Protein 6LPN (pdb70)

Structure (mmCIF, N/CA/C/O backbone):
data_6LPN
#
_entry.id   6LPN
#
_cell.length_a   72.258
_cell.length_b   94.859
_cell.length_c   72.740
_cell.angle_alpha   90.000
_cell.angle_beta   113.340
_cell.angle_gamma   90.000
#
_symmetry.space_group_name_H-M   'P 1 21 1'
#
loop_
_entity.id
_entity.type
_entity.pdbx_description
1 polymer 'D-2-hydroxyglutarate dehydrogenase, mitochondrial'
2 non-polymer 'FLAVIN-ADENINE DINUCLEOTIDE'
3 water water
#
loop_
_atom_site.group_PDB
_atom_site.id
_atom_site.type_symbol
_atom_site.label_atom_id
_atom_site.label_alt_id
_atom_site.label_comp_id
_atom_site.label_asym_id
_atom_site.label_entity_id
_atom_site.label_seq_id
_atom_site.pdbx_PDB_ins_code
_atom_site.Cartn_x
_atom_site.Cartn_y
_atom_site.Cartn_z
_atom_site.occupancy
_atom_site.B_iso_or_equiv
_atom_site.auth_seq_id
_atom_site.auth_comp_id
_atom_site.auth_asym_id
_atom_site.auth_atom_id
_atom_site.pdbx_PDB_model_num
ATOM 1 N N . VAL A 1 8 ? -2.894 -38.189 16.543 1.00 49.02 54 VAL A N 1
ATOM 2 C CA . VAL A 1 8 ? -2.489 -39.018 15.415 1.00 42.92 54 VAL A CA 1
ATOM 3 C C . VAL A 1 8 ? -3.639 -39.125 14.405 1.00 38.57 54 VAL A C 1
ATOM 4 O O . VAL A 1 8 ? -3.416 -38.915 13.219 1.00 43.81 54 VAL A O 1
ATOM 8 N N . ARG A 1 9 ? -4.860 -39.433 14.847 1.00 33.00 55 ARG A N 1
ATOM 9 C CA . ARG A 1 9 ? -6.009 -39.524 13.952 1.00 32.44 55 ARG A CA 1
ATOM 10 C C . ARG A 1 9 ? -7.054 -38.468 14.295 1.00 35.52 55 ARG A C 1
ATOM 11 O O . ARG A 1 9 ? -7.339 -38.199 15.467 1.00 39.14 55 ARG A O 1
ATOM 13 N N . ARG A 1 10 ? -7.628 -37.882 13.249 1.00 34.11 56 ARG A N 1
ATOM 14 C CA . ARG A 1 10 ? -8.599 -36.809 13.407 1.00 37.00 56 ARG A CA 1
ATOM 15 C C . ARG A 1 10 ? -9.900 -37.330 14.016 1.00 41.07 56 ARG A C 1
ATOM 16 O O . ARG A 1 10 ? -10.484 -38.308 13.535 1.00 41.99 56 ARG A O 1
ATOM 24 N N . LEU A 1 11 ? -10.330 -36.686 15.098 1.00 32.64 57 LEU A N 1
ATOM 25 C CA . LEU A 1 11 ? -11.561 -37.047 15.780 1.00 34.45 57 LEU A CA 1
ATOM 26 C C . LEU A 1 11 ? -12.756 -36.579 14.946 1.00 37.94 57 LEU A C 1
ATOM 27 O O . LEU A 1 11 ? -12.599 -35.752 14.040 1.00 28.91 57 LEU A O 1
ATOM 32 N N . PRO A 1 12 ? -14.008 -37.112 15.232 1.00 36.93 58 PRO A N 1
ATOM 33 C CA . PRO A 1 12 ? -15.147 -36.918 14.324 1.00 31.19 58 PRO A CA 1
ATOM 34 C C . PRO A 1 12 ? -15.876 -35.579 14.440 1.00 36.88 58 PRO A C 1
ATOM 35 O O . PRO A 1 12 ? -17.094 -35.527 14.636 1.00 32.30 58 PRO A O 1
ATOM 39 N N . PHE A 1 13 ? -15.120 -34.490 14.326 1.00 38.56 59 PHE A N 1
ATOM 40 C CA . PHE A 1 13 ? -15.689 -33.154 14.346 1.00 28.92 59 PHE A CA 1
ATOM 41 C C . PHE A 1 13 ? -16.308 -32.857 12.983 1.00 32.39 59 PHE A C 1
ATOM 42 O O . PHE A 1 13 ? -15.929 -33.441 11.965 1.00 35.28 59 PHE A O 1
ATOM 50 N N . SER A 1 14 ? -17.277 -31.944 12.977 1.00 31.33 60 SER A N 1
ATOM 51 C CA . SER A 1 14 ? -17.835 -31.445 11.730 1.00 30.16 60 SER A CA 1
ATOM 52 C C . SER A 1 14 ? -16.779 -30.673 10.939 1.00 32.93 60 SER A C 1
ATOM 53 O O . SER A 1 14 ? -15.676 -30.391 11.415 1.00 33.65 60 SER A O 1
ATOM 56 N N . THR A 1 15 ? -17.139 -30.343 9.703 1.00 35.82 61 THR A N 1
ATOM 57 C CA . THR A 1 15 ? -16.329 -29.553 8.792 1.00 33.86 61 THR A CA 1
ATOM 58 C C . THR A 1 15 ? -17.029 -28.222 8.547 1.00 35.19 61 THR A C 1
ATOM 59 O O . THR A 1 15 ? -18.261 -28.146 8.535 1.00 40.46 61 THR A O 1
ATOM 63 N N . VAL A 1 16 ? -16.235 -27.168 8.375 1.00 32.50 62 VAL A N 1
ATOM 64 C CA . VAL A 1 16 ? -16.779 -25.825 8.203 1.00 35.20 62 VAL A CA 1
ATOM 65 C C . VAL A 1 16 ? -17.494 -25.743 6.864 1.00 35.67 62 VAL A C 1
ATOM 66 O O . VAL A 1 16 ? -16.901 -26.001 5.811 1.00 38.28 62 VAL A O 1
ATOM 70 N N . SER A 1 17 ? -18.776 -25.394 6.897 1.00 37.03 63 SER A N 1
ATOM 71 C CA . SER A 1 17 ? -19.545 -25.236 5.675 1.00 43.25 63 SER A CA 1
ATOM 72 C C . SER A 1 17 ? -19.603 -23.765 5.261 1.00 45.63 63 SER A C 1
ATOM 73 O O . SER A 1 17 ? -19.086 -22.874 5.942 1.00 47.80 63 SER A O 1
ATOM 76 N N . LYS A 1 18 ? -20.257 -23.513 4.121 1.00 42.60 64 LYS A N 1
ATOM 77 C CA . LYS A 1 18 ? -20.520 -22.141 3.696 1.00 41.36 64 LYS A CA 1
ATOM 78 C C . LYS A 1 18 ? -21.436 -21.417 4.672 1.00 44.51 64 LYS A C 1
ATOM 79 O O . LYS A 1 18 ? -21.323 -20.198 4.843 1.00 47.10 64 LYS A O 1
ATOM 85 N N . GLN A 1 19 ? -22.339 -22.149 5.326 1.00 35.83 65 GLN A N 1
ATOM 86 C CA . GLN A 1 19 ? -23.243 -21.517 6.275 1.00 35.85 65 GLN A CA 1
ATOM 87 C C . GLN A 1 19 ? -22.517 -21.140 7.560 1.00 37.16 65 GLN A C 1
ATOM 88 O O . GLN A 1 19 ? -22.867 -20.140 8.201 1.00 35.32 65 GLN A O 1
ATOM 90 N N . ASP A 1 20 ? -21.524 -21.935 7.962 1.00 35.95 66 ASP A N 1
ATOM 91 C CA . ASP A 1 20 ? -20.704 -21.579 9.116 1.00 33.66 66 ASP A CA 1
ATOM 92 C C . ASP A 1 20 ? -19.911 -20.302 8.874 1.00 37.11 66 ASP A C 1
ATOM 93 O O . ASP A 1 20 ? -19.849 -19.428 9.745 1.00 36.58 66 ASP A O 1
ATOM 98 N N . LEU A 1 21 ? -19.283 -20.183 7.702 1.00 38.89 67 LEU A N 1
ATOM 99 C CA . LEU A 1 21 ? -18.587 -18.945 7.352 1.00 39.15 67 LEU A CA 1
ATOM 100 C C . LEU A 1 21 ? -19.518 -17.737 7.419 1.00 41.55 67 LEU A C 1
ATOM 101 O O . LEU A 1 21 ? -19.146 -16.688 7.959 1.00 38.52 67 LEU A O 1
ATOM 106 N N . ALA A 1 22 ? -20.740 -17.874 6.900 1.00 43.12 68 ALA A N 1
ATOM 107 C CA . ALA A 1 22 ? -21.697 -16.771 6.949 1.00 40.01 68 ALA A CA 1
ATOM 108 C C . ALA A 1 22 ? -22.130 -16.466 8.377 1.00 39.50 68 ALA A C 1
ATOM 109 O O . ALA A 1 22 ? -22.340 -15.299 8.728 1.00 40.31 68 ALA A O 1
ATOM 111 N N . ALA A 1 23 ? -22.255 -17.490 9.222 1.00 33.13 69 ALA A N 1
ATOM 112 C CA . ALA A 1 23 ? -22.547 -17.235 10.629 1.00 34.63 69 ALA A CA 1
ATOM 113 C C . ALA A 1 23 ? -21.401 -16.475 11.285 1.00 33.51 69 ALA A C 1
ATOM 114 O O . ALA A 1 23 ? -21.618 -15.503 12.019 1.00 39.41 69 ALA A O 1
ATOM 116 N N . PHE A 1 24 ? -20.168 -16.912 11.033 1.00 27.03 70 PHE A N 1
ATOM 117 C CA . PHE A 1 24 ? -19.012 -16.244 11.617 1.00 26.09 70 PHE A CA 1
ATOM 118 C C . PHE A 1 24 ? -18.881 -14.810 11.108 1.00 33.45 70 PHE A C 1
ATOM 119 O O . PHE A 1 24 ? -18.450 -13.922 11.850 1.00 38.20 70 PHE A O 1
ATOM 127 N N . GLU A 1 25 ? -19.202 -14.573 9.829 1.00 34.13 71 GLU A N 1
ATOM 128 C CA . GLU A 1 25 ? -19.197 -13.209 9.297 1.00 29.19 71 GLU A CA 1
ATOM 129 C C . GLU A 1 25 ? -20.206 -12.304 10.005 1.00 28.73 71 GLU A C 1
ATOM 130 O O . GLU A 1 25 ? -19.934 -11.115 10.218 1.00 25.68 71 GLU A O 1
ATOM 136 N N . ARG A 1 26 ? -21.383 -12.837 10.362 1.00 36.73 72 ARG A N 1
ATOM 137 C CA . ARG A 1 26 ? -22.330 -12.080 11.187 1.00 38.73 72 ARG A CA 1
ATOM 138 C C . ARG A 1 26 ? -21.780 -11.788 12.583 1.00 40.00 72 ARG A C 1
ATOM 139 O O . ARG A 1 26 ? -21.988 -10.692 13.119 1.00 32.33 72 ARG A O 1
ATOM 147 N N . ILE A 1 27 ? -21.129 -12.769 13.212 1.00 34.27 73 ILE A N 1
ATOM 148 C CA . ILE A 1 27 ? -20.654 -12.591 14.584 1.00 31.88 73 ILE A CA 1
ATOM 149 C C . ILE A 1 27 ? -19.460 -11.642 14.635 1.00 35.61 73 ILE A C 1
ATOM 150 O O . ILE A 1 27 ? -19.436 -10.693 15.428 1.00 36.13 73 ILE A O 1
ATOM 155 N N . VAL A 1 28 ? -18.472 -11.859 13.773 1.00 33.00 74 VAL A N 1
ATOM 156 C CA . VAL A 1 28 ? -17.265 -11.028 13.740 1.00 40.45 74 VAL A CA 1
ATOM 157 C C . VAL A 1 28 ? -17.089 -10.440 12.344 1.00 38.95 74 VAL A C 1
ATOM 158 O O . VAL A 1 28 ? -16.243 -10.912 11.568 1.00 33.44 74 VAL A O 1
ATOM 162 N N . PRO A 1 29 ? -17.859 -9.412 11.980 1.00 38.88 75 PRO A N 1
ATOM 163 C CA . PRO A 1 29 ? -17.701 -8.828 10.642 1.00 41.32 75 PRO A CA 1
ATOM 164 C C . PRO A 1 29 ? -16.316 -8.227 10.483 1.00 36.68 75 PRO A C 1
ATOM 165 O O . PRO A 1 29 ? -15.825 -7.504 11.352 1.00 36.01 75 PRO A O 1
ATOM 169 N N . GLY A 1 30 ? -15.674 -8.558 9.367 1.00 34.47 76 GLY A N 1
ATOM 170 C CA . GLY A 1 30 ? -14.308 -8.156 9.155 1.00 40.54 76 GLY A CA 1
ATOM 171 C C . GLY A 1 30 ? -13.263 -9.058 9.769 1.00 42.17 76 GLY A C 1
ATOM 172 O O . GLY A 1 30 ? -12.076 -8.862 9.498 1.00 40.05 76 GLY A O 1
ATOM 173 N N . GLY A 1 31 ? -13.655 -10.046 10.577 1.00 40.47 77 GLY A N 1
ATOM 174 C CA . GLY A 1 31 ? -12.679 -10.853 11.287 1.00 28.25 77 GLY A CA 1
ATOM 175 C C . GLY A 1 31 ? -12.644 -12.316 10.899 1.00 30.82 77 GLY A C 1
ATOM 176 O O . GLY A 1 31 ? -12.251 -13.165 11.708 1.00 35.98 77 GLY A O 1
ATOM 177 N N . VAL A 1 32 ? -13.012 -12.615 9.655 1.00 23.02 78 VAL A N 1
ATOM 178 C CA . VAL A 1 32 ? -13.048 -13.975 9.120 1.00 30.83 78 VAL A CA 1
ATOM 179 C C . VAL A 1 32 ? -12.004 -14.056 8.017 1.00 35.29 78 VAL A C 1
ATOM 180 O O . VAL A 1 32 ? -12.218 -13.545 6.913 1.00 39.11 78 VAL A O 1
ATOM 184 N N . VAL A 1 33 ? -10.872 -14.686 8.306 1.00 27.70 79 VAL A N 1
ATOM 185 C CA . VAL A 1 33 ? -9.801 -14.826 7.334 1.00 33.00 79 VAL A CA 1
ATOM 186 C C . VAL A 1 33 ? -9.868 -16.243 6.788 1.00 35.41 79 VAL A C 1
ATOM 187 O O . VAL A 1 33 ? -9.768 -17.217 7.543 1.00 34.72 79 VAL A O 1
ATOM 191 N N . THR A 1 34 ? -10.037 -16.353 5.471 1.00 38.50 80 THR A N 1
ATOM 192 C CA . THR A 1 34 ? -10.048 -17.638 4.793 1.00 40.27 80 THR A CA 1
ATOM 193 C C . THR A 1 34 ? -9.038 -17.716 3.661 1.00 47.23 80 THR A C 1
ATOM 194 O O . THR A 1 34 ? -9.005 -18.733 2.956 1.00 48.92 80 THR A O 1
ATOM 198 N N . ASP A 1 35 ? -8.212 -16.693 3.478 1.00 41.03 81 ASP A N 1
ATOM 199 C CA . ASP A 1 35 ? -7.242 -16.693 2.395 1.00 40.57 81 ASP A CA 1
ATOM 200 C C . ASP A 1 35 ? -6.186 -17.754 2.667 1.00 43.13 81 ASP A C 1
ATOM 201 O O . ASP A 1 35 ? -5.520 -17.700 3.709 1.00 39.17 81 ASP A O 1
ATOM 206 N N . PRO A 1 36 ? -6.012 -18.739 1.780 1.00 43.52 82 PRO A N 1
ATOM 207 C CA . PRO A 1 36 ? -5.037 -19.811 2.057 1.00 42.66 82 PRO A CA 1
ATOM 208 C C . PRO A 1 36 ? -3.621 -19.317 2.331 1.00 37.73 82 PRO A C 1
ATOM 209 O O . PRO A 1 36 ? -2.949 -19.854 3.220 1.00 33.42 82 PRO A O 1
ATOM 213 N N . GLU A 1 37 ? -3.148 -18.296 1.616 1.00 38.14 83 GLU A N 1
ATOM 214 C CA . GLU A 1 37 ? -1.807 -17.791 1.892 1.00 36.53 83 GLU A CA 1
ATOM 215 C C . GLU A 1 37 ? -1.723 -17.081 3.243 1.00 43.05 83 GLU A C 1
ATOM 216 O O . GLU A 1 37 ? -0.686 -17.154 3.916 1.00 47.71 83 GLU A O 1
ATOM 218 N N . ALA A 1 38 ? -2.800 -16.413 3.667 1.00 41.02 84 ALA A N 1
ATOM 219 C CA . ALA A 1 38 ? -2.838 -15.803 4.998 1.00 36.94 84 ALA A CA 1
ATOM 220 C C . ALA A 1 38 ? -2.886 -16.837 6.124 1.00 37.57 84 ALA A C 1
ATOM 221 O O . ALA A 1 38 ? -2.436 -16.550 7.241 1.00 31.78 84 ALA A O 1
ATOM 223 N N . LEU A 1 39 ? -3.417 -18.032 5.862 1.00 33.28 85 LEU A N 1
ATOM 224 C CA . LEU A 1 39 ? -3.497 -19.069 6.894 1.00 41.63 85 LEU A CA 1
ATOM 225 C C . LEU A 1 39 ? -2.208 -19.860 7.090 1.00 40.92 85 LEU A C 1
ATOM 226 O O . LEU A 1 39 ? -2.130 -20.660 8.030 1.00 42.59 85 LEU A O 1
ATOM 231 N N . GLN A 1 40 ? -1.192 -19.650 6.253 1.00 39.58 86 GLN A N 1
ATOM 232 C CA . GLN A 1 40 ? 0.025 -20.450 6.348 1.00 42.53 86 GLN A CA 1
ATOM 233 C C . GLN A 1 40 ? 0.774 -20.188 7.653 1.00 40.93 86 GLN A C 1
ATOM 234 O O . GLN A 1 40 ? 1.043 -21.119 8.420 1.00 36.05 86 GLN A O 1
ATOM 240 N N . ALA A 1 41 ? 1.095 -18.915 7.935 1.00 29.82 87 ALA A N 1
ATOM 241 C CA . ALA A 1 41 ? 1.782 -18.546 9.176 1.00 30.30 87 ALA A CA 1
ATOM 242 C C . ALA A 1 41 ? 1.072 -19.010 10.447 1.00 32.83 87 ALA A C 1
ATOM 243 O O . ALA A 1 41 ? 1.742 -19.580 11.325 1.00 32.76 87 ALA A O 1
ATOM 245 N N . PRO A 1 42 ? -0.234 -18.774 10.641 1.00 35.32 88 PRO A N 1
ATOM 246 C CA . PRO A 1 42 ? -0.883 -19.243 11.883 1.00 31.42 88 PRO A CA 1
ATOM 247 C C . PRO A 1 42 ? -0.996 -20.759 12.009 1.00 33.93 88 PRO A C 1
ATOM 248 O O . PRO A 1 42 ? -1.264 -21.244 13.112 1.00 29.43 88 PRO A O 1
ATOM 252 N N . ASN A 1 43 ? -0.826 -21.522 10.929 1.00 36.53 89 ASN A N 1
ATOM 253 C CA . ASN A 1 43 ? -0.806 -22.975 11.043 1.00 30.99 89 ASN A CA 1
ATOM 254 C C . ASN A 1 43 ? 0.547 -23.569 11.434 1.00 32.54 89 ASN A C 1
ATOM 255 O O . ASN A 1 43 ? 0.598 -24.766 11.742 1.00 36.09 89 ASN A O 1
ATOM 260 N N . VAL A 1 44 ? 1.634 -22.796 11.431 1.00 30.21 90 VAL A N 1
ATOM 261 C CA . VAL A 1 44 ? 2.969 -23.307 11.752 1.00 33.48 90 VAL A CA 1
ATOM 262 C C . VAL A 1 44 ? 3.407 -22.803 13.123 1.00 30.95 90 VAL A C 1
ATOM 263 O O . VAL A 1 44 ? 3.366 -21.597 13.388 1.00 36.03 90 VAL A O 1
ATOM 267 N N . ASP A 1 45 ? 3.872 -23.716 13.976 1.00 35.25 91 ASP A N 1
ATOM 268 C CA . ASP A 1 45 ? 4.291 -23.314 15.312 1.00 39.89 91 ASP A CA 1
ATOM 269 C C . ASP A 1 45 ? 5.631 -22.567 15.271 1.00 34.62 91 ASP A C 1
ATOM 270 O O . ASP A 1 45 ? 6.319 -22.503 14.246 1.00 27.59 91 ASP A O 1
ATOM 275 N N . TRP A 1 46 ? 5.987 -21.995 16.427 1.00 31.40 92 TRP A N 1
ATOM 276 C CA . TRP A 1 46 ? 7.191 -21.171 16.535 1.00 31.56 92 TRP A CA 1
ATOM 277 C C . TRP A 1 46 ? 8.452 -21.928 16.127 1.00 32.42 92 TRP A C 1
ATOM 278 O O . TRP A 1 46 ? 9.331 -21.365 15.466 1.00 31.30 92 TRP A O 1
ATOM 289 N N . LEU A 1 47 ? 8.569 -23.198 16.521 1.00 25.87 93 LEU A N 1
ATOM 290 C CA . LEU A 1 47 ? 9.756 -23.978 16.190 1.00 31.75 93 LEU A CA 1
ATOM 291 C C . LEU A 1 47 ? 9.785 -24.405 14.728 1.00 33.34 93 LEU A C 1
ATOM 292 O O . LEU A 1 47 ? 10.822 -24.889 14.271 1.00 29.51 93 LEU A O 1
ATOM 297 N N . ARG A 1 48 ? 8.659 -24.288 14.013 1.00 34.99 94 ARG A N 1
ATOM 298 C CA . ARG A 1 48 ? 8.539 -24.597 12.586 1.00 31.17 94 ARG A CA 1
ATOM 299 C C . ARG A 1 48 ? 8.655 -26.087 12.274 1.00 35.56 94 ARG A C 1
ATOM 300 O O . ARG A 1 48 ? 9.050 -26.465 11.168 1.00 38.10 94 ARG A O 1
ATOM 308 N N . THR A 1 49 ? 8.315 -26.943 13.235 1.00 27.02 95 THR A N 1
ATOM 309 C CA . THR A 1 49 ? 8.322 -28.385 13.036 1.00 34.16 95 THR A CA 1
ATOM 310 C C . THR A 1 49 ? 6.918 -28.987 13.088 1.00 39.96 95 THR A C 1
ATOM 311 O O . THR A 1 49 ? 6.765 -30.193 12.876 1.00 34.40 95 THR A O 1
ATOM 315 N N . LEU A 1 50 ? 5.891 -28.179 13.349 1.00 44.48 96 LEU A N 1
ATOM 316 C CA . LEU A 1 50 ? 4.500 -28.615 13.291 1.00 40.19 96 LEU A CA 1
ATOM 317 C C . LEU A 1 50 ? 3.699 -27.647 12.434 1.00 43.36 96 LEU A C 1
ATOM 318 O O . LEU A 1 50 ? 3.919 -26.432 12.485 1.00 44.91 96 LEU A O 1
ATOM 323 N N . ARG A 1 51 ? 2.766 -28.189 11.651 1.00 42.01 97 ARG A N 1
ATOM 324 C CA . ARG A 1 51 ? 2.008 -27.397 10.685 1.00 40.30 97 ARG A CA 1
ATOM 325 C C . ARG A 1 51 ? 0.608 -27.974 10.549 1.00 42.36 97 ARG A C 1
ATOM 326 O O . ARG A 1 51 ? 0.444 -29.127 10.139 1.00 47.18 97 ARG A O 1
ATOM 328 N N . GLY A 1 52 ? -0.397 -27.169 10.903 1.00 35.68 98 GLY A N 1
ATOM 329 C CA . GLY A 1 52 ? -1.783 -27.566 10.779 1.00 31.62 98 GLY A CA 1
ATOM 330 C C . GLY A 1 52 ? -2.336 -27.267 9.397 1.00 29.87 98 GLY A C 1
ATOM 331 O O . GLY A 1 52 ? -1.648 -26.761 8.511 1.00 25.82 98 GLY A O 1
ATOM 332 N N . CYS A 1 53 ? -3.606 -27.618 9.208 1.00 29.00 99 CYS A N 1
ATOM 333 C CA . CYS A 1 53 ? -4.268 -27.441 7.921 1.00 36.91 99 CYS A CA 1
ATOM 334 C C . CYS A 1 53 ? -5.592 -26.714 8.101 1.00 36.88 99 CYS A C 1
ATOM 335 O O . CYS A 1 53 ? -6.574 -26.979 7.401 1.00 44.90 99 CYS A O 1
ATOM 338 N N . SER A 1 54 ? -5.629 -25.777 9.040 1.00 30.70 100 SER A N 1
ATOM 339 C CA . SER A 1 54 ? -6.816 -24.961 9.232 1.00 32.68 100 SER A CA 1
ATOM 340 C C . SER A 1 54 ? -7.049 -24.041 8.038 1.00 32.70 100 SER A C 1
ATOM 341 O O . SER A 1 54 ? -6.111 -23.459 7.484 1.00 37.63 100 SER A O 1
ATOM 344 N N . LYS A 1 55 ? -8.312 -23.931 7.639 1.00 38.11 101 LYS A N 1
ATOM 345 C CA . LYS A 1 55 ? -8.742 -23.097 6.527 1.00 35.34 101 LYS A CA 1
ATOM 346 C C . LYS A 1 55 ? -9.545 -21.889 6.995 1.00 33.90 101 LYS A C 1
ATOM 347 O O . LYS A 1 55 ? -9.998 -21.102 6.157 1.00 29.46 101 LYS A O 1
ATOM 353 N N . VAL A 1 56 ? -9.701 -21.690 8.309 1.00 33.91 102 VAL A N 1
ATOM 354 C CA . VAL A 1 56 ? -10.440 -20.540 8.827 1.00 31.31 102 VAL A CA 1
ATOM 355 C C . VAL A 1 56 ? -9.719 -19.960 10.041 1.00 34.16 102 VAL A C 1
ATOM 356 O O . VAL A 1 56 ? -9.488 -20.663 11.033 1.00 28.01 102 VAL A O 1
ATOM 360 N N . LEU A 1 57 ? -9.415 -18.662 9.980 1.00 36.76 103 LEU A N 1
ATOM 361 C CA . LEU A 1 57 ? -8.906 -17.884 11.100 1.00 32.64 103 LEU A CA 1
ATOM 362 C C . LEU A 1 57 ? -9.961 -16.855 11.480 1.00 33.37 103 LEU A C 1
ATOM 363 O O . LEU A 1 57 ? -10.417 -16.089 10.623 1.00 24.00 103 LEU A O 1
ATOM 368 N N . LEU A 1 58 ? -10.343 -16.832 12.756 1.00 35.59 104 LEU A N 1
ATOM 369 C CA . LEU A 1 58 ? -11.287 -15.855 13.286 1.00 27.95 104 LEU A CA 1
ATOM 370 C C . LEU A 1 58 ? -10.569 -14.908 14.239 1.00 30.70 104 LEU A C 1
ATOM 371 O O . LEU A 1 58 ? -9.795 -15.352 15.097 1.00 27.66 104 LEU A O 1
ATOM 376 N N . ARG A 1 59 ? -10.863 -13.606 14.126 1.00 23.35 105 ARG A N 1
ATOM 377 C CA . ARG A 1 59 ? -10.141 -12.579 14.881 1.00 29.88 105 ARG A CA 1
ATOM 378 C C . ARG A 1 59 ? -11.155 -11.714 15.626 1.00 24.77 105 ARG A C 1
ATOM 379 O O . ARG A 1 59 ? -11.430 -10.573 15.230 1.00 27.28 105 ARG A O 1
ATOM 387 N N . PRO A 1 60 ? -11.727 -12.221 16.714 1.00 26.99 106 PRO A N 1
ATOM 388 C CA . PRO A 1 60 ? -12.701 -11.426 17.466 1.00 25.26 106 PRO A CA 1
ATOM 389 C C . PRO A 1 60 ? -12.069 -10.203 18.119 1.00 24.90 106 PRO A C 1
ATOM 390 O O . PRO A 1 60 ? -10.862 -10.126 18.363 1.00 18.24 106 PRO A O 1
ATOM 394 N N . ARG A 1 61 ? -12.929 -9.224 18.372 1.00 30.17 107 ARG A N 1
ATOM 395 C CA . ARG A 1 61 ? -12.580 -7.970 19.014 1.00 28.95 107 ARG A CA 1
ATOM 396 C C . ARG A 1 61 ? -13.002 -7.943 20.481 1.00 30.27 107 ARG A C 1
ATOM 397 O O . ARG A 1 61 ? -12.320 -7.323 21.302 1.00 29.71 107 ARG A O 1
ATOM 405 N N . THR A 1 62 ? -14.116 -8.603 20.827 1.00 23.00 108 THR A N 1
ATOM 406 C CA . THR A 1 62 ? -14.700 -8.540 22.164 1.00 27.50 108 THR A CA 1
ATOM 407 C C . THR A 1 62 ? -14.972 -9.924 22.748 1.00 33.15 108 THR A C 1
ATOM 408 O O . THR A 1 62 ? -14.994 -10.940 22.046 1.00 31.74 108 THR A O 1
ATOM 412 N N . SER A 1 63 ? -15.243 -9.925 24.061 1.00 33.12 109 SER A N 1
ATOM 413 C CA . SER A 1 63 ? -15.602 -11.152 24.773 1.00 31.07 109 SER A CA 1
ATOM 414 C C . SER A 1 63 ? -16.925 -11.733 24.274 1.00 32.71 109 SER A C 1
ATOM 415 O O . SER A 1 63 ? -17.076 -12.957 24.171 1.00 31.45 109 SER A O 1
ATOM 418 N N . GLU A 1 64 ? -17.908 -10.872 23.991 1.00 25.86 110 GLU A N 1
ATOM 419 C CA . GLU A 1 64 ? -19.191 -11.348 23.480 1.00 29.17 110 GLU A CA 1
ATOM 420 C C . GLU A 1 64 ? -19.036 -12.048 22.139 1.00 24.53 110 GLU A C 1
ATOM 421 O O . GLU A 1 64 ? -19.691 -13.062 21.878 1.00 25.28 110 GLU A O 1
ATOM 427 N N . GLU A 1 65 ? -18.206 -11.485 21.258 1.00 27.48 111 GLU A N 1
ATOM 428 C CA . GLU A 1 65 ? -17.892 -12.122 19.984 1.00 31.23 111 GLU A CA 1
ATOM 429 C C . GLU A 1 65 ? -17.295 -13.516 20.183 1.00 36.84 111 GLU A C 1
ATOM 430 O O . GLU A 1 65 ? -17.607 -14.445 19.426 1.00 33.98 111 GLU A O 1
ATOM 436 N N . VAL A 1 66 ? -16.414 -13.677 21.177 1.00 31.26 112 VAL A N 1
ATOM 437 C CA . VAL A 1 66 ? -15.880 -15.002 21.497 1.00 24.87 112 VAL A CA 1
ATOM 438 C C . VAL A 1 66 ? -16.998 -15.944 21.941 1.00 24.93 112 VAL A C 1
ATOM 439 O O . VAL A 1 66 ? -17.072 -17.096 21.499 1.00 23.89 112 VAL A O 1
ATOM 443 N N . SER A 1 67 ? -17.866 -15.472 22.845 1.00 26.55 113 SER A N 1
ATOM 444 C CA . SER A 1 67 ? -18.989 -16.280 23.333 1.00 28.36 113 SER A CA 1
ATOM 445 C C . SER A 1 67 ? -19.899 -16.761 22.197 1.00 27.74 113 SER A C 1
ATOM 446 O O . SER A 1 67 ? -20.296 -17.932 22.159 1.00 19.17 113 SER A O 1
ATOM 449 N N . HIS A 1 68 ? -20.207 -15.884 21.241 1.00 32.81 114 HIS A N 1
ATOM 450 C CA . HIS A 1 68 ? -21.091 -16.276 20.149 1.00 32.51 114 HIS A CA 1
ATOM 451 C C . HIS A 1 68 ? -20.408 -17.253 19.211 1.00 29.95 114 HIS A C 1
ATOM 452 O O . HIS A 1 68 ? -21.072 -18.127 18.649 1.00 28.17 114 HIS A O 1
ATOM 459 N N . ILE A 1 69 ? -19.099 -17.100 19.000 1.00 28.77 115 ILE A N 1
ATOM 460 C CA . ILE A 1 69 ? -18.363 -18.063 18.184 1.00 30.17 115 ILE A CA 1
ATOM 461 C C . ILE A 1 69 ? -18.428 -19.453 18.805 1.00 27.91 115 ILE A C 1
ATOM 462 O O . ILE A 1 69 ? -18.736 -20.440 18.127 1.00 28.80 115 ILE A O 1
ATOM 467 N N . LEU A 1 70 ? -18.091 -19.566 20.093 1.00 22.64 116 LEU A N 1
ATOM 468 C CA . LEU A 1 70 ? -18.113 -20.884 20.721 1.00 31.01 116 LEU A CA 1
ATOM 469 C C . LEU A 1 70 ? -19.519 -21.471 20.829 1.00 33.46 116 LEU A C 1
ATOM 470 O O . LEU A 1 70 ? -19.682 -22.692 20.720 1.00 25.67 116 LEU A O 1
ATOM 475 N N . ARG A 1 71 ? -20.539 -20.648 21.097 1.00 29.20 117 ARG A N 1
ATOM 476 C CA . ARG A 1 71 ? -21.907 -21.165 21.035 1.00 34.07 117 ARG A CA 1
ATOM 477 C C . ARG A 1 71 ? -22.183 -21.828 19.690 1.00 35.25 117 ARG A C 1
ATOM 478 O O . ARG A 1 71 ? -22.688 -22.958 19.627 1.00 29.32 117 ARG A O 1
ATOM 486 N N . HIS A 1 72 ? -21.808 -21.154 18.600 1.00 30.51 118 HIS A N 1
ATOM 487 C CA . HIS A 1 72 ? -22.004 -21.729 17.273 1.00 34.75 118 HIS A CA 1
ATOM 488 C C . HIS A 1 72 ? -21.156 -22.980 17.071 1.00 38.39 118 HIS A C 1
ATOM 489 O O . HIS A 1 72 ? -21.653 -24.000 16.581 1.00 41.90 118 HIS A O 1
ATOM 496 N N . CYS A 1 73 ? -19.880 -22.930 17.464 1.00 38.92 119 CYS A N 1
ATOM 497 C CA . CYS A 1 73 ? -19.002 -24.090 17.306 1.00 31.46 119 CYS A CA 1
ATOM 498 C C . CYS A 1 73 ? -19.479 -25.267 18.146 1.00 30.19 119 CYS A C 1
ATOM 499 O O . CYS A 1 73 ? -19.355 -26.427 17.734 1.00 26.58 119 CYS A O 1
ATOM 502 N N . HIS A 1 74 ? -20.026 -24.986 19.326 1.00 32.99 120 HIS A N 1
ATOM 503 C CA . HIS A 1 74 ? -20.564 -26.041 20.174 1.00 33.04 120 HIS A CA 1
ATOM 504 C C . HIS A 1 74 ? -21.779 -26.697 19.520 1.00 35.70 120 HIS A C 1
ATOM 505 O O . HIS A 1 74 ? -21.873 -27.931 19.462 1.00 37.99 120 HIS A O 1
ATOM 512 N N . GLU A 1 75 ? -22.743 -25.886 19.063 1.00 34.69 121 GLU A N 1
ATOM 513 C CA . GLU A 1 75 ? -23.929 -26.435 18.406 1.00 38.27 121 GLU A CA 1
ATOM 514 C C . GLU A 1 75 ? -23.570 -27.242 17.167 1.00 41.70 121 GLU A C 1
ATOM 515 O O . GLU A 1 75 ? -24.178 -28.284 16.898 1.00 46.20 121 GLU A O 1
ATOM 521 N N . ARG A 1 76 ? -22.546 -26.814 16.437 1.00 34.62 122 ARG A N 1
ATOM 522 C CA . ARG A 1 76 ? -22.170 -27.467 15.196 1.00 33.31 122 ARG A CA 1
ATOM 523 C C . ARG A 1 76 ? -21.105 -28.542 15.369 1.00 31.70 122 ARG A C 1
ATOM 524 O O . ARG A 1 76 ? -20.738 -29.189 14.384 1.00 30.39 122 ARG A O 1
ATOM 532 N N . ASN A 1 77 ? -20.581 -28.716 16.578 1.00 35.61 123 ASN A N 1
ATOM 533 C CA . ASN A 1 77 ? -19.479 -29.635 16.867 1.00 32.50 123 ASN A CA 1
ATOM 534 C C . ASN A 1 77 ? -18.277 -29.379 15.948 1.00 30.48 123 ASN A C 1
ATOM 535 O O . ASN A 1 77 ? -17.778 -30.278 15.266 1.00 33.14 123 ASN A O 1
ATOM 540 N N . LEU A 1 78 ? -17.788 -28.136 15.965 1.00 27.42 124 LEU A N 1
ATOM 541 C CA . LEU A 1 78 ? -16.566 -27.761 15.261 1.00 24.46 124 LEU A CA 1
ATOM 542 C C . LEU A 1 78 ? -15.444 -27.541 16.276 1.00 27.57 124 LEU A C 1
ATOM 543 O O . LEU A 1 78 ? -15.652 -26.889 17.306 1.00 31.57 124 LEU A O 1
ATOM 548 N N . ALA A 1 79 ? -14.270 -28.107 15.994 1.00 24.94 125 ALA A N 1
ATOM 549 C CA . ALA A 1 79 ? -13.101 -27.929 16.852 1.00 26.35 125 ALA A CA 1
ATOM 550 C C . ALA A 1 79 ? -12.502 -26.528 16.729 1.00 33.13 125 ALA A C 1
ATOM 551 O O . ALA A 1 79 ? -12.461 -25.938 15.642 1.00 26.75 125 ALA A O 1
ATOM 553 N N . VAL A 1 80 ? -12.036 -25.997 17.863 1.00 24.79 126 VAL A N 1
ATOM 554 C CA . VAL A 1 80 ? -11.476 -24.653 17.966 1.00 20.18 126 VAL A CA 1
ATOM 555 C C . VAL A 1 80 ? -10.080 -24.740 18.575 1.00 22.10 126 VAL A C 1
ATOM 556 O O . VAL A 1 80 ? -9.885 -25.396 19.605 1.00 20.34 126 VAL A O 1
ATOM 560 N N . ASN A 1 81 ? -9.124 -24.053 17.948 1.00 25.79 127 ASN A N 1
ATOM 561 C CA . ASN A 1 81 ? -7.735 -23.949 18.392 1.00 21.24 127 ASN A CA 1
ATOM 562 C C . ASN A 1 81 ? -7.473 -22.508 18.820 1.00 25.88 127 ASN A C 1
ATOM 563 O O . ASN A 1 81 ? -7.220 -21.645 17.966 1.00 31.55 127 ASN A O 1
ATOM 568 N N . PRO A 1 82 ? -7.522 -22.190 20.116 1.00 31.07 128 PRO A N 1
ATOM 569 C CA . PRO A 1 82 ? -7.204 -20.821 20.547 1.00 28.97 128 PRO A CA 1
ATOM 570 C C . PRO A 1 82 ? -5.730 -20.503 20.339 1.00 25.14 128 PRO A C 1
ATOM 571 O O . PRO A 1 82 ? -4.860 -21.352 20.544 1.00 27.82 128 PRO A O 1
ATOM 575 N N . GLN A 1 83 ? -5.454 -19.269 19.909 1.00 24.45 129 GLN A N 1
ATOM 576 C CA . GLN A 1 83 ? -4.085 -18.841 19.658 1.00 27.48 129 GLN A CA 1
ATOM 577 C C . GLN A 1 83 ? -3.837 -17.412 20.136 1.00 31.06 129 GLN A C 1
ATOM 578 O O . GLN A 1 83 ? -4.653 -16.516 19.899 1.00 27.78 129 GLN A O 1
ATOM 584 N N . GLY A 1 84 ? -2.717 -17.218 20.828 1.00 20.72 130 GLY A N 1
ATOM 585 C CA . GLY A 1 84 ? -2.257 -15.920 21.279 1.00 14.78 130 GLY A CA 1
ATOM 586 C C . GLY A 1 84 ? -1.171 -15.383 20.361 1.00 22.90 130 GLY A C 1
ATOM 587 O O . GLY A 1 84 ? -1.393 -15.206 19.157 1.00 20.14 130 GLY A O 1
ATOM 588 N N . GLY A 1 85 ? 0.016 -15.129 20.926 1.00 20.47 131 GLY A N 1
ATOM 589 C CA . GLY A 1 85 ? 1.213 -14.763 20.169 1.00 24.21 131 GLY A CA 1
ATOM 590 C C . GLY A 1 85 ? 1.883 -15.891 19.390 1.00 24.97 131 GLY A C 1
ATOM 591 O O . GLY A 1 85 ? 2.806 -15.607 18.616 1.00 15.21 131 GLY A O 1
ATOM 592 N N . ASN A 1 86 ? 1.468 -17.150 19.592 1.00 22.08 132 ASN A N 1
ATOM 593 C CA . ASN A 1 86 ? 2.026 -18.301 18.865 1.00 23.64 132 ASN A CA 1
ATOM 594 C C . ASN A 1 86 ? 3.540 -18.433 19.070 1.00 30.49 132 ASN A C 1
ATOM 595 O O . ASN A 1 86 ? 4.291 -18.732 18.138 1.00 25.74 132 ASN A O 1
ATOM 600 N N . THR A 1 87 ? 3.997 -18.178 20.294 1.00 32.47 133 THR A N 1
ATOM 601 C CA . THR A 1 87 ? 5.379 -18.403 20.702 1.00 19.82 133 THR A CA 1
ATOM 602 C C . THR A 1 87 ? 5.554 -19.647 21.575 1.00 21.27 133 THR A C 1
ATOM 603 O O . THR A 1 87 ? 6.681 -19.932 22.004 1.00 19.35 133 THR A O 1
ATOM 607 N N . GLY A 1 88 ? 4.465 -20.371 21.847 1.00 24.05 134 GLY A N 1
ATOM 608 C CA . GLY A 1 88 ? 4.537 -21.594 22.636 1.00 20.70 134 GLY A CA 1
ATOM 609 C C . GLY A 1 88 ? 5.456 -22.634 22.025 1.00 25.47 134 GLY A C 1
ATOM 610 O O . GLY A 1 88 ? 5.708 -22.647 20.838 1.00 24.25 134 GLY A O 1
ATOM 611 N N . MET A 1 89 ? 5.994 -23.504 22.858 1.00 27.43 135 MET A N 1
ATOM 612 C CA . MET A 1 89 ? 7.087 -24.373 22.449 1.00 25.90 135 MET A CA 1
ATOM 613 C C . MET A 1 89 ? 6.699 -25.835 22.308 1.00 23.64 135 MET A C 1
ATOM 614 O O . MET A 1 89 ? 7.556 -26.644 21.941 1.00 26.44 135 MET A O 1
ATOM 619 N N . VAL A 1 90 ? 5.450 -26.193 22.578 1.00 20.97 136 VAL A N 1
ATOM 620 C CA . VAL A 1 90 ? 5.053 -27.583 22.729 1.00 22.63 136 VAL A CA 1
ATOM 621 C C . VAL A 1 90 ? 3.924 -27.948 21.772 1.00 20.08 136 VAL A C 1
ATOM 622 O O . VAL A 1 90 ? 3.191 -28.908 22.009 1.00 22.59 136 VAL A O 1
ATOM 626 N N . GLY A 1 91 ? 3.765 -27.173 20.701 1.00 22.50 137 GLY A N 1
ATOM 627 C CA . GLY A 1 91 ? 2.758 -27.462 19.698 1.00 24.59 137 GLY A CA 1
ATOM 628 C C . GLY A 1 91 ? 1.328 -27.316 20.158 1.00 33.31 137 GLY A C 1
ATOM 629 O O . GLY A 1 91 ? 0.421 -27.891 19.544 1.00 28.49 137 GLY A O 1
ATOM 630 N N . GLY A 1 92 ? 1.100 -26.548 21.222 1.00 25.18 138 GLY A N 1
ATOM 631 C CA . GLY A 1 92 ? -0.244 -26.332 21.713 1.00 26.07 138 GLY A CA 1
ATOM 632 C C . GLY A 1 92 ? -1.016 -25.305 20.924 1.00 25.13 138 GLY A C 1
ATOM 633 O O . GLY A 1 92 ? -2.251 -25.320 20.950 1.00 22.95 138 GLY A O 1
ATOM 634 N N . SER A 1 93 ? -0.315 -24.416 20.216 1.00 22.66 139 SER A N 1
ATOM 635 C CA . SER A 1 93 ? -0.908 -23.199 19.686 1.00 26.93 139 SER A CA 1
ATOM 636 C C . SER A 1 93 ? -1.332 -23.309 18.229 1.00 27.91 139 SER A C 1
ATOM 637 O O . SER A 1 93 ? -1.903 -22.353 17.699 1.00 26.84 139 SER A O 1
ATOM 640 N N . VAL A 1 94 ? -1.069 -24.430 17.567 1.00 28.23 140 VAL A N 1
ATOM 641 C CA . VAL A 1 94 ? -1.461 -24.573 16.165 1.00 25.38 140 VAL A CA 1
ATOM 642 C C . VAL A 1 94 ? -2.320 -25.822 16.008 1.00 24.74 140 VAL A C 1
ATOM 643 O O . VAL A 1 94 ? -2.181 -26.776 16.792 1.00 24.43 140 VAL A O 1
ATOM 647 N N . PRO A 1 95 ? -3.242 -25.842 15.044 1.00 20.56 141 PRO A N 1
ATOM 648 C CA . PRO A 1 95 ? -4.063 -27.037 14.821 1.00 22.71 141 PRO A CA 1
ATOM 649 C C . PRO A 1 95 ? -3.237 -28.249 14.413 1.00 31.74 141 PRO A C 1
ATOM 650 O O . PRO A 1 95 ? -2.142 -28.143 13.851 1.00 30.80 141 PRO A O 1
ATOM 654 N N . VAL A 1 96 ? -3.801 -29.423 14.691 1.00 33.09 142 VAL A N 1
ATOM 655 C CA . VAL A 1 96 ? -3.262 -30.670 14.157 1.00 36.06 142 VAL A CA 1
ATOM 656 C C . VAL A 1 96 ? -3.869 -30.971 12.793 1.00 32.29 142 VAL A C 1
ATOM 657 O O . VAL A 1 96 ? -3.164 -31.376 11.867 1.00 37.06 142 VAL A O 1
ATOM 661 N N . PHE A 1 97 ? -5.162 -30.704 12.638 1.00 23.47 143 PHE A N 1
ATOM 662 C CA . PHE A 1 97 ? -5.876 -30.894 11.382 1.00 27.54 143 PHE A CA 1
ATOM 663 C C . PHE A 1 97 ? -6.554 -29.613 10.914 1.00 29.43 143 PHE A C 1
ATOM 664 O O . PHE A 1 97 ? -5.869 -28.648 10.559 1.00 35.26 143 PHE A O 1
ATOM 672 N N . ASP A 1 98 ? -7.884 -29.568 10.932 1.00 27.30 144 ASP A N 1
ATOM 673 C CA . ASP A 1 98 ? -8.606 -28.408 10.428 1.00 34.38 144 ASP A CA 1
ATOM 674 C C . ASP A 1 98 ? -9.419 -27.694 11.506 1.00 30.27 144 ASP A C 1
ATOM 675 O O . ASP A 1 98 ? -10.479 -27.133 11.218 1.00 33.10 144 ASP A O 1
ATOM 680 N N . GLU A 1 99 ? -8.908 -27.678 12.737 1.00 24.97 145 GLU A N 1
ATOM 681 C CA . GLU A 1 99 ? -9.485 -26.873 13.809 1.00 27.70 145 GLU A CA 1
ATOM 682 C C . GLU A 1 99 ? -9.562 -25.402 13.415 1.00 32.62 145 GLU A C 1
ATOM 683 O O . GLU A 1 99 ? -8.653 -24.866 12.776 1.00 25.01 145 GLU A O 1
ATOM 689 N N . ILE A 1 100 ? -10.651 -24.744 13.814 1.00 31.90 146 ILE A N 1
ATOM 690 C CA . ILE A 1 100 ? -10.778 -23.305 13.626 1.00 30.52 146 ILE A CA 1
ATOM 691 C C . ILE A 1 100 ? -9.766 -22.585 14.511 1.00 28.73 146 ILE A C 1
ATOM 692 O O . ILE A 1 100 ? -9.683 -22.838 15.721 1.00 26.84 146 ILE A O 1
ATOM 697 N N . ILE A 1 101 ? -8.970 -21.699 13.920 1.00 27.37 147 ILE A N 1
ATOM 698 C CA . ILE A 1 101 ? -8.030 -20.891 14.695 1.00 31.56 147 ILE A CA 1
ATOM 699 C C . ILE A 1 101 ? -8.774 -19.650 15.185 1.00 23.83 147 ILE A C 1
ATOM 700 O O . ILE A 1 101 ? -9.228 -18.829 14.383 1.00 29.79 147 ILE A O 1
ATOM 705 N N . LEU A 1 102 ? -8.943 -19.532 16.498 1.00 25.28 148 LEU A N 1
ATOM 706 C CA . LEU A 1 102 ? -9.503 -18.329 17.106 1.00 30.70 148 LEU A CA 1
ATOM 707 C C . LEU A 1 102 ? -8.351 -17.511 17.681 1.00 27.11 148 LEU A C 1
ATOM 708 O O . LEU A 1 102 ? -7.793 -17.868 18.722 1.00 21.69 148 LEU A O 1
ATOM 713 N N . SER A 1 103 ? -8.040 -16.385 17.044 1.00 34.18 149 SER A N 1
ATOM 714 C CA . SER A 1 103 ? -6.915 -15.552 17.447 1.00 27.39 149 SER A CA 1
ATOM 715 C C . SER A 1 103 ? -7.386 -14.424 18.359 1.00 21.38 149 SER A C 1
ATOM 716 O O . SER A 1 103 ? -8.416 -13.799 18.100 1.00 28.89 149 SER A O 1
ATOM 719 N N . THR A 1 104 ? -6.594 -14.130 19.392 1.00 23.83 150 THR A N 1
ATOM 720 C CA . THR A 1 104 ? -6.818 -12.996 20.289 1.00 20.22 150 THR A CA 1
ATOM 721 C C . THR A 1 104 ? -6.118 -11.725 19.817 1.00 30.16 150 THR A C 1
ATOM 722 O O . THR A 1 104 ? -6.009 -10.761 20.586 1.00 27.92 150 THR A O 1
ATOM 726 N N . ALA A 1 105 ? -5.595 -11.734 18.587 1.00 26.60 151 ALA A N 1
ATOM 727 C CA . ALA A 1 105 ? -4.762 -10.648 18.089 1.00 24.70 151 ALA A CA 1
ATOM 728 C C . ALA A 1 105 ? -5.423 -9.278 18.245 1.00 27.80 151 ALA A C 1
ATOM 729 O O . ALA A 1 105 ? -4.749 -8.295 18.576 1.00 23.62 151 ALA A O 1
ATOM 731 N N . ARG A 1 106 ? -6.740 -9.194 18.028 1.00 24.71 152 ARG A N 1
ATOM 732 C CA . ARG A 1 106 ? -7.482 -7.930 18.081 1.00 25.92 152 ARG A CA 1
ATOM 733 C C . ARG A 1 106 ? -8.058 -7.612 19.460 1.00 26.26 152 ARG A C 1
ATOM 734 O O . ARG A 1 106 ? -8.672 -6.556 19.633 1.00 31.07 152 ARG A O 1
ATOM 742 N N . MET A 1 107 ? -7.892 -8.499 20.437 1.00 30.07 153 MET A N 1
ATOM 743 C CA . MET A 1 107 ? -8.361 -8.274 21.807 1.00 21.84 153 MET A CA 1
ATOM 744 C C . MET A 1 107 ? -7.220 -7.651 22.620 1.00 17.43 153 MET A C 1
ATOM 745 O O . MET A 1 107 ? -6.659 -8.246 23.540 1.00 23.11 153 MET A O 1
ATOM 750 N N . ASN A 1 108 ? -6.887 -6.405 22.270 1.00 23.15 154 ASN A N 1
ATOM 751 C CA . ASN A 1 108 ? -5.628 -5.803 22.709 1.00 24.87 154 ASN A CA 1
ATOM 752 C C . ASN A 1 108 ? -5.772 -4.491 23.480 1.00 26.84 154 ASN A C 1
ATOM 753 O O . ASN A 1 108 ? -4.849 -3.671 23.485 1.00 29.73 154 ASN A O 1
ATOM 758 N N . ARG A 1 109 ? -6.905 -4.260 24.130 1.00 23.94 155 ARG A N 1
ATOM 759 C CA . ARG A 1 109 ? -7.107 -3.039 24.896 1.00 21.13 155 ARG A CA 1
ATOM 760 C C . ARG A 1 109 ? -6.808 -3.245 26.375 1.00 25.15 155 ARG A C 1
ATOM 761 O O . ARG A 1 109 ? -7.167 -4.273 26.958 1.00 28.17 155 ARG A O 1
ATOM 769 N N . VAL A 1 110 ? -6.197 -2.234 26.987 1.00 27.30 156 VAL A N 1
ATOM 770 C CA . VAL A 1 110 ? -6.166 -2.132 28.441 1.00 26.88 156 VAL A CA 1
ATOM 771 C C . VAL A 1 110 ? -7.524 -1.603 28.874 1.00 26.21 156 VAL A C 1
ATOM 772 O O . VAL A 1 110 ? -8.031 -0.631 28.303 1.00 27.51 156 VAL A O 1
ATOM 776 N N . LEU A 1 111 ? -8.118 -2.241 29.879 1.00 29.84 157 LEU A N 1
ATOM 777 C CA . LEU A 1 111 ? -9.431 -1.835 30.355 1.00 30.99 157 LEU A CA 1
ATOM 778 C C . LEU A 1 111 ? -9.377 -0.890 31.549 1.00 29.98 157 LEU A C 1
ATOM 779 O O . LEU A 1 111 ? -10.130 0.089 31.592 1.00 25.85 157 LEU A O 1
ATOM 784 N N . SER A 1 112 ? -8.490 -1.136 32.510 1.00 20.84 158 SER A N 1
ATOM 785 C CA . SER A 1 112 ? -8.308 -0.191 33.599 1.00 24.31 158 SER A CA 1
ATOM 786 C C . SER A 1 112 ? -6.939 -0.438 34.201 1.00 36.94 158 SER A C 1
ATOM 787 O O . SER A 1 112 ? -6.357 -1.519 34.059 1.00 26.92 158 SER A O 1
ATOM 790 N N . PHE A 1 113 ? -6.444 0.578 34.894 1.00 35.66 159 PHE A N 1
ATOM 791 C CA . PHE A 1 113 ? -5.240 0.443 35.695 1.00 34.60 159 PHE A CA 1
ATOM 792 C C . PHE A 1 113 ? -5.311 1.371 36.891 1.00 31.65 159 PHE A C 1
ATOM 793 O O . PHE A 1 113 ? -5.420 2.587 36.710 1.00 30.42 159 PHE A O 1
ATOM 801 N N . HIS A 1 114 ? -5.293 0.810 38.101 1.00 31.80 160 HIS A N 1
ATOM 802 C CA . HIS A 1 114 ? -5.363 1.629 39.305 1.00 38.20 160 HIS A CA 1
ATOM 803 C C . HIS A 1 114 ? -3.941 2.042 39.670 1.00 36.50 160 HIS A C 1
ATOM 804 O O . HIS A 1 114 ? -3.134 1.212 40.098 1.00 32.21 160 HIS A O 1
ATOM 811 N N . SER A 1 115 ? -3.651 3.334 39.533 1.00 42.59 161 SER A N 1
ATOM 812 C CA . SER A 1 115 ? -2.307 3.887 39.674 1.00 38.12 161 SER A CA 1
ATOM 813 C C . SER A 1 115 ? -1.755 3.756 41.090 1.00 37.58 161 SER A C 1
ATOM 814 O O . SER A 1 115 ? -0.569 4.024 41.297 1.00 38.23 161 SER A O 1
ATOM 817 N N . VAL A 1 116 ? -2.575 3.383 42.068 1.00 34.81 162 VAL A N 1
ATOM 818 C CA . VAL A 1 116 ? -2.118 3.189 43.438 1.00 39.12 162 VAL A CA 1
ATOM 819 C C . VAL A 1 116 ? -1.954 1.718 43.778 1.00 41.31 162 VAL A C 1
ATOM 820 O O . VAL A 1 116 ? -0.920 1.318 44.312 1.00 46.66 162 VAL A O 1
ATOM 824 N N . SER A 1 117 ? -2.978 0.898 43.524 1.00 44.13 163 SER A N 1
ATOM 825 C CA . SER A 1 117 ? -2.871 -0.525 43.832 1.00 40.84 163 SER A CA 1
ATOM 826 C C . SER A 1 117 ? -2.003 -1.284 42.831 1.00 35.96 163 SER A C 1
ATOM 827 O O . SER A 1 117 ? -1.519 -2.374 43.152 1.00 36.60 163 SER A O 1
ATOM 830 N N . GLY A 1 118 ? -1.805 -0.739 41.634 1.00 38.90 164 GLY A N 1
ATOM 831 C CA . GLY A 1 118 ? -1.067 -1.424 40.592 1.00 40.70 164 GLY A CA 1
ATOM 832 C C . GLY A 1 118 ? -1.846 -2.527 39.902 1.00 37.93 164 GLY A C 1
ATOM 833 O O . GLY A 1 118 ? -1.248 -3.383 39.236 1.00 31.58 164 GLY A O 1
ATOM 834 N N . ILE A 1 119 ? -3.164 -2.548 40.063 1.00 22.99 165 ILE A N 1
ATOM 835 C CA . ILE A 1 119 ? -3.993 -3.604 39.491 1.00 29.75 165 ILE A CA 1
ATOM 836 C C . ILE A 1 119 ? -4.302 -3.251 38.045 1.00 29.82 165 ILE A C 1
ATOM 837 O O . ILE A 1 119 ? -4.803 -2.158 37.755 1.00 25.80 165 ILE A O 1
ATOM 842 N N . LEU A 1 120 ? -3.963 -4.160 37.138 1.00 25.39 166 LEU A N 1
ATOM 843 C CA . LEU A 1 120 ? -4.164 -4.002 35.704 1.00 29.78 166 LEU A CA 1
ATOM 844 C C . LEU A 1 120 ? -5.280 -4.929 35.238 1.00 29.83 166 LEU A C 1
ATOM 845 O O . LEU A 1 120 ? -5.251 -6.130 35.528 1.00 28.05 166 LEU A O 1
ATOM 850 N N . VAL A 1 121 ? -6.260 -4.377 34.525 1.00 28.23 167 VAL A N 1
ATOM 851 C CA . VAL A 1 121 ? -7.275 -5.171 33.834 1.00 27.95 167 VAL A CA 1
ATOM 852 C C . VAL A 1 121 ? -7.135 -4.929 32.339 1.00 30.69 167 VAL A C 1
ATOM 853 O O . VAL A 1 121 ? -7.205 -3.782 31.872 1.00 19.66 167 VAL A O 1
ATOM 857 N N . CYS A 1 122 ? -6.926 -6.008 31.590 1.00 26.02 168 CYS A N 1
ATOM 858 C CA . CYS A 1 122 ? -6.702 -5.888 30.162 1.00 20.92 168 CYS A CA 1
ATOM 859 C C . CYS A 1 122 ? -7.237 -7.124 29.462 1.00 20.93 168 CYS A C 1
ATOM 860 O O . CYS A 1 122 ? -7.452 -8.174 30.080 1.00 29.24 168 CYS A O 1
ATOM 863 N N . GLN A 1 123 ? -7.459 -6.972 28.159 1.00 21.66 169 GLN A N 1
ATOM 864 C CA . GLN A 1 123 ? -7.899 -8.065 27.305 1.00 22.25 169 GLN A CA 1
ATOM 865 C C . GLN A 1 123 ? -6.756 -9.049 27.061 1.00 26.75 169 GLN A C 1
ATOM 866 O O . GLN A 1 123 ? -5.575 -8.689 27.099 1.00 20.68 169 GLN A O 1
ATOM 872 N N . ALA A 1 124 ? -7.135 -10.298 26.766 1.00 20.64 170 ALA A N 1
ATOM 873 C CA . ALA A 1 124 ? -6.194 -11.413 26.663 1.00 21.78 170 ALA A CA 1
ATOM 874 C C . ALA A 1 124 ? -5.159 -11.241 25.553 1.00 28.36 170 ALA A C 1
ATOM 875 O O . ALA A 1 124 ? -4.060 -11.801 25.648 1.00 25.48 170 ALA A O 1
ATOM 877 N N . GLY A 1 125 ? -5.490 -10.516 24.487 1.00 28.78 171 GLY A N 1
ATOM 878 C CA . GLY A 1 125 ? -4.556 -10.337 23.396 1.00 20.70 171 GLY A CA 1
ATOM 879 C C . GLY A 1 125 ? -3.583 -9.184 23.506 1.00 24.34 171 GLY A C 1
ATOM 880 O O . GLY A 1 125 ? -2.886 -8.903 22.529 1.00 27.02 171 GLY A O 1
ATOM 881 N N . CYS A 1 126 ? -3.497 -8.509 24.652 1.00 27.58 172 CYS A N 1
ATOM 882 C CA . CYS A 1 126 ? -2.449 -7.513 24.848 1.00 23.04 172 CYS A CA 1
ATOM 883 C C . CYS A 1 126 ? -1.079 -8.186 24.853 1.00 27.44 172 CYS A C 1
ATOM 884 O O . CYS A 1 126 ? -0.860 -9.160 25.581 1.00 31.31 172 CYS A O 1
ATOM 887 N N . VAL A 1 127 ? -0.152 -7.654 24.047 1.00 19.03 173 VAL A N 1
ATOM 888 C CA . VAL A 1 127 ? 1.208 -8.188 23.985 1.00 20.88 173 VAL A CA 1
ATOM 889 C C . VAL A 1 127 ? 1.983 -7.807 25.246 1.00 23.34 173 VAL A C 1
ATOM 890 O O . VAL A 1 127 ? 1.858 -6.687 25.760 1.00 26.02 173 VAL A O 1
ATOM 894 N N . LEU A 1 128 ? 2.793 -8.747 25.756 1.00 18.20 174 LEU A N 1
ATOM 895 C CA . LEU A 1 128 ? 3.460 -8.552 27.046 1.00 25.15 174 LEU A CA 1
ATOM 896 C C . LEU A 1 128 ? 4.358 -7.321 27.054 1.00 24.73 174 LEU A C 1
ATOM 897 O O . LEU A 1 128 ? 4.314 -6.515 27.995 1.00 27.45 174 LEU A O 1
ATOM 902 N N . GLU A 1 129 ? 5.212 -7.189 26.036 1.00 22.46 175 GLU A N 1
ATOM 903 C CA . GLU A 1 129 ? 6.061 -6.008 25.887 1.00 26.01 175 GLU A CA 1
ATOM 904 C C . GLU A 1 129 ? 5.248 -4.716 25.978 1.00 28.65 175 GLU A C 1
ATOM 905 O O . GLU A 1 129 ? 5.642 -3.770 26.670 1.00 22.54 175 GLU A O 1
ATOM 911 N N . GLU A 1 130 ? 4.104 -4.662 25.281 1.00 28.56 176 GLU A N 1
ATOM 912 C CA . GLU A 1 130 ? 3.281 -3.452 25.273 1.00 31.09 176 GLU A CA 1
ATOM 913 C C . GLU A 1 130 ? 2.691 -3.184 26.653 1.00 32.48 176 GLU A C 1
ATOM 914 O O . GLU A 1 130 ? 2.565 -2.024 27.066 1.00 25.65 176 GLU A O 1
ATOM 920 N N . LEU A 1 131 ? 2.322 -4.237 27.384 1.00 21.76 177 LEU A N 1
ATOM 921 C CA . LEU A 1 131 ? 1.804 -4.012 28.728 1.00 22.76 177 LEU A CA 1
ATOM 922 C C . LEU A 1 131 ? 2.907 -3.499 29.647 1.00 22.55 177 LEU A C 1
ATOM 923 O O . LEU A 1 131 ? 2.661 -2.633 30.492 1.00 24.05 177 LEU A O 1
ATOM 928 N N . SER A 1 132 ? 4.125 -4.030 29.497 1.00 21.19 178 SER A N 1
ATOM 929 C CA . SER A 1 132 ? 5.264 -3.541 30.272 1.00 30.07 178 SER A CA 1
ATOM 930 C C . SER A 1 132 ? 5.492 -2.057 30.037 1.00 27.46 178 SER A C 1
ATOM 931 O O . SER A 1 132 ? 5.677 -1.289 30.986 1.00 25.60 178 SER A O 1
ATOM 934 N N . ARG A 1 133 ? 5.509 -1.649 28.767 1.00 23.76 179 ARG A N 1
ATOM 935 C CA . ARG A 1 133 ? 5.608 -0.236 28.416 1.00 31.55 179 ARG A CA 1
ATOM 936 C C . ARG A 1 133 ? 4.523 0.589 29.108 1.00 33.42 179 ARG A C 1
ATOM 937 O O . ARG A 1 133 ? 4.805 1.632 29.711 1.00 27.57 179 ARG A O 1
ATOM 945 N N . TYR A 1 134 ? 3.267 0.149 28.991 1.00 33.39 180 TYR A N 1
ATOM 946 C CA . TYR A 1 134 ? 2.137 0.867 29.581 1.00 31.58 180 TYR A CA 1
ATOM 947 C C . TYR A 1 134 ? 2.264 1.058 31.091 1.00 28.76 180 TYR A C 1
ATOM 948 O O . TYR A 1 134 ? 2.128 2.178 31.595 1.00 30.14 180 TYR A O 1
ATOM 957 N N . VAL A 1 135 ? 2.500 -0.022 31.839 1.00 26.82 181 VAL A N 1
ATOM 958 C CA . VAL A 1 135 ? 2.593 0.125 33.293 1.00 25.49 181 VAL A CA 1
ATOM 959 C C . VAL A 1 135 ? 3.896 0.771 33.757 1.00 23.99 181 VAL A C 1
ATOM 960 O O . VAL A 1 135 ? 3.914 1.430 34.805 1.00 19.26 181 VAL A O 1
ATOM 964 N N . GLU A 1 136 ? 4.997 0.610 33.012 1.00 26.08 182 GLU A N 1
ATOM 965 C CA . GLU A 1 136 ? 6.242 1.294 33.373 1.00 21.59 182 GLU A CA 1
ATOM 966 C C . GLU A 1 136 ? 6.161 2.803 33.199 1.00 24.61 182 GLU A C 1
ATOM 967 O O . GLU A 1 136 ? 6.734 3.544 34.004 1.00 32.94 182 GLU A O 1
ATOM 973 N N . GLU A 1 137 ? 5.442 3.282 32.185 1.00 25.94 183 GLU A N 1
ATOM 974 C CA . GLU A 1 137 ? 5.132 4.705 32.109 1.00 32.11 183 GLU A CA 1
ATOM 975 C C . GLU A 1 137 ? 4.419 5.203 33.360 1.00 30.22 183 GLU A C 1
ATOM 976 O O . GLU A 1 137 ? 4.456 6.401 33.641 1.00 32.00 183 GLU A O 1
ATOM 982 N N . ARG A 1 138 ? 3.749 4.316 34.096 1.00 23.24 184 ARG A N 1
ATOM 983 C CA . ARG A 1 138 ? 3.061 4.660 35.330 1.00 25.55 184 ARG A CA 1
ATOM 984 C C . ARG A 1 138 ? 3.766 4.138 36.586 1.00 26.73 184 ARG A C 1
ATOM 985 O O . ARG A 1 138 ? 3.119 3.987 37.624 1.00 25.96 184 ARG A O 1
ATOM 993 N N . ASP A 1 139 ? 5.079 3.865 36.510 1.00 32.33 185 ASP A N 1
ATOM 994 C CA . ASP A 1 139 ? 5.901 3.413 37.652 1.00 32.11 185 ASP A CA 1
ATOM 995 C C . ASP A 1 139 ? 5.478 2.067 38.237 1.00 27.14 185 ASP A C 1
ATOM 996 O O . ASP A 1 139 ? 5.568 1.852 39.445 1.00 25.30 185 ASP A O 1
ATOM 1001 N N . PHE A 1 140 ? 5.082 1.134 37.379 1.00 30.33 186 PHE A N 1
ATOM 1002 C CA . PHE A 1 140 ? 4.816 -0.234 37.800 1.00 29.36 186 PHE A CA 1
ATOM 1003 C C . PHE A 1 140 ? 5.438 -1.150 36.757 1.00 33.71 186 PHE A C 1
ATOM 1004 O O . PHE A 1 140 ? 5.798 -0.707 35.665 1.00 28.47 186 PHE A O 1
ATOM 1012 N N . ILE A 1 141 ? 5.585 -2.434 37.097 1.00 29.24 187 ILE A N 1
ATOM 1013 C CA . ILE A 1 141 ? 6.115 -3.415 36.158 1.00 25.51 187 ILE A CA 1
ATOM 1014 C C . ILE A 1 141 ? 5.212 -4.639 36.124 1.00 24.71 187 ILE A C 1
ATOM 1015 O O . ILE A 1 141 ? 4.456 -4.914 37.057 1.00 24.06 187 ILE A O 1
ATOM 1020 N N . MET A 1 142 ? 5.301 -5.375 35.027 1.00 21.32 188 MET A N 1
ATOM 1021 C CA . MET A 1 142 ? 4.639 -6.666 34.978 1.00 29.69 188 MET A CA 1
ATOM 1022 C C . MET A 1 142 ? 5.308 -7.645 35.945 1.00 24.79 188 MET A C 1
ATOM 1023 O O . MET A 1 142 ? 6.529 -7.602 36.137 1.00 23.75 188 MET A O 1
ATOM 1028 N N . PRO A 1 143 ? 4.536 -8.525 36.587 1.00 21.76 189 PRO A N 1
ATOM 1029 C CA . PRO A 1 143 ? 5.133 -9.521 37.493 1.00 27.82 189 PRO A CA 1
ATOM 1030 C C . PRO A 1 143 ? 5.868 -10.651 36.782 1.00 31.35 189 PRO A C 1
ATOM 1031 O O . PRO A 1 143 ? 6.435 -11.516 37.461 1.00 32.27 189 PRO A O 1
ATOM 1035 N N . LEU A 1 144 ? 5.845 -10.704 35.452 1.00 22.22 190 LEU A N 1
ATOM 1036 C CA . LEU A 1 144 ? 6.565 -11.717 34.690 1.00 24.37 190 LEU A CA 1
ATOM 1037 C C . LEU A 1 144 ? 7.249 -11.033 33.514 1.00 24.24 190 LEU A C 1
ATOM 1038 O O . LEU A 1 144 ? 6.829 -9.964 33.070 1.00 24.19 190 LEU A O 1
ATOM 1043 N N . ASP A 1 145 ? 8.310 -11.661 33.015 1.00 23.34 191 ASP A N 1
ATOM 1044 C CA . ASP A 1 145 ? 8.932 -11.265 31.760 1.00 22.51 191 ASP A CA 1
ATOM 1045 C C . ASP A 1 145 ? 9.546 -12.495 31.112 1.00 24.15 191 ASP A C 1
ATOM 1046 O O . ASP A 1 145 ? 9.951 -13.438 31.797 1.00 26.68 191 ASP A O 1
ATOM 1051 N N . LEU A 1 146 ? 9.591 -12.482 29.781 1.00 31.99 192 LEU A N 1
ATOM 1052 C CA . LEU A 1 146 ? 10.027 -13.632 29.000 1.00 30.36 192 LEU A CA 1
ATOM 1053 C C . LEU A 1 146 ? 10.763 -13.117 27.774 1.00 28.14 192 LEU A C 1
ATOM 1054 O O . LEU A 1 146 ? 10.483 -12.024 27.281 1.00 25.71 192 LEU A O 1
ATOM 1059 N N . GLY A 1 147 ? 11.644 -13.965 27.233 1.00 27.42 193 GLY A N 1
ATOM 1060 C CA . GLY A 1 147 ? 12.255 -13.693 25.940 1.00 27.05 193 GLY A CA 1
ATOM 1061 C C . GLY A 1 147 ? 11.280 -13.459 24.800 1.00 29.32 193 GLY A C 1
ATOM 1062 O O . GLY A 1 147 ? 11.604 -12.749 23.849 1.00 30.71 193 GLY A O 1
ATOM 1063 N N . ALA A 1 148 ? 10.074 -14.028 24.884 1.00 27.28 194 ALA A N 1
ATOM 1064 C CA . ALA A 1 148 ? 9.034 -13.859 23.870 1.00 30.40 194 ALA A CA 1
ATOM 1065 C C . ALA A 1 148 ? 8.190 -12.592 24.046 1.00 22.57 194 ALA A C 1
ATOM 1066 O O . ALA A 1 148 ? 7.178 -12.446 23.346 1.00 21.62 194 ALA A O 1
ATOM 1068 N N . LYS A 1 149 ? 8.600 -11.689 24.945 1.00 22.87 195 LYS A N 1
ATOM 1069 C CA . LYS A 1 149 ? 7.809 -10.506 25.304 1.00 27.16 195 LYS A CA 1
ATOM 1070 C C . LYS A 1 149 ? 7.274 -9.735 24.096 1.00 26.42 195 LYS A C 1
ATOM 1071 O O . LYS A 1 149 ? 6.148 -9.227 24.123 1.00 27.88 195 LYS A O 1
ATOM 1077 N N . GLY A 1 150 ? 8.074 -9.614 23.039 1.00 22.35 196 GLY A N 1
ATOM 1078 C CA . GLY A 1 150 ? 7.664 -8.888 21.850 1.00 23.63 196 GLY A CA 1
ATOM 1079 C C . GLY A 1 150 ? 6.446 -9.450 21.144 1.00 25.93 196 GLY A C 1
ATOM 1080 O O . GLY A 1 150 ? 5.836 -8.745 20.338 1.00 29.38 196 GLY A O 1
ATOM 1081 N N . SER A 1 151 ? 6.134 -10.730 21.350 1.00 23.89 197 SER A N 1
ATOM 1082 C CA . SER A 1 151 ? 5.025 -11.358 20.641 1.00 22.56 197 SER A CA 1
ATOM 1083 C C . SER A 1 151 ? 3.972 -12.022 21.523 1.00 28.83 197 SER A C 1
ATOM 1084 O O . SER A 1 151 ? 2.798 -12.075 21.138 1.00 26.42 197 SER A O 1
ATOM 1087 N N . CYS A 1 152 ? 4.371 -12.559 22.678 1.00 16.67 198 CYS A N 1
ATOM 1088 C CA . CYS A 1 152 ? 3.437 -13.330 23.495 1.00 25.03 198 CYS A CA 1
ATOM 1089 C C . CYS A 1 152 ? 2.316 -12.454 24.050 1.00 24.66 198 CYS A C 1
ATOM 1090 O O . CYS A 1 152 ? 2.519 -11.281 24.386 1.00 20.51 198 CYS A O 1
ATOM 1093 N N . HIS A 1 153 ? 1.125 -13.040 24.137 1.00 24.06 199 HIS A N 1
ATOM 1094 C CA . HIS A 1 153 ? -0.064 -12.375 24.645 1.00 20.01 199 HIS A CA 1
ATOM 1095 C C . HIS A 1 153 ? -0.251 -12.732 26.111 1.00 24.29 199 HIS A C 1
ATOM 1096 O O . HIS A 1 153 ? 0.083 -13.843 26.536 1.00 27.83 199 HIS A O 1
ATOM 1103 N N . ILE A 1 154 ? -0.787 -11.779 26.887 1.00 23.34 200 ILE A N 1
ATOM 1104 C CA . ILE A 1 154 ? -1.025 -12.039 28.305 1.00 21.73 200 ILE A CA 1
ATOM 1105 C C . ILE A 1 154 ? -1.980 -13.215 28.485 1.00 21.68 200 ILE A C 1
ATOM 1106 O O . ILE A 1 154 ? -1.856 -13.985 29.446 1.00 23.34 200 ILE A O 1
ATOM 1111 N N . GLY A 1 155 ? -2.944 -13.371 27.571 1.00 28.90 201 GLY A N 1
ATOM 1112 C CA . GLY A 1 155 ? -3.817 -14.536 27.602 1.00 22.11 201 GLY A CA 1
ATOM 1113 C C . GLY A 1 155 ? -3.058 -15.841 27.448 1.00 22.59 201 GLY A C 1
ATOM 1114 O O . GLY A 1 155 ? -3.343 -16.824 28.133 1.00 18.50 201 GLY A O 1
ATOM 1115 N N . GLY A 1 156 ? -2.092 -15.868 26.532 1.00 15.53 202 GLY A N 1
ATOM 1116 C CA . GLY A 1 156 ? -1.258 -17.046 26.369 1.00 19.63 202 GLY A CA 1
ATOM 1117 C C . GLY A 1 156 ? -0.354 -17.308 27.561 1.00 20.45 202 GLY A C 1
ATOM 1118 O O . GLY A 1 156 ? -0.151 -18.460 27.953 1.00 20.98 202 GLY A O 1
ATOM 1119 N N . ASN A 1 157 ? 0.175 -16.246 28.174 1.00 22.61 203 ASN A N 1
ATOM 1120 C CA . ASN A 1 157 ? 0.988 -16.415 29.376 1.00 25.33 203 ASN A CA 1
ATOM 1121 C C . ASN A 1 157 ? 0.187 -17.064 30.501 1.00 27.84 203 ASN A C 1
ATOM 1122 O O . ASN A 1 157 ? 0.677 -17.986 31.164 1.00 18.97 203 ASN A O 1
ATOM 1127 N N . VAL A 1 158 ? -1.056 -16.616 30.710 1.00 27.13 204 VAL A N 1
ATOM 1128 C CA . VAL A 1 158 ? -1.899 -17.202 31.751 1.00 18.89 204 VAL A CA 1
ATOM 1129 C C . VAL A 1 158 ? -2.289 -18.635 31.395 1.00 22.04 204 VAL A C 1
ATOM 1130 O O . VAL A 1 158 ? -2.260 -19.529 32.250 1.00 20.50 204 VAL A O 1
ATOM 1134 N N . ALA A 1 159 ? -2.675 -18.871 30.135 1.00 19.24 205 ALA A N 1
ATOM 1135 C CA . ALA A 1 159 ? -3.046 -20.211 29.682 1.00 20.93 205 ALA A CA 1
ATOM 1136 C C . ALA A 1 159 ? -1.910 -21.221 29.833 1.00 22.94 205 ALA A C 1
ATOM 1137 O O . ALA A 1 159 ? -2.170 -22.400 30.090 1.00 20.23 205 ALA A O 1
ATOM 1139 N N . THR A 1 160 ? -0.661 -20.801 29.641 1.00 20.23 206 THR A N 1
ATOM 1140 C CA . THR A 1 160 ? 0.475 -21.707 29.789 1.00 24.80 206 THR A CA 1
ATOM 1141 C C . THR A 1 160 ? 1.109 -21.662 31.172 1.00 20.79 206 THR A C 1
ATOM 1142 O O . THR A 1 160 ? 2.058 -22.412 31.417 1.00 29.38 206 THR A O 1
ATOM 1146 N N . ASN A 1 161 ? 0.624 -20.804 32.072 1.00 24.48 207 ASN A N 1
ATOM 1147 C CA . ASN A 1 161 ? 1.255 -20.575 33.375 1.00 22.87 207 ASN A CA 1
ATOM 1148 C C . ASN A 1 161 ? 2.746 -20.282 33.197 1.00 27.46 207 ASN A C 1
ATOM 1149 O O . ASN A 1 161 ? 3.623 -20.935 33.772 1.00 22.44 207 ASN A O 1
ATOM 1154 N N . ALA A 1 162 ? 3.015 -19.237 32.424 1.00 21.00 208 ALA A N 1
ATOM 1155 C CA . ALA A 1 162 ? 4.385 -18.911 32.072 1.00 22.67 208 ALA A CA 1
ATOM 1156 C C . ALA A 1 162 ? 5.178 -18.557 33.327 1.00 26.08 208 ALA A C 1
ATOM 1157 O O . ALA A 1 162 ? 4.662 -17.919 34.250 1.00 29.64 208 ALA A O 1
ATOM 1159 N N . GLY A 1 163 ? 6.435 -18.988 33.356 1.00 25.50 209 GLY A N 1
ATOM 1160 C CA . GLY A 1 163 ? 7.354 -18.714 34.442 1.00 24.22 209 GLY A CA 1
ATOM 1161 C C . GLY A 1 163 ? 8.150 -17.473 34.106 1.00 31.07 209 GLY A C 1
ATOM 1162 O O . GLY A 1 163 ? 7.689 -16.353 34.356 1.00 34.94 209 GLY A O 1
ATOM 1163 N N . GLY A 1 164 ? 9.373 -17.667 33.625 1.00 25.29 210 GLY A N 1
ATOM 1164 C CA . GLY A 1 164 ? 10.194 -16.608 33.079 1.00 27.43 210 GLY A CA 1
ATOM 1165 C C . GLY A 1 164 ? 11.287 -16.091 33.995 1.00 22.83 210 GLY A C 1
ATOM 1166 O O . GLY A 1 164 ? 11.714 -16.739 34.956 1.00 20.70 210 GLY A O 1
ATOM 1167 N N . LEU A 1 165 ? 11.738 -14.871 33.676 1.00 23.63 211 LEU A N 1
ATOM 1168 C CA . LEU A 1 165 ? 13.026 -14.348 34.118 1.00 24.34 211 LEU A CA 1
ATOM 1169 C C . LEU A 1 165 ? 12.977 -13.588 35.439 1.00 30.94 211 LEU A C 1
ATOM 1170 O O . LEU A 1 165 ? 14.035 -13.329 36.019 1.00 30.91 211 LEU A O 1
ATOM 1175 N N . ARG A 1 166 ? 11.791 -13.245 35.941 1.00 19.63 212 ARG A N 1
ATOM 1176 C CA . ARG A 1 166 ? 11.642 -12.565 37.223 1.00 22.95 212 ARG A CA 1
ATOM 1177 C C . ARG A 1 166 ? 10.759 -13.373 38.183 1.00 25.55 212 ARG A C 1
ATOM 1178 O O . ARG A 1 166 ? 10.263 -12.841 39.181 1.00 23.97 212 ARG A O 1
ATOM 1186 N N . PHE A 1 167 ? 10.597 -14.674 37.892 1.00 23.47 213 PHE A N 1
ATOM 1187 C CA . PHE A 1 167 ? 9.831 -15.602 38.727 1.00 28.34 213 PHE A CA 1
ATOM 1188 C C . PHE A 1 167 ? 10.427 -15.737 40.119 1.00 26.17 213 PHE A C 1
ATOM 1189 O O . PHE A 1 167 ? 9.699 -15.893 41.106 1.00 23.84 213 PHE A O 1
ATOM 1197 N N . LEU A 1 168 ? 11.754 -15.722 40.200 1.00 25.55 214 LEU A N 1
ATOM 1198 C CA . LEU A 1 168 ? 12.464 -15.786 41.470 1.00 30.63 214 LEU A CA 1
ATOM 1199 C C . LEU A 1 168 ? 11.998 -14.707 42.449 1.00 30.15 214 LEU A C 1
ATOM 1200 O O . LEU A 1 168 ? 11.910 -14.946 43.659 1.00 30.92 214 LEU A O 1
ATOM 1205 N N . ARG A 1 169 ? 11.674 -13.520 41.943 1.00 27.15 215 ARG A N 1
ATOM 1206 C CA . ARG A 1 169 ? 11.271 -12.411 42.802 1.00 28.25 215 ARG A CA 1
ATOM 1207 C C . ARG A 1 169 ? 9.757 -12.336 43.009 1.00 22.97 215 ARG A C 1
ATOM 1208 O O . ARG A 1 169 ? 9.294 -12.156 44.136 1.00 27.77 215 ARG A O 1
ATOM 1216 N N . TYR A 1 170 ? 8.977 -12.412 41.936 1.00 20.38 216 TYR A N 1
ATOM 1217 C CA . TYR A 1 170 ? 7.537 -12.175 42.006 1.00 22.28 216 TYR A CA 1
ATOM 1218 C C . TYR A 1 170 ? 6.701 -13.451 41.997 1.00 23.41 216 TYR A C 1
ATOM 1219 O O . TYR A 1 170 ? 5.507 -13.392 42.312 1.00 22.08 216 TYR A O 1
ATOM 1228 N N . GLY A 1 171 ? 7.279 -14.589 41.617 1.00 20.70 217 GLY A N 1
ATOM 1229 C CA . GLY A 1 171 ? 6.579 -15.858 41.739 1.00 21.36 217 GLY A CA 1
ATOM 1230 C C . GLY A 1 171 ? 5.543 -16.098 40.647 1.00 22.25 217 GLY A C 1
ATOM 1231 O O . GLY A 1 171 ? 5.532 -15.476 39.577 1.00 22.17 217 GLY A O 1
ATOM 1232 N N . SER A 1 172 ? 4.651 -17.032 40.949 1.00 20.32 218 SER A N 1
ATOM 1233 C CA . SER A 1 172 ? 3.786 -17.662 39.964 1.00 22.83 218 SER A CA 1
ATOM 1234 C C . SER A 1 172 ? 2.600 -16.773 39.602 1.00 23.63 218 SER A C 1
ATOM 1235 O O . SER A 1 172 ? 2.162 -15.928 40.389 1.00 24.03 218 SER A O 1
ATOM 1238 N N . LEU A 1 173 ? 2.103 -16.953 38.372 1.00 24.00 219 LEU A N 1
ATOM 1239 C CA . LEU A 1 173 ? 0.812 -16.381 37.991 1.00 26.80 219 LEU A CA 1
ATOM 1240 C C . LEU A 1 173 ? -0.329 -16.900 38.856 1.00 22.30 219 LEU A C 1
ATOM 1241 O O . LEU A 1 173 ? -1.332 -16.202 39.041 1.00 21.18 219 LEU A O 1
ATOM 1246 N N . HIS A 1 174 ? -0.194 -18.110 39.403 1.00 20.82 220 HIS A N 1
ATOM 1247 C CA . HIS A 1 174 ? -1.165 -18.596 40.381 1.00 21.30 220 HIS A CA 1
ATOM 1248 C C . HIS A 1 174 ? -1.291 -17.640 41.558 1.00 17.93 220 HIS A C 1
ATOM 1249 O O . HIS A 1 174 ? -2.347 -17.594 42.197 1.00 27.15 220 HIS A O 1
ATOM 1256 N N . GLY A 1 175 ? -0.229 -16.890 41.868 1.00 21.49 221 GLY A N 1
ATOM 1257 C CA . GLY A 1 175 ? -0.268 -15.837 42.874 1.00 25.33 221 GLY A CA 1
ATOM 1258 C C . GLY A 1 175 ? -0.533 -14.415 42.392 1.00 26.04 221 GLY A C 1
ATOM 1259 O O . GLY A 1 175 ? -1.168 -13.633 43.103 1.00 26.75 221 GLY A O 1
ATOM 1260 N N . THR A 1 176 ? -0.032 -14.041 41.215 1.00 22.38 222 THR A N 1
ATOM 1261 C CA . THR A 1 176 ? -0.108 -12.649 40.771 1.00 21.47 222 THR A CA 1
ATOM 1262 C C . THR A 1 176 ? -1.369 -12.328 39.976 1.00 22.36 222 THR A C 1
ATOM 1263 O O . THR A 1 176 ? -1.742 -11.152 39.887 1.00 22.76 222 THR A O 1
ATOM 1267 N N . VAL A 1 177 ? -2.025 -13.330 39.402 1.00 16.26 223 VAL A N 1
ATOM 1268 C CA . VAL A 1 177 ? -3.291 -13.132 38.705 1.00 20.40 223 VAL A CA 1
ATOM 1269 C C . VAL A 1 177 ? -4.407 -12.980 39.730 1.00 26.10 223 VAL A C 1
ATOM 1270 O O . VAL A 1 177 ? -4.585 -13.839 40.599 1.00 22.84 223 VAL A O 1
ATOM 1274 N N . LEU A 1 178 ? -5.133 -11.865 39.662 1.00 31.35 224 LEU A N 1
ATOM 1275 C CA . LEU A 1 178 ? -6.235 -11.628 40.590 1.00 31.68 224 LEU A CA 1
ATOM 1276 C C . LEU A 1 178 ? -7.599 -12.042 40.050 1.00 30.98 224 LEU A C 1
ATOM 1277 O O . LEU A 1 178 ? -8.476 -12.428 40.834 1.00 28.31 224 LEU A O 1
ATOM 1282 N N . GLY A 1 179 ? -7.793 -12.011 38.736 1.00 26.59 225 GLY A N 1
ATOM 1283 C CA . GLY A 1 179 ? -9.083 -12.358 38.171 1.00 24.60 225 GLY A CA 1
ATOM 1284 C C . GLY A 1 179 ? -8.986 -12.714 36.709 1.00 22.80 225 GLY A C 1
ATOM 1285 O O . GLY A 1 179 ? -8.083 -12.267 35.994 1.00 24.99 225 GLY A O 1
ATOM 1286 N N . LEU A 1 180 ? -9.955 -13.504 36.259 1.00 24.50 226 LEU A N 1
ATOM 1287 C CA . LEU A 1 180 ? -10.027 -13.900 34.863 1.00 23.69 226 LEU A CA 1
ATOM 1288 C C . LEU A 1 180 ? -11.462 -13.892 34.369 1.00 25.81 226 LEU A C 1
ATOM 1289 O O . LEU A 1 180 ? -12.381 -14.271 35.099 1.00 28.91 226 LEU A O 1
ATOM 1294 N N . GLU A 1 181 ? -11.658 -13.413 33.147 1.00 27.69 227 GLU A N 1
ATOM 1295 C CA . GLU A 1 181 ? -12.869 -13.705 32.397 1.00 20.61 227 GLU A CA 1
ATOM 1296 C C . GLU A 1 181 ? -12.573 -14.821 31.403 1.00 21.43 227 GLU A C 1
ATOM 1297 O O . GLU A 1 181 ? -11.637 -14.712 30.611 1.00 16.78 227 GLU A O 1
ATOM 1303 N N . VAL A 1 182 ? -13.380 -15.879 31.433 1.00 20.55 228 VAL A N 1
ATOM 1304 C CA . VAL A 1 182 ? -13.189 -17.044 30.576 1.00 22.63 228 VAL A CA 1
ATOM 1305 C C . VAL A 1 182 ? -14.501 -17.363 29.872 1.00 25.03 228 VAL A C 1
ATOM 1306 O O . VAL A 1 182 ? -15.579 -17.277 30.471 1.00 28.74 228 VAL A O 1
ATOM 1310 N N . VAL A 1 183 ? -14.408 -17.698 28.592 1.00 21.46 229 VAL A N 1
ATOM 1311 C CA . VAL A 1 183 ? -15.542 -18.152 27.795 1.00 27.81 229 VAL A CA 1
ATOM 1312 C C . VAL A 1 183 ? -15.425 -19.664 27.662 1.00 29.95 229 VAL A C 1
ATOM 1313 O O . VAL A 1 183 ? -14.430 -20.169 27.128 1.00 26.43 229 VAL A O 1
ATOM 1317 N N . LEU A 1 184 ? -16.437 -20.386 28.138 1.00 29.28 230 LEU A N 1
ATOM 1318 C CA . LEU A 1 184 ? -16.411 -21.839 28.120 1.00 27.57 230 LEU A CA 1
ATOM 1319 C C . LEU A 1 184 ? -16.818 -22.364 26.748 1.00 26.52 230 LEU A C 1
ATOM 1320 O O . LEU A 1 184 ? -17.311 -21.629 25.891 1.00 25.26 230 LEU A O 1
ATOM 1325 N N . ALA A 1 185 ? -16.597 -23.667 26.554 1.00 29.37 231 ALA A N 1
ATOM 1326 C CA . ALA A 1 185 ? -16.779 -24.286 25.241 1.00 30.13 231 ALA A CA 1
ATOM 1327 C C . ALA A 1 185 ? -18.176 -24.058 24.670 1.00 27.03 231 ALA A C 1
ATOM 1328 O O . ALA A 1 185 ? -18.328 -23.907 23.452 1.00 30.43 231 ALA A O 1
ATOM 1330 N N . ASP A 1 186 ? -19.202 -24.010 25.513 1.00 22.12 232 ASP A N 1
ATOM 1331 C CA . ASP A 1 186 ? -20.562 -23.801 25.021 1.00 24.47 232 ASP A CA 1
ATOM 1332 C C . ASP A 1 186 ? -20.932 -22.332 24.827 1.00 32.34 232 ASP A C 1
ATOM 1333 O O . ASP A 1 186 ? -22.096 -22.039 24.530 1.00 34.53 232 ASP A O 1
ATOM 1338 N N . GLY A 1 187 ? -19.989 -21.406 25.027 1.00 30.24 233 GLY A N 1
ATOM 1339 C CA . GLY A 1 187 ? -20.256 -19.983 24.944 1.00 26.24 233 GLY A CA 1
ATOM 1340 C C . GLY A 1 187 ? -20.491 -19.292 26.273 1.00 29.39 233 GLY A C 1
ATOM 1341 O O . GLY A 1 187 ? -20.481 -18.052 26.315 1.00 29.64 233 GLY A O 1
ATOM 1342 N N . THR A 1 188 ? -20.684 -20.050 27.356 1.00 30.25 234 THR A N 1
ATOM 1343 C CA . THR A 1 188 ? -20.925 -19.447 28.664 1.00 27.67 234 THR A CA 1
ATOM 1344 C C . THR A 1 188 ? -19.771 -18.540 29.069 1.00 25.31 234 THR A C 1
ATOM 1345 O O . THR A 1 188 ? -18.601 -18.937 29.031 1.00 24.45 234 THR A O 1
ATOM 1349 N N . VAL A 1 189 ? -20.106 -17.323 29.478 1.00 22.45 235 VAL A N 1
ATOM 1350 C CA . VAL A 1 189 ? -19.104 -16.386 29.959 1.00 21.42 235 VAL A CA 1
ATOM 1351 C C . VAL A 1 189 ? -18.978 -16.606 31.459 1.00 25.34 235 VAL A C 1
ATOM 1352 O O . VAL A 1 189 ? -19.949 -16.451 32.205 1.00 28.03 235 VAL A O 1
ATOM 1356 N N . LEU A 1 190 ? -17.792 -17.020 31.891 1.00 26.59 236 LEU A N 1
ATOM 1357 C CA . LEU A 1 190 ? -17.492 -17.211 33.301 1.00 26.91 236 LEU A CA 1
ATOM 1358 C C . LEU A 1 190 ? -16.784 -15.960 33.800 1.00 28.88 236 LEU A C 1
ATOM 1359 O O . LEU A 1 190 ? -15.673 -15.644 33.355 1.00 31.55 236 LEU A O 1
ATOM 1364 N N . ASP A 1 191 ? -17.429 -15.262 34.729 1.00 31.96 237 ASP A N 1
ATOM 1365 C CA . ASP A 1 191 ? -16.909 -14.039 35.333 1.00 33.82 237 ASP A CA 1
ATOM 1366 C C . ASP A 1 191 ? -16.226 -14.344 36.663 1.00 32.62 237 ASP A C 1
ATOM 1367 O O . ASP A 1 191 ? -16.881 -14.486 37.697 1.00 37.74 237 ASP A O 1
ATOM 1372 N N . CYS A 1 192 ? -14.896 -14.414 36.629 1.00 27.98 238 CYS A N 1
ATOM 1373 C CA . CYS A 1 192 ? -14.073 -14.457 37.833 1.00 28.42 238 CYS A CA 1
ATOM 1374 C C . CYS A 1 192 ? -13.154 -13.248 37.856 1.00 30.02 238 CYS A C 1
ATOM 1375 O O . CYS A 1 192 ? -12.047 -13.301 38.394 1.00 37.08 238 CYS A O 1
ATOM 1378 N N . LEU A 1 193 ? -13.631 -12.136 37.304 1.00 34.65 239 LEU A N 1
ATOM 1379 C CA . LEU A 1 193 ? -12.774 -10.981 37.079 1.00 35.50 239 LEU A CA 1
ATOM 1380 C C . LEU A 1 193 ? -12.842 -10.041 38.282 1.00 39.46 239 LEU A C 1
ATOM 1381 O O . LEU A 1 193 ? -13.205 -8.867 38.192 1.00 46.92 239 LEU A O 1
ATOM 1386 N N . THR A 1 194 ? -12.512 -10.605 39.436 1.00 44.69 240 THR A N 1
ATOM 1387 C CA . THR A 1 194 ? -12.438 -9.794 40.633 1.00 53.80 240 THR A CA 1
ATOM 1388 C C . THR A 1 194 ? -11.107 -9.053 40.604 1.00 56.77 240 THR A C 1
ATOM 1389 O O . THR A 1 194 ? -10.142 -9.489 39.968 1.00 65.31 240 THR A O 1
ATOM 1393 N N . SER A 1 195 ? -11.041 -7.937 41.308 1.00 48.69 241 SER A N 1
ATOM 1394 C CA . SER A 1 195 ? -9.792 -7.196 41.403 1.00 40.60 241 SER A CA 1
ATOM 1395 C C . SER A 1 195 ? -9.357 -7.009 42.848 1.00 41.04 241 SER A C 1
ATOM 1396 O O . SER A 1 195 ? -8.755 -5.996 43.202 1.00 43.40 241 SER A O 1
ATOM 1399 N N . LEU A 1 196 ? -9.674 -7.978 43.690 1.00 41.59 242 LEU A N 1
ATOM 1400 C CA . LEU A 1 196 ? -9.364 -7.907 45.106 1.00 43.11 242 LEU A CA 1
ATOM 1401 C C . LEU A 1 196 ? -8.097 -8.703 45.381 1.00 35.42 242 LEU A C 1
ATOM 1402 O O . LEU A 1 196 ? -7.870 -9.763 44.790 1.00 38.71 242 LEU A O 1
ATOM 1407 N N . ARG A 1 197 ? -7.253 -8.149 46.247 1.00 34.68 243 ARG A N 1
ATOM 1408 C CA . ARG A 1 197 ? -6.070 -8.857 46.720 1.00 33.47 243 ARG A CA 1
ATOM 1409 C C . ARG A 1 197 ? -6.455 -10.116 47.499 1.00 38.40 243 ARG A C 1
ATOM 1410 O O . ARG A 1 197 ? -5.794 -11.156 47.385 1.00 31.44 243 ARG A O 1
ATOM 1418 N N . LYS A 1 198 ? -7.535 -10.048 48.283 1.00 33.90 244 LYS A N 1
ATOM 1419 C CA . LYS A 1 198 ? -7.949 -11.156 49.137 1.00 36.67 244 LYS A CA 1
ATOM 1420 C C . LYS A 1 198 ? -9.455 -11.357 49.022 1.00 39.06 244 LYS A C 1
ATOM 1421 O O . LYS A 1 198 ? -10.225 -10.407 49.200 1.00 30.60 244 LYS A O 1
ATOM 1427 N N . ASP A 1 199 ? -9.861 -12.593 48.705 1.00 38.00 245 ASP A N 1
ATOM 1428 C CA . ASP A 1 199 ? -11.278 -12.922 48.510 1.00 40.28 245 ASP A CA 1
ATOM 1429 C C . ASP A 1 199 ? -11.510 -14.428 48.702 1.00 38.53 245 ASP A C 1
ATOM 1430 O O . ASP A 1 199 ? -11.362 -15.204 47.759 1.00 36.28 245 ASP A O 1
ATOM 1435 N N . ASN A 1 200 ? -11.841 -14.827 49.926 1.00 37.47 246 ASN A N 1
ATOM 1436 C CA . ASN A 1 200 ? -12.119 -16.238 50.211 1.00 39.63 246 ASN A CA 1
ATOM 1437 C C . ASN A 1 200 ? -13.615 -16.549 50.245 1.00 40.12 246 ASN A C 1
ATOM 1438 O O . ASN A 1 200 ? -14.125 -17.142 51.205 1.00 36.18 246 ASN A O 1
ATOM 1443 N N . THR A 1 201 ? -14.345 -16.149 49.206 1.00 31.98 247 THR A N 1
ATOM 1444 C CA . THR A 1 201 ? -15.771 -16.459 49.104 1.00 34.38 247 THR A CA 1
ATOM 1445 C C . THR A 1 201 ? -16.002 -17.610 48.119 1.00 35.18 247 THR A C 1
ATOM 1446 O O . THR A 1 201 ? -16.601 -17.455 47.050 1.00 38.67 247 THR A O 1
ATOM 1450 N N . GLY A 1 202 ? -15.542 -18.790 48.513 1.00 31.91 248 GLY A N 1
ATOM 1451 C CA . GLY A 1 202 ? -15.746 -19.999 47.747 1.00 31.50 248 GLY A CA 1
ATOM 1452 C C . GLY A 1 202 ? -14.487 -20.490 47.057 1.00 35.11 248 GLY A C 1
ATOM 1453 O O . GLY A 1 202 ? -13.360 -20.090 47.369 1.00 29.62 248 GLY A O 1
ATOM 1454 N N . TYR A 1 203 ? -14.696 -21.355 46.068 1.00 32.33 249 TYR A N 1
ATOM 1455 C CA . TYR A 1 203 ? -13.574 -21.985 45.396 1.00 31.51 249 TYR A CA 1
ATOM 1456 C C . TYR A 1 203 ? -12.889 -20.989 44.471 1.00 36.36 249 TYR A C 1
ATOM 1457 O O . TYR A 1 203 ? -13.535 -20.133 43.862 1.00 36.76 249 TYR A O 1
ATOM 1466 N N . ASP A 1 204 ? -11.562 -21.095 44.387 1.00 34.69 250 ASP A N 1
ATOM 1467 C CA . ASP A 1 204 ? -10.750 -20.211 43.550 1.00 31.18 250 ASP A CA 1
ATOM 1468 C C . ASP A 1 204 ? -10.733 -20.734 42.111 1.00 31.07 250 ASP A C 1
ATOM 1469 O O . ASP A 1 204 ? -9.726 -21.223 41.596 1.00 27.30 250 ASP A O 1
ATOM 1474 N N . LEU A 1 205 ? -11.888 -20.593 41.454 1.00 31.45 251 LEU A N 1
ATOM 1475 C CA . LEU A 1 205 ? -12.118 -21.174 40.131 1.00 23.80 251 LEU A CA 1
ATOM 1476 C C . LEU A 1 205 ? -11.114 -20.713 39.070 1.00 25.72 251 LEU A C 1
ATOM 1477 O O . LEU A 1 205 ? -10.794 -21.482 38.153 1.00 21.96 251 LEU A O 1
ATOM 1482 N N . LYS A 1 206 ? -10.650 -19.459 39.134 1.00 17.91 252 LYS A N 1
ATOM 1483 C CA . LYS A 1 206 ? -9.730 -18.967 38.105 1.00 27.23 252 LYS A CA 1
ATOM 1484 C C . LYS A 1 206 ? -8.466 -19.820 38.002 1.00 27.33 252 LYS A C 1
ATOM 1485 O O . LYS A 1 206 ? -7.895 -19.941 36.914 1.00 31.92 252 LYS A O 1
ATOM 1491 N N . GLN A 1 207 ? -8.016 -20.393 39.127 1.00 23.15 253 GLN A N 1
ATOM 1492 C CA . GLN A 1 207 ? -6.804 -21.213 39.184 1.00 24.64 253 GLN A CA 1
ATOM 1493 C C . GLN A 1 207 ? -6.825 -22.394 38.216 1.00 28.47 253 GLN A C 1
ATOM 1494 O O . GLN A 1 207 ? -5.771 -22.790 37.701 1.00 28.96 253 GLN A O 1
ATOM 1500 N N . LEU A 1 208 ? -7.999 -22.983 37.981 1.00 21.54 254 LEU A N 1
ATOM 1501 C CA . LEU A 1 208 ? -8.125 -24.070 37.013 1.00 29.09 254 LEU A CA 1
ATOM 1502 C C . LEU A 1 208 ? -7.695 -23.680 35.613 1.00 27.85 254 LEU A C 1
ATOM 1503 O O . LEU A 1 208 ? -7.166 -24.522 34.876 1.00 24.78 254 LEU A O 1
ATOM 1508 N N . PHE A 1 209 ? -7.866 -22.414 35.240 1.00 26.95 255 PHE A N 1
ATOM 1509 C CA . PHE A 1 209 ? -7.594 -21.979 33.879 1.00 21.74 255 PHE A CA 1
ATOM 1510 C C . PHE A 1 209 ? -6.177 -21.460 33.688 1.00 23.58 255 PHE A C 1
ATOM 1511 O O . PHE A 1 209 ? -5.755 -21.259 32.545 1.00 25.93 255 PHE A O 1
ATOM 1519 N N . ILE A 1 210 ? -5.424 -21.301 34.767 1.00 23.50 256 ILE A N 1
ATOM 1520 C CA . ILE A 1 210 ? -4.036 -20.873 34.695 1.00 25.25 256 ILE A CA 1
ATOM 1521 C C . ILE A 1 210 ? -3.221 -22.147 34.514 1.00 23.68 256 ILE A C 1
ATOM 1522 O O . ILE A 1 210 ? -3.110 -22.961 35.436 1.00 23.33 256 ILE A O 1
ATOM 1527 N N . GLY A 1 211 ? -2.596 -22.289 33.346 1.00 19.38 257 GLY A N 1
ATOM 1528 C CA . GLY A 1 211 ? -1.938 -23.527 32.990 1.00 24.23 257 GLY A CA 1
ATOM 1529 C C . GLY A 1 211 ? -2.814 -24.551 32.286 1.00 25.45 257 GLY A C 1
ATOM 1530 O O . GLY A 1 211 ? -2.352 -25.667 32.043 1.00 28.57 257 GLY A O 1
ATOM 1531 N N . SER A 1 212 ? -4.056 -24.208 31.943 1.00 24.93 258 SER A N 1
ATOM 1532 C CA . SER A 1 212 ? -4.974 -25.116 31.266 1.00 20.60 258 SER A CA 1
ATOM 1533 C C . SER A 1 212 ? -4.840 -25.113 29.741 1.00 25.65 258 SER A C 1
ATOM 1534 O O . SER A 1 212 ? -5.531 -25.892 29.078 1.00 21.65 258 SER A O 1
ATOM 1537 N N . GLU A 1 213 ? -3.988 -24.252 29.173 1.00 22.80 259 GLU A N 1
ATOM 1538 C CA . GLU A 1 213 ? -3.555 -24.328 27.765 1.00 30.09 259 GLU A CA 1
ATOM 1539 C C . GLU A 1 213 ? -4.718 -24.357 26.769 1.00 30.30 259 GLU A C 1
ATOM 1540 O O . GLU A 1 213 ? -4.639 -24.990 25.715 1.00 26.39 259 GLU A O 1
ATOM 1546 N N . GLY A 1 214 ? -5.771 -23.597 27.059 1.00 26.24 260 GLY A N 1
ATOM 1547 C CA . GLY A 1 214 ? -6.916 -23.487 26.169 1.00 15.38 260 GLY A CA 1
ATOM 1548 C C . GLY A 1 214 ? -7.804 -24.709 26.028 1.00 21.73 260 GLY A C 1
ATOM 1549 O O . GLY A 1 214 ? -8.620 -24.748 25.105 1.00 22.30 260 GLY A O 1
ATOM 1550 N N . THR A 1 215 ? -7.667 -25.717 26.896 1.00 23.74 261 THR A N 1
ATOM 1551 C CA . THR A 1 215 ? -8.488 -26.926 26.827 1.00 26.58 261 THR A CA 1
ATOM 1552 C C . THR A 1 215 ? -9.744 -26.850 27.695 1.00 25.31 261 THR A C 1
ATOM 1553 O O . THR A 1 215 ? -10.646 -27.676 27.533 1.00 26.39 261 THR A O 1
ATOM 1557 N N . LEU A 1 216 ? -9.830 -25.875 28.595 1.00 23.42 262 LEU A N 1
ATOM 1558 C CA . LEU A 1 216 ? -10.967 -25.728 29.493 1.00 24.78 262 LEU A CA 1
ATOM 1559 C C . LEU A 1 216 ? -11.778 -24.464 29.257 1.00 24.76 262 LEU A C 1
ATOM 1560 O O . LEU A 1 216 ? -12.879 -24.353 29.801 1.00 24.19 262 LEU A O 1
ATOM 1565 N N . GLY A 1 217 ? -11.284 -23.530 28.455 1.00 22.88 263 GLY A N 1
ATOM 1566 C CA . GLY A 1 217 ? -11.986 -22.286 28.204 1.00 19.01 263 GLY A CA 1
ATOM 1567 C C . GLY A 1 217 ? -11.053 -21.300 27.529 1.00 21.76 263 GLY A C 1
ATOM 1568 O O . GLY A 1 217 ? -9.836 -21.505 27.504 1.00 22.43 263 GLY A O 1
ATOM 1569 N N . ILE A 1 218 ? -11.598 -20.245 26.937 1.00 17.80 264 ILE A N 1
ATOM 1570 C CA . ILE A 1 218 ? -10.769 -19.221 26.323 1.00 19.32 264 ILE A CA 1
ATOM 1571 C C . ILE A 1 218 ? -10.727 -18.020 27.257 1.00 27.71 264 ILE A C 1
ATOM 1572 O O . ILE A 1 218 ? -11.764 -17.422 27.578 1.00 21.96 264 ILE A O 1
ATOM 1577 N N . ILE A 1 219 ? -9.521 -17.698 27.721 1.00 22.36 265 ILE A N 1
ATOM 1578 C CA . ILE A 1 219 ? -9.303 -16.527 28.558 1.00 26.81 265 ILE A CA 1
ATOM 1579 C C . ILE A 1 219 ? -9.465 -15.298 27.679 1.00 25.94 265 ILE A C 1
ATOM 1580 O O . ILE A 1 219 ? -8.802 -15.179 26.643 1.00 24.36 265 ILE A O 1
ATOM 1585 N N . THR A 1 220 ? -10.375 -14.396 28.066 1.00 22.93 266 THR A N 1
ATOM 1586 C CA . THR A 1 220 ? -10.610 -13.170 27.310 1.00 21.78 266 THR A CA 1
ATOM 1587 C C . THR A 1 220 ? -10.182 -11.901 28.034 1.00 24.67 266 THR A C 1
ATOM 1588 O O . THR A 1 220 ? -9.833 -10.921 27.370 1.00 22.90 266 THR A O 1
ATOM 1592 N N . THR A 1 221 ? -10.198 -11.894 29.367 1.00 26.16 267 THR A N 1
ATOM 1593 C CA . THR A 1 221 ? -9.796 -10.742 30.166 1.00 28.85 267 THR A CA 1
ATOM 1594 C C . THR A 1 221 ? -8.991 -11.226 31.366 1.00 26.54 267 THR A C 1
ATOM 1595 O O . THR A 1 221 ? -9.314 -12.256 31.970 1.00 15.82 267 THR A O 1
ATOM 1599 N N . VAL A 1 222 ? -7.919 -10.494 31.672 1.00 22.15 268 VAL A N 1
ATOM 1600 C CA . VAL A 1 222 ? -7.010 -10.802 32.772 1.00 23.47 268 VAL A CA 1
ATOM 1601 C C . VAL A 1 222 ? -6.938 -9.611 33.723 1.00 26.60 268 VAL A C 1
ATOM 1602 O O . VAL A 1 222 ? -6.850 -8.457 33.284 1.00 25.21 268 VAL A O 1
ATOM 1606 N N . SER A 1 223 ? -7.024 -9.891 35.020 1.00 20.72 269 SER A N 1
ATOM 1607 C CA . SER A 1 223 ? -6.725 -8.926 36.070 1.00 25.46 269 SER A CA 1
ATOM 1608 C C . SER A 1 223 ? -5.475 -9.401 36.802 1.00 21.90 269 SER A C 1
ATOM 1609 O O . SER A 1 223 ? -5.416 -10.555 37.238 1.00 22.49 269 SER A O 1
ATOM 1612 N N . ILE A 1 224 ? -4.465 -8.537 36.912 1.00 24.73 270 ILE A N 1
ATOM 1613 C CA . ILE A 1 224 ? -3.156 -8.962 37.399 1.00 21.60 270 ILE A CA 1
ATOM 1614 C C . ILE A 1 224 ? -2.518 -7.860 38.244 1.00 23.16 270 ILE A C 1
ATOM 1615 O O . ILE A 1 224 ? -2.662 -6.669 37.952 1.00 24.97 270 ILE A O 1
ATOM 1620 N N . LEU A 1 225 ? -1.816 -8.269 39.300 1.00 26.08 271 LEU A N 1
ATOM 1621 C CA . LEU A 1 225 ? -1.163 -7.355 40.230 1.00 25.86 271 LEU A CA 1
ATOM 1622 C C . LEU A 1 225 ? 0.235 -6.995 39.733 1.00 23.43 271 LEU A C 1
ATOM 1623 O O . LEU A 1 225 ? 1.107 -7.863 39.620 1.00 24.86 271 LEU A O 1
ATOM 1628 N N . CYS A 1 226 ? 0.442 -5.722 39.407 1.00 24.30 272 CYS A N 1
ATOM 1629 C CA . CYS A 1 226 ? 1.743 -5.276 38.938 1.00 22.09 272 CYS A CA 1
ATOM 1630 C C . CYS A 1 226 ? 2.569 -4.782 40.125 1.00 28.19 272 CYS A C 1
ATOM 1631 O O . CYS A 1 226 ? 2.095 -3.924 40.883 1.00 32.95 272 CYS A O 1
ATOM 1634 N N . PRO A 1 227 ? 3.772 -5.314 40.344 1.00 28.23 273 PRO A N 1
ATOM 1635 C CA . PRO A 1 227 ? 4.648 -4.758 41.379 1.00 25.17 273 PRO A CA 1
ATOM 1636 C C . PRO A 1 227 ? 5.064 -3.343 41.050 1.00 25.65 273 PRO A C 1
ATOM 1637 O O . PRO A 1 227 ? 5.086 -2.935 39.871 1.00 20.51 273 PRO A O 1
ATOM 1641 N N . PRO A 1 228 ? 5.397 -2.537 42.063 1.00 27.31 274 PRO A N 1
ATOM 1642 C CA . PRO A 1 228 ? 5.969 -1.213 41.792 1.00 28.09 274 PRO A CA 1
ATOM 1643 C C . PRO A 1 228 ? 7.271 -1.308 41.004 1.00 32.58 274 PRO A C 1
ATOM 1644 O O . PRO A 1 228 ? 8.021 -2.282 41.103 1.00 30.73 274 PRO A O 1
ATOM 1648 N N . LYS A 1 229 ? 7.523 -0.279 40.205 1.00 27.77 275 LYS A N 1
ATOM 1649 C CA . LYS A 1 229 ? 8.730 -0.236 39.392 1.00 22.21 275 LYS A CA 1
ATOM 1650 C C . LYS A 1 229 ? 9.928 0.053 40.288 1.00 25.86 275 LYS A C 1
ATOM 1651 O O . LYS A 1 229 ? 9.891 1.009 41.071 1.00 25.81 275 LYS A O 1
ATOM 1657 N N . PRO A 1 230 ? 10.992 -0.742 40.217 1.00 25.79 276 PRO A N 1
ATOM 1658 C CA . PRO A 1 230 ? 12.153 -0.489 41.081 1.00 26.96 276 PRO A CA 1
ATOM 1659 C C . PRO A 1 230 ? 12.883 0.799 40.726 1.00 29.75 276 PRO A C 1
ATOM 1660 O O . PRO A 1 230 ? 13.029 1.160 39.555 1.00 27.20 276 PRO A O 1
ATOM 1664 N N . ARG A 1 231 ? 13.348 1.488 41.771 1.00 24.50 277 ARG A N 1
ATOM 1665 C CA . ARG A 1 231 ? 14.195 2.661 41.581 1.00 24.38 277 ARG A CA 1
ATOM 1666 C C . ARG A 1 231 ? 15.547 2.291 41.007 1.00 21.72 277 ARG A C 1
ATOM 1667 O O . ARG A 1 231 ? 16.126 3.059 40.229 1.00 31.46 277 ARG A O 1
ATOM 1675 N N . ALA A 1 232 ? 16.090 1.146 41.410 1.00 21.90 278 ALA A N 1
ATOM 1676 C CA . ALA A 1 232 ? 17.399 0.716 40.946 1.00 25.30 278 ALA A CA 1
ATOM 1677 C C . ALA A 1 232 ? 17.360 -0.733 40.480 1.00 27.05 278 ALA A C 1
ATOM 1678 O O . ALA A 1 232 ? 16.980 -1.633 41.242 1.00 23.61 278 ALA A O 1
ATOM 1680 N N . VAL A 1 233 ? 17.805 -0.950 39.249 1.00 22.65 279 VAL A N 1
ATOM 1681 C CA . VAL A 1 233 ? 17.988 -2.274 38.676 1.00 22.68 279 VAL A CA 1
ATOM 1682 C C . VAL A 1 233 ? 19.462 -2.405 38.347 1.00 28.85 279 VAL A C 1
ATOM 1683 O O . VAL A 1 233 ? 20.030 -1.544 37.662 1.00 31.29 279 VAL A O 1
ATOM 1687 N N . ASN A 1 234 ? 20.089 -3.448 38.871 1.00 22.63 280 ASN A N 1
ATOM 1688 C CA . ASN A 1 234 ? 21.462 -3.780 38.539 1.00 23.71 280 ASN A CA 1
ATOM 1689 C C . ASN A 1 234 ? 21.530 -5.175 37.942 1.00 29.62 280 ASN A C 1
ATOM 1690 O O . ASN A 1 234 ? 20.766 -6.071 38.327 1.00 18.50 280 ASN A O 1
ATOM 1695 N N . VAL A 1 235 ? 22.472 -5.354 37.016 1.00 32.52 281 VAL A N 1
ATOM 1696 C CA . VAL A 1 235 ? 22.760 -6.647 36.412 1.00 20.50 281 VAL A CA 1
ATOM 1697 C C . VAL A 1 235 ? 24.265 -6.871 36.507 1.00 28.12 281 VAL A C 1
ATOM 1698 O O . VAL A 1 235 ? 25.049 -6.024 36.067 1.00 27.93 281 VAL A O 1
ATOM 1702 N N . ALA A 1 236 ? 24.662 -8.022 37.047 1.00 26.97 282 ALA A N 1
ATOM 1703 C CA . ALA A 1 236 ? 26.043 -8.491 37.017 1.00 30.70 282 ALA A CA 1
ATOM 1704 C C . ALA A 1 236 ? 26.114 -9.706 36.107 1.00 33.64 282 ALA A C 1
ATOM 1705 O O . ALA A 1 236 ? 25.378 -10.680 36.309 1.00 32.83 282 ALA A O 1
ATOM 1707 N N . PHE A 1 237 ? 26.980 -9.650 35.104 1.00 30.14 283 PHE A N 1
ATOM 1708 C CA . PHE A 1 237 ? 27.241 -10.807 34.259 1.00 30.59 283 PHE A CA 1
ATOM 1709 C C . PHE A 1 237 ? 28.621 -11.340 34.630 1.00 30.10 283 PHE A C 1
ATOM 1710 O O . PHE A 1 237 ? 29.624 -10.637 34.470 1.00 31.66 283 PHE A O 1
ATOM 1718 N N . LEU A 1 238 ? 28.666 -12.565 35.156 1.00 26.21 284 LEU A N 1
ATOM 1719 C CA . LEU A 1 238 ? 29.856 -13.123 35.790 1.00 34.86 284 LEU A CA 1
ATOM 1720 C C . LEU A 1 238 ? 30.302 -14.408 35.093 1.00 43.06 284 LEU A C 1
ATOM 1721 O O . LEU A 1 238 ? 29.484 -15.185 34.590 1.00 46.48 284 LEU A O 1
ATOM 1726 N N . GLY A 1 239 ? 31.617 -14.614 35.051 1.00 38.35 285 GLY A N 1
ATOM 1727 C CA . GLY A 1 239 ? 32.199 -15.849 34.551 1.00 30.70 285 GLY A CA 1
ATOM 1728 C C . GLY A 1 239 ? 32.684 -16.707 35.706 1.00 32.15 285 GLY A C 1
ATOM 1729 O O . GLY A 1 239 ? 33.418 -16.237 36.576 1.00 36.64 285 GLY A O 1
ATOM 1730 N N . CYS A 1 240 ? 32.233 -17.968 35.718 1.00 30.13 286 CYS A N 1
ATOM 1731 C CA . CYS A 1 240 ? 32.560 -18.925 36.764 1.00 31.84 286 CYS A CA 1
ATOM 1732 C C . CYS A 1 240 ? 33.380 -20.083 36.196 1.00 37.27 286 CYS A C 1
ATOM 1733 O O . CYS A 1 240 ? 33.121 -20.531 35.072 1.00 35.16 286 CYS A O 1
ATOM 1736 N N . PRO A 1 241 ? 34.370 -20.584 36.941 1.00 35.52 287 PRO A N 1
ATOM 1737 C CA . PRO A 1 241 ? 35.272 -21.607 36.392 1.00 41.77 287 PRO A CA 1
ATOM 1738 C C . PRO A 1 241 ? 34.732 -23.028 36.447 1.00 45.59 287 PRO A C 1
ATOM 1739 O O . PRO A 1 241 ? 35.390 -23.934 35.922 1.00 41.13 287 PRO A O 1
ATOM 1743 N N . GLY A 1 242 ? 33.565 -23.251 37.044 1.00 43.88 288 GLY A N 1
ATOM 1744 C CA . GLY A 1 242 ? 32.930 -24.558 37.007 1.00 42.09 288 GLY A CA 1
ATOM 1745 C C . GLY A 1 242 ? 31.551 -24.480 37.623 1.00 39.01 288 GLY A C 1
ATOM 1746 O O . GLY A 1 242 ? 31.151 -23.446 38.166 1.00 43.94 288 GLY A O 1
ATOM 1747 N N . PHE A 1 243 ? 30.816 -25.595 37.525 1.00 32.01 289 PHE A N 1
ATOM 1748 C CA . PHE A 1 243 ? 29.461 -25.614 38.069 1.00 25.17 289 PHE A CA 1
ATOM 1749 C C . PHE A 1 243 ? 29.433 -25.617 39.593 1.00 27.62 289 PHE A C 1
ATOM 1750 O O . PHE A 1 243 ? 28.500 -25.061 40.181 1.00 24.10 289 PHE A O 1
ATOM 1758 N N . ALA A 1 244 ? 30.426 -26.212 40.255 1.00 26.78 290 ALA A N 1
ATOM 1759 C CA . ALA A 1 244 ? 30.481 -26.075 41.709 1.00 27.95 290 ALA A CA 1
ATOM 1760 C C . ALA A 1 244 ? 30.495 -24.604 42.109 1.00 27.45 290 ALA A C 1
ATOM 1761 O O . ALA A 1 244 ? 29.811 -24.199 43.057 1.00 33.14 290 ALA A O 1
ATOM 1763 N N . GLU A 1 245 ? 31.237 -23.784 41.366 1.00 25.24 291 GLU A N 1
ATOM 1764 C CA . GLU A 1 245 ? 31.311 -22.359 41.664 1.00 28.22 291 GLU A CA 1
ATOM 1765 C C . GLU A 1 245 ? 30.027 -21.634 41.277 1.00 22.94 291 GLU A C 1
ATOM 1766 O O . GLU A 1 245 ? 29.640 -20.669 41.943 1.00 23.13 291 GLU A O 1
ATOM 1772 N N . VAL A 1 246 ? 29.376 -22.051 40.188 1.00 19.50 292 VAL A N 1
ATOM 1773 C CA . VAL A 1 246 ? 28.052 -21.517 39.872 1.00 26.35 292 VAL A CA 1
ATOM 1774 C C . VAL A 1 246 ? 27.101 -21.708 41.049 1.00 23.14 292 VAL A C 1
ATOM 1775 O O . VAL A 1 246 ? 26.434 -20.765 41.497 1.00 23.33 292 VAL A O 1
ATOM 1779 N N . LEU A 1 247 ? 27.062 -22.926 41.596 1.00 28.61 293 LEU A N 1
ATOM 1780 C CA . LEU A 1 247 ? 26.182 -23.223 42.725 1.00 27.43 293 LEU A CA 1
ATOM 1781 C C . LEU A 1 247 ? 26.562 -22.465 43.985 1.00 33.47 293 LEU A C 1
ATOM 1782 O O . LEU A 1 247 ? 25.681 -22.055 44.751 1.00 31.52 293 LEU A O 1
ATOM 1787 N N . GLN A 1 248 ? 27.859 -22.289 44.231 1.00 27.48 294 GLN A N 1
ATOM 1788 C CA . GLN A 1 248 ? 28.285 -21.532 45.402 1.00 29.07 294 GLN A CA 1
ATOM 1789 C C . GLN A 1 248 ? 28.060 -20.029 45.211 1.00 28.65 294 GLN A C 1
ATOM 1790 O O . GLN A 1 248 ? 27.735 -19.323 46.174 1.00 23.63 294 GLN A O 1
ATOM 1796 N N . THR A 1 249 ? 28.226 -19.522 43.983 1.00 19.72 295 THR A N 1
ATOM 1797 C CA . THR A 1 249 ? 27.826 -18.147 43.683 1.00 21.32 295 THR A CA 1
ATOM 1798 C C . THR A 1 249 ? 26.343 -17.920 43.965 1.00 28.24 295 THR A C 1
ATOM 1799 O O . THR A 1 249 ? 25.966 -16.886 44.524 1.00 33.18 295 THR A O 1
ATOM 1803 N N . PHE A 1 250 ? 25.488 -18.878 43.600 1.00 26.94 296 PHE A N 1
ATOM 1804 C CA . PHE A 1 250 ? 24.068 -18.775 43.934 1.00 29.21 296 PHE A CA 1
ATOM 1805 C C . PHE A 1 250 ? 23.834 -18.723 45.441 1.00 29.56 296 PHE A C 1
ATOM 1806 O O . PHE A 1 250 ? 23.090 -17.869 45.932 1.00 20.16 296 PHE A O 1
ATOM 1814 N N . SER A 1 251 ? 24.460 -19.633 46.188 1.00 36.27 297 SER A N 1
ATOM 1815 C CA . SER A 1 251 ? 24.301 -19.668 47.641 1.00 41.35 297 SER A CA 1
ATOM 1816 C C . SER A 1 251 ? 24.762 -18.365 48.292 1.00 36.04 297 SER A C 1
ATOM 1817 O O . SER A 1 251 ? 24.087 -17.823 49.179 1.00 26.93 297 SER A O 1
ATOM 1820 N N . THR A 1 252 ? 25.918 -17.857 47.868 1.00 31.20 298 THR A N 1
ATOM 1821 C CA . THR A 1 252 ? 26.464 -16.630 48.439 1.00 30.99 298 THR A CA 1
ATOM 1822 C C . THR A 1 252 ? 25.582 -15.444 48.077 1.00 35.73 298 THR A C 1
ATOM 1823 O O . THR A 1 252 ? 25.336 -14.558 48.905 1.00 29.84 298 THR A O 1
ATOM 1827 N N . CYS A 1 253 ? 25.140 -15.405 46.822 1.00 38.81 299 CYS A N 1
ATOM 1828 C CA . CYS A 1 253 ? 24.185 -14.416 46.339 1.00 26.24 299 CYS A CA 1
ATOM 1829 C C . CYS A 1 253 ? 22.939 -14.303 47.227 1.00 21.94 299 CYS A C 1
ATOM 1830 O O . CYS A 1 253 ? 22.503 -13.195 47.556 1.00 25.75 299 CYS A O 1
ATOM 1833 N N . LYS A 1 254 ? 22.340 -15.433 47.623 1.00 26.41 300 LYS A N 1
ATOM 1834 C CA . LYS A 1 254 ? 21.168 -15.347 48.498 1.00 29.55 300 LYS A CA 1
ATOM 1835 C C . LYS A 1 254 ? 21.532 -14.821 49.883 1.00 30.38 300 LYS A C 1
ATOM 1836 O O . LYS A 1 254 ? 20.781 -14.034 50.465 1.00 30.77 300 LYS A O 1
ATOM 1842 N N . GLY A 1 255 ? 22.683 -15.229 50.420 1.00 32.26 301 GLY A N 1
ATOM 1843 C CA . GLY A 1 255 ? 23.122 -14.712 51.709 1.00 31.58 301 GLY A CA 1
ATOM 1844 C C . GLY A 1 255 ? 23.498 -13.239 51.711 1.00 38.14 301 GLY A C 1
ATOM 1845 O O . GLY A 1 255 ? 23.260 -12.538 52.701 1.00 34.09 301 GLY A O 1
ATOM 1846 N N . MET A 1 256 ? 24.071 -12.739 50.615 1.00 26.30 302 MET A N 1
ATOM 1847 C CA . MET A 1 256 ? 24.635 -11.388 50.610 1.00 24.08 302 MET A CA 1
ATOM 1848 C C . MET A 1 256 ? 23.780 -10.355 49.885 1.00 27.94 302 MET A C 1
ATOM 1849 O O . MET A 1 256 ? 23.853 -9.169 50.222 1.00 25.88 302 MET A O 1
ATOM 1854 N N . LEU A 1 257 ? 22.950 -10.766 48.927 1.00 26.75 303 LEU A N 1
ATOM 1855 C CA . LEU A 1 257 ? 22.044 -9.860 48.232 1.00 27.58 303 LEU A CA 1
ATOM 1856 C C . LEU A 1 257 ? 20.620 -9.970 48.759 1.00 28.37 303 LEU A C 1
ATOM 1857 O O . LEU A 1 257 ? 19.923 -8.958 48.869 1.00 26.49 303 LEU A O 1
ATOM 1862 N N . GLY A 1 258 ? 20.159 -11.186 49.023 1.00 25.66 304 GLY A N 1
ATOM 1863 C CA . GLY A 1 258 ? 18.896 -11.383 49.720 1.00 24.83 304 GLY A CA 1
ATOM 1864 C C . GLY A 1 258 ? 17.669 -10.885 48.980 1.00 22.59 304 GLY A C 1
ATOM 1865 O O . GLY A 1 258 ? 17.423 -11.245 47.822 1.00 22.36 304 GLY A O 1
ATOM 1866 N N . GLU A 1 259 ? 16.883 -10.042 49.670 1.00 21.61 305 GLU A N 1
ATOM 1867 C CA . GLU A 1 259 ? 15.585 -9.591 49.162 1.00 16.75 305 GLU A CA 1
ATOM 1868 C C . GLU A 1 259 ? 15.667 -8.720 47.910 1.00 22.30 305 GLU A C 1
ATOM 1869 O O . GLU A 1 259 ? 14.645 -8.543 47.240 1.00 25.63 305 GLU A O 1
ATOM 1875 N N . ILE A 1 260 ? 16.822 -8.131 47.589 1.00 18.68 306 ILE A N 1
ATOM 1876 C CA . ILE A 1 260 ? 16.878 -7.353 46.351 1.00 15.77 306 ILE A CA 1
ATOM 1877 C C . ILE A 1 260 ? 17.067 -8.223 45.118 1.00 24.71 306 ILE A C 1
ATOM 1878 O O . ILE A 1 260 ? 16.910 -7.726 43.998 1.00 21.90 306 ILE A O 1
ATOM 1883 N N . LEU A 1 261 ? 17.376 -9.511 45.287 1.00 24.14 307 LEU A N 1
ATOM 1884 C CA . LEU A 1 261 ? 17.600 -10.392 44.144 1.00 21.24 307 LEU A CA 1
ATOM 1885 C C . LEU A 1 261 ? 16.315 -10.539 43.331 1.00 23.25 307 LEU A C 1
ATOM 1886 O O . LEU A 1 261 ? 15.243 -10.797 43.886 1.00 20.75 307 LEU A O 1
ATOM 1891 N N . SER A 1 262 ? 16.407 -10.294 42.022 1.00 16.61 308 SER A N 1
ATOM 1892 C CA . SER A 1 262 ? 15.270 -10.439 41.120 1.00 19.09 308 SER A CA 1
ATOM 1893 C C . SER A 1 262 ? 15.491 -11.424 39.976 1.00 19.53 308 SER A C 1
ATOM 1894 O O . SER A 1 262 ? 14.520 -11.787 39.309 1.00 27.18 308 SER A O 1
ATOM 1897 N N . ALA A 1 263 ? 16.722 -11.859 39.721 1.00 23.87 309 ALA A N 1
ATOM 1898 C CA . ALA A 1 263 ? 16.965 -12.881 38.712 1.00 22.15 309 ALA A CA 1
ATOM 1899 C C . ALA A 1 263 ? 18.306 -13.543 38.985 1.00 22.85 309 ALA A C 1
ATOM 1900 O O . ALA A 1 263 ? 19.246 -12.909 39.470 1.00 23.43 309 ALA A O 1
ATOM 1902 N N . PHE A 1 264 ? 18.367 -14.838 38.685 1.00 18.67 310 PHE A N 1
ATOM 1903 C CA . PHE A 1 264 ? 19.608 -15.609 38.713 1.00 17.44 310 PHE A CA 1
ATOM 1904 C C . PHE A 1 264 ? 19.567 -16.624 37.576 1.00 27.70 310 PHE A C 1
ATOM 1905 O O . PHE A 1 264 ? 18.873 -17.641 37.663 1.00 25.20 310 PHE A O 1
ATOM 1913 N N . GLU A 1 265 ? 20.279 -16.323 36.499 1.00 26.76 311 GLU A N 1
ATOM 1914 C CA . GLU A 1 265 ? 20.280 -17.160 35.315 1.00 25.51 311 GLU A CA 1
ATOM 1915 C C . GLU A 1 265 ? 21.703 -17.646 35.084 1.00 27.71 311 GLU A C 1
ATOM 1916 O O . GLU A 1 265 ? 22.666 -17.011 35.521 1.00 28.77 311 GLU A O 1
ATOM 1922 N N . PHE A 1 266 ? 21.831 -18.804 34.444 1.00 23.28 312 PHE A N 1
ATOM 1923 C CA . PHE A 1 266 ? 23.134 -19.339 34.075 1.00 23.65 312 PHE A CA 1
ATOM 1924 C C . PHE A 1 266 ? 23.101 -19.849 32.640 1.00 26.90 312 PHE A C 1
ATOM 1925 O O . PHE A 1 266 ? 22.033 -20.081 32.068 1.00 19.35 312 PHE A O 1
ATOM 1933 N N . MET A 1 267 ? 24.297 -19.985 32.057 1.00 25.43 313 MET A N 1
ATOM 1934 C CA . MET A 1 267 ? 24.514 -20.552 30.729 1.00 24.90 313 MET A CA 1
ATOM 1935 C C . MET A 1 267 ? 25.928 -21.105 30.704 1.00 28.23 313 MET A C 1
ATOM 1936 O O . MET A 1 267 ? 26.783 -20.666 31.480 1.00 26.72 313 MET A O 1
ATOM 1941 N N . ASP A 1 268 ? 26.153 -22.120 29.867 1.00 31.16 314 ASP A N 1
ATOM 1942 C CA . ASP A 1 268 ? 27.485 -22.700 29.754 1.00 31.14 314 ASP A CA 1
ATOM 1943 C C . ASP A 1 268 ? 28.259 -22.033 28.602 1.00 35.15 314 ASP A C 1
ATOM 1944 O O . ASP A 1 268 ? 27.749 -21.153 27.903 1.00 34.10 314 ASP A O 1
ATOM 1949 N N . ALA A 1 269 ? 29.524 -22.442 28.429 1.00 31.57 315 ALA A N 1
ATOM 1950 C CA . ALA A 1 269 ? 30.384 -21.891 27.375 1.00 33.03 315 ALA A CA 1
ATOM 1951 C C . ALA A 1 269 ? 29.788 -22.047 25.980 1.00 27.36 315 ALA A C 1
ATOM 1952 O O . ALA A 1 269 ? 29.845 -21.116 25.168 1.00 29.48 315 ALA A O 1
ATOM 1954 N N . VAL A 1 270 ? 29.241 -23.224 25.672 1.00 30.04 316 VAL A N 1
ATOM 1955 C CA . VAL A 1 270 ? 28.738 -23.473 24.324 1.00 30.90 316 VAL A CA 1
ATOM 1956 C C . VAL A 1 270 ? 27.588 -22.526 23.993 1.00 32.33 316 VAL A C 1
ATOM 1957 O O . VAL A 1 270 ? 27.457 -22.066 22.852 1.00 37.52 316 VAL A O 1
ATOM 1961 N N . CYS A 1 271 ? 26.753 -22.200 24.987 1.00 28.33 317 CYS A N 1
ATOM 1962 C CA . CYS A 1 271 ? 25.692 -21.214 24.788 1.00 26.05 317 CYS A CA 1
ATOM 1963 C C . CYS A 1 271 ? 26.250 -19.870 24.346 1.00 28.46 317 CYS A C 1
ATOM 1964 O O . CYS A 1 271 ? 25.759 -19.264 23.385 1.00 25.73 317 CYS A O 1
ATOM 1967 N N . MET A 1 272 ? 27.279 -19.388 25.046 1.00 27.75 318 MET A N 1
ATOM 1968 C CA . MET A 1 272 ? 27.910 -18.123 24.689 1.00 35.18 318 MET A CA 1
ATOM 1969 C C . MET A 1 272 ? 28.466 -18.182 23.267 1.00 38.44 318 MET A C 1
ATOM 1970 O O . MET A 1 272 ? 28.301 -17.239 22.481 1.00 40.09 318 MET A O 1
ATOM 1975 N N . GLN A 1 273 ? 29.148 -19.278 22.930 1.00 31.20 319 GLN A N 1
ATOM 1976 C CA . GLN A 1 273 ? 29.659 -19.473 21.574 1.00 33.92 319 GLN A CA 1
ATOM 1977 C C . GLN A 1 273 ? 28.551 -19.448 20.527 1.00 27.17 319 GLN A C 1
ATOM 1978 O O . GLN A 1 273 ? 28.722 -18.870 19.450 1.00 41.80 319 GLN A O 1
ATOM 1984 N N . LEU A 1 274 ? 27.408 -20.066 20.821 1.00 28.29 320 LEU A N 1
ATOM 1985 C CA . LEU A 1 274 ? 26.311 -20.094 19.853 1.00 26.64 320 LEU A CA 1
ATOM 1986 C C . LEU A 1 274 ? 25.661 -18.721 19.646 1.00 34.42 320 LEU A C 1
ATOM 1987 O O . LEU A 1 274 ? 25.311 -18.368 18.512 1.00 33.03 320 LEU A O 1
ATOM 1992 N N . VAL A 1 275 ? 25.481 -17.925 20.706 1.00 39.04 321 VAL A N 1
ATOM 1993 C CA . VAL A 1 275 ? 24.929 -16.585 20.481 1.00 36.31 321 VAL A CA 1
ATOM 1994 C C . VAL A 1 275 ? 25.924 -15.701 19.735 1.00 40.55 321 VAL A C 1
ATOM 1995 O O . VAL A 1 275 ? 25.523 -14.877 18.907 1.00 42.19 321 VAL A O 1
ATOM 1999 N N . GLY A 1 276 ? 27.225 -15.861 19.988 1.00 35.21 322 GLY A N 1
ATOM 2000 C CA . GLY A 1 276 ? 28.209 -15.111 19.224 1.00 38.17 322 GLY A CA 1
ATOM 2001 C C . GLY A 1 276 ? 28.243 -15.514 17.760 1.00 39.43 322 GLY A C 1
ATOM 2002 O O . GLY A 1 276 ? 28.239 -14.657 16.872 1.00 36.91 322 GLY A O 1
ATOM 2003 N N . ARG A 1 277 ? 28.207 -16.822 17.489 1.00 34.16 323 ARG A N 1
ATOM 2004 C CA . ARG A 1 277 ? 28.273 -17.321 16.117 1.00 35.09 323 ARG A CA 1
ATOM 2005 C C . ARG A 1 277 ? 27.045 -16.937 15.299 1.00 36.60 323 ARG A C 1
ATOM 2006 O O . ARG A 1 277 ? 27.170 -16.325 14.234 1.00 37.46 323 ARG A O 1
ATOM 2014 N N . HIS A 1 278 ? 25.850 -17.269 15.782 1.00 37.83 324 HIS A N 1
ATOM 2015 C CA . HIS A 1 278 ? 24.644 -17.090 14.980 1.00 36.29 324 HIS A CA 1
ATOM 2016 C C . HIS A 1 278 ? 24.029 -15.699 15.114 1.00 41.20 324 HIS A C 1
ATOM 2017 O O . HIS A 1 278 ? 23.376 -15.232 14.174 1.00 42.54 324 HIS A O 1
ATOM 2024 N N . LEU A 1 279 ? 24.167 -15.042 16.265 1.00 39.09 325 LEU A N 1
ATOM 2025 C CA . LEU A 1 279 ? 23.566 -13.730 16.470 1.00 41.56 325 LEU A CA 1
ATOM 2026 C C . LEU A 1 279 ? 24.567 -12.586 16.490 1.00 39.19 325 LEU A C 1
ATOM 2027 O O . LEU A 1 279 ? 24.141 -11.426 16.529 1.00 39.89 325 LEU A O 1
ATOM 2032 N N . HIS A 1 280 ? 25.871 -12.871 16.495 1.00 45.22 326 HIS A N 1
ATOM 2033 C CA . HIS A 1 280 ? 26.895 -11.831 16.371 1.00 47.82 326 HIS A CA 1
ATOM 2034 C C . HIS A 1 280 ? 26.854 -10.864 17.553 1.00 43.65 326 HIS A C 1
ATOM 2035 O O . HIS A 1 280 ? 27.021 -9.654 17.397 1.00 35.95 326 HIS A O 1
ATOM 2042 N N . LEU A 1 281 ? 26.623 -11.423 18.741 1.00 46.80 327 LEU A N 1
ATOM 2043 C CA . LEU A 1 281 ? 26.621 -10.715 20.017 1.00 42.32 327 LEU A CA 1
ATOM 2044 C C . LEU A 1 281 ? 27.897 -11.093 20.760 1.00 40.83 327 LEU A C 1
ATOM 2045 O O . LEU A 1 281 ? 28.135 -12.275 21.024 1.00 47.23 327 LEU A O 1
ATOM 2050 N N . ALA A 1 282 ? 28.734 -10.104 21.060 1.00 39.85 328 ALA A N 1
ATOM 2051 C CA . ALA A 1 282 ? 30.014 -10.378 21.702 1.00 43.13 328 ALA A CA 1
ATOM 2052 C C . ALA A 1 282 ? 29.872 -10.532 23.213 1.00 40.56 328 ALA A C 1
ATOM 2053 O O . ALA A 1 282 ? 29.011 -9.909 23.844 1.00 37.41 328 ALA A O 1
ATOM 2055 N N . SER A 1 283 ? 30.683 -11.432 23.778 1.00 40.81 329 SER A N 1
ATOM 2056 C CA . SER A 1 283 ? 30.746 -11.600 25.227 1.00 41.41 329 SER A CA 1
ATOM 2057 C C . SER A 1 283 ? 31.434 -10.398 25.879 1.00 42.11 329 SER A C 1
ATOM 2058 O O . SER A 1 283 ? 32.398 -9.862 25.327 1.00 44.76 329 SER A O 1
ATOM 2061 N N . PRO A 1 284 ? 30.931 -9.918 27.017 1.00 43.70 330 PRO A N 1
ATOM 2062 C CA . PRO A 1 284 ? 31.587 -8.813 27.727 1.00 40.62 330 PRO A CA 1
ATOM 2063 C C . PRO A 1 284 ? 32.628 -9.215 28.765 1.00 37.32 330 PRO A C 1
ATOM 2064 O O . PRO A 1 284 ? 33.244 -8.322 29.353 1.00 35.76 330 PRO A O 1
ATOM 2068 N N . VAL A 1 285 ? 32.826 -10.508 29.034 1.00 39.16 331 VAL A N 1
ATOM 2069 C CA . VAL A 1 285 ? 33.807 -10.992 30.003 1.00 38.19 331 VAL A CA 1
ATOM 2070 C C . VAL A 1 285 ? 34.696 -12.057 29.371 1.00 40.79 331 VAL A C 1
ATOM 2071 O O . VAL A 1 285 ? 34.429 -12.553 28.277 1.00 35.93 331 VAL A O 1
ATOM 2075 N N . GLN A 1 286 ? 35.763 -12.413 30.095 1.00 50.64 332 GLN A N 1
ATOM 2076 C CA . GLN A 1 286 ? 36.706 -13.427 29.632 1.00 52.69 332 GLN A CA 1
ATOM 2077 C C . GLN A 1 286 ? 35.994 -14.763 29.452 1.00 52.69 332 GLN A C 1
ATOM 2078 O O . GLN A 1 286 ? 34.970 -15.034 30.086 1.00 49.16 332 GLN A O 1
ATOM 2084 N N . GLU A 1 287 ? 36.549 -15.598 28.569 1.00 49.99 333 GLU A N 1
ATOM 2085 C CA . GLU A 1 287 ? 35.985 -16.919 28.311 1.00 47.03 333 GLU A CA 1
ATOM 2086 C C . GLU A 1 287 ? 35.943 -17.741 29.593 1.00 37.90 333 GLU A C 1
ATOM 2087 O O . GLU A 1 287 ? 36.951 -17.882 30.291 1.00 34.47 333 GLU A O 1
ATOM 2089 N N . SER A 1 288 ? 34.790 -18.333 29.873 1.00 38.24 334 SER A N 1
ATOM 2090 C CA . SER A 1 288 ? 34.631 -19.173 31.048 1.00 32.44 334 SER A CA 1
ATOM 2091 C C . SER A 1 288 ? 33.780 -20.374 30.681 1.00 32.63 334 SER A C 1
ATOM 2092 O O . SER A 1 288 ? 32.980 -20.314 29.741 1.00 39.62 334 SER A O 1
ATOM 2095 N N . PRO A 1 289 ? 33.892 -21.468 31.434 1.00 24.93 335 PRO A N 1
ATOM 2096 C CA . PRO A 1 289 ? 32.992 -22.599 31.184 1.00 31.06 335 PRO A CA 1
ATOM 2097 C C . PRO A 1 289 ? 31.536 -22.294 31.516 1.00 33.63 335 PRO A C 1
ATOM 2098 O O . PRO A 1 289 ? 30.639 -22.908 30.922 1.00 32.37 335 PRO A O 1
ATOM 2102 N N . PHE A 1 290 ? 31.272 -21.401 32.471 1.00 24.87 336 PHE A N 1
ATOM 2103 C CA . PHE A 1 290 ? 29.909 -21.043 32.845 1.00 26.72 336 PHE A CA 1
ATOM 2104 C C . PHE A 1 290 ? 29.775 -19.535 33.028 1.00 29.25 336 PHE A C 1
ATOM 2105 O O . PHE A 1 290 ? 30.706 -18.860 33.476 1.00 27.76 336 PHE A O 1
ATOM 2113 N N . TYR A 1 291 ? 28.588 -19.021 32.725 1.00 29.20 337 TYR A N 1
ATOM 2114 C CA . TYR A 1 291 ? 28.258 -17.625 32.974 1.00 27.67 337 TYR A CA 1
ATOM 2115 C C . TYR A 1 291 ? 26.997 -17.542 33.829 1.00 25.25 337 TYR A C 1
ATOM 2116 O O . TYR A 1 291 ? 26.089 -18.364 33.687 1.00 25.35 337 TYR A O 1
ATOM 2125 N N . VAL A 1 292 ? 26.950 -16.551 34.722 1.00 21.17 338 VAL A N 1
ATOM 2126 C CA . VAL A 1 292 ? 25.810 -16.303 35.606 1.00 25.51 338 VAL A CA 1
ATOM 2127 C C . VAL A 1 292 ? 25.357 -14.865 35.392 1.00 22.22 338 VAL A C 1
ATOM 2128 O O . VAL A 1 292 ? 26.183 -13.942 35.378 1.00 27.65 338 VAL A O 1
ATOM 2132 N N . LEU A 1 293 ? 24.074 -14.686 35.105 1.00 19.47 339 LEU A N 1
ATOM 2133 C CA . LEU A 1 293 ? 23.464 -13.361 35.068 1.00 21.61 339 LEU A CA 1
ATOM 2134 C C . LEU A 1 293 ? 22.650 -13.173 36.341 1.00 20.84 339 LEU A C 1
ATOM 2135 O O . LEU A 1 293 ? 21.690 -13.912 36.592 1.00 22.19 339 LEU A O 1
ATOM 2140 N N . ILE A 1 294 ? 23.065 -12.208 37.155 1.00 25.38 340 ILE A N 1
ATOM 2141 C CA . ILE A 1 294 ? 22.389 -11.827 38.388 1.00 24.95 340 ILE A CA 1
ATOM 2142 C C . ILE A 1 294 ? 21.718 -10.477 38.172 1.00 27.33 340 ILE A C 1
ATOM 2143 O O . ILE A 1 294 ? 22.375 -9.521 37.739 1.00 24.83 340 ILE A O 1
ATOM 2148 N N . GLU A 1 295 ? 20.426 -10.379 38.504 1.00 17.25 341 GLU A N 1
ATOM 2149 C CA . GLU A 1 295 ? 19.732 -9.093 38.555 1.00 18.14 341 GLU A CA 1
ATOM 2150 C C . GLU A 1 295 ? 19.297 -8.758 39.980 1.00 18.22 341 GLU A C 1
ATOM 2151 O O . GLU A 1 295 ? 18.861 -9.639 40.729 1.00 26.17 341 GLU A O 1
ATOM 2157 N N . THR A 1 296 ? 19.400 -7.481 40.346 1.00 19.06 342 THR A N 1
ATOM 2158 C CA . THR A 1 296 ? 18.804 -6.971 41.573 1.00 23.23 342 THR A CA 1
ATOM 2159 C C . THR A 1 296 ? 17.819 -5.849 41.272 1.00 25.15 342 THR A C 1
ATOM 2160 O O . THR A 1 296 ? 17.936 -5.147 40.264 1.00 27.81 342 THR A O 1
ATOM 2164 N N . SER A 1 297 ? 16.839 -5.703 42.166 1.00 23.70 343 SER A N 1
ATOM 2165 C CA . SER A 1 297 ? 15.809 -4.670 42.095 1.00 23.48 343 SER A CA 1
ATOM 2166 C C . SER A 1 297 ? 15.534 -4.177 43.508 1.00 23.61 343 SER A C 1
ATOM 2167 O O . SER A 1 297 ? 15.170 -4.977 44.375 1.00 24.49 343 SER A O 1
ATOM 2170 N N . GLY A 1 298 ? 15.712 -2.871 43.750 1.00 18.08 344 GLY A N 1
ATOM 2171 C CA . GLY A 1 298 ? 15.513 -2.340 45.086 1.00 15.53 344 GLY A CA 1
ATOM 2172 C C . GLY A 1 298 ? 15.081 -0.887 45.095 1.00 20.52 344 GLY A C 1
ATOM 2173 O O . GLY A 1 298 ? 15.014 -0.222 44.062 1.00 18.78 344 GLY A O 1
ATOM 2174 N N . SER A 1 299 ? 14.740 -0.411 46.292 1.00 25.57 345 SER A N 1
ATOM 2175 C CA . SER A 1 299 ? 14.206 0.935 46.462 1.00 29.35 345 SER A CA 1
ATOM 2176 C C . SER A 1 299 ? 15.268 1.966 46.799 1.00 25.78 345 SER A C 1
ATOM 2177 O O . SER A 1 299 ? 15.037 3.159 46.593 1.00 21.06 345 SER A O 1
ATOM 2180 N N . ASN A 1 300 ? 16.412 1.540 47.321 1.00 24.66 346 ASN A N 1
ATOM 2181 C CA . ASN A 1 300 ? 17.527 2.429 47.623 1.00 15.67 346 ASN A CA 1
ATOM 2182 C C . ASN A 1 300 ? 18.741 1.976 46.823 1.00 24.21 346 ASN A C 1
ATOM 2183 O O . ASN A 1 300 ? 19.348 0.937 47.120 1.00 21.44 346 ASN A O 1
ATOM 2188 N N . ALA A 1 301 ? 19.064 2.762 45.790 1.00 22.85 347 ALA A N 1
ATOM 2189 C CA . ALA A 1 301 ? 20.139 2.424 44.865 1.00 24.83 347 ALA A CA 1
ATOM 2190 C C . ALA A 1 301 ? 21.475 2.324 45.582 1.00 27.04 347 ALA A C 1
ATOM 2191 O O . ALA A 1 301 ? 22.336 1.528 45.196 1.00 22.65 347 ALA A O 1
ATOM 2193 N N . GLY A 1 302 ? 21.697 3.172 46.588 1.00 20.65 348 GLY A N 1
ATOM 2194 C CA . GLY A 1 302 ? 22.959 3.112 47.303 1.00 20.43 348 GLY A CA 1
ATOM 2195 C C . GLY A 1 302 ? 23.110 1.856 48.140 1.00 18.55 348 GLY A C 1
ATOM 2196 O O . GLY A 1 302 ? 24.176 1.234 48.149 1.00 23.56 348 GLY A O 1
ATOM 2197 N N . HIS A 1 303 ? 22.037 1.446 48.826 1.00 27.84 349 HIS A N 1
ATOM 2198 C CA . HIS A 1 303 ? 22.082 0.197 49.586 1.00 26.27 349 HIS A CA 1
ATOM 2199 C C . HIS A 1 303 ? 22.310 -0.987 48.661 1.00 15.16 349 HIS A C 1
ATOM 2200 O O . HIS A 1 303 ? 23.126 -1.867 48.955 1.00 18.65 349 HIS A O 1
ATOM 2207 N N . ASP A 1 304 ? 21.626 -1.006 47.518 1.00 20.45 350 ASP A N 1
ATOM 2208 C CA . ASP A 1 304 ? 21.843 -2.073 46.548 1.00 19.67 350 ASP A CA 1
ATOM 2209 C C . ASP A 1 304 ? 23.291 -2.092 46.071 1.00 21.90 350 ASP A C 1
ATOM 2210 O O . ASP A 1 304 ? 23.921 -3.152 46.034 1.00 22.07 350 ASP A O 1
ATOM 2215 N N . ALA A 1 305 ? 23.830 -0.930 45.679 1.00 25.50 351 ALA A N 1
ATOM 2216 C CA . ALA A 1 305 ? 25.216 -0.877 45.212 1.00 24.80 351 ALA A CA 1
ATOM 2217 C C . ALA A 1 305 ? 26.209 -1.364 46.270 1.00 22.64 351 ALA A C 1
ATOM 2218 O O . ALA A 1 305 ? 27.178 -2.059 45.943 1.00 21.83 351 ALA A O 1
ATOM 2220 N N . GLU A 1 306 ? 25.992 -1.011 47.540 1.00 19.37 352 GLU A N 1
ATOM 2221 C CA . GLU A 1 306 ? 26.858 -1.530 48.601 1.00 22.38 352 GLU A CA 1
ATOM 2222 C C . GLU A 1 306 ? 26.746 -3.048 48.742 1.00 27.88 352 GLU A C 1
ATOM 2223 O O . GLU A 1 306 ? 27.764 -3.738 48.905 1.00 20.84 352 GLU A O 1
ATOM 2229 N N . LYS A 1 307 ? 25.523 -3.589 48.678 1.00 23.06 353 LYS A N 1
ATOM 2230 C CA . LYS A 1 307 ? 25.348 -5.041 48.745 1.00 22.98 353 LYS A CA 1
ATOM 2231 C C . LYS A 1 307 ? 26.065 -5.732 47.594 1.00 25.32 353 LYS A C 1
ATOM 2232 O O . LYS A 1 307 ? 26.742 -6.749 47.783 1.00 23.82 353 LYS A O 1
ATOM 2238 N N . LEU A 1 308 ? 25.893 -5.202 46.383 1.00 20.69 354 LEU A N 1
ATOM 2239 C CA . LEU A 1 308 ? 26.552 -5.753 45.202 1.00 28.03 354 LEU A CA 1
ATOM 2240 C C . LEU A 1 308 ? 28.068 -5.665 45.331 1.00 27.91 354 LEU A C 1
ATOM 2241 O O . LEU A 1 308 ? 28.787 -6.599 44.955 1.00 29.51 354 LEU A O 1
ATOM 2246 N N . GLY A 1 309 ? 28.567 -4.524 45.809 1.00 28.52 355 GLY A N 1
ATOM 2247 C CA . GLY A 1 309 ? 29.999 -4.346 46.005 1.00 25.18 355 GLY A CA 1
ATOM 2248 C C . GLY A 1 309 ? 30.605 -5.421 46.891 1.00 29.66 355 GLY A C 1
ATOM 2249 O O . GLY A 1 309 ? 31.622 -6.028 46.549 1.00 33.44 355 GLY A O 1
ATOM 2250 N N . HIS A 1 310 ? 30.010 -5.636 48.067 1.00 20.19 356 HIS A N 1
ATOM 2251 C CA . HIS A 1 310 ? 30.518 -6.649 48.985 1.00 31.25 356 HIS A CA 1
ATOM 2252 C C . HIS A 1 310 ? 30.392 -8.050 48.399 1.00 30.52 356 HIS A C 1
ATOM 2253 O O . HIS A 1 310 ? 31.282 -8.888 48.586 1.00 30.15 356 HIS A O 1
ATOM 2255 N N . PHE A 1 311 ? 29.292 -8.329 47.699 1.00 27.16 357 PHE A N 1
ATOM 2256 C CA . PHE A 1 311 ? 29.137 -9.623 47.039 1.00 27.67 357 PHE A CA 1
ATOM 2257 C C . PHE A 1 311 ? 30.234 -9.887 46.003 1.00 23.04 357 PHE A C 1
ATOM 2258 O O . PHE A 1 311 ? 30.861 -10.952 46.011 1.00 25.05 357 PHE A O 1
ATOM 2266 N N . LEU A 1 312 ? 30.457 -8.943 45.084 1.00 25.17 358 LEU A N 1
ATOM 2267 C CA . LEU A 1 312 ? 31.476 -9.119 44.047 1.00 24.72 358 LEU A CA 1
ATOM 2268 C C . LEU A 1 312 ? 32.853 -9.291 44.657 1.00 32.67 358 LEU A C 1
ATOM 2269 O O . LEU A 1 312 ? 33.626 -10.163 44.247 1.00 38.58 358 LEU A O 1
ATOM 2274 N N . GLU A 1 313 ? 33.199 -8.411 45.596 1.00 33.65 359 GLU A N 1
ATOM 2275 C CA . GLU A 1 313 ? 34.487 -8.493 46.266 1.00 38.82 359 GLU A CA 1
ATOM 2276 C C . GLU A 1 313 ? 34.688 -9.881 46.855 1.00 33.53 359 GLU A C 1
ATOM 2277 O O . GLU A 1 313 ? 35.751 -10.487 46.698 1.00 36.06 359 GLU A O 1
ATOM 2283 N N . HIS A 1 314 ? 33.677 -10.398 47.551 1.00 34.83 360 HIS A N 1
ATOM 2284 C CA . HIS A 1 314 ? 33.803 -11.732 48.122 1.00 32.62 360 HIS A CA 1
ATOM 2285 C C . HIS A 1 314 ? 33.877 -12.812 47.046 1.00 30.60 360 HIS A C 1
ATOM 2286 O O . HIS A 1 314 ? 34.672 -13.749 47.163 1.00 28.16 360 HIS A O 1
ATOM 2293 N N . ALA A 1 315 ? 33.054 -12.711 45.996 1.00 24.34 361 ALA A N 1
ATOM 2294 C CA . ALA A 1 315 ? 33.056 -13.741 44.958 1.00 35.61 361 ALA A CA 1
ATOM 2295 C C . ALA A 1 315 ? 34.352 -13.745 44.148 1.00 38.60 361 ALA A C 1
ATOM 2296 O O . ALA A 1 315 ? 34.922 -14.811 43.881 1.00 34.61 361 ALA A O 1
ATOM 2298 N N . LEU A 1 316 ? 34.814 -12.565 43.721 1.00 30.48 362 LEU A N 1
ATOM 2299 C CA . LEU A 1 316 ? 36.121 -12.454 43.073 1.00 36.73 362 LEU A CA 1
ATOM 2300 C C . LEU A 1 316 ? 37.252 -12.878 44.004 1.00 41.80 362 LEU A C 1
ATOM 2301 O O . LEU A 1 316 ? 38.205 -13.539 43.576 1.00 48.56 362 LEU A O 1
ATOM 2306 N N . GLY A 1 317 ? 37.178 -12.479 45.273 1.00 41.14 363 GLY A N 1
ATOM 2307 C CA . GLY A 1 317 ? 38.241 -12.802 46.213 1.00 47.52 363 GLY A CA 1
ATOM 2308 C C . GLY A 1 317 ? 38.357 -14.279 46.547 1.00 44.13 363 GLY A C 1
ATOM 2309 O O . GLY A 1 317 ? 39.460 -14.791 46.750 1.00 37.14 363 GLY A O 1
ATOM 2310 N N . SER A 1 318 ? 37.239 -14.988 46.608 1.00 47.83 364 SER A N 1
ATOM 2311 C CA . SER A 1 318 ? 37.276 -16.402 46.956 1.00 50.51 364 SER A CA 1
ATOM 2312 C C . SER A 1 318 ? 37.364 -17.320 45.743 1.00 48.16 364 SER A C 1
ATOM 2313 O O . SER A 1 318 ? 37.217 -18.537 45.890 1.00 53.18 364 SER A O 1
ATOM 2316 N N . GLY A 1 319 ? 37.588 -16.772 44.554 1.00 36.62 365 GLY A N 1
ATOM 2317 C CA . GLY A 1 319 ? 37.686 -17.593 43.367 1.00 30.95 365 GLY A CA 1
ATOM 2318 C C . GLY A 1 319 ? 36.387 -18.183 42.872 1.00 39.65 365 GLY A C 1
ATOM 2319 O O . GLY A 1 319 ? 36.417 -19.045 41.991 1.00 38.53 365 GLY A O 1
ATOM 2320 N N . LEU A 1 320 ? 35.237 -17.741 43.392 1.00 40.91 366 LEU A N 1
ATOM 2321 C CA . LEU A 1 320 ? 33.969 -18.232 42.859 1.00 36.85 366 LEU A CA 1
ATOM 2322 C C . LEU A 1 320 ? 33.731 -17.661 41.469 1.00 41.51 366 LEU A C 1
ATOM 2323 O O . LEU A 1 320 ? 33.175 -18.336 40.594 1.00 44.54 366 LEU A O 1
ATOM 2328 N N . VAL A 1 321 ? 34.092 -16.396 41.275 1.00 38.40 367 VAL A N 1
ATOM 2329 C CA . VAL A 1 321 ? 33.989 -15.712 39.997 1.00 35.31 367 VAL A CA 1
ATOM 2330 C C . VAL A 1 321 ? 35.390 -15.340 39.530 1.00 41.16 367 VAL A C 1
ATOM 2331 O O . VAL A 1 321 ? 36.239 -14.951 40.339 1.00 54.59 367 VAL A O 1
ATOM 2335 N N . THR A 1 322 ? 35.640 -15.497 38.231 1.00 39.92 368 THR A N 1
ATOM 2336 C CA . THR A 1 322 ? 36.921 -15.177 37.607 1.00 46.80 368 THR A CA 1
ATOM 2337 C C . THR A 1 322 ? 36.912 -13.764 37.031 1.00 42.08 368 THR A C 1
ATOM 2338 O O . THR A 1 322 ? 37.893 -13.029 37.180 1.00 42.83 368 THR A O 1
ATOM 2342 N N . ASP A 1 323 ? 35.836 -13.401 36.330 1.00 45.56 369 ASP A N 1
ATOM 2343 C CA . ASP A 1 323 ? 35.664 -12.108 35.678 1.00 43.18 369 ASP A CA 1
ATOM 2344 C C . ASP A 1 323 ? 34.186 -11.722 35.673 1.00 47.79 369 ASP A C 1
ATOM 2345 O O . ASP A 1 323 ? 33.312 -12.590 35.575 1.00 42.57 369 ASP A O 1
ATOM 2350 N N . GLY A 1 324 ? 33.918 -10.430 35.853 1.00 53.30 370 GLY A N 1
ATOM 2351 C CA . GLY A 1 324 ? 32.554 -9.928 35.936 1.00 53.70 370 GLY A CA 1
ATOM 2352 C C . GLY A 1 324 ? 32.410 -8.524 35.385 1.00 53.44 370 GLY A C 1
ATOM 2353 O O . GLY A 1 324 ? 33.354 -7.729 35.419 1.00 57.91 370 GLY A O 1
ATOM 2354 N N . THR A 1 325 ? 31.230 -8.232 34.822 1.00 44.36 371 THR A N 1
ATOM 2355 C CA . THR A 1 325 ? 30.862 -6.873 34.429 1.00 41.14 371 THR A CA 1
ATOM 2356 C C . THR A 1 325 ? 29.505 -6.489 35.022 1.00 45.69 371 THR A C 1
ATOM 2357 O O . THR A 1 325 ? 28.600 -7.323 35.118 1.00 47.94 371 THR A O 1
ATOM 2361 N N . MET A 1 326 ? 29.389 -5.243 35.492 1.00 40.05 372 MET A N 1
ATOM 2362 C CA . MET A 1 326 ? 28.137 -4.718 36.033 1.00 38.55 372 MET A CA 1
ATOM 2363 C C . MET A 1 326 ? 27.546 -3.592 35.188 1.00 40.24 372 MET A C 1
ATOM 2364 O O . MET A 1 326 ? 28.262 -2.863 34.497 1.00 50.68 372 MET A O 1
ATOM 2369 N N . ALA A 1 327 ? 26.227 -3.434 35.299 1.00 32.46 373 ALA A N 1
ATOM 2370 C CA . ALA A 1 327 ? 25.480 -2.421 34.567 1.00 35.82 373 ALA A CA 1
ATOM 2371 C C . ALA A 1 327 ? 24.252 -1.986 35.362 1.00 40.29 373 ALA A C 1
ATOM 2372 O O . ALA A 1 327 ? 23.551 -2.820 35.944 1.00 35.62 373 ALA A O 1
ATOM 2374 N N . THR A 1 328 ? 24.016 -0.675 35.401 1.00 37.55 374 THR A N 1
ATOM 2375 C CA . THR A 1 328 ? 22.747 -0.135 35.868 1.00 37.04 374 THR A CA 1
ATOM 2376 C C . THR A 1 328 ? 22.060 0.701 34.795 1.00 38.46 374 THR A C 1
ATOM 2377 O O . THR A 1 328 ? 20.839 0.883 34.861 1.00 43.81 374 THR A O 1
ATOM 2381 N N . ASP A 1 329 ? 22.817 1.219 33.827 1.00 48.05 375 ASP A N 1
ATOM 2382 C CA . ASP A 1 329 ? 22.267 1.906 32.662 1.00 55.10 375 ASP A CA 1
ATOM 2383 C C . ASP A 1 329 ? 21.352 1.004 31.837 1.00 55.45 375 ASP A C 1
ATOM 2384 O O . ASP A 1 329 ? 21.707 -0.132 31.509 1.00 59.94 375 ASP A O 1
ATOM 2389 N N . GLN A 1 330 ? 20.156 1.517 31.525 1.00 55.14 376 GLN A N 1
ATOM 2390 C CA . GLN A 1 330 ? 19.128 0.742 30.830 1.00 53.76 376 GLN A CA 1
ATOM 2391 C C . GLN A 1 330 ? 19.630 0.117 29.528 1.00 53.75 376 GLN A C 1
ATOM 2392 O O . GLN A 1 330 ? 19.261 -1.013 29.191 1.00 48.75 376 GLN A O 1
ATOM 2394 N N . ARG A 1 331 ? 20.446 0.843 28.765 1.00 52.50 377 ARG A N 1
ATOM 2395 C CA . ARG A 1 331 ? 20.935 0.301 27.500 1.00 45.38 377 ARG A CA 1
ATOM 2396 C C . ARG A 1 331 ? 21.833 -0.915 27.713 1.00 37.91 377 ARG A C 1
ATOM 2397 O O . ARG A 1 331 ? 21.615 -1.971 27.110 1.00 34.51 377 ARG A O 1
ATOM 2399 N N . LYS A 1 332 ? 22.826 -0.796 28.595 1.00 35.32 378 LYS A N 1
ATOM 2400 C CA . LYS A 1 332 ? 23.743 -1.908 28.840 1.00 41.91 378 LYS A CA 1
ATOM 2401 C C . LYS A 1 332 ? 23.081 -3.071 29.578 1.00 40.45 378 LYS A C 1
ATOM 2402 O O . LYS A 1 332 ? 23.460 -4.231 29.367 1.00 41.10 378 LYS A O 1
ATOM 2408 N N . VAL A 1 333 ? 22.099 -2.789 30.435 1.00 31.07 379 VAL A N 1
ATOM 2409 C CA . VAL A 1 333 ? 21.332 -3.860 31.072 1.00 32.73 379 VAL A CA 1
ATOM 2410 C C . VAL A 1 333 ? 20.640 -4.733 30.026 1.00 34.48 379 VAL A C 1
ATOM 2411 O O . VAL A 1 333 ? 20.688 -5.967 30.101 1.00 30.23 379 VAL A O 1
ATOM 2415 N N . LYS A 1 334 ? 20.000 -4.115 29.029 1.00 34.96 380 LYS A N 1
ATOM 2416 C CA . LYS A 1 334 ? 19.363 -4.911 27.982 1.00 35.22 380 LYS A CA 1
ATOM 2417 C C . LYS A 1 334 ? 20.386 -5.683 27.149 1.00 38.38 380 LYS A C 1
ATOM 2418 O O . LYS A 1 334 ? 20.111 -6.812 26.720 1.00 39.12 380 LYS A O 1
ATOM 2424 N N . MET A 1 335 ? 21.570 -5.106 26.932 1.00 33.56 381 MET A N 1
ATOM 2425 C CA . MET A 1 335 ? 22.643 -5.814 26.237 1.00 36.69 381 MET A CA 1
ATOM 2426 C C . MET A 1 335 ? 23.044 -7.091 26.973 1.00 35.48 381 MET A C 1
ATOM 2427 O O . MET A 1 335 ? 23.196 -8.148 26.351 1.00 33.72 381 MET A O 1
ATOM 2432 N N . LEU A 1 336 ? 23.311 -6.992 28.279 1.00 28.20 382 LEU A N 1
ATOM 2433 C CA . LEU A 1 336 ? 23.684 -8.175 29.053 1.00 37.23 382 LEU A CA 1
ATOM 2434 C C . LEU A 1 336 ? 22.552 -9.201 29.061 1.00 33.34 382 LEU A C 1
ATOM 2435 O O . LEU A 1 336 ? 22.778 -10.396 28.837 1.00 25.25 382 LEU A O 1
ATOM 2440 N N . TRP A 1 337 ? 21.320 -8.739 29.293 1.00 30.55 383 TRP A N 1
ATOM 2441 C CA . TRP A 1 337 ? 20.149 -9.610 29.248 1.00 28.91 383 TRP A CA 1
ATOM 2442 C C . TRP A 1 337 ? 19.988 -10.294 27.894 1.00 33.60 383 TRP A C 1
ATOM 2443 O O . TRP A 1 337 ? 19.561 -11.455 27.828 1.00 27.79 383 TRP A O 1
ATOM 2454 N N . ALA A 1 338 ? 20.283 -9.581 26.802 1.00 31.55 384 ALA A N 1
ATOM 2455 C CA . ALA A 1 338 ? 20.177 -10.178 25.471 1.00 28.39 384 ALA A CA 1
ATOM 2456 C C . ALA A 1 338 ? 21.045 -11.423 25.331 1.00 27.14 384 ALA A C 1
ATOM 2457 O O . ALA A 1 338 ? 20.660 -12.363 24.630 1.00 21.72 384 ALA A O 1
ATOM 2459 N N . LEU A 1 339 ? 22.204 -11.455 25.999 1.00 20.81 385 LEU A N 1
ATOM 2460 C CA . LEU A 1 339 ? 23.073 -12.631 25.949 1.00 19.30 385 LEU A CA 1
ATOM 2461 C C . LEU A 1 339 ? 22.376 -13.892 26.449 1.00 29.82 385 LEU A C 1
ATOM 2462 O O . LEU A 1 339 ? 22.688 -14.998 25.987 1.00 30.53 385 LEU A O 1
ATOM 2467 N N . ARG A 1 340 ? 21.476 -13.761 27.419 1.00 32.51 386 ARG A N 1
ATOM 2468 C CA . ARG A 1 340 ? 20.700 -14.880 27.943 1.00 24.44 386 ARG A CA 1
ATOM 2469 C C . ARG A 1 340 ? 19.391 -15.072 27.173 1.00 29.48 386 ARG A C 1
ATOM 2470 O O . ARG A 1 340 ? 19.038 -16.199 26.812 1.00 29.14 386 ARG A O 1
ATOM 2478 N N . GLU A 1 341 ? 18.637 -13.986 26.979 1.00 31.54 387 GLU A N 1
ATOM 2479 C CA . GLU A 1 341 ? 17.302 -14.058 26.386 1.00 32.33 387 GLU A CA 1
ATOM 2480 C C . GLU A 1 341 ? 17.293 -14.663 24.982 1.00 32.46 387 GLU A C 1
ATOM 2481 O O . GLU A 1 341 ? 16.322 -15.326 24.597 1.00 34.84 387 GLU A O 1
ATOM 2487 N N . ARG A 1 342 ? 18.349 -14.453 24.202 1.00 33.88 388 ARG A N 1
ATOM 2488 C CA . ARG A 1 342 ? 18.360 -14.853 22.800 1.00 30.51 388 ARG A CA 1
ATOM 2489 C C . ARG A 1 342 ? 19.058 -16.186 22.548 1.00 37.18 388 ARG A C 1
ATOM 2490 O O . ARG A 1 342 ? 19.330 -16.520 21.388 1.00 30.44 388 ARG A O 1
ATOM 2498 N N . ILE A 1 343 ? 19.297 -16.982 23.592 1.00 29.82 389 ILE A N 1
ATOM 2499 C CA . ILE A 1 343 ? 19.921 -18.289 23.391 1.00 30.17 389 ILE A CA 1
ATOM 2500 C C . ILE A 1 343 ? 19.011 -19.202 22.575 1.00 36.11 389 ILE A C 1
ATOM 2501 O O . ILE A 1 343 ? 19.461 -19.871 21.634 1.00 32.78 389 ILE A O 1
ATOM 2506 N N . THR A 1 344 ? 17.723 -19.261 22.937 1.00 34.00 390 THR A N 1
ATOM 2507 C CA . THR A 1 344 ? 16.776 -20.120 22.223 1.00 43.99 390 THR A CA 1
ATOM 2508 C C . THR A 1 344 ? 16.770 -19.821 20.725 1.00 47.72 390 THR A C 1
ATOM 2509 O O . THR A 1 344 ? 16.655 -20.736 19.901 1.00 47.32 390 THR A O 1
ATOM 2513 N N . GLU A 1 345 ? 16.924 -18.547 20.356 1.00 43.40 391 GLU A N 1
ATOM 2514 C CA . GLU A 1 345 ? 17.041 -18.174 18.949 1.00 40.97 391 GLU A CA 1
ATOM 2515 C C . GLU A 1 345 ? 18.349 -18.673 18.346 1.00 36.05 391 GLU A C 1
ATOM 2516 O O . GLU A 1 345 ? 18.358 -19.252 17.253 1.00 35.73 391 GLU A O 1
ATOM 2522 N N . ALA A 1 346 ? 19.466 -18.435 19.032 1.00 31.06 392 ALA A N 1
ATOM 2523 C CA . ALA A 1 346 ? 20.757 -18.917 18.556 1.00 26.76 392 ALA A CA 1
ATOM 2524 C C . ALA A 1 346 ? 20.771 -20.435 18.342 1.00 38.79 392 ALA A C 1
ATOM 2525 O O . ALA A 1 346 ? 21.431 -20.926 17.417 1.00 44.92 392 ALA A O 1
ATOM 2527 N N . LEU A 1 347 ? 20.094 -21.199 19.209 1.00 31.62 393 LEU A N 1
ATOM 2528 C CA . LEU A 1 347 ? 20.014 -22.652 19.038 1.00 34.59 393 LEU A CA 1
ATOM 2529 C C . LEU A 1 347 ? 19.273 -23.066 17.765 1.00 40.07 393 LEU A C 1
ATOM 2530 O O . LEU A 1 347 ? 19.731 -23.955 17.034 1.00 33.23 393 LEU A O 1
ATOM 2535 N N . SER A 1 348 ? 18.121 -22.447 17.491 1.00 40.16 394 SER A N 1
ATOM 2536 C CA . SER A 1 348 ? 17.349 -22.755 16.290 1.00 39.66 394 SER A CA 1
ATOM 2537 C C . SER A 1 348 ? 18.057 -22.354 15.018 1.00 41.61 394 SER A C 1
ATOM 2538 O O . SER A 1 348 ? 17.674 -22.806 13.928 1.00 40.42 394 SER A O 1
ATOM 2541 N N . ARG A 1 349 ? 19.100 -21.538 15.129 1.00 41.23 395 ARG A N 1
ATOM 2542 C CA . ARG A 1 349 ? 19.935 -21.250 13.963 1.00 43.84 395 ARG A CA 1
ATOM 2543 C C . ARG A 1 349 ? 21.111 -22.211 13.835 1.00 43.99 395 ARG A C 1
ATOM 2544 O O . ARG A 1 349 ? 21.837 -22.149 12.841 1.00 50.68 395 ARG A O 1
ATOM 2552 N N . ASP A 1 350 ? 21.325 -23.088 14.821 1.00 40.72 396 ASP A N 1
ATOM 2553 C CA . ASP A 1 350 ? 22.432 -24.042 14.801 1.00 43.91 396 ASP A CA 1
ATOM 2554 C C . ASP A 1 350 ? 22.096 -25.351 14.081 1.00 35.21 396 ASP A C 1
ATOM 2555 O O . ASP A 1 350 ? 23.001 -26.156 13.827 1.00 35.11 396 ASP A O 1
ATOM 2560 N N . GLY A 1 351 ? 20.838 -25.563 13.712 1.00 31.27 397 GLY A N 1
ATOM 2561 C CA . GLY A 1 351 ? 20.390 -26.792 13.090 1.00 29.96 397 GLY A CA 1
ATOM 2562 C C . GLY A 1 351 ? 19.139 -27.299 13.772 1.00 26.16 397 GLY A C 1
ATOM 2563 O O . GLY A 1 351 ? 18.364 -26.506 14.307 1.00 41.62 397 GLY A O 1
ATOM 2564 N N . TYR A 1 352 ? 18.906 -28.603 13.731 1.00 29.80 398 TYR A N 1
ATOM 2565 C CA . TYR A 1 352 ? 17.725 -29.162 14.371 1.00 25.39 398 TYR A CA 1
ATOM 2566 C C . TYR A 1 352 ? 17.931 -29.179 15.878 1.00 29.35 398 TYR A C 1
ATOM 2567 O O . TYR A 1 352 ? 18.993 -29.570 16.368 1.00 34.99 398 TYR A O 1
ATOM 2576 N N . VAL A 1 353 ? 16.896 -28.793 16.615 1.00 34.31 399 VAL A N 1
ATOM 2577 C CA . VAL A 1 353 ? 16.986 -28.610 18.056 1.00 23.82 399 VAL A CA 1
ATOM 2578 C C . VAL A 1 353 ? 16.117 -29.652 18.742 1.00 27.51 399 VAL A C 1
ATOM 2579 O O . VAL A 1 353 ? 14.907 -29.731 18.492 1.00 33.66 399 VAL A O 1
ATOM 2583 N N . TYR A 1 354 ? 16.734 -30.449 19.606 1.00 20.63 400 TYR A N 1
ATOM 2584 C CA . TYR A 1 354 ? 15.997 -31.296 20.534 1.00 28.78 400 TYR A CA 1
ATOM 2585 C C . TYR A 1 354 ? 15.918 -30.522 21.846 1.00 24.46 400 TYR A C 1
ATOM 2586 O O . TYR A 1 354 ? 16.953 -30.171 22.423 1.00 26.91 400 TYR A O 1
ATOM 2595 N N . LYS A 1 355 ? 14.698 -30.228 22.292 1.00 28.98 401 LYS A N 1
ATOM 2596 C CA . LYS A 1 355 ? 14.453 -29.260 23.358 1.00 33.71 401 LYS A CA 1
ATOM 2597 C C . LYS A 1 355 ? 13.803 -29.931 24.562 1.00 29.86 401 LYS A C 1
ATOM 2598 O O . LYS A 1 355 ? 12.760 -30.578 24.423 1.00 31.14 401 LYS A O 1
ATOM 2604 N N . TYR A 1 356 ? 14.420 -29.790 25.737 1.00 23.52 402 TYR A N 1
ATOM 2605 C CA . TYR A 1 356 ? 13.858 -30.311 26.982 1.00 24.26 402 TYR A CA 1
ATOM 2606 C C . TYR A 1 356 ? 13.822 -29.191 28.016 1.00 21.97 402 TYR A C 1
ATOM 2607 O O . TYR A 1 356 ? 14.773 -28.415 28.133 1.00 22.13 402 TYR A O 1
ATOM 2616 N N . ASP A 1 357 ? 12.754 -29.149 28.812 1.00 21.57 403 ASP A N 1
ATOM 2617 C CA . ASP A 1 357 ? 12.549 -28.085 29.799 1.00 26.70 403 ASP A CA 1
ATOM 2618 C C . ASP A 1 357 ? 12.250 -28.797 31.118 1.00 24.56 403 ASP A C 1
ATOM 2619 O O . ASP A 1 357 ? 11.124 -29.242 31.360 1.00 25.78 403 ASP A O 1
ATOM 2624 N N . LEU A 1 358 ? 13.272 -28.904 31.971 1.00 18.81 404 LEU A N 1
ATOM 2625 C CA . LEU A 1 358 ? 13.235 -29.783 33.134 1.00 23.79 404 LEU A CA 1
ATOM 2626 C C . LEU A 1 358 ? 13.366 -29.029 34.451 1.00 23.75 404 LEU A C 1
ATOM 2627 O O . LEU A 1 358 ? 14.103 -28.043 34.544 1.00 27.07 404 LEU A O 1
ATOM 2632 N N . SER A 1 359 ? 12.612 -29.488 35.457 1.00 24.87 405 SER A N 1
ATOM 2633 C CA . SER A 1 359 ? 12.819 -29.142 36.864 1.00 20.70 405 SER A CA 1
ATOM 2634 C C . SER A 1 359 ? 13.595 -30.254 37.556 1.00 28.53 405 SER A C 1
ATOM 2635 O O . SER A 1 359 ? 13.168 -31.415 37.531 1.00 24.65 405 SER A O 1
ATOM 2638 N N . LEU A 1 360 ? 14.746 -29.911 38.119 1.00 28.06 406 LEU A N 1
ATOM 2639 C CA . LEU A 1 360 ? 15.646 -30.847 38.776 1.00 24.75 406 LEU A CA 1
ATOM 2640 C C . LEU A 1 360 ? 16.192 -30.227 40.052 1.00 30.78 406 LEU A C 1
ATOM 2641 O O . LEU A 1 360 ? 16.162 -29.001 40.218 1.00 24.55 406 LEU A O 1
ATOM 2646 N N . PRO A 1 361 ? 16.649 -31.053 40.996 1.00 35.28 407 PRO A N 1
ATOM 2647 C CA . PRO A 1 361 ? 17.366 -30.519 42.165 1.00 33.85 407 PRO A CA 1
ATOM 2648 C C . PRO A 1 361 ? 18.515 -29.650 41.669 1.00 31.04 407 PRO A C 1
ATOM 2649 O O . PRO A 1 361 ? 19.280 -30.057 40.793 1.00 30.07 407 PRO A O 1
ATOM 2653 N N . VAL A 1 362 ? 18.632 -28.442 42.232 1.00 23.71 408 VAL A N 1
ATOM 2654 C CA . VAL A 1 362 ? 19.636 -27.492 41.754 1.00 29.64 408 VAL A CA 1
ATOM 2655 C C . VAL A 1 362 ? 21.034 -28.097 41.832 1.00 31.47 408 VAL A C 1
ATOM 2656 O O . VAL A 1 362 ? 21.876 -27.866 40.957 1.00 28.65 408 VAL A O 1
ATOM 2660 N N . GLU A 1 363 ? 21.317 -28.832 42.901 1.00 25.72 409 GLU A N 1
ATOM 2661 C CA . GLU A 1 363 ? 22.614 -29.458 43.115 1.00 30.96 409 GLU A CA 1
ATOM 2662 C C . GLU A 1 363 ? 22.978 -30.447 42.016 1.00 35.69 409 GLU A C 1
ATOM 2663 O O . GLU A 1 363 ? 24.167 -30.736 41.835 1.00 36.17 409 GLU A O 1
ATOM 2665 N N . ARG A 1 364 ? 22.010 -30.923 41.221 1.00 37.06 410 ARG A N 1
ATOM 2666 C CA . ARG A 1 364 ? 22.418 -31.777 40.117 1.00 40.87 410 ARG A CA 1
ATOM 2667 C C . ARG A 1 364 ? 21.848 -31.297 38.790 1.00 34.65 410 ARG A C 1
ATOM 2668 O O . ARG A 1 364 ? 21.637 -32.097 37.872 1.00 33.51 410 ARG A O 1
ATOM 2676 N N . LEU A 1 365 ? 21.642 -29.986 38.666 1.00 25.78 411 LEU A N 1
ATOM 2677 C CA . LEU A 1 365 ? 20.996 -29.434 37.481 1.00 23.34 411 LEU A CA 1
ATOM 2678 C C . LEU A 1 365 ? 21.776 -29.700 36.189 1.00 32.28 411 LEU A C 1
ATOM 2679 O O . LEU A 1 365 ? 21.178 -29.911 35.129 1.00 34.49 411 LEU A O 1
ATOM 2684 N N . TYR A 1 366 ? 23.111 -29.680 36.253 1.00 22.16 412 TYR A N 1
ATOM 2685 C CA . TYR A 1 366 ? 23.929 -29.795 35.051 1.00 26.64 412 TYR A CA 1
ATOM 2686 C C . TYR A 1 366 ? 24.388 -31.218 34.763 1.00 27.72 412 TYR A C 1
ATOM 2687 O O . TYR A 1 366 ? 24.913 -31.469 33.675 1.00 28.83 412 TYR A O 1
ATOM 2696 N N . ASP A 1 367 ? 24.182 -32.146 35.703 1.00 19.59 413 ASP A N 1
ATOM 2697 C CA . ASP A 1 367 ? 24.659 -33.519 35.541 1.00 22.30 413 ASP A CA 1
ATOM 2698 C C . ASP A 1 367 ? 24.158 -34.162 34.253 1.00 26.13 413 ASP A C 1
ATOM 2699 O O . ASP A 1 367 ? 24.895 -34.916 33.607 1.00 22.47 413 ASP A O 1
ATOM 2704 N N . ILE A 1 368 ? 22.908 -33.884 33.863 1.00 20.74 414 ILE A N 1
ATOM 2705 C CA . ILE A 1 368 ? 22.380 -34.508 32.654 1.00 19.20 414 ILE A CA 1
ATOM 2706 C C . ILE A 1 368 ? 23.107 -33.986 31.420 1.00 20.73 414 ILE A C 1
ATOM 2707 O O . ILE A 1 368 ? 23.289 -34.720 30.439 1.00 28.24 414 ILE A O 1
ATOM 2712 N N . VAL A 1 369 ? 23.525 -32.719 31.440 1.00 19.30 415 VAL A N 1
ATOM 2713 C CA . VAL A 1 369 ? 24.300 -32.175 30.330 1.00 24.41 415 VAL A CA 1
ATOM 2714 C C . VAL A 1 369 ? 25.620 -32.932 30.203 1.00 31.98 415 VAL A C 1
ATOM 2715 O O . VAL A 1 369 ? 26.025 -33.331 29.105 1.00 27.88 415 VAL A O 1
ATOM 2719 N N . THR A 1 370 ? 26.317 -33.130 31.326 1.00 33.57 416 THR A N 1
ATOM 2720 C CA . THR A 1 370 ? 27.569 -33.884 31.292 1.00 33.58 416 THR A CA 1
ATOM 2721 C C . THR A 1 370 ? 27.334 -35.331 30.864 1.00 32.47 416 THR A C 1
ATOM 2722 O O . THR A 1 370 ? 28.101 -35.884 30.066 1.00 32.31 416 THR A O 1
ATOM 2726 N N . ASP A 1 371 ? 26.262 -35.947 31.366 1.00 30.80 417 ASP A N 1
ATOM 2727 C CA . ASP A 1 371 ? 25.903 -37.309 30.972 1.00 33.98 417 ASP A CA 1
ATOM 2728 C C . ASP A 1 371 ? 25.620 -37.432 29.474 1.00 32.43 417 ASP A C 1
ATOM 2729 O O . ASP A 1 371 ? 26.154 -38.324 28.805 1.00 34.87 417 ASP A O 1
ATOM 2734 N N . LEU A 1 372 ? 24.794 -36.534 28.926 1.00 23.08 418 LEU A N 1
ATOM 2735 C CA . LEU A 1 372 ? 24.480 -36.581 27.498 1.00 19.68 418 LEU A CA 1
ATOM 2736 C C . LEU A 1 372 ? 25.704 -36.379 26.602 1.00 21.28 418 LEU A C 1
ATOM 2737 O O . LEU A 1 372 ? 25.811 -37.012 25.545 1.00 28.58 418 LEU A O 1
ATOM 2742 N N . ARG A 1 373 ? 26.638 -35.511 26.999 1.00 24.44 419 ARG A N 1
ATOM 2743 C CA . ARG A 1 373 ? 27.843 -35.299 26.193 1.00 26.30 419 ARG A CA 1
ATOM 2744 C C . ARG A 1 373 ? 28.684 -36.562 26.054 1.00 29.89 419 ARG A C 1
ATOM 2745 O O . ARG A 1 373 ? 29.223 -36.839 24.976 1.00 35.51 419 ARG A O 1
ATOM 2753 N N . ALA A 1 374 ? 28.789 -37.353 27.121 1.00 29.16 420 ALA A N 1
ATOM 2754 C CA . ALA A 1 374 ? 29.495 -38.630 27.042 1.00 32.35 420 ALA A CA 1
ATOM 2755 C C . ALA A 1 374 ? 28.703 -39.666 26.253 1.00 28.77 420 ALA A C 1
ATOM 2756 O O . ALA A 1 374 ? 29.274 -40.430 25.467 1.00 34.65 420 ALA A O 1
ATOM 2758 N N . ARG A 1 375 ? 27.390 -39.691 26.453 1.00 31.63 421 ARG A N 1
ATOM 2759 C CA . ARG A 1 375 ? 26.491 -40.669 25.837 1.00 30.40 421 ARG A CA 1
ATOM 2760 C C . ARG A 1 375 ? 26.351 -40.488 24.324 1.00 25.57 421 ARG A C 1
ATOM 2761 O O . ARG A 1 375 ? 26.341 -41.475 23.583 1.00 21.40 421 ARG A O 1
ATOM 2769 N N . LEU A 1 376 ? 26.241 -39.254 23.837 1.00 19.27 422 LEU A N 1
ATOM 2770 C CA . LEU A 1 376 ? 26.193 -39.057 22.389 1.00 32.77 422 LEU A CA 1
ATOM 2771 C C . LEU A 1 376 ? 27.503 -38.670 21.714 1.00 25.19 422 LEU A C 1
ATOM 2772 O O . LEU A 1 376 ? 27.605 -38.833 20.494 1.00 26.06 422 LEU A O 1
ATOM 2777 N N . GLY A 1 377 ? 28.508 -38.261 22.472 1.00 25.58 423 GLY A N 1
ATOM 2778 C CA . GLY A 1 377 ? 29.785 -37.802 21.977 1.00 28.26 423 GLY A CA 1
ATOM 2779 C C . GLY A 1 377 ? 29.773 -37.124 20.609 1.00 30.12 423 GLY A C 1
ATOM 2780 O O . GLY A 1 377 ? 29.248 -36.016 20.492 1.00 26.06 423 GLY A O 1
ATOM 2781 N N . PRO A 1 378 ? 30.243 -37.780 19.544 1.00 30.50 424 PRO A N 1
ATOM 2782 C CA . PRO A 1 378 ? 30.225 -37.132 18.220 1.00 29.34 424 PRO A CA 1
ATOM 2783 C C . PRO A 1 378 ? 28.934 -37.248 17.426 1.00 29.16 424 PRO A C 1
ATOM 2784 O O . PRO A 1 378 ? 28.910 -36.802 16.273 1.00 28.90 424 PRO A O 1
ATOM 2788 N N . HIS A 1 379 ? 27.884 -37.856 17.970 1.00 21.59 425 HIS A N 1
ATOM 2789 C CA . HIS A 1 379 ? 26.618 -37.975 17.251 1.00 31.57 425 HIS A CA 1
ATOM 2790 C C . HIS A 1 379 ? 25.715 -36.756 17.394 1.00 31.41 425 HIS A C 1
ATOM 2791 O O . HIS A 1 379 ? 24.696 -36.671 16.703 1.00 38.23 425 HIS A O 1
ATOM 2798 N N . ALA A 1 380 ? 26.053 -35.835 18.283 1.00 29.07 426 ALA A N 1
ATOM 2799 C CA . ALA A 1 380 ? 25.412 -34.535 18.383 1.00 28.01 426 ALA A CA 1
ATOM 2800 C C . ALA A 1 380 ? 26.357 -33.438 17.917 1.00 32.43 426 ALA A C 1
ATOM 2801 O O . ALA A 1 380 ? 27.581 -33.568 18.000 1.00 37.21 426 ALA A O 1
ATOM 2803 N N . LYS A 1 381 ? 25.774 -32.361 17.398 1.00 32.50 427 LYS A N 1
ATOM 2804 C CA . LYS A 1 381 ? 26.568 -31.173 17.101 1.00 39.49 427 LYS A CA 1
ATOM 2805 C C . LYS A 1 381 ? 26.944 -30.446 18.389 1.00 37.48 427 LYS A C 1
ATOM 2806 O O . LYS A 1 381 ? 28.127 -30.212 18.662 1.00 34.23 427 LYS A O 1
ATOM 2812 N N . HIS A 1 382 ? 25.948 -30.086 19.204 1.00 31.10 428 HIS A N 1
ATOM 2813 C CA . HIS A 1 382 ? 26.193 -29.476 20.505 1.00 33.52 428 HIS A CA 1
ATOM 2814 C C . HIS A 1 382 ? 25.181 -29.990 21.523 1.00 30.42 428 HIS A C 1
ATOM 2815 O O . HIS A 1 382 ? 24.028 -30.274 21.186 1.00 25.03 428 HIS A O 1
ATOM 2822 N N . VAL A 1 383 ? 25.622 -30.069 22.779 1.00 31.02 429 VAL A N 1
ATOM 2823 C CA . VAL A 1 383 ? 24.757 -30.242 23.946 1.00 26.87 429 VAL A CA 1
ATOM 2824 C C . VAL A 1 383 ? 24.974 -29.048 24.866 1.00 29.53 429 VAL A C 1
ATOM 2825 O O . VAL A 1 383 ? 26.112 -28.781 25.272 1.00 30.19 429 VAL A O 1
ATOM 2829 N N . VAL A 1 384 ? 23.892 -28.336 25.204 1.00 22.07 430 VAL A N 1
ATOM 2830 C CA . VAL A 1 384 ? 23.973 -27.154 26.057 1.00 26.42 430 VAL A CA 1
ATOM 2831 C C . VAL A 1 384 ? 23.013 -27.263 27.240 1.00 28.96 430 VAL A C 1
ATOM 2832 O O . VAL A 1 384 ? 22.005 -27.976 27.195 1.00 23.27 430 VAL A O 1
ATOM 2836 N N . GLY A 1 385 ? 23.363 -26.567 28.323 1.00 29.42 431 GLY A N 1
ATOM 2837 C CA . GLY A 1 385 ? 22.479 -26.378 29.461 1.00 25.48 431 GLY A CA 1
ATOM 2838 C C . GLY A 1 385 ? 22.466 -24.918 29.873 1.00 25.75 431 GLY A C 1
ATOM 2839 O O . GLY A 1 385 ? 23.527 -24.296 29.994 1.00 28.38 431 GLY A O 1
ATOM 2840 N N . TYR A 1 386 ? 21.285 -24.344 30.079 1.00 27.95 432 TYR A N 1
ATOM 2841 C CA . TYR A 1 386 ? 21.188 -22.986 30.600 1.00 27.91 432 TYR A CA 1
ATOM 2842 C C . TYR A 1 386 ? 19.865 -22.864 31.351 1.00 25.49 432 TYR A C 1
ATOM 2843 O O . TYR A 1 386 ? 19.063 -23.795 31.370 1.00 24.70 432 TYR A O 1
ATOM 2852 N N . GLY A 1 387 ? 19.629 -21.693 31.951 1.00 25.86 433 GLY A N 1
ATOM 2853 C CA . GLY A 1 387 ? 18.299 -21.346 32.412 1.00 28.76 433 GLY A CA 1
ATOM 2854 C C . GLY A 1 387 ? 18.186 -20.908 33.861 1.00 30.76 433 GLY A C 1
ATOM 2855 O O . GLY A 1 387 ? 19.159 -20.405 34.435 1.00 27.10 433 GLY A O 1
ATOM 2856 N N . HIS A 1 388 ? 16.994 -21.090 34.451 1.00 25.51 434 HIS A N 1
ATOM 2857 C CA . HIS A 1 388 ? 16.632 -20.481 35.738 1.00 32.48 434 HIS A CA 1
ATOM 2858 C C . HIS A 1 388 ? 17.121 -21.366 36.879 1.00 29.76 434 HIS A C 1
ATOM 2859 O O . HIS A 1 388 ? 16.368 -22.127 37.493 1.00 34.25 434 HIS A O 1
ATOM 2866 N N . LEU A 1 389 ? 18.419 -21.282 37.147 1.00 25.41 435 LEU A N 1
ATOM 2867 C CA . LEU A 1 389 ? 19.003 -22.096 38.208 1.00 32.56 435 LEU A CA 1
ATOM 2868 C C . LEU A 1 389 ? 18.369 -21.821 39.572 1.00 27.40 435 LEU A C 1
ATOM 2869 O O . LEU A 1 389 ? 18.181 -22.746 40.368 1.00 27.17 435 LEU A O 1
ATOM 2874 N N . GLY A 1 390 ? 18.035 -20.564 39.866 1.00 27.10 436 GLY A N 1
ATOM 2875 C CA . GLY A 1 390 ? 17.404 -20.271 41.144 1.00 33.63 436 GLY A CA 1
ATOM 2876 C C . GLY A 1 390 ? 16.105 -21.028 41.373 1.00 36.23 436 GLY A C 1
ATOM 2877 O O . GLY A 1 390 ? 15.764 -21.348 42.514 1.00 40.61 436 GLY A O 1
ATOM 2878 N N . ASP A 1 391 ? 15.374 -21.337 40.303 1.00 30.29 437 ASP A N 1
ATOM 2879 C CA . ASP A 1 391 ? 14.122 -22.072 40.399 1.00 28.23 437 ASP A CA 1
ATOM 2880 C C . ASP A 1 391 ? 14.274 -23.548 40.039 1.00 32.66 437 ASP A C 1
ATOM 2881 O O . ASP A 1 391 ? 13.264 -24.242 39.871 1.00 35.79 437 ASP A O 1
ATOM 2886 N N . GLY A 1 392 ? 15.507 -24.050 39.952 1.00 25.16 438 GLY A N 1
ATOM 2887 C CA . GLY A 1 392 ? 15.719 -25.450 39.630 1.00 24.73 438 GLY A CA 1
ATOM 2888 C C . GLY A 1 392 ? 15.278 -25.873 38.246 1.00 27.28 438 GLY A C 1
ATOM 2889 O O . GLY A 1 392 ? 14.856 -27.019 38.068 1.00 30.21 438 GLY A O 1
ATOM 2890 N N . ASN A 1 393 ? 15.397 -24.997 37.248 1.00 21.89 439 ASN A N 1
ATOM 2891 C CA . ASN A 1 393 ? 14.773 -25.206 35.942 1.00 20.21 439 ASN A CA 1
ATOM 2892 C C . ASN A 1 393 ? 15.888 -25.129 34.912 1.00 24.81 439 ASN A C 1
ATOM 2893 O O . ASN A 1 393 ? 16.426 -24.049 34.648 1.00 25.28 439 ASN A O 1
ATOM 2898 N N . LEU A 1 394 ? 16.173 -26.271 34.289 1.00 19.34 440 LEU A N 1
ATOM 2899 C CA . LEU A 1 394 ? 17.210 -26.402 33.277 1.00 19.61 440 LEU A CA 1
ATOM 2900 C C . LEU A 1 394 ? 16.577 -26.415 31.898 1.00 24.06 440 LEU A C 1
ATOM 2901 O O . LEU A 1 394 ? 15.671 -27.213 31.630 1.00 18.81 440 LEU A O 1
ATOM 2906 N N 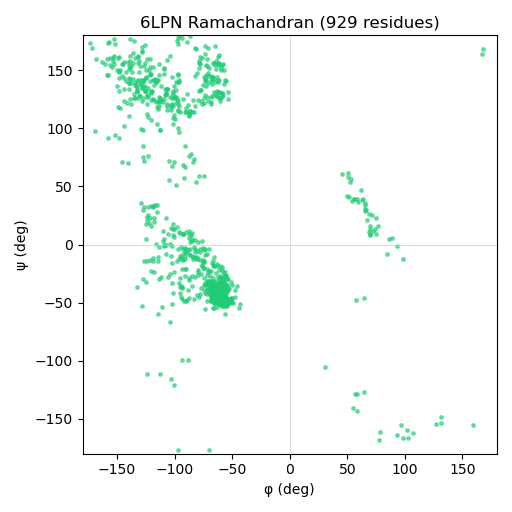. HIS A 1 395 ? 17.105 -25.595 31.003 1.00 26.61 441 HIS A N 1
ATOM 2907 C CA . HIS A 1 395 ? 16.788 -25.723 29.591 1.00 28.16 441 HIS A CA 1
ATOM 2908 C C . HIS A 1 395 ? 17.897 -26.565 28.980 1.00 27.05 441 HIS A C 1
ATOM 2909 O O . HIS A 1 395 ? 19.051 -26.133 28.910 1.00 27.90 441 HIS A O 1
ATOM 2916 N N . LEU A 1 396 ? 17.538 -27.760 28.524 1.00 23.44 442 LEU A N 1
ATOM 2917 C CA . LEU A 1 396 ? 18.484 -28.715 27.967 1.00 19.62 442 LEU A CA 1
ATOM 2918 C C . LEU A 1 396 ? 18.209 -28.813 26.476 1.00 23.93 442 LEU A C 1
ATOM 2919 O O . LEU A 1 396 ? 17.077 -29.096 26.063 1.00 23.53 442 LEU A O 1
ATOM 2924 N N . ASN A 1 397 ? 19.232 -28.541 25.674 1.00 16.15 443 ASN A N 1
ATOM 2925 C CA . ASN A 1 397 ? 19.096 -28.621 24.230 1.00 26.44 443 ASN A CA 1
ATOM 2926 C C . ASN A 1 397 ? 20.243 -29.394 23.597 1.00 26.52 443 ASN A C 1
ATOM 2927 O O . ASN A 1 397 ? 21.396 -29.289 24.027 1.00 25.11 443 ASN A O 1
ATOM 2932 N N . VAL A 1 398 ? 19.902 -30.191 22.590 1.00 22.01 444 VAL A N 1
ATOM 2933 C CA . VAL A 1 398 ? 20.862 -30.880 21.740 1.00 24.35 444 VAL A CA 1
ATOM 2934 C C . VAL A 1 398 ? 20.608 -30.417 20.313 1.00 21.94 444 VAL A C 1
ATOM 2935 O O . VAL A 1 398 ? 19.458 -30.414 19.855 1.00 26.29 444 VAL A O 1
ATOM 2939 N N . THR A 1 399 ? 21.662 -30.014 19.618 1.00 22.08 445 THR A N 1
ATOM 2940 C CA . THR A 1 399 ? 21.534 -29.615 18.224 1.00 34.02 445 THR A CA 1
ATOM 2941 C C . THR A 1 399 ? 22.185 -30.661 17.326 1.00 34.71 445 THR A C 1
ATOM 2942 O O . THR A 1 399 ? 23.152 -31.321 17.711 1.00 32.65 445 THR A O 1
ATOM 2946 N N . ALA A 1 400 ? 21.615 -30.833 16.136 1.00 32.93 446 ALA A N 1
ATOM 2947 C CA . ALA A 1 400 ? 22.221 -31.642 15.090 1.00 37.40 446 ALA A CA 1
ATOM 2948 C C . ALA A 1 400 ? 22.067 -30.914 13.761 1.00 37.76 446 ALA A C 1
ATOM 2949 O O . ALA A 1 400 ? 21.137 -30.120 13.584 1.00 44.67 446 ALA A O 1
ATOM 2951 N N . GLU A 1 401 ? 22.984 -31.187 12.823 1.00 40.08 447 GLU A N 1
ATOM 2952 C CA . GLU A 1 401 ? 22.860 -30.596 11.490 1.00 38.52 447 GLU A CA 1
ATOM 2953 C C . GLU A 1 401 ? 21.554 -30.997 10.813 1.00 30.79 447 GLU A C 1
ATOM 2954 O O . GLU A 1 401 ? 20.976 -30.200 10.068 1.00 42.99 447 GLU A O 1
ATOM 2960 N N . ALA A 1 402 ? 21.053 -32.198 11.086 1.00 31.50 448 ALA A N 1
ATOM 2961 C CA . ALA A 1 402 ? 19.705 -32.560 10.675 1.00 38.31 448 ALA A CA 1
ATOM 2962 C C . ALA A 1 402 ? 19.124 -33.523 11.695 1.00 39.88 448 ALA A C 1
ATOM 2963 O O . ALA A 1 402 ? 19.848 -34.119 12.493 1.00 45.52 448 ALA A O 1
ATOM 2965 N N . PHE A 1 403 ? 17.800 -33.643 11.685 1.00 39.28 449 PHE A N 1
ATOM 2966 C CA . PHE A 1 403 ? 17.143 -34.587 12.577 1.00 37.05 449 PHE A CA 1
ATOM 2967 C C . PHE A 1 403 ? 17.572 -36.018 12.278 1.00 39.97 449 PHE A C 1
ATOM 2968 O O . PHE A 1 403 ? 17.711 -36.413 11.119 1.00 44.86 449 PHE A O 1
ATOM 2976 N N . SER A 1 404 ? 17.780 -36.795 13.340 1.00 44.18 450 SER A N 1
ATOM 2977 C CA . SER A 1 404 ? 18.154 -38.203 13.234 1.00 44.39 450 SER A CA 1
ATOM 2978 C C . SER A 1 404 ? 17.178 -38.974 14.114 1.00 45.52 450 SER A C 1
ATOM 2979 O O . SER A 1 404 ? 17.093 -38.691 15.325 1.00 51.20 450 SER A O 1
ATOM 2982 N N . PRO A 1 405 ? 16.443 -39.956 13.591 1.00 42.11 451 PRO A N 1
ATOM 2983 C CA . PRO A 1 405 ? 15.679 -40.831 14.495 1.00 42.00 451 PRO A CA 1
ATOM 2984 C C . PRO A 1 405 ? 16.595 -41.547 15.477 1.00 43.53 451 PRO A C 1
ATOM 2985 O O . PRO A 1 405 ? 16.180 -41.867 16.600 1.00 41.92 451 PRO A O 1
ATOM 2989 N N . SER A 1 406 ? 17.835 -41.806 15.060 1.00 36.30 452 SER A N 1
ATOM 2990 C CA . SER A 1 406 ? 18.865 -42.341 15.943 1.00 34.97 452 SER A CA 1
ATOM 2991 C C . SER A 1 406 ? 19.075 -41.451 17.163 1.00 28.22 452 SER A C 1
ATOM 2992 O O . SER A 1 406 ? 19.039 -41.927 18.303 1.00 35.60 452 SER A O 1
ATOM 2995 N N . LEU A 1 407 ? 19.306 -40.156 16.949 1.00 31.15 453 LEU A N 1
ATOM 2996 C CA . LEU A 1 407 ? 19.593 -39.263 18.070 1.00 31.37 453 LEU A CA 1
ATOM 2997 C C . LEU A 1 407 ? 18.372 -39.147 18.980 1.00 25.68 453 LEU A C 1
ATOM 2998 O O . LEU A 1 407 ? 18.502 -39.052 20.209 1.00 30.31 453 LEU A O 1
ATOM 3003 N N . LEU A 1 408 ? 17.178 -39.152 18.385 1.00 25.55 454 LEU A N 1
ATOM 3004 C CA . LEU A 1 408 ? 15.939 -39.187 19.158 1.00 27.43 454 LEU A CA 1
ATOM 3005 C C . LEU A 1 408 ? 15.862 -40.432 20.035 1.00 20.55 454 LEU A C 1
ATOM 3006 O O . LEU A 1 408 ? 15.474 -40.354 21.203 1.00 28.34 454 LEU A O 1
ATOM 3011 N N . ALA A 1 409 ? 16.150 -41.603 19.465 1.00 30.14 455 ALA A N 1
ATOM 3012 C CA . ALA A 1 409 ? 16.182 -42.831 20.262 1.00 23.63 455 ALA A CA 1
ATOM 3013 C C . ALA A 1 409 ? 17.210 -42.779 21.395 1.00 24.27 455 ALA A C 1
ATOM 3014 O O . ALA A 1 409 ? 16.981 -43.357 22.466 1.00 26.39 455 ALA A O 1
ATOM 3016 N N . ALA A 1 410 ? 18.335 -42.085 21.196 1.00 20.12 456 ALA A N 1
ATOM 3017 C CA . ALA A 1 410 ? 19.294 -41.898 22.290 1.00 21.15 456 ALA A CA 1
ATOM 3018 C C . ALA A 1 410 ? 18.784 -40.948 23.376 1.00 22.85 456 ALA A C 1
ATOM 3019 O O . ALA A 1 410 ? 19.158 -41.089 24.544 1.00 22.97 456 ALA A O 1
ATOM 3021 N N . LEU A 1 411 ? 18.007 -39.930 23.005 1.00 29.97 457 LEU A N 1
ATOM 3022 C CA . LEU A 1 411 ? 17.533 -38.940 23.974 1.00 23.79 457 LEU A CA 1
ATOM 3023 C C . LEU A 1 411 ? 16.269 -39.379 24.703 1.00 25.66 457 LEU A C 1
ATOM 3024 O O . LEU A 1 411 ? 16.100 -39.068 25.887 1.00 26.08 457 LEU A O 1
ATOM 3029 N N . GLU A 1 412 ? 15.369 -40.082 24.021 1.00 22.84 458 GLU A N 1
ATOM 3030 C CA . GLU A 1 412 ? 14.071 -40.419 24.579 1.00 30.48 458 GLU A CA 1
ATOM 3031 C C . GLU A 1 412 ? 13.849 -41.925 24.506 1.00 32.32 458 GLU A C 1
ATOM 3032 O O . GLU A 1 412 ? 14.030 -42.528 23.433 1.00 33.73 458 GLU A O 1
ATOM 3038 N N . PRO A 1 413 ? 13.417 -42.566 25.600 1.00 29.27 459 PRO A N 1
ATOM 3039 C CA . PRO A 1 413 ? 12.955 -41.967 26.866 1.00 24.02 459 PRO A CA 1
ATOM 3040 C C . PRO A 1 413 ? 14.021 -41.570 27.889 1.00 23.53 459 PRO A C 1
ATOM 3041 O O . PRO A 1 413 ? 13.658 -41.065 28.960 1.00 25.47 459 PRO A O 1
ATOM 3045 N N . HIS A 1 414 ? 15.291 -41.836 27.580 1.00 24.19 460 HIS A N 1
ATOM 3046 C CA . HIS A 1 414 ? 16.386 -41.645 28.534 1.00 24.73 460 HIS A CA 1
ATOM 3047 C C . HIS A 1 414 ? 16.291 -40.340 29.334 1.00 20.45 460 HIS A C 1
ATOM 3048 O O . HIS A 1 414 ? 16.418 -40.349 30.563 1.00 24.65 460 HIS A O 1
ATOM 3055 N N . VAL A 1 415 ? 16.111 -39.200 28.649 1.00 25.36 461 VAL A N 1
ATOM 3056 C CA . VAL A 1 415 ? 16.051 -37.906 29.337 1.00 21.81 461 VAL A CA 1
ATOM 3057 C C . VAL A 1 415 ? 14.882 -37.863 30.315 1.00 25.28 461 VAL A C 1
ATOM 3058 O O . VAL A 1 415 ? 15.010 -37.347 31.431 1.00 26.95 461 VAL A O 1
ATOM 3062 N N . TYR A 1 416 ? 13.716 -38.365 29.900 1.00 19.14 462 TYR A N 1
ATOM 3063 C CA . TYR A 1 416 ? 12.554 -38.389 30.783 1.00 22.89 462 TYR A CA 1
ATOM 3064 C C . TYR A 1 416 ? 12.750 -39.333 31.968 1.00 28.95 462 TYR A C 1
ATOM 3065 O O . TYR A 1 416 ? 12.283 -39.045 33.080 1.00 30.44 462 TYR A O 1
ATOM 3074 N N . GLU A 1 417 ? 13.408 -40.475 31.748 1.00 31.19 463 GLU A N 1
ATOM 3075 C CA . GLU A 1 417 ? 13.704 -41.400 32.841 1.00 24.93 463 GLU A CA 1
ATOM 3076 C C . GLU A 1 417 ? 14.695 -40.815 33.842 1.00 24.33 463 GLU A C 1
ATOM 3077 O O . GLU A 1 417 ? 14.483 -40.911 35.059 1.00 20.70 463 GLU A O 1
ATOM 3083 N N . TRP A 1 418 ? 15.750 -40.154 33.357 1.00 22.01 464 TRP A N 1
ATOM 3084 C CA . TRP A 1 418 ? 16.664 -39.465 34.267 1.00 24.18 464 TRP A CA 1
ATOM 3085 C C . TRP A 1 418 ? 15.914 -38.471 35.144 1.00 25.82 464 TRP A C 1
ATOM 3086 O O . TRP A 1 418 ? 16.067 -38.470 36.373 1.00 23.90 464 TRP A O 1
ATOM 3097 N N . THR A 1 419 ? 15.124 -37.598 34.520 1.00 20.54 465 THR A N 1
ATOM 3098 C CA . THR A 1 419 ? 14.310 -36.638 35.256 1.00 23.44 465 THR A CA 1
ATOM 3099 C C . THR A 1 419 ? 13.414 -37.320 36.289 1.00 26.92 465 THR A C 1
ATOM 3100 O O . THR A 1 419 ? 13.370 -36.919 37.458 1.00 25.77 465 THR A O 1
ATOM 3104 N N . ALA A 1 420 ? 12.700 -38.368 35.872 1.00 26.74 466 ALA A N 1
ATOM 3105 C CA . ALA A 1 420 ? 11.849 -39.099 36.806 1.00 25.63 466 ALA A CA 1
ATOM 3106 C C . ALA A 1 420 ? 12.665 -39.684 37.949 1.00 30.00 466 ALA A C 1
ATOM 3107 O O . ALA A 1 420 ? 12.221 -39.670 39.104 1.00 25.41 466 ALA A O 1
ATOM 3109 N N . GLY A 1 421 ? 13.858 -40.210 37.650 1.00 19.11 467 GLY A N 1
ATOM 3110 C CA . GLY A 1 421 ? 14.738 -40.666 38.715 1.00 12.86 467 GLY A CA 1
ATOM 3111 C C . GLY A 1 421 ? 15.094 -39.595 39.729 1.00 31.04 467 GLY A C 1
ATOM 3112 O O . GLY A 1 421 ? 15.383 -39.919 40.886 1.00 30.47 467 GLY A O 1
ATOM 3113 N N . GLN A 1 422 ? 15.007 -38.322 39.347 1.00 30.87 468 GLN A N 1
ATOM 3114 C CA . GLN A 1 422 ? 15.202 -37.211 40.271 1.00 34.61 468 GLN A CA 1
ATOM 3115 C C . GLN A 1 422 ? 13.889 -36.662 40.826 1.00 34.06 468 GLN A C 1
ATOM 3116 O O . GLN A 1 422 ? 13.894 -35.611 41.473 1.00 29.58 468 GLN A O 1
ATOM 3122 N N . GLN A 1 423 ? 12.775 -37.357 40.604 1.00 29.05 469 GLN A N 1
ATOM 3123 C CA . GLN A 1 423 ? 11.441 -36.858 40.933 1.00 31.51 469 GLN A CA 1
ATOM 3124 C C . GLN A 1 423 ? 11.197 -35.465 40.350 1.00 32.34 469 GLN A C 1
ATOM 3125 O O . GLN A 1 423 ? 10.581 -34.598 40.979 1.00 20.01 469 GLN A O 1
ATOM 3131 N N . GLY A 1 424 ? 11.654 -35.259 39.112 1.00 29.10 470 GLY A N 1
ATOM 3132 C CA . GLY A 1 424 ? 11.654 -33.951 38.501 1.00 25.31 470 GLY A CA 1
ATOM 3133 C C . GLY A 1 424 ? 10.430 -33.760 37.615 1.00 29.46 470 GLY A C 1
ATOM 3134 O O . GLY A 1 424 ? 9.564 -34.624 37.505 1.00 36.22 470 GLY A O 1
ATOM 3135 N N . SER A 1 425 ? 10.382 -32.607 36.953 1.00 17.87 471 SER A N 1
ATOM 3136 C CA . SER A 1 425 ? 9.321 -32.318 35.999 1.00 21.09 471 SER A CA 1
ATOM 3137 C C . SER A 1 425 ? 9.890 -32.371 34.592 1.00 27.51 471 SER A C 1
ATOM 3138 O O . SER A 1 425 ? 10.897 -31.716 34.298 1.00 27.05 471 SER A O 1
ATOM 3141 N N . VAL A 1 426 ? 9.215 -33.134 33.724 1.00 28.88 472 VAL A N 1
ATOM 3142 C CA . VAL A 1 426 ? 9.545 -33.188 32.300 1.00 26.95 472 VAL A CA 1
ATOM 3143 C C . VAL A 1 426 ? 9.039 -31.989 31.513 1.00 29.27 472 VAL A C 1
ATOM 3144 O O . VAL A 1 426 ? 9.311 -31.907 30.308 1.00 23.41 472 VAL A O 1
ATOM 3148 N N . SER A 1 427 ? 8.294 -31.061 32.139 1.00 28.24 473 SER A N 1
ATOM 3149 C CA . SER A 1 427 ? 8.041 -29.762 31.490 1.00 32.00 473 SER A CA 1
ATOM 3150 C C . SER A 1 427 ? 7.836 -28.724 32.593 1.00 29.65 473 SER A C 1
ATOM 3151 O O . SER A 1 427 ? 6.720 -28.503 33.067 1.00 35.47 473 SER A O 1
ATOM 3154 N N . ALA A 1 428 ? 8.931 -28.054 32.941 1.00 19.62 474 ALA A N 1
ATOM 3155 C CA . ALA A 1 428 ? 8.927 -27.083 34.030 1.00 28.72 474 ALA A CA 1
ATOM 3156 C C . ALA A 1 428 ? 8.076 -25.857 33.714 1.00 29.14 474 ALA A C 1
ATOM 3157 O O . ALA A 1 428 ? 7.354 -25.360 34.586 1.00 34.60 474 ALA A O 1
ATOM 3159 N N . GLU A 1 429 ? 8.144 -25.361 32.476 1.00 27.51 475 GLU A N 1
ATOM 3160 C CA . GLU A 1 429 ? 7.615 -24.054 32.098 1.00 28.62 475 GLU A CA 1
ATOM 3161 C C . GLU A 1 429 ? 6.688 -24.097 30.897 1.00 23.92 475 GLU A C 1
ATOM 3162 O O . GLU A 1 429 ? 5.600 -23.509 30.914 1.00 27.59 475 GLU A O 1
ATOM 3168 N N . HIS A 1 430 ? 7.176 -24.689 29.815 1.00 25.86 476 HIS A N 1
ATOM 3169 C CA . HIS A 1 430 ? 6.566 -24.559 28.499 1.00 23.67 476 HIS A CA 1
ATOM 3170 C C . HIS A 1 430 ? 5.215 -25.245 28.426 1.00 20.01 476 HIS A C 1
ATOM 3171 O O . HIS A 1 430 ? 4.417 -24.913 27.549 1.00 28.40 476 HIS A O 1
ATOM 3178 N N . GLY A 1 431 ? 4.960 -26.208 29.299 1.00 24.18 477 GLY A N 1
ATOM 3179 C CA . GLY A 1 431 ? 3.681 -26.881 29.347 1.00 22.03 477 GLY A CA 1
ATOM 3180 C C . GLY A 1 431 ? 3.713 -28.176 28.569 1.00 26.80 477 GLY A C 1
ATOM 3181 O O . GLY A 1 431 ? 4.765 -28.761 28.319 1.00 25.94 477 GLY A O 1
ATOM 3182 N N . VAL A 1 432 ? 2.542 -28.590 28.119 1.00 25.03 478 VAL A N 1
ATOM 3183 C CA . VAL A 1 432 ? 2.345 -29.933 27.601 1.00 29.23 478 VAL A CA 1
ATOM 3184 C C . VAL A 1 432 ? 2.028 -29.894 26.118 1.00 29.29 478 VAL A C 1
ATOM 3185 O O . VAL A 1 432 ? 2.741 -30.492 25.305 1.00 16.22 478 VAL A O 1
ATOM 3189 N N . GLY A 1 433 ? 0.941 -29.227 25.752 1.00 23.37 479 GLY A N 1
ATOM 3190 C CA . GLY A 1 433 ? 0.507 -29.063 24.374 1.00 19.40 479 GLY A CA 1
ATOM 3191 C C . GLY A 1 433 ? 0.340 -30.379 23.638 1.00 24.98 479 GLY A C 1
ATOM 3192 O O . GLY A 1 433 ? -0.098 -31.392 24.200 1.00 24.16 479 GLY A O 1
ATOM 3193 N N . PHE A 1 434 ? 0.746 -30.375 22.369 1.00 23.97 480 PHE A N 1
ATOM 3194 C CA . PHE A 1 434 ? 0.769 -31.579 21.545 1.00 26.23 480 PHE A CA 1
ATOM 3195 C C . PHE A 1 434 ? 1.984 -32.461 21.841 1.00 28.30 480 PHE A C 1
ATOM 3196 O O . PHE A 1 434 ? 1.855 -33.683 21.960 1.00 22.95 480 PHE A O 1
ATOM 3204 N N . ARG A 1 435 ? 3.169 -31.848 21.948 1.00 26.73 481 ARG A N 1
ATOM 3205 C CA . ARG A 1 435 ? 4.434 -32.581 22.053 1.00 31.29 481 ARG A CA 1
ATOM 3206 C C . ARG A 1 435 ? 4.523 -33.500 23.271 1.00 31.39 481 ARG A C 1
ATOM 3207 O O . ARG A 1 435 ? 5.097 -34.592 23.177 1.00 30.25 481 ARG A O 1
ATOM 3215 N N . LYS A 1 436 ? 4.048 -33.067 24.439 1.00 24.67 482 LYS A N 1
ATOM 3216 C CA . LYS A 1 436 ? 4.364 -33.804 25.661 1.00 26.25 482 LYS A CA 1
ATOM 3217 C C . LYS A 1 436 ? 3.169 -34.528 26.267 1.00 20.50 482 LYS A C 1
ATOM 3218 O O . LYS A 1 436 ? 3.280 -35.047 27.383 1.00 23.64 482 LYS A O 1
ATOM 3224 N N . ARG A 1 437 ? 2.054 -34.630 25.539 1.00 18.88 483 ARG A N 1
ATOM 3225 C CA . ARG A 1 437 ? 0.835 -35.208 26.107 1.00 25.81 483 ARG A CA 1
ATOM 3226 C C . ARG A 1 437 ? 1.006 -36.647 26.597 1.00 28.43 483 ARG A C 1
ATOM 3227 O O . ARG A 1 437 ? 0.330 -37.054 27.549 1.00 33.23 483 ARG A O 1
ATOM 3235 N N . ASP A 1 438 ? 1.893 -37.433 25.987 1.00 25.74 484 ASP A N 1
ATOM 3236 C CA . ASP A 1 438 ? 2.065 -38.833 26.369 1.00 26.89 484 ASP A CA 1
ATOM 3237 C C . ASP A 1 438 ? 3.307 -39.097 27.218 1.00 36.40 484 ASP A C 1
ATOM 3238 O O . ASP A 1 438 ? 3.676 -40.263 27.396 1.00 32.87 484 ASP A O 1
ATOM 3243 N N . VAL A 1 439 ? 3.943 -38.063 27.771 1.00 33.61 485 VAL A N 1
ATOM 3244 C CA . VAL A 1 439 ? 5.066 -38.280 28.677 1.00 32.35 485 VAL A CA 1
ATOM 3245 C C . VAL A 1 439 ? 4.813 -37.698 30.070 1.00 30.06 485 VAL A C 1
ATOM 3246 O O . VAL A 1 439 ? 5.736 -37.596 30.868 1.00 27.43 485 VAL A O 1
ATOM 3250 N N . LEU A 1 440 ? 3.560 -37.379 30.406 1.00 24.70 486 LEU A N 1
ATOM 3251 C CA . LEU A 1 440 ? 3.285 -36.815 31.724 1.00 23.09 486 LEU A CA 1
ATOM 3252 C C . LEU A 1 440 ? 3.418 -37.847 32.834 1.00 26.07 486 LEU A C 1
ATOM 3253 O O . LEU A 1 440 ? 3.620 -37.464 33.994 1.00 26.36 486 LEU A O 1
ATOM 3258 N N . GLY A 1 441 ? 3.334 -39.138 32.503 1.00 24.27 487 GLY A N 1
ATOM 3259 C CA . GLY A 1 441 ? 3.523 -40.195 33.486 1.00 23.71 487 GLY A CA 1
ATOM 3260 C C . GLY A 1 441 ? 4.870 -40.176 34.179 1.00 27.72 487 GLY A C 1
ATOM 3261 O O . GLY A 1 441 ? 4.999 -40.720 35.280 1.00 26.17 487 GLY A O 1
ATOM 3262 N N . TYR A 1 442 ? 5.866 -39.508 33.591 1.00 27.46 488 TYR A N 1
ATOM 3263 C CA . TYR A 1 442 ? 7.141 -39.350 34.276 1.00 31.19 488 TYR A CA 1
ATOM 3264 C C . TYR A 1 442 ? 7.090 -38.306 35.387 1.00 29.80 488 TYR A C 1
ATOM 3265 O O . TYR A 1 442 ? 8.010 -38.266 36.214 1.00 25.81 488 TYR A O 1
ATOM 3274 N N . SER A 1 443 ? 6.055 -37.457 35.424 1.00 23.73 489 SER A N 1
ATOM 3275 C CA . SER A 1 443 ? 5.907 -36.497 36.509 1.00 24.18 489 SER A CA 1
ATOM 3276 C C . SER A 1 443 ? 4.587 -36.567 37.276 1.00 28.76 489 SER A C 1
ATOM 3277 O O . SER A 1 443 ? 4.514 -36.015 38.383 1.00 28.80 489 SER A O 1
ATOM 3280 N N . LYS A 1 444 ? 3.567 -37.255 36.763 1.00 30.01 490 LYS A N 1
ATOM 3281 C CA . LYS A 1 444 ? 2.239 -37.271 37.369 1.00 30.81 490 LYS A CA 1
ATOM 3282 C C . LYS A 1 444 ? 1.730 -38.702 37.463 1.00 25.72 490 LYS A C 1
ATOM 3283 O O . LYS A 1 444 ? 1.835 -39.461 36.492 1.00 34.55 490 LYS A O 1
ATOM 3289 N N . PRO A 1 445 ? 1.154 -39.096 38.596 1.00 27.79 491 PRO A N 1
ATOM 3290 C CA . PRO A 1 445 ? 0.611 -40.461 38.717 1.00 33.53 491 PRO A CA 1
ATOM 3291 C C . PRO A 1 445 ? -0.735 -40.596 38.022 1.00 36.81 491 PRO A C 1
ATOM 3292 O O . PRO A 1 445 ? -1.410 -39.590 37.741 1.00 31.77 491 PRO A O 1
ATOM 3296 N N . PRO A 1 446 ? -1.153 -41.832 37.716 1.00 33.58 492 PRO A N 1
ATOM 3297 C CA . PRO A 1 446 ? -2.393 -42.029 36.934 1.00 34.11 492 PRO A CA 1
ATOM 3298 C C . PRO A 1 446 ? -3.662 -41.460 37.557 1.00 33.84 492 PRO A C 1
ATOM 3299 O O . PRO A 1 446 ? -4.551 -41.015 36.819 1.00 28.28 492 PRO A O 1
ATOM 3303 N N . GLY A 1 447 ? -3.783 -41.461 38.886 1.00 28.98 493 GLY A N 1
ATOM 3304 C CA . GLY A 1 447 ? -4.973 -40.891 39.504 1.00 22.25 493 GLY A CA 1
ATOM 3305 C C . GLY A 1 447 ? -5.109 -39.394 39.289 1.00 26.66 493 GLY A C 1
ATOM 3306 O O . GLY A 1 447 ? -6.206 -38.894 39.012 1.00 25.76 493 GLY A O 1
ATOM 3307 N N . ALA A 1 448 ? -3.992 -38.665 39.377 1.00 22.27 494 ALA A N 1
ATOM 3308 C CA . ALA A 1 448 ? -3.986 -37.252 39.006 1.00 24.65 494 ALA A CA 1
ATOM 3309 C C . ALA A 1 448 ? -4.402 -37.045 37.549 1.00 27.75 494 ALA A C 1
ATOM 3310 O O . ALA A 1 448 ? -5.309 -36.258 37.257 1.00 29.46 494 ALA A O 1
ATOM 3312 N N . LEU A 1 449 ? -3.743 -37.735 36.615 1.00 23.43 495 LEU A N 1
ATOM 3313 C CA . LEU A 1 449 ? -4.088 -37.570 35.203 1.00 22.05 495 LEU A CA 1
ATOM 3314 C C . LEU A 1 449 ? -5.543 -37.921 34.909 1.00 22.21 495 LEU A C 1
ATOM 3315 O O . LEU A 1 449 ? -6.167 -37.314 34.031 1.00 27.27 495 LEU A O 1
ATOM 3320 N N . GLN A 1 450 ? -6.097 -38.883 35.641 1.00 22.16 496 GLN A N 1
ATOM 3321 C CA . GLN A 1 450 ? -7.495 -39.259 35.475 1.00 22.34 496 GLN A CA 1
ATOM 3322 C C . GLN A 1 450 ? -8.439 -38.135 35.914 1.00 26.75 496 GLN A C 1
ATOM 3323 O O . GLN A 1 450 ? -9.419 -37.832 35.220 1.00 22.34 496 GLN A O 1
ATOM 3329 N N . LEU A 1 451 ? -8.192 -37.531 37.082 1.00 22.67 497 LEU A N 1
ATOM 3330 C CA . LEU A 1 451 ? -9.026 -36.404 37.506 1.00 27.50 497 LEU A CA 1
ATOM 3331 C C . LEU A 1 451 ? -8.944 -35.237 36.513 1.00 30.00 497 LEU A C 1
ATOM 3332 O O . LEU A 1 451 ? -9.952 -34.578 36.236 1.00 28.24 497 LEU A O 1
ATOM 3337 N N . MET A 1 452 ? -7.757 -34.987 35.946 1.00 18.92 498 MET A N 1
ATOM 3338 C CA . MET A 1 452 ? -7.623 -33.967 34.906 1.00 26.28 498 MET A CA 1
ATOM 3339 C C . MET A 1 452 ? -8.593 -34.236 33.763 1.00 23.67 498 MET A C 1
ATOM 3340 O O . MET A 1 452 ? -9.265 -33.325 33.265 1.00 24.21 498 MET A O 1
ATOM 3345 N N . GLN A 1 453 ? -8.651 -35.491 33.317 1.00 21.71 499 GLN A N 1
ATOM 3346 C CA . GLN A 1 453 ? -9.580 -35.878 32.258 1.00 27.32 499 GLN A CA 1
ATOM 3347 C C . GLN A 1 453 ? -11.036 -35.683 32.675 1.00 27.74 499 GLN A C 1
ATOM 3348 O O . GLN A 1 453 ? -11.874 -35.307 31.844 1.00 26.12 499 GLN A O 1
ATOM 3354 N N . GLN A 1 454 ? -11.363 -35.945 33.951 1.00 29.12 500 GLN A N 1
ATOM 3355 C CA . GLN A 1 454 ? -12.721 -35.697 34.433 1.00 22.22 500 GLN A CA 1
ATOM 3356 C C . GLN A 1 454 ? -13.076 -34.213 34.409 1.00 24.68 500 GLN A C 1
ATOM 3357 O O . GLN A 1 454 ? -14.207 -33.850 34.065 1.00 24.37 500 GLN A O 1
ATOM 3363 N N . LEU A 1 455 ? -12.133 -33.339 34.767 1.00 25.34 501 LEU A N 1
ATOM 3364 C CA . LEU A 1 455 ? -12.409 -31.905 34.683 1.00 29.83 501 LEU A CA 1
ATOM 3365 C C . LEU A 1 455 ? -12.602 -31.461 33.238 1.00 23.54 501 LEU A C 1
ATOM 3366 O O . LEU A 1 455 ? -13.490 -30.652 32.944 1.00 24.01 501 LEU A O 1
ATOM 3371 N N . LYS A 1 456 ? -11.757 -31.959 32.329 1.00 23.87 502 LYS A N 1
ATOM 3372 C CA . LYS A 1 456 ? -11.933 -31.688 30.906 1.00 23.25 502 LYS A CA 1
ATOM 3373 C C . LYS A 1 456 ? -13.320 -32.103 30.422 1.00 22.04 502 LYS A C 1
ATOM 3374 O O . LYS A 1 456 ? -13.985 -31.346 29.706 1.00 33.27 502 LYS A O 1
ATOM 3380 N N . ALA A 1 457 ? -13.783 -33.287 30.830 1.00 25.78 503 ALA A N 1
ATOM 3381 C CA . ALA A 1 457 ? -15.100 -33.783 30.436 1.00 18.09 503 ALA A CA 1
ATOM 3382 C C . ALA A 1 457 ? -16.234 -32.938 31.012 1.00 28.01 503 ALA A C 1
ATOM 3383 O O . ALA A 1 457 ? -17.272 -32.774 30.360 1.00 35.27 503 ALA A O 1
ATOM 3385 N N . LEU A 1 458 ? -16.059 -32.406 32.226 1.00 25.57 504 LEU A N 1
ATOM 3386 C CA . LEU A 1 458 ? -17.056 -31.515 32.816 1.00 27.99 504 LEU A CA 1
ATOM 3387 C C . LEU A 1 458 ? -17.136 -30.175 32.082 1.00 30.85 504 LEU A C 1
ATOM 3388 O O . LEU A 1 458 ? -18.233 -29.706 31.753 1.00 31.70 504 LEU A O 1
ATOM 3393 N N . LEU A 1 459 ? -15.989 -29.542 31.811 1.00 28.97 505 LEU A N 1
ATOM 3394 C CA . LEU A 1 459 ? -15.997 -28.188 31.249 1.00 28.40 505 LEU A CA 1
ATOM 3395 C C . LEU A 1 459 ? -16.198 -28.167 29.737 1.00 25.01 505 LEU A C 1
ATOM 3396 O O . LEU A 1 459 ? -16.678 -27.162 29.203 1.00 30.52 505 LEU A O 1
ATOM 3401 N N . ASP A 1 460 ? -15.794 -29.225 29.031 1.00 31.29 506 ASP A N 1
ATOM 3402 C CA . ASP A 1 460 ? -15.866 -29.274 27.566 1.00 25.13 506 ASP A CA 1
ATOM 3403 C C . ASP A 1 460 ? -16.170 -30.713 27.162 1.00 25.95 506 ASP A C 1
ATOM 3404 O O . ASP A 1 460 ? -15.313 -31.431 26.632 1.00 27.63 506 ASP A O 1
ATOM 3409 N N . PRO A 1 461 ? -17.402 -31.173 27.417 1.00 29.96 507 PRO A N 1
ATOM 3410 C CA . PRO A 1 461 ? -17.754 -32.578 27.118 1.00 27.45 507 PRO A CA 1
ATOM 3411 C C . PRO A 1 461 ? -17.594 -32.978 25.658 1.00 29.36 507 PRO A C 1
ATOM 3412 O O . PRO A 1 461 ? -17.234 -34.129 25.373 1.00 31.33 507 PRO A O 1
ATOM 3416 N N . LYS A 1 462 ? -17.803 -32.055 24.723 1.00 31.66 508 LYS A N 1
ATOM 3417 C CA . LYS A 1 462 ? -17.597 -32.355 23.312 1.00 33.07 508 LYS A CA 1
ATOM 3418 C C . LYS A 1 462 ? -16.131 -32.345 22.904 1.00 30.94 508 LYS A C 1
ATOM 3419 O O . LYS A 1 462 ? -15.812 -32.808 21.805 1.00 35.61 508 LYS A O 1
ATOM 3425 N N . GLY A 1 463 ? -15.246 -31.812 23.743 1.00 27.05 509 GLY A N 1
ATOM 3426 C CA . GLY A 1 463 ? -13.833 -31.765 23.415 1.00 27.27 509 GLY A CA 1
ATOM 3427 C C . GLY A 1 463 ? -13.518 -30.878 22.233 1.00 23.15 509 GLY A C 1
ATOM 3428 O O . GLY A 1 463 ? -12.526 -31.109 21.538 1.00 26.90 509 GLY A O 1
ATOM 3429 N N . ILE A 1 464 ? -14.300 -29.821 22.029 1.00 24.26 510 ILE A N 1
ATOM 3430 C CA . ILE A 1 464 ? -14.062 -28.951 20.882 1.00 27.51 510 ILE A CA 1
ATOM 3431 C C . ILE A 1 464 ? -12.880 -28.014 21.091 1.00 25.08 510 ILE A C 1
ATOM 3432 O O . ILE A 1 464 ? -12.290 -27.547 20.109 1.00 27.69 510 ILE A O 1
ATOM 3437 N N . LEU A 1 465 ? -12.534 -27.691 22.341 1.00 22.54 511 LEU A N 1
ATOM 3438 C CA . LEU A 1 465 ? -11.421 -26.784 22.623 1.00 25.69 511 LEU A CA 1
ATOM 3439 C C . LEU A 1 465 ? -10.077 -27.507 22.641 1.00 29.37 511 LEU A C 1
ATOM 3440 O O . LEU A 1 465 ? -9.813 -28.308 23.541 1.00 20.80 511 LEU A O 1
ATOM 3445 N N . ASN A 1 466 ? -9.215 -27.174 21.675 1.00 28.65 512 ASN A N 1
ATOM 3446 C CA . ASN A 1 466 ? -7.849 -27.686 21.588 1.00 23.40 512 ASN A CA 1
ATOM 3447 C C . ASN A 1 466 ? -7.774 -29.218 21.696 1.00 28.61 512 ASN A C 1
ATOM 3448 O O . ASN A 1 466 ? -7.113 -29.745 22.592 1.00 19.66 512 ASN A O 1
ATOM 3453 N N . PRO A 1 467 ? -8.390 -29.949 20.767 1.00 28.17 513 PRO A N 1
ATOM 3454 C CA . PRO A 1 467 ? -8.229 -31.411 20.759 1.00 22.78 513 PRO A CA 1
ATOM 3455 C C . PRO A 1 467 ? -6.784 -31.821 20.522 1.00 24.76 513 PRO A C 1
ATOM 3456 O O . PRO A 1 467 ? -5.950 -31.037 20.058 1.00 21.30 513 PRO A O 1
ATOM 3460 N N . TYR A 1 468 ? -6.483 -33.068 20.887 1.00 25.96 514 TYR A N 1
ATOM 3461 C CA . TYR A 1 468 ? -5.164 -33.660 20.679 1.00 31.70 514 TYR A CA 1
ATOM 3462 C C . TYR A 1 468 ? -4.075 -33.057 21.559 1.00 33.84 514 TYR A C 1
ATOM 3463 O O . TYR A 1 468 ? -2.891 -33.347 21.333 1.00 28.03 514 TYR A O 1
ATOM 3472 N N . LYS A 1 469 ? -4.397 -32.214 22.547 1.00 31.82 515 LYS A N 1
ATOM 3473 C CA . LYS A 1 469 ? -3.316 -31.759 23.414 1.00 26.43 515 LYS A CA 1
ATOM 3474 C C . LYS A 1 469 ? -3.644 -31.767 24.908 1.00 27.12 515 LYS A C 1
ATOM 3475 O O . LYS A 1 469 ? -4.769 -32.033 25.353 1.00 21.85 515 LYS A O 1
ATOM 3481 N N . THR A 1 470 ? -2.589 -31.448 25.667 1.00 26.66 516 THR A N 1
ATOM 3482 C CA . THR A 1 470 ? -2.496 -31.268 27.113 1.00 33.62 516 THR A CA 1
ATOM 3483 C C . THR A 1 470 ? -2.767 -32.531 27.921 1.00 31.31 516 THR A C 1
ATOM 3484 O O . THR A 1 470 ? -1.997 -32.846 28.830 1.00 33.09 516 THR A O 1
ATOM 3488 N N . LEU A 1 471 ? -3.813 -33.289 27.608 1.00 29.07 517 LEU A N 1
ATOM 3489 C CA . LEU A 1 471 ? -3.980 -34.503 28.392 1.00 26.51 517 LEU A CA 1
ATOM 3490 C C . LEU A 1 471 ? -3.626 -35.749 27.599 1.00 26.90 517 LEU A C 1
ATOM 3491 O O . LEU A 1 471 ? -3.581 -35.719 26.367 1.00 23.95 517 LEU A O 1
ATOM 3496 N N . PRO A 1 472 ? -3.310 -36.853 28.287 1.00 32.82 518 PRO A N 1
ATOM 3497 C CA . PRO A 1 472 ? -2.919 -38.084 27.590 1.00 29.37 518 PRO A CA 1
ATOM 3498 C C . PRO A 1 472 ? -4.009 -38.552 26.637 1.00 35.48 518 PRO A C 1
ATOM 3499 O O . PRO A 1 472 ? -5.200 -38.318 26.857 1.00 32.08 518 PRO A O 1
ATOM 3503 N N . SER A 1 473 ? -3.597 -39.310 25.628 1.00 44.62 519 SER A N 1
ATOM 3504 C CA . SER A 1 473 ? -4.514 -39.790 24.595 1.00 55.17 519 SER A CA 1
ATOM 3505 C C . SER A 1 473 ? -5.583 -40.745 25.135 1.00 57.27 519 SER A C 1
ATOM 3506 O O . SER A 1 473 ? -5.273 -41.773 25.736 1.00 62.06 519 SER A O 1
ATOM 3509 N N . PRO B 1 7 ? -34.072 -22.163 59.551 1.00 60.68 53 PRO B N 1
ATOM 3510 C CA . PRO B 1 7 ? -33.546 -23.352 60.233 1.00 60.89 53 PRO B CA 1
ATOM 3511 C C . PRO B 1 7 ? -33.102 -24.430 59.249 1.00 65.45 53 PRO B C 1
ATOM 3512 O O . PRO B 1 7 ? -33.897 -24.840 58.404 1.00 66.88 53 PRO B O 1
ATOM 3514 N N . VAL B 1 8 ? -31.853 -24.888 59.348 1.00 62.24 54 VAL B N 1
ATOM 3515 C CA . VAL B 1 8 ? -31.356 -25.867 58.390 1.00 47.45 54 VAL B CA 1
ATOM 3516 C C . VAL B 1 8 ? -31.846 -27.256 58.776 1.00 39.18 54 VAL B C 1
ATOM 3517 O O . VAL B 1 8 ? -32.008 -27.578 59.959 1.00 48.07 54 VAL B O 1
ATOM 3521 N N . ARG B 1 9 ? -32.074 -28.088 57.760 1.00 39.23 55 ARG B N 1
ATOM 3522 C CA . ARG B 1 9 ? -32.639 -29.427 57.895 1.00 37.63 55 ARG B CA 1
ATOM 3523 C C . ARG B 1 9 ? -31.548 -30.469 57.673 1.00 40.88 55 ARG B C 1
ATOM 3524 O O . ARG B 1 9 ? -30.765 -30.351 56.723 1.00 33.29 55 ARG B O 1
ATOM 3526 N N . ARG B 1 10 ? -31.479 -31.471 58.551 1.00 34.80 56 ARG B N 1
ATOM 3527 C CA . ARG B 1 10 ? -30.506 -32.545 58.372 1.00 36.72 56 ARG B CA 1
ATOM 3528 C C . ARG B 1 10 ? -30.790 -33.306 57.078 1.00 38.94 56 ARG B C 1
ATOM 3529 O O . ARG B 1 10 ? -31.920 -33.735 56.838 1.00 32.53 56 ARG B O 1
ATOM 3537 N N . LEU B 1 11 ? -29.764 -33.447 56.230 1.00 34.99 57 LEU B N 1
ATOM 3538 C CA . LEU B 1 11 ? -29.885 -34.233 55.006 1.00 32.37 57 LEU B CA 1
ATOM 3539 C C . LEU B 1 11 ? -29.946 -35.725 55.357 1.00 31.37 57 LEU B C 1
ATOM 3540 O O . LEU B 1 11 ? -29.521 -36.130 56.439 1.00 24.12 57 LEU B O 1
ATOM 3545 N N . PRO B 1 12 ? -30.468 -36.571 54.453 1.00 29.10 58 PRO B N 1
ATOM 3546 C CA . PRO B 1 12 ? -30.721 -37.980 54.824 1.00 29.70 58 PRO B CA 1
ATOM 3547 C C . PRO B 1 12 ? -29.483 -38.876 54.829 1.00 34.27 58 PRO B C 1
ATOM 3548 O O . PRO B 1 12 ? -29.413 -39.905 54.137 1.00 33.63 58 PRO B O 1
ATOM 3552 N N . PHE B 1 13 ? -28.493 -38.507 55.641 1.00 29.48 59 PHE B N 1
ATOM 3553 C CA . PHE B 1 13 ? -27.342 -39.374 55.836 1.00 27.09 59 PHE B CA 1
ATOM 3554 C C . PHE B 1 13 ? -27.726 -40.480 56.818 1.00 36.03 59 PHE B C 1
ATOM 3555 O O . PHE B 1 13 ? -28.687 -40.356 57.582 1.00 38.51 59 PHE B O 1
ATOM 3563 N N . SER B 1 14 ? -26.987 -41.585 56.775 1.00 34.75 60 SER B N 1
ATOM 3564 C CA . SER B 1 14 ? -27.140 -42.609 57.796 1.00 27.65 60 SER B CA 1
ATOM 3565 C C . SER B 1 14 ? -26.593 -42.102 59.139 1.00 29.66 60 SER B C 1
ATOM 3566 O O . SER B 1 14 ? -26.156 -40.952 59.277 1.00 30.10 60 SER B O 1
ATOM 3569 N N . THR B 1 15 ? -26.614 -42.969 60.149 1.00 24.12 61 THR B N 1
ATOM 3570 C CA . THR B 1 15 ? -26.076 -42.658 61.469 1.00 32.18 61 THR B CA 1
ATOM 3571 C C . THR B 1 15 ? -25.035 -43.703 61.851 1.00 27.44 61 THR B C 1
ATOM 3572 O O . THR B 1 15 ? -25.021 -44.817 61.318 1.00 26.27 61 THR B O 1
ATOM 3576 N N . VAL B 1 16 ? -24.177 -43.343 62.805 1.00 21.64 62 VAL B N 1
ATOM 3577 C CA . VAL B 1 16 ? -23.095 -44.223 63.240 1.00 26.61 62 VAL B CA 1
ATOM 3578 C C . VAL B 1 16 ? -23.649 -45.323 64.141 1.00 27.79 62 VAL B C 1
ATOM 3579 O O . VAL B 1 16 ? -24.259 -45.045 65.179 1.00 34.16 62 VAL B O 1
ATOM 3583 N N . SER B 1 17 ? -23.460 -46.574 63.733 1.00 32.87 63 SER B N 1
ATOM 3584 C CA . SER B 1 17 ? -23.837 -47.731 64.534 1.00 31.93 63 SER B CA 1
ATOM 3585 C C . SER B 1 17 ? -22.649 -48.284 65.323 1.00 27.59 63 SER B C 1
ATOM 3586 O O . SER B 1 17 ? -21.498 -47.879 65.142 1.00 30.51 63 SER B O 1
ATOM 3589 N N . LYS B 1 18 ? -22.952 -49.247 66.200 1.00 23.50 64 LYS B N 1
ATOM 3590 C CA . LYS B 1 18 ? -21.912 -50.034 66.861 1.00 24.11 64 LYS B CA 1
ATOM 3591 C C . LYS B 1 18 ? -21.025 -50.746 65.851 1.00 30.30 64 LYS B C 1
ATOM 3592 O O . LYS B 1 18 ? -19.821 -50.906 66.079 1.00 38.28 64 LYS B O 1
ATOM 3594 N N . GLN B 1 19 ? -21.606 -51.183 64.730 1.00 24.09 65 GLN B N 1
ATOM 3595 C CA . GLN B 1 19 ? -20.821 -51.838 63.692 1.00 20.58 65 GLN B CA 1
ATOM 3596 C C . GLN B 1 19 ? -19.869 -50.859 63.018 1.00 27.68 65 GLN B C 1
ATOM 3597 O O . GLN B 1 19 ? -18.731 -51.220 62.691 1.00 29.74 65 GLN B O 1
ATOM 3603 N N . ASP B 1 20 ? -20.306 -49.607 62.825 1.00 24.17 66 ASP B N 1
ATOM 3604 C CA . ASP B 1 20 ? -19.400 -48.574 62.319 1.00 23.12 66 ASP B CA 1
ATOM 3605 C C . ASP B 1 20 ? -18.275 -48.291 63.307 1.00 22.39 66 ASP B C 1
ATOM 3606 O O . ASP B 1 20 ? -17.118 -48.115 62.907 1.00 23.20 66 ASP B O 1
ATOM 3611 N N . LEU B 1 21 ? -18.601 -48.220 64.600 1.00 25.89 67 LEU B N 1
ATOM 3612 C CA . LEU B 1 21 ? -17.576 -47.993 65.612 1.00 28.64 67 LEU B CA 1
ATOM 3613 C C . LEU B 1 21 ? -16.528 -49.098 65.616 1.00 27.47 67 LEU B C 1
ATOM 3614 O O . LEU B 1 21 ? -15.335 -48.819 65.777 1.00 32.32 67 LEU B O 1
ATOM 3619 N N . ALA B 1 22 ? -16.946 -50.357 65.437 1.00 27.47 68 ALA B N 1
ATOM 3620 C CA . ALA B 1 22 ? -15.981 -51.452 65.348 1.00 24.69 68 ALA B CA 1
ATOM 3621 C C . ALA B 1 22 ? -15.142 -51.366 64.078 1.00 18.25 68 ALA B C 1
ATOM 3622 O O . ALA B 1 22 ? -13.945 -51.679 64.095 1.00 29.13 68 ALA B O 1
ATOM 3624 N N . ALA B 1 23 ? -15.753 -50.957 62.965 1.00 19.95 69 ALA B N 1
ATOM 3625 C CA . ALA B 1 23 ? -14.991 -50.683 61.748 1.00 25.03 69 ALA B CA 1
ATOM 3626 C C . ALA B 1 23 ? -13.940 -49.594 61.967 1.00 26.69 69 ALA B C 1
ATOM 3627 O O . ALA B 1 23 ? -12.800 -49.723 61.504 1.00 21.71 69 ALA B O 1
ATOM 3629 N N . PHE B 1 24 ? -14.311 -48.492 62.632 1.00 27.23 70 PHE B N 1
ATOM 3630 C CA . PHE B 1 24 ? -13.318 -47.449 62.899 1.00 22.50 70 PHE B CA 1
ATOM 3631 C C . PHE B 1 24 ? -12.232 -47.905 63.869 1.00 24.34 70 PHE B C 1
ATOM 3632 O O . PHE B 1 24 ? -11.066 -47.527 63.710 1.00 22.90 70 PHE B O 1
ATOM 3640 N N . GLU B 1 25 ? -12.575 -48.731 64.858 1.00 23.41 71 GLU B N 1
ATOM 3641 C CA . GLU B 1 25 ? -11.552 -49.232 65.775 1.00 29.16 71 GLU B CA 1
ATOM 3642 C C . GLU B 1 25 ? -10.539 -50.108 65.038 1.00 27.48 71 GLU B C 1
ATOM 3643 O O . GLU B 1 25 ? -9.338 -50.067 65.333 1.00 30.52 71 GLU B O 1
ATOM 3649 N N . ARG B 1 26 ? -11.011 -50.895 64.065 1.00 23.97 72 ARG B N 1
ATOM 3650 C CA . ARG B 1 26 ? -10.117 -51.649 63.186 1.00 30.17 72 ARG B CA 1
ATOM 3651 C C . ARG B 1 26 ? -9.225 -50.725 62.362 1.00 28.41 72 ARG B C 1
ATOM 3652 O O . ARG B 1 26 ? -8.020 -50.970 62.228 1.00 28.77 72 ARG B O 1
ATOM 3660 N N . ILE B 1 27 ? -9.804 -49.675 61.772 1.00 23.99 73 ILE B N 1
ATOM 3661 C CA . ILE B 1 27 ? -9.058 -48.840 60.831 1.00 30.04 73 ILE B CA 1
ATOM 3662 C C . ILE B 1 27 ? -8.05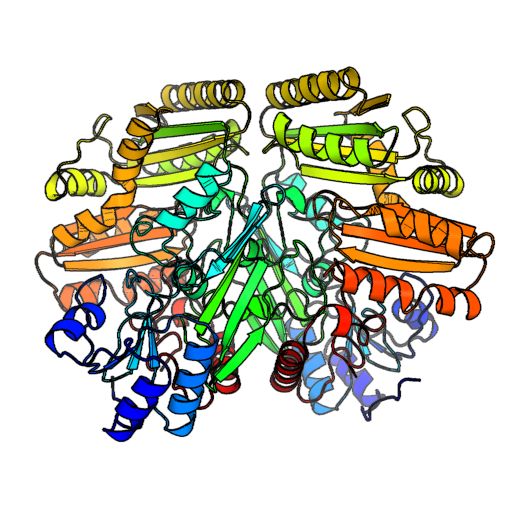5 -47.949 61.562 1.00 28.95 73 ILE B C 1
ATOM 3663 O O . ILE B 1 27 ? -6.908 -47.803 61.128 1.00 31.04 73 ILE B O 1
ATOM 3668 N N . VAL B 1 28 ? -8.452 -47.368 62.690 1.00 32.94 74 VAL B N 1
ATOM 3669 C CA . VAL B 1 28 ? -7.525 -46.583 63.505 1.00 32.99 74 VAL B CA 1
ATOM 3670 C C . VAL B 1 28 ? -7.547 -47.074 64.947 1.00 27.35 74 VAL B C 1
ATOM 3671 O O . VAL B 1 28 ? -8.281 -46.529 65.790 1.00 26.93 74 VAL B O 1
ATOM 3675 N N . PRO B 1 29 ? -6.767 -48.105 65.270 1.00 31.89 75 PRO B N 1
ATOM 3676 C CA . PRO B 1 29 ? -6.741 -48.611 66.651 1.00 34.79 75 PRO B CA 1
ATOM 3677 C C . PRO B 1 29 ? -6.329 -47.511 67.620 1.00 28.95 75 PRO B C 1
ATOM 3678 O O . PRO B 1 29 ? -5.326 -46.818 67.419 1.00 27.27 75 PRO B O 1
ATOM 3682 N N . GLY B 1 30 ? -7.137 -47.326 68.660 1.00 27.25 76 GLY B N 1
ATOM 3683 C CA . GLY B 1 30 ? -6.853 -46.297 69.638 1.00 33.44 76 GLY B CA 1
ATOM 3684 C C . GLY B 1 30 ? -7.147 -44.880 69.193 1.00 30.93 76 GLY B C 1
ATOM 3685 O O . GLY B 1 30 ? -6.757 -43.942 69.892 1.00 31.46 76 GLY B O 1
ATOM 3686 N N . GLY B 1 31 ? -7.807 -44.689 68.050 1.00 28.51 77 GLY B N 1
ATOM 3687 C CA . GLY B 1 31 ? -8.073 -43.353 67.548 1.00 26.81 77 GLY B CA 1
ATOM 3688 C C . GLY B 1 31 ? -9.560 -43.044 67.455 1.00 24.80 77 GLY B C 1
ATOM 3689 O O . GLY B 1 31 ? -9.962 -42.168 66.688 1.00 28.83 77 GLY B O 1
ATOM 3690 N N . VAL B 1 32 ? -10.391 -43.745 68.225 1.00 20.81 78 VAL B N 1
ATOM 3691 C CA . VAL B 1 32 ? -11.841 -43.556 68.206 1.00 27.26 78 VAL B CA 1
ATOM 3692 C C . VAL B 1 32 ? -12.280 -43.037 69.572 1.00 29.23 78 VAL B C 1
ATOM 3693 O O . VAL B 1 32 ? -12.113 -43.725 70.589 1.00 30.16 78 VAL B O 1
ATOM 3697 N N . VAL B 1 33 ? -12.854 -41.836 69.599 1.00 23.43 79 VAL B N 1
ATOM 3698 C CA . VAL B 1 33 ? -13.347 -41.231 70.835 1.00 23.58 79 VAL B CA 1
ATOM 3699 C C . VAL B 1 33 ? -14.868 -41.115 70.752 1.00 28.09 79 VAL B C 1
ATOM 3700 O O . VAL B 1 33 ? -15.400 -40.476 69.833 1.00 22.03 79 VAL B O 1
ATOM 3704 N N . THR B 1 34 ? -15.567 -41.778 71.686 1.00 32.40 80 THR B N 1
ATOM 3705 C CA . THR B 1 34 ? -17.027 -41.784 71.752 1.00 32.19 80 THR B CA 1
ATOM 3706 C C . THR B 1 34 ? -17.622 -41.203 73.030 1.00 35.18 80 THR B C 1
ATOM 3707 O O . THR B 1 34 ? -18.841 -40.993 73.074 1.00 29.62 80 THR B O 1
ATOM 3711 N N . ASP B 1 35 ? -16.827 -40.961 74.064 1.00 36.01 81 ASP B N 1
ATOM 3712 C CA . ASP B 1 35 ? -17.368 -40.458 75.319 1.00 31.72 81 ASP B CA 1
ATOM 3713 C C . ASP B 1 35 ? -18.054 -39.107 75.112 1.00 37.37 81 ASP B C 1
ATOM 3714 O O . ASP B 1 35 ? -17.413 -38.160 74.628 1.00 23.76 81 ASP B O 1
ATOM 3719 N N . PRO B 1 36 ? -19.339 -38.972 75.483 1.00 36.50 82 PRO B N 1
ATOM 3720 C CA . PRO B 1 36 ? -20.060 -37.703 75.233 1.00 32.37 82 PRO B CA 1
ATOM 3721 C C . PRO B 1 36 ? -19.406 -36.475 75.836 1.00 37.51 82 PRO B C 1
ATOM 3722 O O . PRO B 1 36 ? -19.455 -35.394 75.235 1.00 32.43 82 PRO B O 1
ATOM 3726 N N . GLU B 1 37 ? -18.841 -36.598 77.038 1.00 34.32 83 GLU B N 1
ATOM 3727 C CA . GLU B 1 37 ? -18.150 -35.472 77.654 1.00 29.37 83 GLU B CA 1
ATOM 3728 C C . GLU B 1 37 ? -16.865 -35.111 76.919 1.00 29.32 83 GLU B C 1
ATOM 3729 O O . GLU B 1 37 ? -16.509 -33.931 76.840 1.00 31.68 83 GLU B O 1
ATOM 3735 N N . ALA B 1 38 ? -16.176 -36.103 76.353 1.00 24.57 84 ALA B N 1
ATOM 3736 C CA . ALA B 1 38 ? -15.018 -35.831 75.509 1.00 27.69 84 ALA B CA 1
ATOM 3737 C C . ALA B 1 38 ? -15.393 -35.204 74.169 1.00 31.15 84 ALA B C 1
ATOM 3738 O O . ALA B 1 38 ? -14.625 -34.392 73.642 1.00 32.47 84 ALA B O 1
ATOM 3740 N N . LEU B 1 39 ? -16.557 -35.537 73.609 1.00 21.09 85 LEU B N 1
ATOM 3741 C CA . LEU B 1 39 ? -16.977 -34.906 72.362 1.00 27.63 85 LEU B CA 1
ATOM 3742 C C . LEU B 1 39 ? -17.529 -33.493 72.515 1.00 28.76 85 LEU B C 1
ATOM 3743 O O . LEU B 1 39 ? -17.786 -32.848 71.493 1.00 31.17 85 LEU B O 1
ATOM 3748 N N . GLN B 1 40 ? -17.718 -32.989 73.735 1.00 24.86 86 GLN B N 1
ATOM 3749 C CA . GLN B 1 40 ? -18.207 -31.619 73.892 1.00 29.00 86 GLN B CA 1
ATOM 3750 C C . GLN B 1 40 ? -17.296 -30.616 73.180 1.00 27.93 86 GLN B C 1
ATOM 3751 O O . GLN B 1 40 ? -17.738 -29.875 72.297 1.00 28.73 86 GLN B O 1
ATOM 3757 N N . ALA B 1 41 ? -16.024 -30.566 73.565 1.00 25.13 87 ALA B N 1
ATOM 3758 C CA . ALA B 1 41 ? -15.126 -29.533 73.049 1.00 21.75 87 ALA B CA 1
ATOM 3759 C C . ALA B 1 41 ? -14.975 -29.562 71.529 1.00 29.57 87 ALA B C 1
ATOM 3760 O O . ALA B 1 41 ? -15.194 -28.515 70.896 1.00 31.04 87 ALA B O 1
ATOM 3762 N N . PRO B 1 42 ? -14.647 -30.687 70.878 1.00 27.65 88 PRO B N 1
ATOM 3763 C CA . PRO B 1 42 ? -14.540 -30.659 69.403 1.00 23.36 88 PRO B CA 1
ATOM 3764 C C . PRO B 1 42 ? -15.844 -30.335 68.687 1.00 26.73 88 PRO B C 1
ATOM 3765 O O . PRO B 1 42 ? -15.797 -30.012 67.491 1.00 20.77 88 PRO B O 1
ATOM 3769 N N . ASN B 1 43 ? -17.001 -30.433 69.361 1.00 18.09 89 ASN B N 1
ATOM 3770 C CA . ASN B 1 43 ? -18.281 -30.033 68.782 1.00 20.13 89 ASN B CA 1
ATOM 3771 C C . ASN B 1 43 ? -18.543 -28.532 68.847 1.00 23.89 89 ASN B C 1
ATOM 3772 O O . ASN B 1 43 ? -19.503 -28.068 68.218 1.00 20.08 89 ASN B O 1
ATOM 3777 N N . VAL B 1 44 ? -17.763 -27.766 69.610 1.00 25.03 90 VAL B N 1
ATOM 3778 C CA . VAL B 1 44 ? -18.001 -26.334 69.770 1.00 28.85 90 VAL B CA 1
ATOM 3779 C C . VAL B 1 44 ? -16.944 -25.565 68.988 1.00 21.81 90 VAL B C 1
ATOM 3780 O O . VAL B 1 44 ? -15.746 -25.840 69.123 1.00 22.85 90 VAL B O 1
ATOM 3784 N N . ASP B 1 45 ? -17.387 -24.554 68.232 1.00 21.98 91 ASP B N 1
ATOM 3785 C CA . ASP B 1 45 ? -16.490 -23.708 67.448 1.00 29.29 91 ASP B CA 1
ATOM 3786 C C . ASP B 1 45 ? -15.669 -22.789 68.359 1.00 28.98 91 ASP B C 1
ATOM 3787 O O . ASP B 1 45 ? -15.970 -22.603 69.543 1.00 25.23 91 ASP B O 1
ATOM 3792 N N . TRP B 1 46 ? -14.666 -22.137 67.755 1.00 23.56 92 TRP B N 1
ATOM 3793 C CA . TRP B 1 46 ? -13.768 -21.268 68.515 1.00 22.55 92 TRP B CA 1
ATOM 3794 C C . TRP B 1 46 ? -14.506 -20.129 69.213 1.00 29.44 92 TRP B C 1
ATOM 3795 O O . TRP B 1 46 ? -14.155 -19.760 70.339 1.00 23.22 92 TRP B O 1
ATOM 3806 N N . LEU B 1 47 ? -15.522 -19.560 68.566 1.00 29.10 93 LEU B N 1
ATOM 3807 C CA . LEU B 1 47 ? -16.285 -18.468 69.160 1.00 34.82 93 LEU B CA 1
ATOM 3808 C C . LEU B 1 47 ? -17.262 -18.936 70.245 1.00 34.03 93 LEU B C 1
ATOM 3809 O O . LEU B 1 47 ? -17.828 -18.089 70.948 1.00 29.39 93 LEU B O 1
ATOM 3814 N N . ARG B 1 48 ? -17.516 -20.251 70.349 1.00 25.28 94 ARG B N 1
ATOM 3815 C CA . ARG B 1 48 ? -18.425 -20.849 71.348 1.00 33.46 94 ARG B CA 1
ATOM 3816 C C . ARG B 1 48 ? -19.890 -20.463 71.142 1.00 35.54 94 ARG B C 1
ATOM 3817 O O . ARG B 1 48 ? -20.653 -20.341 72.105 1.00 39.15 94 ARG B O 1
ATOM 3825 N N . THR B 1 49 ? -20.280 -20.221 69.896 1.00 33.76 95 THR B N 1
ATOM 3826 C CA . THR B 1 49 ? -21.653 -19.883 69.568 1.00 40.18 95 THR B CA 1
ATOM 3827 C C . THR B 1 49 ? -22.282 -20.948 68.683 1.00 40.26 95 THR B C 1
ATOM 3828 O O . THR B 1 49 ? -23.441 -20.802 68.291 1.00 46.81 95 THR B O 1
ATOM 3832 N N . LEU B 1 50 ? -21.546 -22.004 68.344 1.00 39.82 96 LEU B N 1
ATOM 3833 C CA . LEU B 1 50 ? -22.076 -23.144 67.610 1.00 38.02 96 LEU B CA 1
ATOM 3834 C C . LEU B 1 50 ? -21.711 -24.441 68.315 1.00 39.34 96 LEU B C 1
ATOM 3835 O O . LEU B 1 50 ? -20.584 -24.596 68.790 1.00 46.50 96 LEU B O 1
ATOM 3840 N N . ARG B 1 51 ? -22.664 -25.370 68.381 1.00 37.54 97 ARG B N 1
ATOM 3841 C CA . ARG B 1 51 ? -22.450 -26.673 68.998 1.00 35.41 97 ARG B CA 1
ATOM 3842 C C . ARG B 1 51 ? -23.028 -27.723 68.062 1.00 37.22 97 ARG B C 1
ATOM 3843 O O . ARG B 1 51 ? -24.194 -27.636 67.668 1.00 38.78 97 ARG B O 1
ATOM 3851 N N . GLY B 1 52 ? -22.202 -28.706 67.701 1.00 33.57 98 GLY B N 1
ATOM 3852 C CA . GLY B 1 52 ? -22.652 -29.862 66.958 1.00 24.97 98 GLY B CA 1
ATOM 3853 C C . GLY B 1 52 ? -23.120 -30.981 67.855 1.00 26.04 98 GLY B C 1
ATOM 3854 O O . GLY B 1 52 ? -22.957 -30.923 69.069 1.00 26.92 98 GLY B O 1
ATOM 3855 N N . CYS B 1 53 ? -23.667 -32.027 67.218 1.00 32.31 99 CYS B N 1
ATOM 3856 C CA . CYS B 1 53 ? -24.160 -33.227 67.888 1.00 22.43 99 CYS B CA 1
ATOM 3857 C C . CYS B 1 53 ? -23.428 -34.477 67.408 1.00 33.90 99 CYS B C 1
ATOM 3858 O O . CYS B 1 53 ? -24.010 -35.561 67.343 1.00 32.28 99 CYS B O 1
ATOM 3861 N N . SER B 1 54 ? -22.150 -34.347 67.066 1.00 32.59 100 SER B N 1
ATOM 3862 C CA . SER B 1 54 ? -21.378 -35.511 66.658 1.00 25.92 100 SER B CA 1
ATOM 3863 C C . SER B 1 54 ? -21.211 -36.498 67.808 1.00 29.11 100 SER B C 1
ATOM 3864 O O . SER B 1 54 ? -20.989 -36.110 68.958 1.00 32.88 100 SER B O 1
ATOM 3867 N N . LYS B 1 55 ? -21.321 -37.789 67.490 1.00 25.94 101 LYS B N 1
ATOM 3868 C CA . LYS B 1 55 ? -21.140 -38.838 68.481 1.00 31.52 101 LYS B CA 1
ATOM 3869 C C . LYS B 1 55 ? -19.849 -39.620 68.271 1.00 27.13 101 LYS B C 1
ATOM 3870 O O . LYS B 1 55 ? -19.609 -40.595 68.994 1.00 25.05 101 LYS B O 1
ATOM 3876 N N . VAL B 1 56 ? -19.005 -39.234 67.317 1.00 28.28 102 VAL B N 1
ATOM 3877 C CA . VAL B 1 56 ? -17.724 -39.921 67.155 1.00 22.42 102 VAL B CA 1
ATOM 3878 C C . VAL B 1 56 ? -16.652 -38.963 66.640 1.00 25.60 102 VAL B C 1
ATOM 3879 O O . VAL B 1 56 ? -16.871 -38.214 65.682 1.00 25.39 102 VAL B O 1
ATOM 3883 N N . LEU B 1 57 ? -15.493 -38.996 67.293 1.00 25.85 103 LEU B N 1
ATOM 3884 C CA . LEU B 1 57 ? -14.285 -38.293 66.876 1.00 28.65 103 LEU B CA 1
ATOM 3885 C C . LEU B 1 57 ? -13.269 -39.354 66.465 1.00 28.60 103 LEU B C 1
ATOM 3886 O O . LEU B 1 57 ? -12.920 -40.228 67.265 1.00 19.44 103 LEU B O 1
ATOM 3891 N N . LEU B 1 58 ? -12.767 -39.250 65.240 1.00 24.89 104 LEU B N 1
ATOM 3892 C CA . LEU B 1 58 ? -11.725 -40.132 64.740 1.00 25.08 104 LEU B CA 1
ATOM 3893 C C . LEU B 1 58 ? -10.418 -39.370 64.623 1.00 23.06 104 LEU B C 1
ATOM 3894 O O . LEU B 1 58 ? -10.406 -38.224 64.155 1.00 23.48 104 LEU B O 1
ATOM 3899 N N . ARG B 1 59 ? -9.331 -39.973 65.105 1.00 19.30 105 ARG B N 1
ATOM 3900 C CA . ARG B 1 59 ? -8.022 -39.326 65.085 1.00 18.84 105 ARG B CA 1
ATOM 3901 C C . ARG B 1 59 ? -6.945 -40.190 64.415 1.00 20.05 105 ARG B C 1
ATOM 3902 O O . ARG B 1 59 ? -6.082 -40.781 65.080 1.00 19.06 105 ARG B O 1
ATOM 3910 N N . PRO B 1 60 ? -7.014 -40.331 63.088 1.00 21.71 106 PRO B N 1
ATOM 3911 C CA . PRO B 1 60 ? -6.028 -41.149 62.358 1.00 22.28 106 PRO B CA 1
ATOM 3912 C C . PRO B 1 60 ? -4.618 -40.582 62.451 1.00 18.81 106 PRO B C 1
ATOM 3913 O O . PRO B 1 60 ? -4.410 -39.406 62.754 1.00 22.06 106 PRO B O 1
ATOM 3917 N N . ARG B 1 61 ? -3.638 -41.462 62.240 1.00 17.92 107 ARG B N 1
ATOM 3918 C CA . ARG B 1 61 ? -2.243 -41.054 62.130 1.00 24.49 107 ARG B CA 1
ATOM 3919 C C . ARG B 1 61 ? -1.727 -40.965 60.704 1.00 23.31 107 ARG B C 1
ATOM 3920 O O . ARG B 1 61 ? -0.755 -40.244 60.467 1.00 23.62 107 ARG B O 1
ATOM 3928 N N . THR B 1 62 ? -2.329 -41.677 59.756 1.00 20.50 108 THR B N 1
ATOM 3929 C CA . THR B 1 62 ? -1.727 -41.820 58.443 1.00 22.22 108 THR B CA 1
ATOM 3930 C C . THR B 1 62 ? -2.734 -41.533 57.341 1.00 24.20 108 THR B C 1
ATOM 3931 O O . THR B 1 62 ? -3.947 -41.577 57.550 1.00 23.08 108 THR B O 1
ATOM 3935 N N . SER B 1 63 ? -2.200 -41.268 56.142 1.00 20.99 109 SER B N 1
ATOM 3936 C CA . SER B 1 63 ? -3.045 -41.021 54.977 1.00 20.88 109 SER B CA 1
ATOM 3937 C C . SER B 1 63 ? -3.874 -42.246 54.630 1.00 21.41 109 SER B C 1
ATOM 3938 O O . SER B 1 63 ? -5.047 -42.120 54.261 1.00 21.23 109 SER B O 1
ATOM 3941 N N . GLU B 1 64 ? -3.284 -43.445 54.758 1.00 24.32 110 GLU B N 1
ATOM 3942 C CA . GLU B 1 64 ? -4.023 -44.673 54.472 1.00 25.12 110 GLU B CA 1
ATOM 3943 C C . GLU B 1 64 ? -5.228 -44.833 55.386 1.00 20.25 110 GLU B C 1
ATOM 3944 O O . GLU B 1 64 ? -6.298 -45.264 54.941 1.00 21.74 110 GLU B O 1
ATOM 3950 N N . GLU B 1 65 ? -5.068 -44.492 56.671 1.00 21.16 111 GLU B N 1
ATOM 3951 C CA . GLU B 1 65 ? -6.182 -44.539 57.615 1.00 24.58 111 GLU B CA 1
ATOM 3952 C C . GLU B 1 65 ? -7.296 -43.569 57.226 1.00 24.14 111 GLU B C 1
ATOM 3953 O O . GLU B 1 65 ? -8.480 -43.907 57.329 1.00 25.70 111 GLU B O 1
ATOM 3959 N N . VAL B 1 66 ? -6.938 -42.376 56.734 1.00 18.41 112 VAL B N 1
ATOM 3960 C CA . VAL B 1 66 ? -7.951 -41.415 56.293 1.00 16.00 112 VAL B CA 1
ATOM 3961 C C . VAL B 1 66 ? -8.691 -41.969 55.081 1.00 16.17 112 VAL B C 1
ATOM 3962 O O . VAL B 1 66 ? -9.914 -41.832 54.968 1.00 17.81 112 VAL B O 1
ATOM 3966 N N . SER B 1 67 ? -7.944 -42.536 54.125 1.00 13.98 113 SER B N 1
ATOM 3967 C CA . SER B 1 67 ? -8.526 -43.227 52.976 1.00 15.85 113 SER B CA 1
ATOM 3968 C C . SER B 1 67 ? -9.537 -44.303 53.378 1.00 19.61 113 SER B C 1
ATOM 3969 O O . SER B 1 67 ? -10.642 -44.378 52.825 1.00 27.72 113 SER B O 1
ATOM 3972 N N . HIS B 1 68 ? -9.160 -45.176 54.311 1.00 16.82 114 HIS B N 1
ATOM 3973 C CA . HIS B 1 68 ? -10.062 -46.253 54.716 1.00 20.85 114 HIS B CA 1
ATOM 3974 C C . HIS B 1 68 ? -11.288 -45.730 55.452 1.00 21.12 114 HIS B C 1
ATOM 3975 O O . HIS B 1 68 ? -12.404 -46.211 55.220 1.00 19.28 114 HIS B O 1
ATOM 3982 N N . ILE B 1 69 ? -11.105 -44.745 56.334 1.00 16.78 115 ILE B N 1
ATOM 3983 C CA . ILE B 1 69 ? -12.253 -44.120 56.989 1.00 18.62 115 ILE B CA 1
ATOM 3984 C C . ILE B 1 69 ? -13.244 -43.592 55.958 1.00 23.10 115 ILE B C 1
ATOM 3985 O O . ILE B 1 69 ? -14.444 -43.894 56.020 1.00 25.66 115 ILE B O 1
ATOM 3990 N N . LEU B 1 70 ? -12.760 -42.800 54.991 1.00 18.15 116 LEU B N 1
ATOM 3991 C CA . LEU B 1 70 ? -13.665 -42.204 54.006 1.00 17.76 116 LEU B CA 1
ATOM 3992 C C . LEU B 1 70 ? -14.283 -43.246 53.081 1.00 23.98 116 LEU B C 1
ATOM 3993 O O . LEU B 1 70 ? -15.445 -43.109 52.675 1.00 25.17 116 LEU B O 1
ATOM 3998 N N . ARG B 1 71 ? -13.514 -44.277 52.716 1.00 16.60 117 ARG B N 1
ATOM 3999 C CA . ARG B 1 71 ? -14.063 -45.412 51.971 1.00 25.42 117 ARG B CA 1
ATOM 4000 C C . ARG B 1 71 ? -15.281 -45.993 52.679 1.00 23.76 117 ARG B C 1
ATOM 4001 O O . ARG B 1 71 ? -16.336 -46.209 52.072 1.00 15.27 117 ARG B O 1
ATOM 4009 N N . HIS B 1 72 ? -15.134 -46.251 53.978 1.00 20.85 118 HIS B N 1
ATOM 4010 C CA . HIS B 1 72 ? -16.223 -46.774 54.793 1.00 28.05 118 HIS B CA 1
ATOM 4011 C C . HIS B 1 72 ? -17.410 -45.816 54.838 1.00 27.23 118 HIS B C 1
ATOM 4012 O O . HIS B 1 72 ? -18.556 -46.221 54.623 1.00 28.19 118 HIS B O 1
ATOM 4019 N N . CYS B 1 73 ? -17.151 -44.543 55.148 1.00 22.85 119 CYS B N 1
ATOM 4020 C CA . CYS B 1 73 ? -18.202 -43.525 55.190 1.00 21.74 119 CYS B CA 1
ATOM 4021 C C . CYS B 1 73 ? -18.912 -43.356 53.848 1.00 20.23 119 CYS B C 1
ATOM 4022 O O . CYS B 1 73 ? -20.111 -43.057 53.806 1.00 19.17 119 CYS B O 1
ATOM 4025 N N . HIS B 1 74 ? -18.184 -43.495 52.744 1.00 20.50 120 HIS B N 1
ATOM 4026 C CA . HIS B 1 74 ? -18.806 -43.408 51.428 1.00 21.33 120 HIS B CA 1
ATOM 4027 C C . HIS B 1 74 ? -19.759 -44.577 51.179 1.00 24.53 120 HIS B C 1
ATOM 4028 O O . HIS B 1 74 ? -20.873 -44.386 50.679 1.00 23.94 120 HIS B O 1
ATOM 4035 N N . GLU B 1 75 ? -19.316 -45.802 51.474 1.00 22.49 121 GLU B N 1
ATOM 4036 C CA . GLU B 1 75 ? -20.190 -46.966 51.329 1.00 23.48 121 GLU B CA 1
ATOM 4037 C C . GLU B 1 75 ? -21.427 -46.874 52.226 1.00 28.19 121 GLU B C 1
ATOM 4038 O O . GLU B 1 75 ? -22.534 -47.215 51.799 1.00 37.11 121 GLU B O 1
ATOM 4044 N N . ARG B 1 76 ? -21.266 -46.391 53.457 1.00 18.90 122 ARG B N 1
ATOM 4045 C CA . ARG B 1 76 ? -22.337 -46.325 54.449 1.00 27.20 122 ARG B CA 1
ATOM 4046 C C . ARG B 1 76 ? -23.185 -45.056 54.354 1.00 32.87 122 ARG B C 1
ATOM 4047 O O . ARG B 1 76 ? -24.200 -44.959 55.057 1.00 31.90 122 ARG B O 1
ATOM 4055 N N . ASN B 1 77 ? -22.780 -44.079 53.537 1.00 28.08 123 ASN B N 1
ATOM 4056 C CA . ASN B 1 77 ? -23.449 -42.774 53.453 1.00 29.64 123 ASN B CA 1
ATOM 4057 C C . ASN B 1 77 ? -23.409 -42.017 54.783 1.00 24.37 123 ASN B C 1
ATOM 4058 O O . ASN B 1 77 ? -24.428 -41.530 55.279 1.00 26.20 123 ASN B O 1
ATOM 4063 N N . LEU B 1 78 ? -22.227 -41.976 55.394 1.00 24.55 124 LEU B N 1
ATOM 4064 C CA . LEU B 1 78 ? -21.999 -41.231 56.629 1.00 21.36 124 LEU B CA 1
ATOM 4065 C C . LEU B 1 78 ? -21.267 -39.917 56.340 1.00 23.76 124 LEU B C 1
ATOM 4066 O O . LEU B 1 78 ? -20.206 -39.912 55.698 1.00 22.42 124 LEU B O 1
ATOM 4071 N N . ALA B 1 79 ? -21.844 -38.812 56.810 1.00 19.57 125 ALA B N 1
ATOM 4072 C CA . ALA B 1 79 ? -21.251 -37.484 56.659 1.00 25.63 125 ALA B CA 1
ATOM 4073 C C . ALA B 1 79 ? -20.032 -37.294 57.569 1.00 27.80 125 ALA B C 1
ATOM 4074 O O . ALA B 1 79 ? -19.966 -37.830 58.681 1.00 23.91 125 ALA B O 1
ATOM 4076 N N . VAL B 1 80 ? -19.052 -36.533 57.072 1.00 20.55 126 VAL B N 1
ATOM 4077 C CA . VAL B 1 80 ? -17.764 -36.329 57.737 1.00 23.07 126 VAL B CA 1
ATOM 4078 C C . VAL B 1 80 ? -17.454 -34.840 57.840 1.00 22.86 126 VAL B C 1
ATOM 4079 O O . VAL B 1 80 ? -17.625 -34.091 56.871 1.00 23.22 126 VAL B O 1
ATOM 4083 N N . ASN B 1 81 ? -17.007 -34.417 59.027 1.00 19.73 127 ASN B N 1
ATOM 4084 C CA . ASN B 1 81 ? -16.605 -33.043 59.314 1.00 17.30 127 ASN B CA 1
ATOM 4085 C C . ASN B 1 81 ? -15.097 -33.024 59.565 1.00 18.92 127 ASN B C 1
ATOM 4086 O O . ASN B 1 81 ? -14.653 -33.296 60.695 1.00 21.31 127 ASN B O 1
ATOM 4091 N N . PRO B 1 82 ? -14.273 -32.659 58.580 1.00 19.19 128 PRO B N 1
ATOM 4092 C CA . PRO B 1 82 ? -12.837 -32.502 58.843 1.00 20.10 128 PRO B CA 1
ATOM 4093 C C . PRO B 1 82 ? -12.580 -31.385 59.846 1.00 21.89 128 PRO B C 1
ATOM 4094 O O . PRO B 1 82 ? -13.256 -30.356 59.845 1.00 22.78 128 PRO B O 1
ATOM 4098 N N . GLN B 1 83 ? -11.573 -31.588 60.693 1.00 17.42 129 GLN B N 1
ATOM 4099 C CA . GLN B 1 83 ? -11.211 -30.592 61.690 1.00 21.33 129 GLN B CA 1
ATOM 4100 C C . GLN B 1 83 ? -9.704 -30.562 61.875 1.00 27.19 129 GLN B C 1
ATOM 4101 O O . GLN B 1 83 ? -9.075 -31.610 62.050 1.00 19.80 129 GLN B O 1
ATOM 4107 N N . GLY B 1 84 ? -9.140 -29.357 61.886 1.00 22.40 130 GLY B N 1
ATO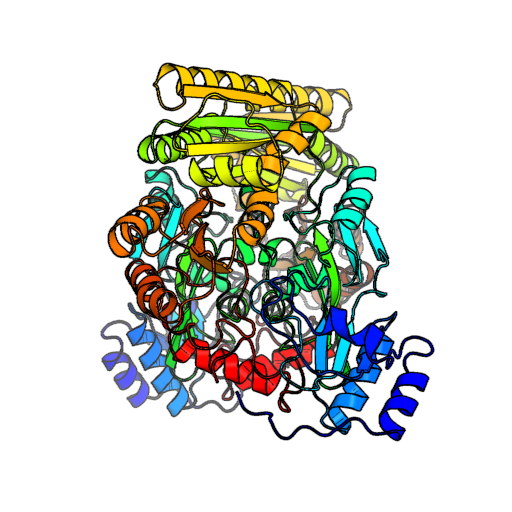M 4108 C CA . GLY B 1 84 ? -7.753 -29.187 62.264 1.00 16.59 130 GLY B CA 1
ATOM 4109 C C . GLY B 1 84 ? -7.609 -28.633 63.667 1.00 23.20 130 GLY B C 1
ATOM 4110 O O . GLY B 1 84 ? -8.029 -29.268 64.636 1.00 21.03 130 GLY B O 1
ATOM 4111 N N . GLY B 1 85 ? -7.049 -27.429 63.784 1.00 21.91 131 GLY B N 1
ATOM 4112 C CA . GLY B 1 85 ? -6.919 -26.768 65.065 1.00 21.54 131 GLY B CA 1
ATOM 4113 C C . GLY B 1 85 ? -8.215 -26.243 65.645 1.00 23.98 131 GLY B C 1
ATOM 4114 O O . GLY B 1 85 ? -8.207 -25.790 66.792 1.00 22.29 131 GLY B O 1
ATOM 4115 N N . ASN B 1 86 ? -9.311 -26.275 64.878 1.00 16.21 132 ASN B N 1
ATOM 4116 C CA . ASN B 1 86 ? -10.607 -25.727 65.298 1.00 19.00 132 ASN B CA 1
ATOM 4117 C C . ASN B 1 86 ? -10.515 -24.255 65.710 1.00 24.38 132 ASN B C 1
ATOM 4118 O O . ASN B 1 86 ? -11.132 -23.827 66.692 1.00 21.06 132 ASN B O 1
ATOM 4123 N N . THR B 1 87 ? -9.719 -23.473 64.973 1.00 18.78 133 THR B N 1
ATOM 4124 C CA . THR B 1 87 ? -9.638 -22.032 65.194 1.00 22.68 133 THR B CA 1
ATOM 4125 C C . THR B 1 87 ? -10.430 -21.241 64.155 1.00 21.17 133 THR B C 1
ATOM 4126 O O . THR B 1 87 ? -10.415 -20.003 64.191 1.00 23.37 133 THR B O 1
ATOM 4130 N N . GLY B 1 88 ? -11.056 -21.930 63.199 1.00 21.21 134 GLY B N 1
ATOM 4131 C CA . GLY B 1 88 ? -11.868 -21.260 62.194 1.00 28.84 134 GLY B CA 1
ATOM 4132 C C . GLY B 1 88 ? -12.983 -20.424 62.797 1.00 27.07 134 GLY B C 1
ATOM 4133 O O . GLY B 1 88 ? -13.498 -20.718 63.876 1.00 23.42 134 GLY B O 1
ATOM 4134 N N . MET B 1 89 ? -13.345 -19.353 62.081 1.00 30.89 135 MET B N 1
ATOM 4135 C CA . MET B 1 89 ? -14.245 -18.314 62.571 1.00 32.88 135 MET B CA 1
ATOM 4136 C C . MET B 1 89 ? -15.637 -18.326 61.936 1.00 26.78 135 MET B C 1
ATOM 4137 O O . MET B 1 89 ? -16.445 -17.447 62.248 1.00 28.56 135 MET B O 1
ATOM 4142 N N . VAL B 1 90 ? -15.926 -19.244 61.017 1.00 20.15 136 VAL B N 1
ATOM 4143 C CA . VAL B 1 90 ? -17.135 -19.165 60.201 1.00 16.93 136 VAL B CA 1
ATOM 4144 C C . VAL B 1 90 ? -17.991 -20.434 60.310 1.00 23.17 136 VAL B C 1
ATOM 4145 O O . VAL B 1 90 ? -18.771 -20.742 59.410 1.00 28.91 136 VAL B O 1
ATOM 4149 N N . GLY B 1 91 ? -17.855 -21.176 61.405 1.00 22.69 137 GLY B N 1
ATOM 4150 C CA . GLY B 1 91 ? -18.620 -22.390 61.609 1.00 28.84 137 GLY B CA 1
ATOM 4151 C C . GLY B 1 91 ? -18.285 -23.574 60.732 1.00 30.15 137 GLY B C 1
ATOM 4152 O O . GLY B 1 91 ? -19.024 -24.563 60.759 1.00 35.23 137 GLY B O 1
ATOM 4153 N N . GLY B 1 92 ? -17.208 -23.515 59.945 1.00 29.28 138 GLY B N 1
ATOM 4154 C CA . GLY B 1 92 ? -16.855 -24.633 59.081 1.00 19.23 138 GLY B CA 1
ATOM 4155 C C . GLY B 1 92 ? -16.250 -25.824 59.804 1.00 25.33 138 GLY B C 1
ATOM 4156 O O . GLY B 1 92 ? -16.172 -26.917 59.231 1.00 22.90 138 GLY B O 1
ATOM 4157 N N . SER B 1 93 ? -15.819 -25.634 61.044 1.00 23.53 139 SER B N 1
ATOM 4158 C CA . SER B 1 93 ? -14.939 -26.570 61.722 1.00 23.89 139 SER B CA 1
ATOM 4159 C C . SER B 1 93 ? -15.671 -27.561 62.613 1.00 22.32 139 SER B C 1
ATOM 4160 O O . SER B 1 93 ? -15.064 -28.552 63.027 1.00 20.98 139 SER B O 1
ATOM 4163 N N . VAL B 1 94 ? -16.952 -27.341 62.894 1.00 20.57 140 VAL B N 1
ATOM 4164 C CA . VAL B 1 94 ? -17.700 -28.240 63.770 1.00 22.88 140 VAL B CA 1
ATOM 4165 C C . VAL B 1 94 ? -18.945 -28.715 63.038 1.00 28.83 140 VAL B C 1
ATOM 4166 O O . VAL B 1 94 ? -19.424 -28.063 62.094 1.00 29.78 140 VAL B O 1
ATOM 4170 N N . PRO B 1 95 ? -19.481 -29.865 63.442 1.00 27.17 141 PRO B N 1
ATOM 4171 C CA . PRO B 1 95 ? -20.686 -30.396 62.795 1.00 19.64 141 PRO B CA 1
ATOM 4172 C C . PRO B 1 95 ? -21.904 -29.526 63.050 1.00 30.07 141 PRO B C 1
ATOM 4173 O O . PRO B 1 95 ? -21.989 -28.782 64.029 1.00 22.60 141 PRO B O 1
ATOM 4177 N N . VAL B 1 96 ? -22.857 -29.640 62.134 1.00 25.35 142 VAL B N 1
ATOM 4178 C CA . VAL B 1 96 ? -24.158 -29.020 62.305 1.00 27.80 142 VAL B CA 1
ATOM 4179 C C . VAL B 1 96 ? -25.094 -29.978 63.028 1.00 33.42 142 VAL B C 1
ATOM 4180 O O . VAL B 1 96 ? -25.776 -29.594 63.981 1.00 27.20 142 VAL B O 1
ATOM 4184 N N . PHE B 1 97 ? -25.135 -31.232 62.567 1.00 26.70 143 PHE B N 1
ATOM 4185 C CA . PHE B 1 97 ? -25.881 -32.308 63.208 1.00 30.39 143 PHE B CA 1
ATOM 4186 C C . PHE B 1 97 ? -24.912 -33.347 63.764 1.00 30.45 143 PHE B C 1
ATOM 4187 O O . PHE B 1 97 ? -24.160 -33.046 64.694 1.00 29.92 143 PHE B O 1
ATOM 4195 N N . ASP B 1 98 ? -24.873 -34.546 63.191 1.00 31.04 144 ASP B N 1
ATOM 4196 C CA . ASP B 1 98 ? -24.117 -35.655 63.765 1.00 27.13 144 ASP B CA 1
ATOM 4197 C C . ASP B 1 98 ? -23.023 -36.146 62.819 1.00 29.74 144 ASP B C 1
ATOM 4198 O O . ASP B 1 98 ? -22.698 -37.335 62.803 1.00 22.81 144 ASP B O 1
ATOM 4203 N N . GLU B 1 99 ? -22.435 -35.233 62.041 1.00 27.28 145 GLU B N 1
ATOM 4204 C CA . GLU B 1 99 ? -21.330 -35.596 61.162 1.00 25.73 145 GLU B CA 1
ATOM 4205 C C . GLU B 1 99 ? -20.151 -36.113 61.978 1.00 31.72 145 GLU B C 1
ATOM 4206 O O . GLU B 1 99 ? -19.840 -35.582 63.049 1.00 31.38 145 GLU B O 1
ATOM 4212 N N . ILE B 1 100 ? -19.473 -37.134 61.447 1.00 28.08 146 ILE B N 1
ATOM 4213 C CA . ILE B 1 100 ? -18.288 -37.676 62.099 1.00 20.80 146 ILE B CA 1
ATOM 4214 C C . ILE B 1 100 ? -17.196 -36.617 62.087 1.00 23.02 146 ILE B C 1
ATOM 4215 O O . ILE B 1 100 ? -16.918 -36.006 61.045 1.00 29.53 146 ILE B O 1
ATOM 4220 N N . ILE B 1 101 ? -16.572 -36.379 63.236 1.00 25.58 147 ILE B N 1
ATOM 4221 C CA . ILE B 1 101 ? -15.458 -35.434 63.295 1.00 25.07 147 ILE B CA 1
ATOM 4222 C C . ILE B 1 101 ? -14.179 -36.199 62.962 1.00 21.85 147 ILE B C 1
ATOM 4223 O O . ILE B 1 101 ? -13.799 -37.128 63.683 1.00 20.53 147 ILE B O 1
ATOM 4228 N N . LEU B 1 102 ? -13.562 -35.873 61.822 1.00 23.52 148 LEU B N 1
ATOM 4229 C CA . LEU B 1 102 ? -12.280 -36.460 61.416 1.00 21.44 148 LEU B CA 1
ATOM 4230 C C . LEU B 1 102 ? -11.158 -35.456 61.700 1.00 21.86 148 LEU B C 1
ATOM 4231 O O . LEU B 1 102 ? -10.984 -34.480 60.965 1.00 24.34 148 LEU B O 1
ATOM 4236 N N . SER B 1 103 ? -10.396 -35.697 62.765 1.00 23.09 149 SER B N 1
ATOM 4237 C CA . SER B 1 103 ? -9.401 -34.754 63.261 1.00 23.04 149 SER B CA 1
ATOM 4238 C C . SER B 1 103 ? -8.008 -35.099 62.738 1.00 22.76 149 SER B C 1
ATOM 4239 O O . SER B 1 103 ? -7.622 -36.270 62.708 1.00 21.36 149 SER B O 1
ATOM 4242 N N . THR B 1 104 ? -7.233 -34.072 62.372 1.00 20.15 150 THR B N 1
ATOM 4243 C CA . THR B 1 104 ? -5.839 -34.261 61.975 1.00 17.21 150 THR B CA 1
ATOM 4244 C C . THR B 1 104 ? -4.842 -34.102 63.128 1.00 16.33 150 THR B C 1
ATOM 4245 O O . THR B 1 104 ? -3.636 -34.085 62.875 1.00 18.12 150 THR B O 1
ATOM 4249 N N . ALA B 1 105 ? -5.310 -33.999 64.377 1.00 17.06 151 ALA B N 1
ATOM 4250 C CA . ALA B 1 105 ? -4.422 -33.784 65.524 1.00 20.57 151 ALA B CA 1
ATOM 4251 C C . ALA B 1 105 ? -3.233 -34.742 65.604 1.00 24.12 151 ALA B C 1
ATOM 4252 O O . ALA B 1 105 ? -2.154 -34.346 66.050 1.00 23.68 151 ALA B O 1
ATOM 4254 N N . ARG B 1 106 ? -3.395 -35.993 65.190 1.00 25.26 152 ARG B N 1
ATOM 4255 C CA . ARG B 1 106 ? -2.317 -36.963 65.303 1.00 24.76 152 ARG B CA 1
ATOM 4256 C C . ARG B 1 106 ? -1.570 -37.175 63.991 1.00 22.31 152 ARG B C 1
ATOM 4257 O O . ARG B 1 106 ? -0.662 -38.007 63.939 1.00 19.98 152 ARG B O 1
ATOM 4265 N N . MET B 1 107 ? -1.870 -36.387 62.965 1.00 20.54 153 MET B N 1
ATOM 4266 C CA . MET B 1 107 ? -1.111 -36.409 61.712 1.00 19.32 153 MET B CA 1
ATOM 4267 C C . MET B 1 107 ? -0.148 -35.222 61.741 1.00 24.25 153 MET B C 1
ATOM 4268 O O . MET B 1 107 ? -0.298 -34.220 61.035 1.00 20.17 153 MET B O 1
ATOM 4273 N N . ASN B 1 108 ? 0.865 -35.358 62.601 1.00 21.87 154 ASN B N 1
ATOM 4274 C CA . ASN B 1 108 ? 1.686 -34.220 62.999 1.00 18.30 154 ASN B CA 1
ATOM 4275 C C . ASN B 1 108 ? 3.178 -34.464 62.790 1.00 20.61 154 ASN B C 1
ATOM 4276 O O . ASN B 1 108 ? 4.008 -33.933 63.530 1.00 23.47 154 ASN B O 1
ATOM 4281 N N . ARG B 1 109 ? 3.534 -35.234 61.771 1.00 14.43 155 ARG B N 1
ATOM 4282 C CA . ARG B 1 109 ? 4.919 -35.573 61.487 1.00 21.67 155 ARG B CA 1
ATOM 4283 C C . ARG B 1 109 ? 5.434 -34.727 60.331 1.00 19.92 155 ARG B C 1
ATOM 4284 O O . ARG B 1 109 ? 4.705 -34.440 59.376 1.00 19.55 155 ARG B O 1
ATOM 4292 N N . VAL B 1 110 ? 6.699 -34.353 60.414 1.00 21.30 156 VAL B N 1
ATOM 4293 C CA . VAL B 1 110 ? 7.389 -33.751 59.286 1.00 25.17 156 VAL B CA 1
ATOM 4294 C C . VAL B 1 110 ? 7.996 -34.893 58.479 1.00 24.62 156 VAL B C 1
ATOM 4295 O O . VAL B 1 110 ? 8.665 -35.774 59.033 1.00 19.21 156 VAL B O 1
ATOM 4299 N N . LEU B 1 111 ? 7.740 -34.890 57.166 1.00 26.55 157 LEU B N 1
ATOM 4300 C CA . LEU B 1 111 ? 8.296 -35.891 56.256 1.00 22.88 157 LEU B CA 1
ATOM 4301 C C . LEU B 1 111 ? 9.706 -35.550 55.794 1.00 28.22 157 LEU B C 1
ATOM 4302 O O . LEU B 1 111 ? 10.575 -36.429 55.756 1.00 23.72 157 LEU B O 1
ATOM 4307 N N . SER B 1 112 ? 9.938 -34.309 55.370 1.00 26.33 158 SER B N 1
ATOM 4308 C CA . SER B 1 112 ? 11.259 -33.930 54.884 1.00 24.62 158 SER B CA 1
ATOM 4309 C C . SER B 1 112 ? 11.386 -32.416 54.852 1.00 25.83 158 SER B C 1
ATOM 4310 O O . SER B 1 112 ? 10.392 -31.684 54.803 1.00 23.68 158 SER B O 1
ATOM 4313 N N . PHE B 1 113 ? 12.638 -31.960 54.898 1.00 25.40 159 PHE B N 1
ATOM 4314 C CA . PHE B 1 113 ? 12.965 -30.548 54.746 1.00 31.64 159 PHE B CA 1
ATOM 4315 C C . PHE B 1 113 ? 14.273 -30.433 53.994 1.00 32.62 159 PHE B C 1
ATOM 4316 O O . PHE B 1 113 ? 15.288 -30.976 54.434 1.00 29.64 159 PHE B O 1
ATOM 4324 N N . HIS B 1 114 ? 14.251 -29.710 52.879 1.00 30.41 160 HIS B N 1
ATOM 4325 C CA . HIS B 1 114 ? 15.432 -29.546 52.048 1.00 28.03 160 HIS B CA 1
ATOM 4326 C C . HIS B 1 114 ? 16.086 -28.215 52.412 1.00 30.43 160 HIS B C 1
ATOM 4327 O O . HIS B 1 114 ? 15.513 -27.148 52.167 1.00 29.56 160 HIS B O 1
ATOM 4334 N N . SER B 1 115 ? 17.292 -28.280 52.968 1.00 28.87 161 SER B N 1
ATOM 4335 C CA . SER B 1 115 ? 17.970 -27.126 53.554 1.00 40.94 161 SER B CA 1
ATOM 4336 C C . SER B 1 115 ? 18.550 -26.180 52.510 1.00 42.52 161 SER B C 1
ATOM 4337 O O . SER B 1 115 ? 19.156 -25.174 52.888 1.00 57.79 161 SER B O 1
ATOM 4340 N N . VAL B 1 116 ? 18.352 -26.437 51.224 1.00 41.70 162 VAL B N 1
ATOM 4341 C CA . VAL B 1 116 ? 18.766 -25.522 50.169 1.00 49.44 162 VAL B CA 1
ATOM 4342 C C . VAL B 1 116 ? 17.571 -24.885 49.477 1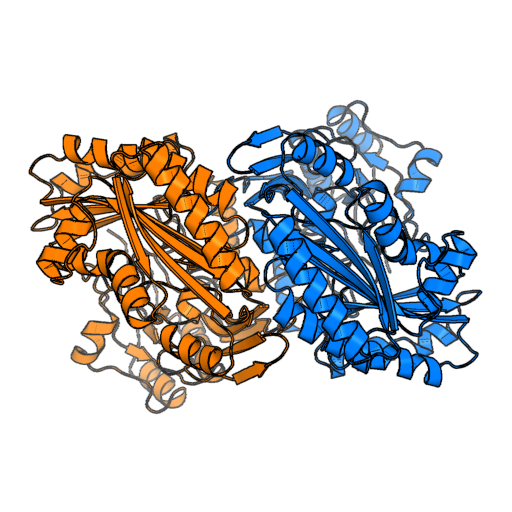.00 49.00 162 VAL B C 1
ATOM 4343 O O . VAL B 1 116 ? 17.493 -23.661 49.359 1.00 45.58 162 VAL B O 1
ATOM 4347 N N . SER B 1 117 ? 16.645 -25.705 48.982 1.00 45.71 163 SER B N 1
ATOM 4348 C CA . SER B 1 117 ? 15.432 -25.182 48.366 1.00 42.18 163 SER B CA 1
ATOM 4349 C C . SER B 1 117 ? 14.467 -24.556 49.374 1.00 32.68 163 SER B C 1
ATOM 4350 O O . SER B 1 117 ? 13.666 -23.695 48.991 1.00 33.44 163 SER B O 1
ATOM 4353 N N . GLY B 1 118 ? 14.538 -24.946 50.647 1.00 23.76 164 GLY B N 1
ATOM 4354 C CA . GLY B 1 118 ? 13.609 -24.451 51.647 1.00 19.04 164 GLY B CA 1
ATOM 4355 C C . GLY B 1 118 ? 12.242 -25.086 51.530 1.00 23.20 164 GLY B C 1
ATOM 4356 O O . GLY B 1 118 ? 11.249 -24.504 51.981 1.00 29.08 164 GLY B O 1
ATOM 4357 N N . ILE B 1 119 ? 12.163 -26.264 50.917 1.00 18.36 165 ILE B N 1
ATOM 4358 C CA . ILE B 1 119 ? 10.907 -26.977 50.719 1.00 28.53 165 ILE B CA 1
ATOM 4359 C C . ILE B 1 119 ? 10.611 -27.867 51.919 1.00 26.53 165 ILE B C 1
ATOM 4360 O O . ILE B 1 119 ? 11.395 -28.761 52.261 1.00 24.78 165 ILE B O 1
ATOM 4365 N N . LEU B 1 120 ? 9.478 -27.610 52.557 1.00 22.19 166 LEU B N 1
ATOM 4366 C CA . LEU B 1 120 ? 8.984 -28.400 53.671 1.00 21.39 166 LEU B CA 1
ATOM 4367 C C . LEU B 1 120 ? 7.900 -29.342 53.161 1.00 28.14 166 LEU B C 1
ATOM 4368 O O . LEU B 1 120 ? 6.977 -28.913 52.455 1.00 22.62 166 LEU B O 1
ATOM 4373 N N . VAL B 1 121 ? 7.948 -30.598 53.613 1.00 27.69 167 VAL B N 1
ATOM 4374 C CA . VAL B 1 121 ? 6.854 -31.538 53.404 1.00 24.33 167 VAL B CA 1
ATOM 4375 C C . VAL B 1 121 ? 6.480 -32.128 54.752 1.00 17.54 167 VAL B C 1
ATOM 4376 O O . VAL B 1 121 ? 7.327 -32.707 55.441 1.00 19.00 167 VAL B O 1
ATOM 4380 N N . CYS B 1 122 ? 5.199 -32.023 55.101 1.00 15.14 168 CYS B N 1
ATOM 4381 C CA . CYS B 1 122 ? 4.727 -32.404 56.425 1.00 21.06 168 CYS B CA 1
ATOM 4382 C C . CYS B 1 122 ? 3.259 -32.808 56.356 1.00 22.98 168 CYS B C 1
ATOM 4383 O O . CYS B 1 122 ? 2.529 -32.431 55.434 1.00 19.02 168 CYS B O 1
ATOM 4386 N N . GLN B 1 123 ? 2.828 -33.543 57.379 1.00 18.16 169 GLN B N 1
ATOM 4387 C CA . GLN B 1 123 ? 1.431 -33.934 57.525 1.00 13.82 169 GLN B CA 1
ATOM 4388 C C . GLN B 1 123 ? 0.541 -32.739 57.865 1.00 24.13 169 GLN B C 1
ATOM 4389 O O . GLN B 1 123 ? 0.974 -31.763 58.481 1.00 20.83 169 GLN B O 1
ATOM 4395 N N . ALA B 1 124 ? -0.730 -32.845 57.455 1.00 20.24 170 ALA B N 1
ATOM 4396 C CA . ALA B 1 124 ? -1.709 -31.768 57.602 1.00 17.02 170 ALA B CA 1
ATOM 4397 C C . ALA B 1 124 ? -1.915 -31.299 59.043 1.00 20.14 170 ALA B C 1
ATOM 4398 O O . ALA B 1 124 ? -2.273 -30.138 59.260 1.00 17.27 170 ALA B O 1
ATOM 4400 N N . GLY B 1 125 ? -1.758 -32.174 60.027 1.00 20.00 171 GLY B N 1
ATOM 4401 C CA . GLY B 1 125 ? -1.996 -31.785 61.403 1.00 16.03 171 GLY B CA 1
ATOM 4402 C C . GLY B 1 125 ? -0.832 -31.185 62.162 1.00 21.07 171 GLY B C 1
ATOM 4403 O O . GLY B 1 125 ? -0.952 -30.988 63.374 1.00 23.96 171 GLY B O 1
ATOM 4404 N N . CYS B 1 126 ? 0.303 -30.932 61.517 1.00 21.60 172 CYS B N 1
ATOM 4405 C CA . CYS B 1 126 ? 1.368 -30.165 62.161 1.00 19.05 172 CYS B CA 1
ATOM 4406 C C . CYS B 1 126 ? 0.900 -28.753 62.500 1.00 22.10 172 CYS B C 1
ATOM 4407 O O . CYS B 1 126 ? 0.327 -28.050 61.659 1.00 18.59 172 CYS B O 1
ATOM 4410 N N . VAL B 1 127 ? 1.152 -28.348 63.743 1.00 16.85 173 VAL B N 1
ATOM 4411 C CA . VAL B 1 127 ? 0.721 -27.058 64.262 1.00 21.00 173 VAL B CA 1
ATOM 4412 C C . VAL B 1 127 ? 1.644 -25.970 63.724 1.00 21.14 173 VAL B C 1
ATOM 4413 O O . VAL B 1 127 ? 2.868 -26.146 63.679 1.00 18.55 173 VAL B O 1
ATOM 4417 N N . LEU B 1 128 ? 1.048 -24.881 63.226 1.00 18.35 174 LEU B N 1
ATOM 4418 C CA . LEU B 1 128 ? 1.822 -23.836 62.554 1.00 23.14 174 LEU B CA 1
ATOM 4419 C C . LEU B 1 128 ? 3.015 -23.368 63.391 1.00 22.77 174 LEU B C 1
ATOM 4420 O O . LEU B 1 128 ? 4.134 -23.256 62.879 1.00 29.89 174 LEU B O 1
ATOM 4425 N N . GLU B 1 129 ? 2.797 -23.087 64.684 1.00 26.58 175 GLU B N 1
ATOM 4426 C CA . GLU B 1 129 ? 3.896 -22.594 65.513 1.00 30.58 175 GLU B CA 1
ATOM 4427 C C . GLU B 1 129 ? 5.012 -23.618 65.627 1.00 26.14 175 GLU B C 1
ATOM 4428 O O . GLU B 1 129 ? 6.189 -23.251 65.703 1.00 18.89 175 GLU B O 1
ATOM 4434 N N . GLU B 1 130 ? 4.662 -24.904 65.642 1.00 23.71 176 GLU B N 1
ATOM 4435 C CA . GLU B 1 130 ? 5.677 -25.945 65.734 1.00 26.51 176 GLU B CA 1
ATOM 4436 C C . GLU B 1 130 ? 6.468 -26.067 64.434 1.00 20.35 176 GLU B C 1
ATOM 4437 O O . GLU B 1 130 ? 7.681 -26.310 64.464 1.00 21.60 176 GLU B O 1
ATOM 4443 N N . LEU B 1 131 ? 5.799 -25.927 63.285 1.00 17.93 177 LEU B N 1
ATOM 4444 C CA . LEU B 1 131 ? 6.522 -25.868 62.015 1.00 22.77 177 LEU B CA 1
ATOM 4445 C C . LEU B 1 131 ? 7.444 -24.653 61.933 1.00 26.57 177 LEU B C 1
ATOM 4446 O O . LEU B 1 131 ? 8.550 -24.746 61.386 1.00 22.93 177 LEU B O 1
ATOM 4451 N N . SER B 1 132 ? 7.008 -23.501 62.456 1.00 20.73 178 SER B N 1
ATOM 4452 C CA . SER B 1 132 ? 7.883 -22.330 62.474 1.00 18.96 178 SER B CA 1
ATOM 4453 C C . SER B 1 132 ? 9.135 -22.588 63.298 1.00 18.53 178 SER B C 1
ATOM 4454 O O . SER B 1 132 ? 10.248 -22.283 62.863 1.00 20.10 178 SER B O 1
ATOM 4457 N N . ARG B 1 133 ? 8.977 -23.168 64.489 1.00 19.93 179 ARG B N 1
ATOM 4458 C CA . ARG B 1 133 ? 10.145 -23.511 65.294 1.00 30.96 179 ARG B CA 1
ATOM 4459 C C . ARG B 1 133 ? 11.062 -24.485 64.565 1.00 24.24 179 ARG B C 1
ATOM 4460 O O . ARG B 1 133 ? 12.288 -24.338 64.602 1.00 20.95 179 ARG B O 1
ATOM 4468 N N . TYR B 1 134 ? 10.485 -25.470 63.883 1.00 20.88 180 TYR B N 1
ATOM 4469 C CA . TYR B 1 134 ? 11.290 -26.455 63.174 1.00 21.36 180 TYR B CA 1
ATOM 4470 C C . TYR B 1 134 ? 12.095 -25.820 62.038 1.00 24.55 180 TYR B C 1
ATOM 4471 O O . TYR B 1 134 ? 13.303 -26.051 61.918 1.00 22.08 180 TYR B O 1
ATOM 4480 N N . VAL B 1 135 ? 11.445 -25.039 61.175 1.00 16.89 181 VAL B N 1
ATOM 4481 C CA . VAL B 1 135 ? 12.199 -24.468 60.062 1.00 21.72 181 VAL B CA 1
ATOM 4482 C C . VAL B 1 135 ? 13.150 -23.356 60.508 1.00 21.98 181 VAL B C 1
ATOM 4483 O O . VAL B 1 135 ? 14.222 -23.185 59.913 1.00 21.05 181 VAL B O 1
ATOM 4487 N N . GLU B 1 136 ? 12.779 -22.567 61.523 1.00 23.61 182 GLU B N 1
ATOM 4488 C CA . GLU B 1 136 ? 13.669 -21.505 62.007 1.00 29.37 182 GLU B CA 1
ATOM 4489 C C . GLU B 1 136 ? 14.966 -22.043 62.602 1.00 27.61 182 GLU B C 1
ATOM 4490 O O . GLU B 1 136 ? 16.032 -21.444 62.409 1.00 29.17 182 GLU B O 1
ATOM 4496 N N . GLU B 1 137 ? 14.906 -23.183 63.288 1.00 27.45 183 GLU B N 1
ATOM 4497 C CA . GLU B 1 137 ? 16.122 -23.885 63.698 1.00 28.55 183 GLU B CA 1
ATOM 4498 C C . GLU B 1 137 ? 17.052 -24.146 62.517 1.00 29.65 183 GLU B C 1
ATOM 4499 O O . GLU B 1 137 ? 18.273 -24.243 62.696 1.00 32.56 183 GLU B O 1
ATOM 4501 N N . ARG B 1 138 ? 16.495 -24.296 61.315 1.00 23.47 184 ARG B N 1
ATOM 4502 C CA . ARG B 1 138 ? 17.264 -24.489 60.091 1.00 20.53 184 ARG B CA 1
ATOM 4503 C C . ARG B 1 138 ? 17.389 -23.219 59.233 1.00 19.77 184 ARG B C 1
ATOM 4504 O O . ARG B 1 138 ? 17.700 -23.322 58.042 1.00 26.69 184 ARG B O 1
ATOM 4512 N N . ASP B 1 139 ? 17.131 -22.031 59.810 1.00 23.05 185 ASP B N 1
ATOM 4513 C CA . ASP B 1 139 ? 17.269 -20.716 59.143 1.00 25.84 185 ASP B CA 1
ATOM 4514 C C . ASP B 1 139 ? 16.293 -20.524 57.990 1.00 24.81 185 ASP B C 1
ATOM 4515 O O . ASP B 1 139 ? 16.616 -19.877 56.990 1.00 27.11 185 ASP B O 1
ATOM 4520 N N . PHE B 1 140 ? 15.086 -21.048 58.133 1.00 27.90 186 PHE B N 1
ATOM 4521 C CA . PHE B 1 140 ? 14.000 -20.697 57.236 1.00 28.61 186 PHE B CA 1
ATOM 4522 C C . PHE B 1 140 ? 12.825 -20.218 58.079 1.00 26.27 186 PHE B C 1
ATOM 4523 O O . PHE B 1 140 ? 12.846 -20.311 59.307 1.00 23.53 186 PHE B O 1
ATOM 4531 N N . ILE B 1 141 ? 11.795 -19.686 57.423 1.00 21.78 187 ILE B N 1
ATOM 4532 C CA . ILE B 1 141 ? 10.565 -19.305 58.104 1.00 29.32 187 ILE B CA 1
ATOM 4533 C C . ILE B 1 141 ? 9.394 -19.868 57.315 1.00 31.39 187 ILE B C 1
ATOM 4534 O O . ILE B 1 141 ? 9.508 -20.184 56.130 1.00 25.49 187 ILE B O 1
ATOM 4539 N N . MET B 1 142 ? 8.249 -19.953 57.984 1.00 25.79 188 MET B N 1
ATOM 4540 C CA . MET B 1 142 ? 7.013 -20.285 57.293 1.00 25.52 188 MET B CA 1
ATOM 4541 C C . MET B 1 142 ? 6.560 -19.084 56.462 1.00 29.07 188 MET B C 1
ATOM 4542 O O . MET B 1 142 ? 6.747 -17.935 56.873 1.00 16.62 188 MET B O 1
ATOM 4547 N N . PRO B 1 143 ? 6.021 -19.310 55.261 1.00 22.47 189 PRO B N 1
ATOM 4548 C CA . PRO B 1 143 ? 5.562 -18.179 54.438 1.00 20.40 189 PRO B CA 1
ATOM 4549 C C . PRO B 1 143 ? 4.316 -17.496 54.983 1.00 28.12 189 PRO B C 1
ATOM 4550 O O . PRO B 1 143 ? 3.885 -16.495 54.406 1.00 23.26 189 PRO B O 1
ATOM 4554 N N . LEU B 1 144 ? 3.722 -18.003 56.068 1.00 20.07 190 LEU B N 1
ATOM 4555 C CA . LEU B 1 144 ? 2.561 -17.388 56.694 1.00 23.52 190 LEU B CA 1
ATOM 4556 C C . LEU B 1 144 ? 2.680 -17.442 58.211 1.00 22.37 190 LEU B C 1
ATOM 4557 O O . LEU B 1 144 ? 3.323 -18.330 58.781 1.00 24.66 190 LEU B O 1
ATOM 4562 N N . ASP B 1 145 ? 2.005 -16.500 58.854 1.00 17.64 191 ASP B N 1
ATOM 4563 C CA . ASP B 1 145 ? 1.890 -16.448 60.298 1.00 18.26 191 ASP B CA 1
ATOM 4564 C C . ASP B 1 145 ? 0.542 -15.835 60.628 1.00 23.36 191 ASP B C 1
ATOM 4565 O O . ASP B 1 145 ? -0.000 -15.052 59.844 1.00 22.16 191 ASP B O 1
ATOM 4570 N N . LEU B 1 146 ? -0.026 -16.257 61.759 1.00 21.76 192 LEU B N 1
ATOM 4571 C CA . LEU B 1 146 ? -1.288 -15.700 62.221 1.00 18.56 192 LEU B CA 1
ATOM 4572 C C . LEU B 1 146 ? -1.415 -15.892 63.727 1.00 21.76 192 LEU B C 1
ATOM 4573 O O . LEU B 1 146 ? -0.718 -16.710 64.332 1.00 24.97 192 LEU B O 1
ATOM 4578 N N . GLY B 1 147 ? -2.300 -15.078 64.321 1.00 16.47 193 GLY B N 1
ATOM 4579 C CA . GLY B 1 147 ? -2.521 -15.103 65.760 1.00 20.36 193 GLY B CA 1
ATOM 4580 C C . GLY B 1 147 ? -2.900 -16.463 66.324 1.00 24.16 193 GLY B C 1
ATOM 4581 O O . GLY B 1 147 ? -2.654 -16.744 67.501 1.00 25.28 193 GLY B O 1
ATOM 4582 N N . ALA B 1 148 ? -3.513 -17.318 65.501 1.00 24.20 194 ALA B N 1
ATOM 4583 C CA . ALA B 1 148 ? -3.868 -18.688 65.870 1.00 27.28 194 ALA B CA 1
ATOM 4584 C C . ALA B 1 148 ? -2.717 -19.686 65.799 1.00 21.35 194 ALA B C 1
ATOM 4585 O O . ALA B 1 148 ? -2.965 -20.877 66.010 1.00 20.72 194 ALA B O 1
ATOM 4587 N N . LYS B 1 149 ? -1.502 -19.233 65.460 1.00 22.31 195 LYS B N 1
ATOM 4588 C CA . LYS B 1 149 ? -0.363 -20.118 65.197 1.00 28.47 195 LYS B CA 1
ATOM 4589 C C . LYS B 1 149 ? -0.195 -21.224 66.238 1.00 25.81 195 LYS B C 1
ATOM 4590 O O . LYS B 1 149 ? 0.226 -22.336 65.904 1.00 23.73 195 LYS B O 1
ATOM 4596 N N . GLY B 1 150 ? -0.482 -20.930 67.507 1.00 25.48 196 GLY B N 1
ATOM 4597 C CA . GLY B 1 150 ? -0.307 -21.933 68.541 1.00 21.61 196 GLY B CA 1
ATOM 4598 C C . GLY B 1 150 ? -1.237 -23.122 68.436 1.00 25.98 196 GLY B C 1
ATOM 4599 O O . GLY B 1 150 ? -0.967 -24.146 69.065 1.00 26.03 196 GLY B O 1
ATOM 4600 N N . SER B 1 151 ? -2.332 -23.009 67.677 1.00 19.92 197 SER B N 1
ATOM 4601 C CA . SER B 1 151 ? -3.305 -24.094 67.609 1.00 20.07 197 SER B CA 1
ATOM 4602 C C . SER B 1 151 ? -3.666 -24.561 66.204 1.00 22.97 197 SER B C 1
ATOM 4603 O O . SER B 1 151 ? -4.062 -25.720 66.033 1.00 22.36 197 SER B O 1
ATOM 4606 N N . CYS B 1 152 ? -3.604 -23.672 65.208 1.00 22.94 198 CYS B N 1
ATOM 4607 C CA . CYS B 1 152 ? -4.085 -24.014 63.872 1.00 18.25 198 CYS B CA 1
ATOM 4608 C C . CYS B 1 152 ? -3.137 -25.015 63.208 1.00 22.89 198 CYS B C 1
ATOM 4609 O O . CYS B 1 152 ? -1.927 -24.994 63.437 1.00 19.21 198 CYS B O 1
ATOM 4612 N N . HIS B 1 153 ? -3.700 -25.888 62.373 1.00 20.08 199 HIS B N 1
ATOM 4613 C CA . HIS B 1 153 ? -2.945 -26.904 61.640 1.00 19.88 199 HIS B CA 1
ATOM 4614 C C . HIS B 1 153 ? -2.651 -26.409 60.224 1.00 20.55 199 HIS B C 1
ATOM 4615 O O . HIS B 1 153 ? -3.429 -25.641 59.644 1.00 19.37 199 HIS B O 1
ATOM 4622 N N . ILE B 1 154 ? -1.483 -26.796 59.694 1.00 24.99 200 ILE B N 1
ATOM 4623 C CA . ILE B 1 154 ? -1.132 -26.407 58.324 1.00 20.61 200 ILE B CA 1
ATOM 4624 C C . ILE B 1 154 ? -2.198 -26.859 57.327 1.00 16.15 200 ILE B C 1
ATOM 4625 O O . ILE B 1 154 ? -2.482 -26.156 56.347 1.00 17.48 200 ILE B O 1
ATOM 4630 N N . GLY B 1 155 ? -2.804 -28.033 57.553 1.00 18.99 201 GLY B N 1
ATOM 4631 C CA . GLY B 1 155 ? -3.894 -28.481 56.687 1.00 15.04 201 GLY B CA 1
ATOM 4632 C C . GLY B 1 155 ? -5.116 -27.578 56.739 1.00 22.85 201 GLY B C 1
ATOM 4633 O O . GLY B 1 155 ? -5.754 -27.318 55.715 1.00 21.18 201 GLY B O 1
ATOM 4634 N N . GLY B 1 156 ? -5.460 -27.104 57.938 1.00 17.05 202 GLY B N 1
ATOM 4635 C CA . GLY B 1 156 ? -6.499 -26.093 58.093 1.00 14.84 202 GLY B CA 1
ATOM 4636 C C . GLY B 1 156 ? -6.184 -24.792 57.373 1.00 15.06 202 GLY B C 1
ATOM 4637 O O . GLY B 1 156 ? -7.058 -24.198 56.733 1.00 17.30 202 GLY B O 1
ATOM 4638 N N . ASN B 1 157 ? -4.941 -24.305 57.511 1.00 14.76 203 ASN B N 1
ATOM 4639 C CA . ASN B 1 157 ? -4.528 -23.081 56.815 1.00 17.54 203 ASN B CA 1
ATOM 4640 C C . ASN B 1 157 ? -4.700 -23.180 55.307 1.00 21.44 203 ASN B C 1
ATOM 4641 O O . ASN B 1 157 ? -5.198 -22.245 54.666 1.00 14.85 203 ASN B O 1
ATOM 4646 N N . VAL B 1 158 ? -4.269 -24.297 54.724 1.00 16.23 204 VAL B N 1
ATOM 4647 C CA . VAL B 1 158 ? -4.453 -24.536 53.298 1.00 19.60 204 VAL B CA 1
ATOM 4648 C C . VAL B 1 158 ? -5.931 -24.646 52.939 1.00 19.80 204 VAL B C 1
ATOM 4649 O O . VAL B 1 158 ? -6.382 -24.078 51.936 1.00 17.54 204 VAL B O 1
ATOM 4653 N N . ALA B 1 159 ? -6.707 -25.380 53.743 1.00 14.85 205 ALA B N 1
ATOM 4654 C CA . ALA B 1 159 ? -8.119 -25.569 53.418 1.00 16.14 205 ALA B CA 1
ATOM 4655 C C . ALA B 1 159 ? -8.893 -24.262 53.444 1.00 15.27 205 ALA B C 1
ATOM 4656 O O . ALA B 1 159 ? -9.810 -24.083 52.635 1.00 15.46 205 ALA B O 1
ATOM 4658 N N . THR B 1 160 ? -8.542 -23.342 54.344 1.00 11.03 206 THR B N 1
ATOM 4659 C CA . THR B 1 160 ? -9.194 -22.035 54.417 1.00 14.39 206 THR B CA 1
ATOM 4660 C C . THR B 1 160 ? -8.517 -20.989 53.543 1.00 15.35 206 THR B C 1
ATOM 4661 O O . THR B 1 160 ? -9.018 -19.864 53.454 1.00 16.40 206 THR B O 1
ATOM 4665 N N . ASN B 1 161 ? -7.373 -21.323 52.938 1.00 21.44 207 ASN B N 1
ATOM 4666 C CA . ASN B 1 161 ? -6.513 -20.369 52.227 1.00 18.58 207 ASN B CA 1
ATOM 4667 C C . ASN B 1 161 ? -6.176 -19.162 53.113 1.00 21.54 207 ASN B C 1
ATOM 4668 O O . ASN B 1 161 ? -6.399 -18.003 52.750 1.00 18.74 207 ASN B O 1
ATOM 4673 N N . ALA B 1 162 ? -5.641 -19.458 54.300 1.00 19.17 208 ALA B N 1
ATOM 4674 C CA . ALA B 1 162 ? -5.352 -18.439 55.302 1.00 21.29 208 ALA B CA 1
ATOM 4675 C C . ALA B 1 162 ? -4.409 -17.364 54.762 1.00 32.79 208 ALA B C 1
ATOM 4676 O O . ALA B 1 162 ? -3.446 -17.657 54.040 1.00 25.06 208 ALA B O 1
ATOM 4678 N N . GLY B 1 163 ? -4.716 -16.108 55.099 1.00 29.44 209 GLY B N 1
ATOM 4679 C CA . GLY B 1 163 ? -3.898 -14.960 54.748 1.00 23.94 209 GLY B CA 1
ATOM 4680 C C . GLY B 1 163 ? -2.839 -14.717 55.808 1.00 30.59 209 GLY B C 1
ATOM 4681 O O . GLY B 1 163 ? -1.792 -15.370 55.815 1.00 28.47 209 GLY B O 1
ATOM 4682 N N . GLY B 1 164 ? -3.091 -13.766 56.697 1.00 23.47 210 GLY B N 1
ATOM 4683 C CA . GLY B 1 164 ? -2.242 -13.555 57.855 1.00 25.93 210 GLY B CA 1
ATOM 4684 C C . GLY B 1 164 ? -1.292 -12.377 57.751 1.00 21.77 210 GLY B C 1
ATOM 4685 O O . GLY B 1 164 ? -1.387 -11.511 56.875 1.00 23.86 210 GLY B O 1
ATOM 4686 N N . LEU B 1 165 ? -0.339 -12.374 58.688 1.00 22.33 211 LEU B N 1
ATOM 4687 C CA . LEU B 1 165 ? 0.423 -11.189 59.066 1.00 27.73 211 LEU B CA 1
ATOM 4688 C C . LEU B 1 165 ? 1.627 -10.895 58.180 1.00 30.87 211 LEU B C 1
ATOM 4689 O O . LEU B 1 165 ? 2.177 -9.790 58.271 1.00 25.48 211 LEU B O 1
ATOM 4694 N N . ARG B 1 166 ? 2.039 -11.830 57.327 1.00 20.51 212 ARG B N 1
ATOM 4695 C CA . ARG B 1 166 ? 3.176 -11.627 56.436 1.00 28.13 212 ARG B CA 1
ATOM 4696 C C . ARG B 1 166 ? 2.779 -11.865 54.985 1.00 21.84 212 ARG B C 1
ATOM 4697 O O . ARG B 1 166 ? 3.644 -11.973 54.109 1.00 22.39 212 ARG B O 1
ATOM 4705 N N . PHE B 1 167 ? 1.466 -11.842 54.722 1.00 23.09 213 PHE B N 1
ATOM 4706 C CA . PHE B 1 167 ? 0.920 -12.033 53.379 1.00 20.33 213 PHE B CA 1
ATOM 4707 C C . PHE B 1 167 ? 1.450 -10.983 52.405 1.00 26.32 213 PHE B C 1
ATOM 4708 O O . PHE B 1 167 ? 1.795 -11.300 51.261 1.00 23.67 213 PHE B O 1
ATOM 4716 N N . LEU B 1 168 ? 1.509 -9.729 52.846 1.00 22.17 214 LEU B N 1
ATOM 4717 C CA . LEU B 1 168 ? 2.049 -8.632 52.048 1.00 25.81 214 LEU B CA 1
ATOM 4718 C C . LEU B 1 168 ? 3.433 -8.931 51.472 1.00 26.23 214 LEU B C 1
ATOM 4719 O O . LEU B 1 168 ? 3.753 -8.493 50.362 1.00 29.06 214 LEU B O 1
ATOM 4724 N N . ARG B 1 169 ? 4.247 -9.704 52.182 1.00 24.88 215 ARG B N 1
ATOM 4725 C CA . ARG B 1 169 ? 5.593 -10.029 51.720 1.00 25.58 215 ARG B CA 1
ATOM 4726 C C . ARG B 1 169 ? 5.660 -11.351 50.948 1.00 24.38 215 ARG B C 1
ATOM 4727 O O . ARG B 1 169 ? 6.316 -11.421 49.906 1.00 21.59 215 ARG B O 1
ATOM 4735 N N . TYR B 1 170 ? 5.050 -12.421 51.458 1.00 18.26 216 TYR B N 1
ATOM 4736 C CA . TYR B 1 170 ? 5.203 -13.744 50.848 1.00 20.39 216 TYR B CA 1
ATOM 4737 C C . TYR B 1 170 ? 4.001 -14.192 50.017 1.00 21.38 216 TYR B C 1
ATOM 4738 O O . TYR B 1 170 ? 4.095 -15.215 49.332 1.00 23.91 216 TYR B O 1
ATOM 4747 N N . GLY B 1 171 ? 2.874 -13.479 50.075 1.00 16.49 217 GLY B N 1
ATOM 4748 C CA . GLY B 1 171 ? 1.744 -13.785 49.215 1.00 19.86 217 GLY B CA 1
ATOM 4749 C C . GLY B 1 171 ? 0.910 -14.986 49.642 1.00 26.53 217 GLY B C 1
ATOM 4750 O O . GLY B 1 171 ? 1.035 -15.539 50.745 1.00 19.52 217 GLY B O 1
ATOM 4751 N N . SER B 1 172 ? 0.039 -15.388 48.718 1.00 22.98 218 SER B N 1
ATOM 4752 C CA . SER B 1 172 ? -0.973 -16.410 48.954 1.00 19.21 218 SER B CA 1
ATOM 4753 C C . SER B 1 172 ? -0.388 -17.818 49.052 1.00 19.96 218 SER B C 1
ATOM 4754 O O . SER B 1 172 ? 0.651 -18.137 48.466 1.00 20.79 218 SER B O 1
ATOM 4757 N N . LEU B 1 173 ? -1.112 -18.678 49.777 1.00 20.18 219 LEU B N 1
ATOM 4758 C CA . LEU B 1 173 ? -0.860 -20.116 49.750 1.00 18.02 219 LEU B CA 1
ATOM 4759 C C . LEU B 1 173 ? -1.019 -20.691 48.343 1.00 19.60 219 LEU B C 1
ATOM 4760 O O . LEU B 1 173 ? -0.360 -21.680 47.994 1.00 21.24 219 LEU B O 1
ATOM 4765 N N . HIS B 1 174 ? -1.859 -20.065 47.518 1.00 16.01 220 HIS B N 1
ATOM 4766 C CA . HIS B 1 174 ? -1.950 -20.433 46.107 1.00 20.25 220 HIS B CA 1
ATOM 4767 C C . HIS B 1 174 ? -0.604 -20.324 45.400 1.00 23.81 220 HIS B C 1
ATOM 4768 O O . HIS B 1 174 ? -0.377 -21.021 44.404 1.00 22.69 220 HIS B O 1
ATOM 4775 N N . GLY B 1 175 ? 0.295 -19.468 45.897 1.00 20.07 221 GLY B N 1
ATOM 4776 C CA . GLY B 1 175 ? 1.666 -19.400 45.415 1.00 20.46 221 GLY B CA 1
ATOM 4777 C C . GLY B 1 175 ? 2.700 -20.227 46.160 1.00 25.42 221 GLY B C 1
ATOM 4778 O O . GLY B 1 175 ? 3.657 -20.703 45.550 1.00 26.52 221 GLY B O 1
ATOM 4779 N N . THR B 1 176 ? 2.575 -20.341 47.479 1.00 22.23 222 THR B N 1
ATOM 4780 C CA . THR B 1 176 ? 3.606 -20.961 48.307 1.00 22.35 222 THR B CA 1
ATOM 4781 C C . THR B 1 176 ? 3.412 -22.462 48.521 1.00 21.37 222 THR B C 1
ATOM 4782 O O . THR B 1 176 ? 4.364 -23.141 48.910 1.00 18.77 222 THR B O 1
ATOM 4786 N N . VAL B 1 177 ? 2.199 -22.986 48.348 1.00 25.14 223 VAL B N 1
ATOM 4787 C CA . VAL B 1 177 ? 1.996 -24.430 48.400 1.00 21.80 223 VAL B CA 1
ATOM 4788 C C . VAL B 1 177 ? 2.543 -25.047 47.113 1.00 24.94 223 VAL B C 1
ATOM 4789 O O . VAL B 1 177 ? 2.120 -24.703 46.004 1.00 22.98 223 VAL B O 1
ATOM 4793 N N . LEU B 1 178 ? 3.494 -25.964 47.258 1.00 18.64 224 LEU B N 1
ATOM 4794 C CA . LEU B 1 178 ? 4.062 -26.655 46.108 1.00 20.71 224 LEU B CA 1
ATOM 4795 C C . LEU B 1 178 ? 3.319 -27.940 45.772 1.00 24.46 224 LEU B C 1
ATOM 4796 O O . LEU B 1 178 ? 3.371 -28.389 44.620 1.00 29.77 224 LEU B O 1
ATOM 4801 N N . GLY B 1 179 ? 2.688 -28.576 46.753 1.00 19.61 225 GLY B N 1
ATOM 4802 C CA . GLY B 1 179 ? 1.986 -29.816 46.500 1.00 17.08 225 GLY B CA 1
ATOM 4803 C C . GLY B 1 179 ? 1.108 -30.213 47.665 1.00 25.35 225 GLY B C 1
ATOM 4804 O O . GLY B 1 179 ? 1.303 -29.762 48.801 1.00 24.50 225 GLY B O 1
ATOM 4805 N N . LEU B 1 180 ? 0.128 -31.069 47.363 1.00 19.34 226 LEU B N 1
ATOM 4806 C CA . LEU B 1 180 ? -0.789 -31.588 48.363 1.00 23.08 226 LEU B CA 1
ATOM 4807 C C . LEU B 1 180 ? -1.054 -33.065 48.113 1.00 19.76 226 LEU B C 1
ATOM 4808 O O . LEU B 1 180 ? -1.159 -33.506 46.968 1.00 16.57 226 LEU B O 1
ATOM 4813 N N . GLU B 1 181 ? -1.180 -33.817 49.194 1.00 20.45 227 GLU B N 1
ATOM 4814 C CA . GLU B 1 181 ? -1.839 -35.111 49.170 1.00 21.14 227 GLU B CA 1
ATOM 4815 C C . GLU B 1 181 ? -3.237 -34.926 49.745 1.00 27.79 227 GLU B C 1
ATOM 4816 O O . GLU B 1 181 ? -3.396 -34.354 50.831 1.00 21.59 227 GLU B O 1
ATOM 4822 N N . VAL B 1 182 ? -4.243 -35.404 49.010 1.00 25.46 228 VAL B N 1
ATOM 4823 C CA . VAL B 1 182 ? -5.652 -35.216 49.340 1.00 21.20 228 VAL B CA 1
ATOM 4824 C C . VAL B 1 182 ? -6.401 -36.539 49.234 1.00 26.31 228 VAL B C 1
ATOM 4825 O O . VAL B 1 182 ? -6.219 -37.284 48.265 1.00 24.95 228 VAL B O 1
ATOM 4829 N N . VAL B 1 183 ? -7.198 -36.856 50.251 1.00 20.99 229 VAL B N 1
ATOM 4830 C CA . VAL B 1 183 ? -8.086 -38.016 50.204 1.00 18.26 229 VAL B CA 1
ATOM 4831 C C . VAL B 1 183 ? -9.473 -37.532 49.797 1.00 14.78 229 VAL B C 1
ATOM 4832 O O . VAL B 1 183 ? -10.050 -36.649 50.445 1.00 20.09 229 VAL B O 1
ATOM 4836 N N . LEU B 1 184 ? -10.004 -38.108 48.723 1.00 19.10 230 LEU B N 1
ATOM 4837 C CA . LEU B 1 184 ? -11.313 -37.762 48.200 1.00 20.00 230 LEU B CA 1
ATOM 4838 C C . LEU B 1 184 ? -12.403 -38.503 48.971 1.00 25.08 230 LEU B C 1
ATOM 4839 O O . LEU B 1 184 ? -12.133 -39.418 49.751 1.00 19.67 230 LEU B O 1
ATOM 4844 N N . ALA B 1 185 ? -13.653 -38.086 48.728 1.00 21.28 231 ALA B N 1
ATOM 4845 C CA . ALA B 1 185 ? -14.802 -38.578 49.489 1.00 23.11 231 ALA B CA 1
ATOM 4846 C C . ALA B 1 185 ? -14.948 -40.098 49.436 1.00 31.62 231 ALA B C 1
ATOM 4847 O O . ALA B 1 185 ? -15.381 -40.717 50.416 1.00 26.31 231 ALA B O 1
ATOM 4849 N N . ASP B 1 186 ? -14.652 -40.713 48.289 1.00 24.96 232 ASP B N 1
ATOM 4850 C CA . ASP B 1 186 ? -14.709 -42.168 48.185 1.00 26.55 232 ASP B CA 1
ATOM 4851 C C . ASP B 1 186 ? -13.456 -42.864 48.707 1.00 26.81 232 ASP B C 1
ATOM 4852 O O . ASP B 1 186 ? -13.375 -44.095 48.626 1.00 22.99 232 ASP B O 1
ATOM 4857 N N . GLY B 1 187 ? -12.497 -42.119 49.256 1.00 23.29 233 GLY B N 1
ATOM 4858 C CA . GLY B 1 187 ? -11.279 -42.689 49.800 1.00 18.17 233 GLY B CA 1
ATOM 4859 C C . GLY B 1 187 ? -10.117 -42.756 48.833 1.00 20.01 233 GLY B C 1
ATOM 4860 O O . GLY B 1 187 ? -9.028 -43.193 49.229 1.00 20.21 233 GLY B O 1
ATOM 4861 N N . THR B 1 188 ? -10.313 -42.328 47.587 1.00 20.42 234 THR B N 1
ATOM 4862 C CA . THR B 1 188 ? -9.221 -42.187 46.630 1.00 21.70 234 THR B CA 1
ATOM 4863 C C . THR B 1 188 ? -8.157 -41.221 47.141 1.00 27.23 234 THR B C 1
ATOM 4864 O O . THR B 1 188 ? -8.458 -40.081 47.519 1.00 21.39 234 THR B O 1
ATOM 4868 N N . VAL B 1 189 ? -6.913 -41.686 47.152 1.00 19.73 235 VAL B N 1
ATOM 4869 C CA . VAL B 1 189 ? -5.772 -40.870 47.541 1.00 23.62 235 VAL B CA 1
ATOM 4870 C C . VAL B 1 189 ? -5.291 -40.152 46.286 1.00 24.14 235 VAL B C 1
ATOM 4871 O O . VAL B 1 189 ? -4.830 -40.783 45.333 1.00 19.33 235 VAL B O 1
ATOM 4875 N N . LEU B 1 190 ? -5.485 -38.840 46.250 1.00 23.35 236 LEU B N 1
ATOM 4876 C CA . LEU B 1 190 ? -5.014 -38.009 45.147 1.00 25.38 236 LEU B CA 1
ATOM 4877 C C . LEU B 1 190 ? -3.608 -37.530 45.490 1.00 27.25 236 LEU B C 1
ATOM 4878 O O . LEU B 1 190 ? -3.416 -36.769 46.443 1.00 28.03 236 LEU B O 1
ATOM 4883 N N . ASP B 1 191 ? -2.626 -37.988 44.723 1.00 29.67 237 ASP B N 1
ATOM 4884 C CA . ASP B 1 191 ? -1.225 -37.639 44.941 1.00 28.62 237 ASP B CA 1
ATOM 4885 C C . ASP B 1 191 ? -0.830 -36.467 44.042 1.00 29.57 237 ASP B C 1
ATOM 4886 O O . ASP B 1 191 ? -0.531 -36.652 42.861 1.00 29.28 237 ASP B O 1
ATOM 4891 N N . CYS B 1 192 ? -0.868 -35.251 44.596 1.00 26.55 238 CYS B N 1
ATOM 4892 C CA . CYS B 1 192 ? -0.333 -34.055 43.948 1.00 21.41 238 CYS B CA 1
ATOM 4893 C C . CYS B 1 192 ? 0.847 -33.491 44.732 1.00 24.14 238 CYS B C 1
ATOM 4894 O O . CYS B 1 192 ? 1.036 -32.280 44.799 1.00 30.59 238 CYS B O 1
ATOM 4897 N N . LEU B 1 193 ? 1.637 -34.372 45.349 1.00 23.91 239 LEU B N 1
ATOM 4898 C CA . LEU B 1 193 ? 2.678 -33.976 46.307 1.00 23.33 239 LEU B CA 1
ATOM 4899 C C . LEU B 1 193 ? 4.000 -33.764 45.562 1.00 31.68 239 LEU B C 1
ATOM 4900 O O . LEU B 1 193 ? 4.989 -34.466 45.718 1.00 32.76 239 LEU B O 1
ATOM 4905 N N . THR B 1 194 ? 3.971 -32.724 44.734 1.00 39.40 240 THR B N 1
ATOM 4906 C CA . THR B 1 19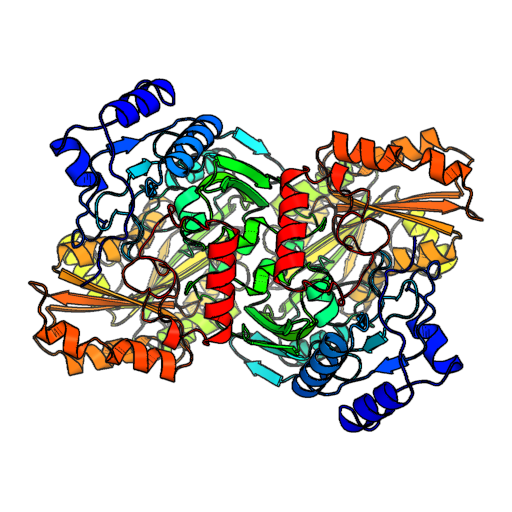4 ? 5.037 -32.298 43.816 1.00 45.10 240 THR B CA 1
ATOM 4907 C C . THR B 1 194 ? 5.972 -31.298 44.489 1.00 50.77 240 THR B C 1
ATOM 4908 O O . THR B 1 194 ? 5.803 -30.089 44.362 1.00 69.48 240 THR B O 1
ATOM 4912 N N . SER B 1 195 ? 6.964 -31.785 45.229 1.00 47.43 241 SER B N 1
ATOM 4913 C CA . SER B 1 195 ? 7.840 -30.823 45.903 1.00 51.85 241 SER B CA 1
ATOM 4914 C C . SER B 1 195 ? 8.803 -30.158 44.920 1.00 39.32 241 SER B C 1
ATOM 4915 O O . SER B 1 195 ? 10.023 -30.242 45.098 1.00 37.14 241 SER B O 1
ATOM 4918 N N . LEU B 1 196 ? 8.278 -29.466 43.889 1.00 34.35 242 LEU B N 1
ATOM 4919 C CA . LEU B 1 196 ? 9.112 -28.778 42.903 1.00 30.12 242 LEU B CA 1
ATOM 4920 C C . LEU B 1 196 ? 8.684 -27.321 42.806 1.00 27.53 242 LEU B C 1
ATOM 4921 O O . LEU B 1 196 ? 7.486 -27.028 42.839 1.00 37.31 242 LEU B O 1
ATOM 4926 N N . ARG B 1 197 ? 9.664 -26.410 42.648 1.00 24.68 243 ARG B N 1
ATOM 4927 C CA . ARG B 1 197 ? 9.357 -24.986 42.493 1.00 26.61 243 ARG B CA 1
ATOM 4928 C C . ARG B 1 197 ? 8.516 -24.731 41.244 1.00 30.07 243 ARG B C 1
ATOM 4929 O O . ARG B 1 197 ? 7.587 -23.916 41.266 1.00 27.26 243 ARG B O 1
ATOM 4937 N N . LYS B 1 198 ? 8.826 -25.423 40.140 1.00 30.36 244 LYS B N 1
ATOM 4938 C CA . LYS B 1 198 ? 8.112 -25.239 38.879 1.00 26.36 244 LYS B CA 1
ATOM 4939 C C . LYS B 1 198 ? 7.769 -26.590 38.263 1.00 25.98 244 LYS B C 1
ATOM 4940 O O . LYS B 1 198 ? 8.601 -27.505 38.221 1.00 25.19 244 LYS B O 1
ATOM 4946 N N . ASP B 1 199 ? 6.557 -26.679 37.714 1.00 25.88 245 ASP B N 1
ATOM 4947 C CA . ASP B 1 199 ? 6.062 -27.911 37.115 1.00 26.05 245 ASP B CA 1
ATOM 4948 C C . ASP B 1 199 ? 4.780 -27.663 36.329 1.00 29.35 245 ASP B C 1
ATOM 4949 O O . ASP B 1 199 ? 3.696 -27.612 36.917 1.00 42.10 245 ASP B O 1
ATOM 4954 N N . ASN B 1 200 ? 4.876 -27.504 35.013 1.00 24.16 246 ASN B N 1
ATOM 4955 C CA . ASN B 1 200 ? 3.689 -27.276 34.184 1.00 26.31 246 ASN B CA 1
ATOM 4956 C C . ASN B 1 200 ? 3.310 -28.535 33.402 1.00 31.00 246 ASN B C 1
ATOM 4957 O O . ASN B 1 200 ? 3.206 -28.515 32.177 1.00 29.41 246 ASN B O 1
ATOM 4962 N N . THR B 1 201 ? 3.116 -29.639 34.122 1.00 27.51 247 THR B N 1
ATOM 4963 C CA . THR B 1 201 ? 2.718 -30.906 33.509 1.00 28.31 247 THR B CA 1
ATOM 4964 C C . THR B 1 201 ? 1.240 -31.175 33.793 1.00 30.47 247 THR B C 1
ATOM 4965 O O . THR B 1 201 ? 0.877 -32.054 34.575 1.00 36.48 247 THR B O 1
ATOM 4969 N N . GLY B 1 202 ? 0.383 -30.406 33.135 1.00 32.33 248 GLY B N 1
ATOM 4970 C CA . GLY B 1 202 ? -1.060 -30.536 33.230 1.00 25.06 248 GLY B CA 1
ATOM 4971 C C . GLY B 1 202 ? -1.687 -29.545 34.193 1.00 32.81 248 GLY B C 1
ATOM 4972 O O . GLY B 1 202 ? -1.053 -28.599 34.681 1.00 23.08 248 GLY B O 1
ATOM 4973 N N . TYR B 1 203 ? -2.952 -29.826 34.521 1.00 28.87 249 TYR B N 1
ATOM 4974 C CA . TYR B 1 203 ? -3.742 -28.925 35.352 1.00 26.69 249 TYR B CA 1
ATOM 4975 C C . TYR B 1 203 ? -3.200 -28.889 36.777 1.00 23.45 249 TYR B C 1
ATOM 4976 O O . TYR B 1 203 ? -2.711 -29.889 37.314 1.00 23.46 249 TYR B O 1
ATOM 4985 N N . ASP B 1 204 ? -3.281 -27.709 37.389 1.00 28.31 250 ASP B N 1
ATOM 4986 C CA . ASP B 1 204 ? -2.801 -27.487 38.752 1.00 24.47 250 ASP B CA 1
ATOM 4987 C C . ASP B 1 204 ? -3.908 -27.935 39.715 1.00 25.65 250 ASP B C 1
ATOM 4988 O O . ASP B 1 204 ? -4.638 -27.134 40.298 1.00 23.63 250 ASP B O 1
ATOM 4993 N N . LEU B 1 205 ? -4.065 -29.262 39.826 1.00 24.96 251 LEU B N 1
ATOM 4994 C CA . LEU B 1 205 ? -5.202 -29.823 40.563 1.00 24.08 251 LEU B CA 1
ATOM 4995 C C . LEU B 1 205 ? -5.213 -29.413 42.026 1.00 19.86 251 LEU B C 1
ATOM 4996 O O . LEU B 1 205 ? -6.286 -29.178 42.595 1.00 22.91 251 LEU B O 1
ATOM 5001 N N . LYS B 1 206 ? -4.031 -29.254 42.623 1.00 16.01 252 LYS B N 1
ATOM 5002 C CA . LYS B 1 206 ? -3.932 -28.894 44.032 1.00 21.95 252 LYS B CA 1
ATOM 5003 C C . LYS B 1 206 ? -4.642 -27.584 44.335 1.00 20.90 252 LYS B C 1
ATOM 5004 O O . LYS B 1 206 ? -5.120 -27.392 45.458 1.00 17.92 252 LYS B O 1
ATOM 5010 N N . GLN B 1 207 ? -4.699 -26.675 43.361 1.00 19.92 253 GLN B N 1
ATOM 5011 C CA . GLN B 1 207 ? -5.334 -25.376 43.565 1.00 24.35 253 GLN B CA 1
ATOM 5012 C C . GLN B 1 207 ? -6.801 -25.507 43.968 1.00 32.08 253 GLN B C 1
ATOM 5013 O O . GLN B 1 207 ? -7.314 -24.666 44.712 1.00 34.38 253 GLN B O 1
ATOM 5019 N N . LEU B 1 208 ? -7.491 -26.535 43.470 1.00 30.06 254 LEU B N 1
ATOM 5020 C CA . LEU B 1 208 ? -8.886 -26.762 43.830 1.00 34.07 254 LEU B CA 1
ATOM 5021 C C . LEU B 1 208 ? -9.085 -26.953 45.324 1.00 37.94 254 LEU B C 1
ATOM 5022 O O . LEU B 1 208 ? -10.140 -26.595 45.858 1.00 38.26 254 LEU B O 1
ATOM 5027 N N . PHE B 1 209 ? -8.096 -27.509 46.010 1.00 27.81 255 PHE B N 1
ATOM 5028 C CA . PHE B 1 209 ? -8.219 -27.814 47.425 1.00 23.57 255 PHE B CA 1
ATOM 5029 C C . PHE B 1 209 ? -7.751 -26.679 48.325 1.00 23.70 255 PHE B C 1
ATOM 5030 O O . PHE B 1 209 ? -7.984 -26.729 49.536 1.00 21.64 255 PHE B O 1
ATOM 5038 N N . ILE B 1 210 ? -7.111 -25.659 47.762 1.00 20.84 256 ILE B N 1
ATOM 5039 C CA . ILE B 1 210 ? -6.716 -24.478 48.521 1.00 19.77 256 ILE B CA 1
ATOM 5040 C C . ILE B 1 210 ? -7.927 -23.554 48.587 1.00 22.96 256 ILE B C 1
ATOM 5041 O O . ILE B 1 210 ? -8.387 -23.040 47.565 1.00 24.85 256 ILE B O 1
ATOM 5046 N N . GLY B 1 211 ? -8.458 -23.355 49.791 1.00 20.65 257 GLY B N 1
ATOM 5047 C CA . GLY B 1 211 ? -9.646 -22.544 49.960 1.00 21.60 257 GLY B CA 1
ATOM 5048 C C . GLY B 1 211 ? -10.958 -23.283 49.789 1.00 26.93 257 GLY B C 1
ATOM 5049 O O . GLY B 1 211 ? -12.017 -22.649 49.852 1.00 26.17 257 GLY B O 1
ATOM 5050 N N . SER B 1 212 ? -10.928 -24.604 49.608 1.00 26.98 258 SER B N 1
ATOM 5051 C CA . SER B 1 212 ? -12.140 -25.397 49.431 1.00 31.77 258 SER B CA 1
ATOM 5052 C C . SER B 1 212 ? -12.728 -25.885 50.754 1.00 26.12 258 SER B C 1
ATOM 5053 O O . SER B 1 212 ? -13.769 -26.554 50.740 1.00 27.69 258 SER B O 1
ATOM 5056 N N . GLU B 1 213 ? -12.046 -25.626 51.877 1.00 19.79 259 GLU B N 1
ATOM 5057 C CA . GLU B 1 213 ? -12.600 -25.775 53.229 1.00 24.65 259 GLU B CA 1
ATOM 5058 C C . GLU B 1 213 ? -13.149 -27.176 53.497 1.00 26.08 259 GLU B C 1
ATOM 5059 O O . GLU B 1 213 ? -14.177 -27.342 54.156 1.00 26.20 259 GLU B O 1
ATOM 5065 N N . GLY B 1 214 ? -12.447 -28.190 52.999 1.00 21.32 260 GLY B N 1
ATOM 5066 C CA . GLY B 1 214 ? -12.830 -29.559 53.273 1.00 23.95 260 GLY B CA 1
ATOM 5067 C C . GLY B 1 214 ? -14.105 -30.040 52.623 1.00 20.48 260 GLY B C 1
ATOM 5068 O O . GLY B 1 214 ? -14.645 -31.067 53.043 1.00 27.36 260 GLY B O 1
ATOM 5069 N N . THR B 1 215 ? -14.612 -29.328 51.616 1.00 13.14 261 THR B N 1
ATOM 5070 C CA . THR B 1 215 ? -15.805 -29.769 50.897 1.00 18.34 261 THR B CA 1
ATOM 5071 C C . THR B 1 215 ? -15.468 -30.593 49.651 1.00 23.75 261 THR B C 1
ATOM 5072 O O . THR B 1 215 ? -16.363 -31.223 49.081 1.00 21.00 261 THR B O 1
ATOM 5076 N N . LEU B 1 216 ? -14.201 -30.612 49.215 1.00 30.08 262 LEU B N 1
ATOM 5077 C CA . LEU B 1 216 ? -13.786 -31.369 48.036 1.00 27.37 262 LEU B CA 1
ATOM 5078 C C . LEU B 1 216 ? -12.827 -32.511 48.347 1.00 22.66 262 LEU B C 1
ATOM 5079 O O . LEU B 1 216 ? -12.604 -33.364 47.482 1.00 19.79 262 LEU B O 1
ATOM 5084 N N . GLY B 1 217 ? -12.250 -32.536 49.536 1.00 18.48 263 GLY B N 1
ATOM 5085 C CA . GLY B 1 217 ? -11.361 -33.600 49.940 1.00 21.31 263 GLY B CA 1
ATOM 5086 C C . GLY B 1 217 ? -10.652 -33.188 51.205 1.00 20.81 263 GLY B C 1
ATOM 5087 O O . GLY B 1 217 ? -10.619 -32.012 51.573 1.00 27.46 263 GLY B O 1
ATOM 5088 N N . ILE B 1 218 ? -9.984 -34.157 51.816 1.00 16.71 264 ILE B N 1
ATOM 5089 C CA . ILE B 1 218 ? -9.271 -33.930 53.066 1.00 19.49 264 ILE B CA 1
ATOM 5090 C C . ILE B 1 218 ? -7.773 -33.911 52.775 1.00 25.79 264 ILE B C 1
ATOM 5091 O O . ILE B 1 218 ? -7.212 -34.894 52.268 1.00 22.06 264 ILE B O 1
ATOM 5096 N N . ILE B 1 219 ? -7.134 -32.788 53.102 1.00 22.71 265 ILE B N 1
ATOM 5097 C CA . ILE B 1 219 ? -5.698 -32.635 52.914 1.00 22.53 265 ILE B CA 1
ATOM 5098 C C . ILE B 1 219 ? -4.979 -33.439 53.983 1.00 19.82 265 ILE B C 1
ATOM 5099 O O . ILE B 1 219 ? -5.257 -33.284 55.178 1.00 21.54 265 ILE B O 1
ATOM 5104 N N . THR B 1 220 ? -4.066 -34.314 53.562 1.00 13.75 266 THR B N 1
ATOM 5105 C CA . THR B 1 220 ? -3.313 -35.142 54.501 1.00 19.87 266 THR B CA 1
ATOM 5106 C C . THR B 1 220 ? -1.824 -34.826 54.562 1.00 18.96 266 THR B C 1
ATOM 5107 O O . THR B 1 220 ? -1.213 -35.025 55.615 1.00 21.72 266 THR B O 1
ATOM 5111 N N . THR B 1 221 ? -1.224 -34.344 53.471 1.00 16.72 267 THR B N 1
ATOM 5112 C CA . THR B 1 221 ? 0.185 -33.969 53.430 1.00 21.27 267 THR B CA 1
ATOM 5113 C C . THR B 1 221 ? 0.316 -32.681 52.636 1.00 20.53 267 THR B C 1
ATOM 5114 O O . THR B 1 221 ? -0.409 -32.476 51.662 1.00 21.02 267 THR B O 1
ATOM 5118 N N . VAL B 1 222 ? 1.220 -31.808 53.067 1.00 14.49 268 VAL B N 1
ATOM 5119 C CA . VAL B 1 222 ? 1.442 -30.517 52.427 1.00 16.07 268 VAL B CA 1
ATOM 5120 C C . VAL B 1 222 ? 2.922 -30.381 52.093 1.00 16.13 268 VAL B C 1
ATOM 5121 O O . VAL B 1 222 ? 3.790 -30.715 52.905 1.00 18.22 268 VAL B O 1
ATOM 5125 N N . SER B 1 223 ? 3.203 -29.884 50.896 1.00 21.94 269 SER B N 1
ATOM 5126 C CA . SER B 1 223 ? 4.537 -29.459 50.497 1.00 23.73 269 SER B CA 1
ATOM 5127 C C . SER B 1 223 ? 4.473 -27.944 50.326 1.00 18.08 269 SER B C 1
ATOM 5128 O O . SER B 1 223 ? 3.643 -27.449 49.560 1.00 20.37 269 SER B O 1
ATOM 5131 N N . ILE B 1 224 ? 5.335 -27.211 51.041 1.00 12.10 270 ILE B N 1
ATOM 5132 C CA . ILE B 1 224 ? 5.254 -25.750 51.119 1.00 20.90 270 ILE B CA 1
ATOM 5133 C C . ILE B 1 224 ? 6.646 -25.108 51.025 1.00 27.50 270 ILE B C 1
ATOM 5134 O O . ILE B 1 224 ? 7.622 -25.610 51.593 1.00 23.37 270 ILE B O 1
ATOM 5139 N N . LEU B 1 225 ? 6.731 -24.002 50.283 1.00 19.33 271 LEU B N 1
ATOM 5140 C CA . LEU B 1 225 ? 7.972 -23.245 50.120 1.00 21.74 271 LEU B CA 1
ATOM 5141 C C . LEU B 1 225 ? 8.220 -22.296 51.295 1.00 13.95 271 LEU B C 1
ATOM 5142 O O . LEU B 1 225 ? 7.426 -21.384 51.541 1.00 18.66 271 LEU B O 1
ATOM 5147 N N . CYS B 1 226 ? 9.337 -22.495 52.011 1.00 22.21 272 CYS B N 1
ATOM 5148 C CA . CYS B 1 226 ? 9.656 -21.695 53.193 1.00 22.06 272 CYS B CA 1
ATOM 5149 C C . CYS B 1 226 ? 10.689 -20.641 52.823 1.00 27.47 272 CYS B C 1
ATOM 5150 O O . CYS B 1 226 ? 11.793 -21.003 52.393 1.00 22.12 272 CYS B O 1
ATOM 5153 N N . PRO B 1 227 ? 10.394 -19.349 52.965 1.00 21.32 273 PRO B N 1
ATOM 5154 C CA . PRO B 1 227 ? 11.414 -18.320 52.695 1.00 24.74 273 PRO B CA 1
ATOM 5155 C C . PRO B 1 227 ? 12.599 -18.463 53.632 1.00 24.77 273 PRO B C 1
ATOM 5156 O O . PRO B 1 227 ? 12.468 -19.017 54.734 1.00 19.94 273 PRO B O 1
ATOM 5160 N N . PRO B 1 228 ? 13.771 -17.966 53.243 1.00 29.39 274 PRO B N 1
ATOM 5161 C CA . PRO B 1 228 ? 14.904 -17.963 54.177 1.00 26.29 274 PRO B CA 1
ATOM 5162 C C . PRO B 1 228 ? 14.613 -17.069 55.372 1.00 24.14 274 PRO B C 1
ATOM 5163 O O . PRO B 1 228 ? 13.872 -16.083 55.275 1.00 19.65 274 PRO B O 1
ATOM 5167 N N . LYS B 1 229 ? 15.217 -17.413 56.504 1.00 22.44 275 LYS B N 1
ATOM 5168 C CA . LYS B 1 229 ? 15.029 -16.614 57.702 1.00 21.57 275 LYS B CA 1
ATOM 5169 C C . LYS B 1 229 ? 15.774 -15.298 57.533 1.00 18.44 275 LYS B C 1
ATOM 5170 O O . LYS B 1 229 ? 16.970 -15.309 57.234 1.00 22.20 275 LYS B O 1
ATOM 5176 N N . PRO B 1 230 ? 15.119 -14.154 57.727 1.00 26.81 276 PRO B N 1
ATOM 5177 C CA . PRO B 1 230 ? 15.817 -12.876 57.538 1.00 20.89 276 PRO B CA 1
ATOM 5178 C C . PRO B 1 230 ? 16.906 -12.660 58.573 1.00 28.75 276 PRO B C 1
ATOM 5179 O O . PRO B 1 230 ? 16.739 -12.963 59.758 1.00 19.36 276 PRO B O 1
ATOM 5183 N N . ARG B 1 231 ? 18.007 -12.060 58.115 1.00 23.43 277 ARG B N 1
ATOM 5184 C CA . ARG B 1 231 ? 19.085 -11.696 59.023 1.00 19.69 277 ARG B CA 1
ATOM 5185 C C . ARG B 1 231 ? 18.640 -10.609 59.989 1.00 21.31 277 ARG B C 1
ATOM 5186 O O . ARG B 1 231 ? 19.054 -10.598 61.153 1.00 29.45 277 ARG B O 1
ATOM 5194 N N . ALA B 1 232 ? 17.829 -9.667 59.524 1.00 22.61 278 ALA B N 1
ATOM 5195 C CA . ALA B 1 232 ? 17.433 -8.533 60.348 1.00 20.69 278 ALA B CA 1
ATOM 5196 C C . ALA B 1 232 ? 15.921 -8.369 60.289 1.00 22.19 278 ALA B C 1
ATOM 5197 O O . ALA B 1 232 ? 15.338 -8.300 59.201 1.00 25.09 278 ALA B O 1
ATOM 5199 N N . VAL B 1 233 ? 15.299 -8.293 61.463 1.00 23.84 279 VAL B N 1
ATOM 5200 C CA . VAL B 1 233 ? 13.872 -8.024 61.611 1.00 21.15 279 VAL B CA 1
ATOM 5201 C C . VAL B 1 233 ? 13.749 -6.792 62.493 1.00 22.19 279 VAL B C 1
ATOM 5202 O O . VAL B 1 233 ? 14.365 -6.723 63.563 1.00 22.50 279 VAL B O 1
ATOM 5206 N N . ASN B 1 234 ? 13.000 -5.804 62.019 1.00 23.58 280 ASN B N 1
ATOM 5207 C CA . ASN B 1 234 ? 12.673 -4.624 62.798 1.00 17.25 280 ASN B CA 1
ATOM 5208 C C . ASN B 1 234 ? 11.167 -4.492 62.921 1.00 22.40 280 ASN B C 1
ATOM 5209 O O . ASN B 1 234 ? 10.428 -4.848 62.001 1.00 24.14 280 ASN B O 1
ATOM 5214 N N . VAL B 1 235 ? 10.706 -3.965 64.052 1.00 19.92 281 VAL B N 1
ATOM 5215 C CA . VAL B 1 235 ? 9.303 -3.594 64.187 1.00 16.40 281 VAL B CA 1
ATOM 5216 C C . VAL B 1 235 ? 9.229 -2.154 64.675 1.00 22.38 281 VAL B C 1
ATOM 5217 O O . VAL B 1 235 ? 9.948 -1.763 65.602 1.00 24.07 281 VAL B O 1
ATOM 5221 N N . ALA B 1 236 ? 8.359 -1.370 64.048 1.00 24.31 282 ALA B N 1
ATOM 5222 C CA . ALA B 1 236 ? 8.024 -0.033 64.507 1.00 23.27 282 ALA B CA 1
ATOM 5223 C C . ALA B 1 236 ? 6.543 -0.007 64.840 1.00 24.54 282 ALA B C 1
ATOM 5224 O O . ALA B 1 236 ? 5.720 -0.553 64.098 1.00 25.37 282 ALA B O 1
ATOM 5226 N N . PHE B 1 237 ? 6.212 0.628 65.958 1.00 19.43 283 PHE B N 1
ATOM 5227 C CA . PHE B 1 237 ? 4.838 0.750 66.421 1.00 23.25 283 PHE B CA 1
ATOM 5228 C C . PHE B 1 237 ? 4.533 2.229 66.609 1.00 27.51 283 PHE B C 1
ATOM 5229 O O . PHE B 1 237 ? 5.222 2.912 67.376 1.00 27.15 283 PHE B O 1
ATOM 5237 N N . LEU B 1 238 ? 3.519 2.727 65.899 1.00 24.36 284 LEU B N 1
ATOM 5238 C CA . LEU B 1 238 ? 3.354 4.154 65.674 1.00 25.07 284 LEU B CA 1
ATOM 5239 C C . LEU B 1 238 ? 1.924 4.575 65.960 1.00 21.72 284 LEU B C 1
ATOM 5240 O O . LEU B 1 238 ? 0.980 3.825 65.689 1.00 20.27 284 LEU B O 1
ATOM 5245 N N . GLY B 1 239 ? 1.778 5.759 66.552 1.00 19.33 285 GLY B N 1
ATOM 5246 C CA . GLY B 1 239 ? 0.478 6.382 66.734 1.00 23.00 285 GLY B CA 1
ATOM 5247 C C . GLY B 1 239 ? 0.277 7.407 65.632 1.00 27.03 285 GLY B C 1
ATOM 5248 O O . GLY B 1 239 ? 1.176 8.198 65.339 1.00 31.58 285 GLY B O 1
ATOM 5249 N N . CYS B 1 240 ? -0.902 7.365 65.005 1.00 27.61 286 CYS B N 1
ATOM 5250 C CA . CYS B 1 240 ? -1.305 8.298 63.955 1.00 26.41 286 CYS B CA 1
ATOM 5251 C C . CYS B 1 240 ? -2.527 9.104 64.379 1.00 29.32 286 CYS B C 1
ATOM 5252 O O . CYS B 1 240 ? -3.417 8.571 65.056 1.00 24.41 286 CYS B O 1
ATOM 5255 N N . PRO B 1 241 ? -2.590 10.393 64.026 1.00 29.83 287 PRO B N 1
ATOM 5256 C CA . PRO B 1 241 ? -3.684 11.241 64.527 1.00 23.37 287 PRO B CA 1
ATOM 5257 C C . PRO B 1 241 ? -5.001 11.094 63.774 1.00 27.27 287 PRO B C 1
ATOM 5258 O O . PRO B 1 241 ? -6.007 11.675 64.208 1.00 33.40 287 PRO B O 1
ATOM 5262 N N . GLY B 1 242 ? -5.042 10.326 62.692 1.00 25.09 288 GLY B N 1
ATOM 5263 C CA . GLY B 1 242 ? -6.287 10.083 61.981 1.00 24.72 288 GLY B CA 1
ATOM 5264 C C . GLY B 1 242 ? -6.064 9.025 60.925 1.00 27.76 288 GLY B C 1
ATOM 5265 O O . GLY B 1 242 ? -4.925 8.679 60.597 1.00 29.10 288 GLY B O 1
ATOM 5266 N N . PHE B 1 243 ? -7.177 8.542 60.354 1.00 27.62 289 PHE B N 1
ATOM 5267 C CA . PHE B 1 243 ? -7.081 7.490 59.339 1.00 24.80 289 PHE B CA 1
ATOM 5268 C C . PHE B 1 243 ? -6.419 7.969 58.058 1.00 28.55 289 PHE B C 1
ATOM 5269 O O . PHE B 1 243 ? -5.771 7.171 57.374 1.00 28.43 289 PHE B O 1
ATOM 5277 N N . ALA B 1 244 ? -6.598 9.241 57.696 1.00 34.58 290 ALA B N 1
ATOM 5278 C CA . ALA B 1 244 ? -5.891 9.778 56.539 1.00 25.93 290 ALA B CA 1
ATOM 5279 C C . ALA B 1 244 ? -4.382 9.648 56.718 1.00 26.87 290 ALA B C 1
ATOM 5280 O O . ALA B 1 244 ? -3.669 9.251 55.790 1.00 26.55 290 ALA B O 1
ATOM 5282 N N . GLU B 1 245 ? -3.883 9.952 57.917 1.00 23.81 291 GLU B N 1
ATOM 5283 C CA . GLU B 1 245 ? -2.454 9.812 58.173 1.00 24.07 291 GLU B CA 1
ATOM 5284 C C . GLU B 1 245 ? -2.020 8.350 58.166 1.00 27.98 291 GLU B C 1
ATOM 5285 O O . GLU B 1 245 ? -0.894 8.048 57.747 1.00 22.93 291 GLU B O 1
ATOM 5291 N N . VAL B 1 246 ? -2.892 7.432 58.607 1.00 19.39 292 VAL B N 1
ATOM 5292 C CA . VAL B 1 246 ? -2.598 6.004 58.463 1.00 29.53 292 VAL B CA 1
ATOM 5293 C C . VAL B 1 246 ? -2.352 5.652 56.999 1.00 27.30 292 VAL B C 1
ATOM 5294 O O . VAL B 1 246 ? -1.377 4.966 56.670 1.00 21.77 292 VAL B O 1
ATOM 5298 N N . LEU B 1 247 ? -3.241 6.107 56.103 1.00 28.54 293 LEU B N 1
ATOM 5299 C CA . LEU B 1 247 ? -3.095 5.823 54.673 1.00 28.21 293 LEU B CA 1
ATOM 5300 C C . LEU B 1 247 ? -1.822 6.431 54.093 1.00 24.92 293 LEU B C 1
ATOM 5301 O O . LEU B 1 247 ? -1.130 5.782 53.293 1.00 21.20 293 LEU B O 1
ATOM 5306 N N . GLN B 1 248 ? -1.504 7.685 54.452 1.00 25.37 294 GLN B N 1
ATOM 5307 C CA . GLN B 1 248 ? -0.229 8.252 54.002 1.00 28.93 294 GLN B CA 1
ATOM 5308 C C . GLN B 1 248 ? 0.974 7.602 54.647 1.00 28.35 294 GLN B C 1
ATOM 5309 O O . GLN B 1 248 ? 2.041 7.557 54.026 1.00 27.72 294 GLN B O 1
ATOM 5315 N N . THR B 1 249 ? 0.844 7.129 55.884 1.00 27.35 295 THR B N 1
ATOM 5316 C CA . THR B 1 249 ? 1.944 6.374 56.463 1.00 24.73 295 THR B CA 1
ATOM 5317 C C . THR B 1 249 ? 2.194 5.097 55.664 1.00 27.27 295 THR B C 1
ATOM 5318 O O . THR B 1 249 ? 3.346 4.741 55.401 1.00 31.46 295 THR B O 1
ATOM 5322 N N . PHE B 1 250 ? 1.127 4.435 55.208 1.00 28.06 296 PHE B N 1
ATOM 5323 C CA . PHE B 1 250 ? 1.279 3.266 54.341 1.00 22.74 296 PHE B CA 1
ATOM 5324 C C . PHE B 1 250 ? 1.944 3.619 53.009 1.00 28.75 296 PHE B C 1
ATOM 5325 O O . PHE B 1 250 ? 2.923 2.978 52.606 1.00 23.61 296 PHE B O 1
ATOM 5333 N N . SER B 1 251 ? 1.393 4.600 52.289 1.00 27.33 297 SER B N 1
ATOM 5334 C CA . SER B 1 251 ? 1.997 5.071 51.041 1.00 31.53 297 SER B CA 1
ATOM 5335 C C . SER B 1 251 ? 3.477 5.431 51.207 1.00 29.39 297 SER B C 1
ATOM 5336 O O . SER B 1 251 ? 4.335 4.987 50.431 1.00 28.13 297 SER B O 1
ATOM 5339 N N . THR B 1 252 ? 3.787 6.243 52.216 1.00 25.17 298 THR B N 1
ATOM 5340 C CA . THR B 1 252 ? 5.171 6.629 52.495 1.00 24.53 298 THR B CA 1
ATOM 5341 C C . THR B 1 252 ? 6.027 5.421 52.837 1.00 24.89 298 THR B C 1
ATOM 5342 O O . THR B 1 252 ? 7.194 5.333 52.439 1.00 26.47 298 THR B O 1
ATOM 5346 N N . CYS B 1 253 ? 5.461 4.497 53.598 1.00 18.94 299 CYS B N 1
ATOM 5347 C CA . CYS B 1 253 ? 6.164 3.292 53.997 1.00 26.19 299 CYS B CA 1
ATOM 5348 C C . CYS B 1 253 ? 6.593 2.465 52.781 1.00 29.01 299 CYS B C 1
ATOM 5349 O O . CYS B 1 253 ? 7.735 1.998 52.710 1.00 20.32 299 CYS B O 1
ATOM 5352 N N . LYS B 1 254 ? 5.682 2.240 51.828 1.00 26.12 300 LYS B N 1
ATOM 5353 C CA . LYS B 1 254 ? 6.065 1.551 50.595 1.00 25.68 300 LYS B CA 1
ATOM 5354 C C . LYS B 1 254 ? 7.144 2.316 49.825 1.00 28.38 300 LYS B C 1
ATOM 5355 O O . LYS B 1 254 ? 8.082 1.713 49.287 1.00 28.94 300 LYS B O 1
ATOM 5361 N N . GLY B 1 255 ? 7.035 3.644 49.772 1.00 24.43 301 GLY B N 1
ATOM 5362 C CA . GLY B 1 255 ? 8.012 4.436 49.046 1.00 23.62 301 GLY B CA 1
ATOM 5363 C C . GLY B 1 255 ? 9.401 4.457 49.652 1.00 28.77 301 GLY B C 1
ATOM 5364 O O . GLY B 1 255 ? 10.394 4.556 48.921 1.00 28.35 301 GLY B O 1
ATOM 5365 N N . MET B 1 256 ? 9.504 4.366 50.978 1.00 28.03 302 MET B N 1
ATOM 5366 C CA . MET B 1 256 ? 10.800 4.516 51.629 1.00 24.09 302 MET B CA 1
ATOM 5367 C C . MET B 1 256 ? 11.400 3.216 52.146 1.00 25.68 302 MET B C 1
ATOM 5368 O O . MET B 1 256 ? 12.623 3.124 52.253 1.00 25.18 302 MET B O 1
ATOM 5373 N N . LEU B 1 257 ? 10.578 2.229 52.497 1.00 17.32 303 LEU B N 1
ATOM 5374 C CA . LEU B 1 257 ? 11.056 0.917 52.928 1.00 20.04 303 LEU B CA 1
ATOM 5375 C C . LEU B 1 257 ? 11.094 -0.074 51.775 1.00 24.50 303 LEU B C 1
ATOM 5376 O O . LEU B 1 257 ? 11.958 -0.961 51.747 1.00 23.21 303 LEU B O 1
ATOM 5381 N N . GLY B 1 258 ? 10.117 0.006 50.877 1.00 24.68 304 GLY B N 1
ATOM 5382 C CA . GLY B 1 258 ? 10.125 -0.814 49.675 1.00 27.04 304 GLY B CA 1
ATOM 5383 C C . GLY B 1 258 ? 10.154 -2.305 49.966 1.00 24.56 304 GLY B C 1
ATOM 5384 O O . GLY B 1 258 ? 9.319 -2.831 50.713 1.00 26.01 304 GLY B O 1
ATOM 5385 N N . GLU B 1 259 ? 11.111 -2.998 49.330 1.00 15.61 305 GLU B N 1
ATOM 5386 C CA . GLU B 1 259 ? 11.176 -4.461 49.355 1.00 16.76 305 GLU B CA 1
ATOM 5387 C C . GLU B 1 259 ? 11.407 -5.070 50.745 1.00 19.96 305 GLU B C 1
ATOM 5388 O O . GLU B 1 259 ? 11.187 -6.280 50.917 1.00 19.15 305 GLU B O 1
ATOM 5394 N N . ILE B 1 260 ? 11.898 -4.303 51.726 1.00 19.81 306 ILE B N 1
ATOM 5395 C CA . ILE B 1 260 ? 12.077 -4.873 53.065 1.00 19.23 306 ILE B CA 1
ATOM 5396 C C . ILE B 1 260 ? 10.805 -4.884 53.901 1.00 24.10 306 ILE B C 1
ATOM 5397 O O . ILE B 1 260 ? 10.787 -5.520 54.961 1.00 19.33 306 ILE B O 1
ATOM 5402 N N . LEU B 1 261 ? 9.741 -4.210 53.470 1.00 23.22 307 LEU B N 1
ATOM 5403 C CA . LEU B 1 261 ? 8.488 -4.266 54.219 1.00 18.91 307 LEU B CA 1
ATOM 5404 C C . LEU B 1 261 ? 7.982 -5.700 54.284 1.00 17.89 307 LEU B C 1
ATOM 5405 O O . LEU B 1 261 ? 7.902 -6.388 53.263 1.00 26.58 307 LEU B O 1
ATOM 5410 N N . SER B 1 262 ? 7.723 -6.185 55.495 1.00 22.02 308 SER B N 1
ATOM 5411 C CA . SER B 1 262 ? 7.164 -7.523 55.662 1.00 22.33 308 SER B CA 1
ATOM 5412 C C . SER B 1 262 ? 5.806 -7.563 56.349 1.00 23.40 308 SER B C 1
ATOM 5413 O O . SER B 1 262 ? 5.163 -8.616 56.323 1.00 22.59 308 SER B O 1
ATOM 5416 N N . ALA B 1 263 ? 5.365 -6.476 56.985 1.00 20.56 309 ALA B N 1
ATOM 5417 C CA . ALA B 1 263 ? 4.009 -6.410 57.517 1.00 24.51 309 ALA B CA 1
ATOM 5418 C C . ALA B 1 263 ? 3.609 -4.951 57.682 1.00 24.18 309 ALA B C 1
ATOM 5419 O O . ALA B 1 263 ? 4.444 -4.088 57.972 1.00 18.71 309 ALA B O 1
ATOM 5421 N N . PHE B 1 264 ? 2.318 -4.693 57.468 1.00 15.15 310 PHE B N 1
ATOM 5422 C CA . PHE B 1 264 ? 1.680 -3.416 57.776 1.00 19.67 310 PHE B CA 1
ATOM 5423 C C . PHE B 1 264 ? 0.308 -3.677 58.371 1.00 25.67 310 PHE B C 1
ATOM 5424 O O . PHE B 1 264 ? -0.599 -4.121 57.660 1.00 29.08 310 PHE B O 1
ATOM 5432 N N . GLU B 1 265 ? 0.153 -3.395 59.660 1.00 20.98 311 GLU B N 1
ATOM 5433 C CA . GLU B 1 265 ? -1.089 -3.666 60.361 1.00 18.39 311 GLU B CA 1
ATOM 5434 C C . GLU B 1 265 ? -1.559 -2.370 61.011 1.00 20.06 311 GLU B C 1
ATOM 5435 O O . GLU B 1 265 ? -0.742 -1.543 61.422 1.00 24.19 311 GLU B O 1
ATOM 5441 N N . PHE B 1 266 ? -2.869 -2.152 61.035 1.00 17.72 312 PHE B N 1
ATOM 5442 C CA . PHE B 1 266 ? -3.430 -1.055 61.808 1.00 23.73 312 PHE B CA 1
ATOM 5443 C C . PHE B 1 266 ? -4.423 -1.582 62.836 1.00 21.77 312 PHE B C 1
ATOM 5444 O O . PHE B 1 266 ? -4.948 -2.695 62.712 1.00 18.69 312 PHE B O 1
ATOM 5452 N N . MET B 1 267 ? -4.670 -0.753 63.852 1.00 19.06 313 MET B N 1
ATOM 5453 C CA . MET B 1 267 ? -5.695 -0.985 64.866 1.00 23.15 313 MET B CA 1
ATOM 5454 C C . MET B 1 267 ? -6.135 0.370 65.397 1.00 22.23 313 MET B C 1
ATOM 5455 O O . MET B 1 267 ? -5.365 1.333 65.383 1.00 26.38 313 MET B O 1
ATOM 5460 N N . ASP B 1 268 ? -7.355 0.431 65.927 1.00 25.38 314 ASP B N 1
ATOM 5461 C CA . ASP B 1 268 ? -7.872 1.691 66.438 1.00 18.06 314 ASP B CA 1
ATOM 5462 C C . ASP B 1 268 ? -7.704 1.771 67.956 1.00 22.51 314 ASP B C 1
ATOM 5463 O O . ASP B 1 268 ? -7.195 0.850 68.605 1.00 26.50 314 ASP B O 1
ATOM 5468 N N . ALA B 1 269 ? -8.060 2.938 68.506 1.00 21.18 315 ALA B N 1
ATOM 5469 C CA . ALA B 1 269 ? -7.937 3.193 69.942 1.00 19.74 315 ALA B CA 1
ATOM 5470 C C . ALA B 1 269 ? -8.686 2.173 70.791 1.00 24.53 315 ALA B C 1
ATOM 5471 O O . ALA B 1 269 ? -8.177 1.725 71.823 1.00 26.56 315 ALA B O 1
ATOM 5473 N N . VAL B 1 270 ? -9.891 1.790 70.372 1.00 21.61 316 VAL B N 1
ATOM 5474 C CA . VAL B 1 270 ? -10.672 0.833 71.151 1.00 19.83 316 VAL B CA 1
ATOM 5475 C C . VAL B 1 270 ? -9.959 -0.514 71.226 1.00 24.35 316 VAL B C 1
ATOM 5476 O O . VAL B 1 270 ? -9.924 -1.148 72.289 1.00 26.94 316 VAL B O 1
ATOM 5480 N N . CYS B 1 271 ? -9.382 -0.978 70.110 1.00 22.50 317 CYS B N 1
ATOM 5481 C CA . CYS B 1 271 ? -8.538 -2.174 70.167 1.00 23.87 317 CYS B CA 1
ATOM 5482 C C . CYS B 1 271 ? -7.460 -2.058 71.232 1.00 25.30 317 CYS B C 1
ATOM 5483 O O . CYS B 1 271 ? -7.257 -2.982 72.028 1.00 27.21 317 CYS B O 1
ATOM 5486 N N . MET B 1 272 ? -6.740 -0.935 71.248 1.00 24.37 318 MET B N 1
ATOM 5487 C CA . MET B 1 272 ? -5.679 -0.774 72.234 1.00 24.29 318 MET B CA 1
ATOM 5488 C C . MET B 1 272 ? -6.242 -0.831 73.651 1.00 26.71 318 MET B C 1
ATOM 5489 O O . MET B 1 272 ? -5.633 -1.429 74.544 1.00 27.62 318 MET B O 1
ATOM 5494 N N . GLN B 1 273 ? -7.397 -0.196 73.881 1.00 17.97 319 GLN B N 1
ATOM 5495 C CA . GLN B 1 273 ? -8.000 -0.210 75.211 1.00 28.12 319 GLN B CA 1
ATOM 5496 C C . GLN B 1 273 ? -8.389 -1.621 75.642 1.00 31.06 319 GLN B C 1
ATOM 5497 O O . GLN B 1 273 ? -8.173 -2.006 76.797 1.00 23.64 319 GLN B O 1
ATOM 5503 N N . LEU B 1 274 ? -8.962 -2.408 74.727 1.00 22.34 320 LEU B N 1
ATOM 5504 C CA . LEU B 1 274 ? -9.391 -3.756 75.091 1.00 27.95 320 LEU B CA 1
ATOM 5505 C C . LEU B 1 274 ? -8.212 -4.679 75.368 1.00 29.80 320 LEU B C 1
ATOM 5506 O O . LEU B 1 274 ? -8.244 -5.445 76.336 1.00 31.25 320 LEU B O 1
ATOM 5511 N N . VAL B 1 275 ? -7.157 -4.619 74.546 1.00 25.48 321 VAL B N 1
ATOM 5512 C CA . VAL B 1 275 ? -5.965 -5.416 74.830 1.00 28.71 321 VAL B CA 1
ATOM 5513 C C . VAL B 1 275 ? -5.364 -5.015 76.175 1.00 33.99 321 VAL B C 1
ATOM 5514 O O . VAL B 1 275 ? -4.893 -5.868 76.939 1.00 28.53 321 VAL B O 1
ATOM 5518 N N . GLY B 1 276 ? -5.347 -3.714 76.473 1.00 36.86 322 GLY B N 1
ATOM 5519 C CA . GLY B 1 276 ? -4.930 -3.265 77.793 1.00 28.86 322 GLY B CA 1
ATOM 5520 C C . GLY B 1 276 ? -5.852 -3.720 78.915 1.00 33.45 322 GLY B C 1
ATOM 5521 O O . GLY B 1 276 ? -5.388 -4.108 79.990 1.00 33.51 322 GLY B O 1
ATOM 5522 N N . ARG B 1 277 ? -7.167 -3.645 78.702 1.00 33.08 323 ARG B N 1
ATOM 5523 C CA . ARG B 1 277 ? -8.100 -3.935 79.795 1.00 38.42 323 ARG B CA 1
ATOM 5524 C C . ARG B 1 277 ? -8.208 -5.428 80.111 1.00 48.02 323 ARG B C 1
ATOM 5525 O O . ARG B 1 277 ? -8.266 -5.811 81.286 1.00 49.37 323 ARG B O 1
ATOM 5527 N N . HIS B 1 278 ? -8.200 -6.292 79.094 1.00 47.77 324 HIS B N 1
ATOM 5528 C CA . HIS B 1 278 ? -8.401 -7.722 79.322 1.00 46.83 324 HIS B CA 1
ATOM 5529 C C . HIS B 1 278 ? -7.096 -8.499 79.417 1.00 46.93 324 HIS B C 1
ATOM 5530 O O . HIS B 1 278 ? -7.040 -9.514 80.121 1.00 51.61 324 HIS B O 1
ATOM 5537 N N . LEU B 1 279 ? -6.066 -8.083 78.682 1.00 33.38 325 LEU B N 1
ATOM 5538 C CA . LEU B 1 279 ? -4.781 -8.770 78.672 1.00 34.44 325 LEU B CA 1
ATOM 5539 C C . LEU B 1 279 ? -3.676 -7.991 79.378 1.00 35.32 325 LEU B C 1
ATOM 5540 O O . LEU B 1 279 ? -2.538 -8.471 79.432 1.00 28.95 325 LEU B O 1
ATOM 5545 N N . HIS B 1 280 ? -3.978 -6.798 79.907 1.00 30.77 326 HIS B N 1
ATOM 5546 C CA . HIS B 1 280 ? -3.042 -6.012 80.724 1.00 36.48 326 HIS B CA 1
ATOM 5547 C C . HIS B 1 280 ? -1.753 -5.671 79.984 1.00 47.28 326 HIS B C 1
ATOM 5548 O O . HIS B 1 280 ? -0.672 -5.644 80.571 1.00 48.80 326 HIS B O 1
ATOM 5555 N N . LEU B 1 281 ? -1.862 -5.395 78.688 1.00 50.55 327 LEU B N 1
ATOM 5556 C CA . LEU B 1 281 ? -0.709 -5.020 77.874 1.00 52.21 327 LEU B CA 1
ATOM 5557 C C . LEU B 1 281 ? -0.702 -3.503 77.706 1.00 48.55 327 LEU B C 1
ATOM 5558 O O . LEU B 1 281 ? -1.585 -2.938 77.053 1.00 57.90 327 LEU B O 1
ATOM 5563 N N . ALA B 1 282 ? 0.280 -2.846 78.325 1.00 39.01 328 ALA B N 1
ATOM 5564 C CA . ALA B 1 282 ? 0.387 -1.390 78.269 1.00 51.34 328 ALA B CA 1
ATOM 5565 C C . ALA B 1 282 ? 0.814 -0.902 76.884 1.00 49.98 328 ALA B C 1
ATOM 5566 O O . ALA B 1 282 ? 1.617 -1.544 76.198 1.00 50.91 328 ALA B O 1
ATOM 5568 N N . SER B 1 283 ? 0.284 0.248 76.479 1.00 44.97 329 SER B N 1
ATOM 5569 C CA . SER B 1 283 ? 0.648 0.810 75.179 1.00 45.89 329 SER B CA 1
ATOM 5570 C C . SER B 1 283 ? 2.013 1.487 75.285 1.00 43.34 329 SER B C 1
ATOM 5571 O O . SER B 1 283 ? 2.245 2.256 76.222 1.00 40.41 329 SER B O 1
ATOM 5574 N N . PRO B 1 284 ? 2.936 1.219 74.361 1.00 35.35 330 PRO B N 1
ATOM 5575 C CA . PRO B 1 284 ? 4.261 1.849 74.407 1.00 27.21 330 PRO B CA 1
ATOM 5576 C C . PRO B 1 284 ? 4.354 3.204 73.725 1.00 31.34 330 PRO B C 1
ATOM 5577 O O . PRO B 1 284 ? 5.449 3.778 73.686 1.00 37.58 330 PRO B O 1
ATOM 5581 N N . VAL B 1 285 ? 3.255 3.727 73.186 1.00 27.08 331 VAL B N 1
ATOM 5582 C CA . VAL B 1 285 ? 3.234 5.030 72.540 1.00 28.07 331 VAL B CA 1
ATOM 5583 C C . VAL B 1 285 ? 2.109 5.871 73.132 1.00 34.47 331 VAL B C 1
ATOM 5584 O O . VAL B 1 285 ? 1.214 5.368 73.813 1.00 27.96 331 VAL B O 1
ATOM 5588 N N . GLN B 1 286 ? 2.160 7.172 72.847 1.00 28.85 332 GLN B N 1
ATOM 5589 C CA . GLN B 1 286 ? 1.105 8.056 73.312 1.00 32.95 332 GLN B CA 1
ATOM 5590 C C . GLN B 1 286 ? -0.243 7.623 72.763 1.00 32.87 332 GLN B C 1
ATOM 5591 O O . GLN B 1 286 ? -0.345 7.041 71.677 1.00 39.74 332 GLN B O 1
ATOM 5597 N N . GLU B 1 287 ? -1.283 7.944 73.528 1.00 33.45 333 GLU B N 1
ATOM 5598 C CA . GLU B 1 287 ? -2.644 7.602 73.151 1.00 38.53 333 GLU B CA 1
ATOM 5599 C C . GLU B 1 287 ? -2.968 8.297 71.840 1.00 27.80 333 GLU B C 1
ATOM 5600 O O . GLU B 1 287 ? -2.682 9.483 71.667 1.00 35.14 333 GLU B O 1
ATOM 5606 N N . SER B 1 288 ? -3.506 7.541 70.898 1.00 24.02 334 SER B N 1
ATOM 5607 C CA . SER B 1 288 ? -3.768 8.002 69.547 1.00 24.39 334 SER B CA 1
ATOM 5608 C C . SER B 1 288 ? -5.056 7.342 69.099 1.00 24.77 334 SER B C 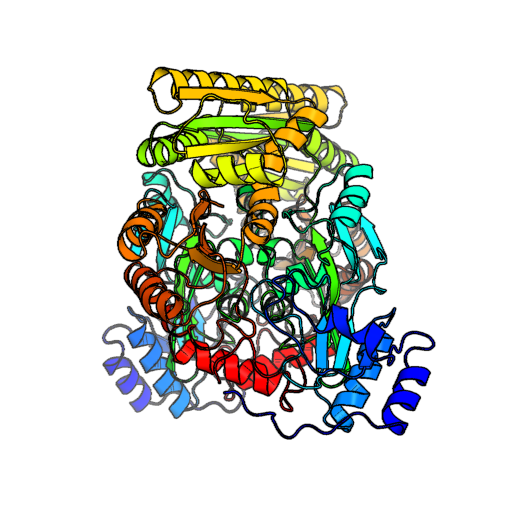1
ATOM 5609 O O . SER B 1 288 ? -5.434 6.297 69.635 1.00 22.84 334 SER B O 1
ATOM 5612 N N . PRO B 1 289 ? -5.759 7.921 68.121 1.00 29.65 335 PRO B N 1
ATOM 5613 C CA . PRO B 1 289 ? -6.974 7.253 67.637 1.00 24.88 335 PRO B CA 1
ATOM 5614 C C . PRO B 1 289 ? -6.686 6.075 66.728 1.00 26.89 335 PRO B C 1
ATOM 5615 O O . PRO B 1 289 ? -7.556 5.205 66.587 1.00 25.60 335 PRO B O 1
ATOM 5619 N N . PHE B 1 290 ? -5.483 5.980 66.169 1.00 23.82 336 PHE B N 1
ATOM 5620 C CA . PHE B 1 290 ? -5.103 4.841 65.349 1.00 26.43 336 PHE B CA 1
ATOM 5621 C C . PHE B 1 290 ? -3.669 4.461 65.680 1.00 26.28 336 PHE B C 1
ATOM 5622 O O . PHE B 1 290 ? -2.864 5.306 66.081 1.00 23.86 336 PHE B O 1
ATOM 5630 N N . TYR B 1 291 ? -3.359 3.176 65.511 1.00 21.98 337 TYR B N 1
ATOM 5631 C CA . TYR B 1 291 ? -2.005 2.681 65.679 1.00 18.96 337 TYR B CA 1
ATOM 5632 C C . TYR B 1 291 ? -1.627 1.854 64.464 1.00 27.96 337 TYR B C 1
ATOM 5633 O O . TYR B 1 291 ? -2.478 1.237 63.820 1.00 31.42 337 TYR B O 1
ATOM 5642 N N . VAL B 1 292 ? -0.327 1.800 64.199 1.00 21.41 338 VAL B N 1
ATOM 5643 C CA . VAL B 1 292 ? 0.203 1.110 63.038 1.00 24.64 338 VAL B CA 1
ATOM 5644 C C . VAL B 1 292 ? 1.404 0.297 63.493 1.00 18.81 338 VAL B C 1
ATOM 5645 O O . VAL B 1 292 ? 2.268 0.808 64.218 1.00 23.85 338 VAL B O 1
ATOM 5649 N N . LEU B 1 293 ? 1.422 -0.981 63.126 1.00 19.44 339 LEU B N 1
ATOM 5650 C CA . LEU B 1 293 ? 2.579 -1.848 63.327 1.00 25.49 339 LEU B CA 1
ATOM 5651 C C . LEU B 1 293 ? 3.206 -2.132 61.975 1.00 23.10 339 LEU B C 1
ATOM 5652 O O . LEU B 1 293 ? 2.539 -2.658 61.078 1.00 22.69 339 LEU B O 1
ATOM 5657 N N . ILE B 1 294 ? 4.499 -1.850 61.860 1.00 18.92 340 ILE B N 1
ATOM 5658 C CA . ILE B 1 294 ? 5.265 -2.081 60.643 1.00 16.96 340 ILE B CA 1
ATOM 5659 C C . ILE B 1 294 ? 6.378 -3.058 60.985 1.00 24.33 340 ILE B C 1
ATOM 5660 O O . ILE B 1 294 ? 7.071 -2.886 61.996 1.00 24.34 340 ILE B O 1
ATOM 5665 N N . GLU B 1 295 ? 6.544 -4.084 60.156 1.00 17.02 341 GLU B N 1
ATOM 5666 C CA . GLU B 1 295 ? 7.688 -4.974 60.265 1.00 24.11 341 GLU B CA 1
ATOM 5667 C C . GLU B 1 295 ? 8.517 -4.867 58.993 1.00 26.85 341 GLU B C 1
ATOM 5668 O O . GLU B 1 295 ? 7.968 -4.741 57.890 1.00 18.01 341 GLU B O 1
ATOM 5674 N N . THR B 1 296 ? 9.838 -4.916 59.147 1.00 19.62 342 THR B N 1
ATOM 5675 C CA . THR B 1 296 ? 10.742 -5.090 58.016 1.00 24.24 342 THR B CA 1
ATOM 5676 C C . THR B 1 296 ? 11.613 -6.323 58.208 1.00 26.93 342 THR B C 1
ATOM 5677 O O . THR B 1 296 ? 11.954 -6.695 59.337 1.00 21.06 342 THR B O 1
ATOM 5681 N N . SER B 1 297 ? 11.993 -6.925 57.076 1.00 25.87 343 SER B N 1
ATOM 5682 C CA . SER B 1 297 ? 12.773 -8.158 57.027 1.00 22.57 343 SER B CA 1
ATOM 5683 C C . SER B 1 297 ? 13.822 -8.016 55.937 1.00 21.36 343 SER B C 1
ATOM 5684 O O . SER B 1 297 ? 13.469 -7.780 54.779 1.00 26.71 343 SER B O 1
ATOM 5687 N N . GLY B 1 298 ? 15.101 -8.136 56.297 1.00 19.45 344 GLY B N 1
ATOM 5688 C CA . GLY B 1 298 ? 16.122 -8.000 55.274 1.00 17.26 344 GLY B CA 1
ATOM 5689 C C . GLY B 1 298 ? 17.429 -8.672 55.636 1.00 17.95 344 GLY B C 1
ATOM 5690 O O . GLY B 1 298 ? 17.605 -9.225 56.727 1.00 19.07 344 GLY B O 1
ATOM 5691 N N . SER B 1 299 ? 18.337 -8.650 54.656 1.00 17.66 345 SER B N 1
ATOM 5692 C CA . SER B 1 299 ? 19.628 -9.319 54.733 1.00 27.34 345 SER B CA 1
ATOM 5693 C C . SER B 1 299 ? 20.681 -8.465 55.431 1.00 25.90 345 SER B C 1
ATOM 5694 O O . SER B 1 299 ? 21.649 -9.012 55.970 1.00 21.75 345 SER B O 1
ATOM 5697 N N . ASN B 1 300 ? 20.558 -7.137 55.389 1.00 22.16 346 ASN B N 1
ATOM 5698 C CA . ASN B 1 300 ? 21.596 -6.257 55.923 1.00 28.99 346 ASN B CA 1
ATOM 5699 C C . ASN B 1 300 ? 20.993 -5.349 56.985 1.00 26.91 346 ASN B C 1
ATOM 5700 O O . ASN B 1 300 ? 20.204 -4.442 56.680 1.00 21.01 346 ASN B O 1
ATOM 5705 N N . ALA B 1 301 ? 21.385 -5.614 58.233 1.00 21.19 347 ALA B N 1
ATOM 5706 C CA . ALA B 1 301 ? 20.913 -4.847 59.382 1.00 25.66 347 ALA B CA 1
ATOM 5707 C C . ALA B 1 301 ? 21.152 -3.349 59.205 1.00 26.83 347 ALA B C 1
ATOM 5708 O O . ALA B 1 301 ? 20.240 -2.536 59.387 1.00 24.11 347 ALA B O 1
ATOM 5710 N N . GLY B 1 302 ? 22.400 -2.972 58.895 1.00 25.99 348 GLY B N 1
ATOM 5711 C CA . GLY B 1 302 ? 22.732 -1.570 58.647 1.00 22.59 348 GLY B CA 1
ATOM 5712 C C . GLY B 1 302 ? 21.856 -0.868 57.626 1.00 19.13 348 GLY B C 1
ATOM 5713 O O . GLY B 1 302 ? 21.390 0.249 57.852 1.00 25.63 348 GLY B O 1
ATOM 5714 N N . HIS B 1 303 ? 21.625 -1.506 56.481 1.00 27.27 349 HIS B N 1
ATOM 5715 C CA . HIS B 1 303 ? 20.783 -0.886 55.457 1.00 32.66 349 HIS B CA 1
ATOM 5716 C C . HIS B 1 303 ? 19.333 -0.757 55.905 1.00 32.84 349 HIS B C 1
ATOM 5717 O O . HIS B 1 303 ? 18.700 0.287 55.695 1.00 32.94 349 HIS B O 1
ATOM 5724 N N . ASP B 1 304 ? 18.795 -1.801 56.529 1.00 23.63 350 ASP B N 1
ATOM 5725 C CA . ASP B 1 304 ? 17.420 -1.740 57.007 1.00 23.47 350 ASP B CA 1
ATOM 5726 C C . ASP B 1 304 ? 17.240 -0.651 58.060 1.00 22.52 350 ASP B C 1
ATOM 5727 O O . ASP B 1 304 ? 16.224 0.054 58.061 1.00 24.93 350 ASP B O 1
ATOM 5732 N N . ALA B 1 305 ? 18.215 -0.493 58.959 1.00 15.37 351 ALA B N 1
ATOM 5733 C CA . ALA B 1 305 ? 18.148 0.577 59.951 1.00 22.05 351 ALA B CA 1
ATOM 5734 C C . ALA B 1 305 ? 18.156 1.956 59.294 1.00 22.34 351 ALA B C 1
ATOM 5735 O O . ALA B 1 305 ? 17.407 2.850 59.712 1.00 21.85 351 ALA B O 1
ATOM 5737 N N . GLU B 1 306 ? 19.016 2.163 58.289 1.00 21.28 352 GLU B N 1
ATOM 5738 C CA . GLU B 1 306 ? 19.005 3.441 57.573 1.00 29.70 352 GLU B CA 1
ATOM 5739 C C . GLU B 1 306 ? 17.673 3.709 56.876 1.00 29.34 352 GLU B C 1
ATOM 5740 O O . GLU B 1 306 ? 17.125 4.813 56.980 1.00 22.22 352 GLU B O 1
ATOM 5746 N N . LYS B 1 307 ? 17.136 2.720 56.158 1.00 18.68 353 LYS B N 1
ATOM 5747 C CA . LYS B 1 307 ? 15.820 2.897 55.545 1.00 24.49 353 LYS B CA 1
ATOM 5748 C C . LYS B 1 307 ? 14.761 3.262 56.585 1.00 26.20 353 LYS B C 1
ATOM 5749 O O . LYS B 1 307 ? 14.013 4.231 56.415 1.00 23.44 353 LYS B O 1
ATOM 5755 N N . LEU B 1 308 ? 14.708 2.507 57.688 1.00 22.44 354 LEU B N 1
ATOM 5756 C CA . LEU B 1 308 ? 13.732 2.772 58.744 1.00 31.26 354 LEU B CA 1
ATOM 5757 C C . LEU B 1 308 ? 13.947 4.129 59.415 1.00 29.62 354 LEU B C 1
ATOM 5758 O O . LEU B 1 308 ? 12.978 4.843 59.699 1.00 21.03 354 LEU B O 1
ATOM 5763 N N . GLY B 1 309 ? 15.199 4.478 59.721 1.00 29.36 355 GLY B N 1
ATOM 5764 C CA . GLY B 1 309 ? 15.485 5.781 60.316 1.00 28.88 355 GLY B CA 1
ATOM 5765 C C . GLY B 1 309 ? 14.978 6.959 59.499 1.00 30.74 355 GLY B C 1
ATOM 5766 O O . GLY B 1 309 ? 14.328 7.872 60.025 1.00 28.60 355 GLY B O 1
ATOM 5767 N N . HIS B 1 310 ? 15.251 6.942 58.195 1.00 24.60 356 HIS B N 1
ATOM 5768 C CA . HIS B 1 310 ? 14.780 8.003 57.309 1.00 30.61 356 HIS B CA 1
ATOM 5769 C C . HIS B 1 310 ? 13.261 7.998 57.209 1.00 31.96 356 HIS B C 1
ATOM 5770 O O . HIS B 1 310 ? 12.633 9.065 57.146 1.00 26.83 356 HIS B O 1
ATOM 5777 N N . PHE B 1 311 ? 12.659 6.809 57.139 1.00 28.18 357 PHE B N 1
ATOM 5778 C CA . PHE B 1 311 ? 11.204 6.710 57.104 1.00 24.56 357 PHE B CA 1
ATOM 5779 C C . PHE B 1 311 ? 10.556 7.361 58.321 1.00 27.55 357 PHE B C 1
ATOM 5780 O O . PHE B 1 311 ? 9.595 8.128 58.185 1.00 27.70 357 PHE B O 1
ATOM 5788 N N . LEU B 1 312 ? 11.061 7.061 59.521 1.00 23.47 358 LEU B N 1
ATOM 5789 C CA . LEU B 1 312 ? 10.463 7.609 60.734 1.00 26.78 358 LEU B CA 1
ATOM 5790 C C . LEU B 1 312 ? 10.624 9.119 60.798 1.00 30.28 358 LEU B C 1
ATOM 5791 O O . LEU B 1 312 ? 9.664 9.843 61.093 1.00 23.44 358 LEU B O 1
ATOM 5796 N N . GLU B 1 313 ? 11.852 9.595 60.589 1.00 35.74 359 GLU B N 1
ATOM 5797 C CA . GLU B 1 313 ? 12.143 11.016 60.451 1.00 35.77 359 GLU B CA 1
ATOM 5798 C C . GLU B 1 313 ? 11.126 11.720 59.555 1.00 31.97 359 GLU B C 1
ATOM 5799 O O . GLU B 1 313 ? 10.502 12.707 59.959 1.00 28.38 359 GLU B O 1
ATOM 5805 N N . HIS B 1 314 ? 10.932 11.215 58.336 1.00 25.20 360 HIS B N 1
ATOM 5806 C CA . HIS B 1 314 ? 9.994 11.875 57.434 1.00 30.19 360 HIS B CA 1
ATOM 5807 C C . HIS B 1 314 ? 8.552 11.768 57.925 1.00 36.27 360 HIS B C 1
ATOM 5808 O O . HIS B 1 314 ? 7.788 12.736 57.817 1.00 37.67 360 HIS B O 1
ATOM 5815 N N . ALA B 1 315 ? 8.146 10.597 58.426 1.00 33.07 361 ALA B N 1
ATOM 5816 C CA . ALA B 1 315 ? 6.793 10.443 58.968 1.00 26.23 361 ALA B CA 1
ATOM 5817 C C . ALA B 1 315 ? 6.548 11.384 60.148 1.00 21.73 361 ALA B C 1
ATOM 5818 O O . ALA B 1 315 ? 5.512 12.051 60.222 1.00 26.99 361 ALA B O 1
ATOM 5820 N N . LEU B 1 316 ? 7.480 11.409 61.108 1.00 25.34 362 LEU B N 1
ATOM 5821 C CA . LEU B 1 316 ? 7.377 12.335 62.235 1.00 35.02 362 LEU B CA 1
ATOM 5822 C C . LEU B 1 316 ? 7.478 13.787 61.783 1.00 45.50 362 LEU B C 1
ATOM 5823 O O . LEU B 1 316 ? 6.778 14.659 62.310 1.00 45.84 362 LEU B O 1
ATOM 5828 N N . GLY B 1 317 ? 8.336 14.060 60.801 1.00 43.06 363 GLY B N 1
ATOM 5829 C CA . GLY B 1 317 ? 8.513 15.421 60.318 1.00 38.01 363 GLY B CA 1
ATOM 5830 C C . GLY B 1 317 ? 7.250 16.029 59.739 1.00 36.77 363 GLY B C 1
ATOM 5831 O O . GLY B 1 317 ? 6.887 17.160 60.066 1.00 37.86 363 GLY B O 1
ATOM 5832 N N . SER B 1 318 ? 6.577 15.295 58.857 1.00 33.00 364 SER B N 1
ATOM 5833 C CA . SER B 1 318 ? 5.370 15.757 58.180 1.00 33.46 364 SER B CA 1
ATOM 5834 C C . SER B 1 318 ? 4.072 15.486 58.952 1.00 36.67 364 SER B C 1
ATOM 5835 O O . SER B 1 318 ? 2.988 15.622 58.375 1.00 38.56 364 SER B O 1
ATOM 5838 N N . GLY B 1 319 ? 4.151 15.091 60.224 1.00 29.18 365 GLY B N 1
ATOM 5839 C CA . GLY B 1 319 ? 2.959 14.924 61.040 1.00 30.50 365 GLY B CA 1
ATOM 5840 C C . GLY B 1 319 ? 2.090 13.720 60.769 1.00 31.61 365 GLY B C 1
ATOM 5841 O O . GLY B 1 319 ? 0.962 13.668 61.269 1.00 31.31 365 GLY B O 1
ATOM 5842 N N . LEU B 1 320 ? 2.577 12.741 60.014 1.00 32.65 366 LEU B N 1
ATOM 5843 C CA . LEU B 1 320 ? 1.813 11.514 59.792 1.00 33.27 366 LEU B CA 1
ATOM 5844 C C . LEU B 1 320 ? 1.747 10.663 61.055 1.00 36.47 366 LEU B C 1
ATOM 5845 O O . LEU B 1 320 ? 0.740 9.989 61.312 1.00 24.73 366 LEU B O 1
ATOM 5850 N N . VAL B 1 321 ? 2.804 10.714 61.859 1.00 37.33 367 VAL B N 1
ATOM 5851 C CA . VAL B 1 321 ? 2.948 9.957 63.093 1.00 33.02 367 VAL B CA 1
ATOM 5852 C C . VAL B 1 321 ? 3.131 10.943 64.234 1.00 29.07 367 VAL B C 1
ATOM 5853 O O . VAL B 1 321 ? 3.921 11.886 64.123 1.00 38.71 367 VAL B O 1
ATOM 5857 N N . THR B 1 322 ? 2.382 10.744 65.314 1.00 27.47 368 THR B N 1
ATOM 5858 C CA . THR B 1 322 ? 2.521 11.625 66.464 1.00 36.40 368 THR B CA 1
ATOM 5859 C C . THR B 1 322 ? 3.509 11.089 67.488 1.00 39.24 368 THR B C 1
ATOM 5860 O O . THR B 1 322 ? 4.247 11.867 68.097 1.00 43.46 368 THR B O 1
ATOM 5864 N N . ASP B 1 323 ? 3.537 9.774 67.686 1.00 32.80 369 ASP B N 1
ATOM 5865 C CA . ASP B 1 323 ? 4.510 9.124 68.547 1.00 26.95 369 ASP B CA 1
ATOM 5866 C C . ASP B 1 323 ? 4.821 7.736 67.994 1.00 29.77 369 ASP B C 1
ATOM 5867 O O . ASP B 1 323 ? 3.965 7.097 67.377 1.00 28.89 369 ASP B O 1
ATOM 5872 N N . GLY B 1 324 ? 6.045 7.267 68.234 1.00 25.40 370 GLY B N 1
ATOM 5873 C CA . GLY B 1 324 ? 6.478 5.998 67.681 1.00 21.09 370 GLY B CA 1
ATOM 5874 C C . GLY B 1 324 ? 7.592 5.394 68.502 1.00 26.29 370 GLY B C 1
ATOM 5875 O O . GLY B 1 324 ? 8.293 6.094 69.238 1.00 23.36 370 GLY B O 1
ATOM 5876 N N . THR B 1 325 ? 7.698 4.064 68.434 1.00 27.21 371 THR B N 1
ATOM 5877 C CA . THR B 1 325 ? 8.771 3.308 69.068 1.00 26.76 371 THR B CA 1
ATOM 5878 C C . THR B 1 325 ? 9.218 2.209 68.105 1.00 30.74 371 THR B C 1
ATOM 5879 O O . THR B 1 325 ? 8.445 1.758 67.256 1.00 31.34 371 THR B O 1
ATOM 5883 N N . MET B 1 326 ? 10.487 1.813 68.226 1.00 35.65 372 MET B N 1
ATOM 5884 C CA . MET B 1 326 ? 11.125 0.822 67.364 1.00 35.61 372 MET B CA 1
ATOM 5885 C C . MET B 1 326 ? 11.843 -0.240 68.191 1.00 31.55 372 MET B C 1
ATOM 5886 O O . MET B 1 326 ? 12.338 0.034 69.287 1.00 35.13 372 MET B O 1
ATOM 5891 N N . ALA B 1 327 ? 11.889 -1.466 67.672 1.00 28.29 373 ALA B N 1
ATOM 5892 C CA . ALA B 1 327 ? 12.602 -2.523 68.379 1.00 27.36 373 ALA B CA 1
ATOM 5893 C C . ALA B 1 327 ? 13.254 -3.487 67.400 1.00 28.15 373 ALA B C 1
ATOM 5894 O O . ALA B 1 327 ? 12.725 -3.745 66.314 1.00 22.08 373 ALA B O 1
ATOM 5896 N N . THR B 1 328 ? 14.431 -3.992 67.789 1.00 30.36 374 THR B N 1
ATOM 5897 C CA . THR B 1 328 ? 15.034 -5.155 67.156 1.00 29.64 374 THR B CA 1
ATOM 5898 C C . THR B 1 328 ? 15.225 -6.350 68.091 1.00 27.78 374 THR B C 1
ATOM 5899 O O . THR B 1 328 ? 15.325 -7.481 67.605 1.00 33.44 374 THR B O 1
ATOM 5903 N N . ASP B 1 329 ? 15.309 -6.134 69.399 1.00 32.46 375 ASP B N 1
ATOM 5904 C CA . ASP B 1 329 ? 15.437 -7.236 70.345 1.00 34.21 375 ASP B CA 1
ATOM 5905 C C . ASP B 1 329 ? 14.222 -8.153 70.255 1.00 38.92 375 ASP B C 1
ATOM 5906 O O . ASP B 1 329 ? 13.082 -7.688 70.331 1.00 33.61 375 ASP B O 1
ATOM 5911 N N . GLN B 1 330 ? 14.473 -9.449 70.044 1.00 40.77 376 GLN B N 1
ATOM 5912 C CA . GLN B 1 330 ? 13.402 -10.430 69.848 1.00 37.75 376 GLN B CA 1
ATOM 5913 C C . GLN B 1 330 ? 12.298 -10.308 70.897 1.00 31.37 376 GLN B C 1
ATOM 5914 O O . GLN B 1 330 ? 11.110 -10.369 70.561 1.00 36.88 376 GLN B O 1
ATOM 5916 N N . ARG B 1 331 ? 12.667 -10.166 72.175 1.00 26.48 377 ARG B N 1
ATOM 5917 C CA . ARG B 1 331 ? 11.670 -9.978 73.231 1.00 35.00 377 ARG B CA 1
ATOM 5918 C C . ARG B 1 331 ? 10.802 -8.745 72.988 1.00 30.89 377 ARG B C 1
ATOM 5919 O O . ARG B 1 331 ? 9.575 -8.801 73.124 1.00 31.89 377 ARG B O 1
ATOM 5921 N N . LYS B 1 332 ? 11.416 -7.605 72.678 1.00 36.30 378 LYS B N 1
ATOM 5922 C CA . LYS B 1 332 ? 10.611 -6.400 72.490 1.00 37.12 378 LYS B CA 1
ATOM 5923 C C . LYS B 1 332 ? 9.776 -6.485 71.217 1.00 32.63 378 LYS B C 1
ATOM 5924 O O . LYS B 1 332 ? 8.616 -6.056 71.199 1.00 30.05 378 LYS B O 1
ATOM 5926 N N . VAL B 1 333 ? 10.340 -7.073 70.159 1.00 28.40 379 VAL B N 1
ATOM 5927 C CA . VAL B 1 333 ? 9.600 -7.316 68.921 1.00 25.97 379 VAL B CA 1
ATOM 5928 C C . VAL B 1 333 ? 8.341 -8.141 69.181 1.00 30.23 379 VAL B C 1
ATOM 5929 O O . VAL B 1 333 ? 7.243 -7.788 68.732 1.00 28.42 379 VAL B O 1
ATOM 5933 N N . LYS B 1 334 ? 8.475 -9.242 69.924 1.00 29.87 380 LYS B N 1
ATOM 5934 C CA . LYS B 1 334 ? 7.300 -10.052 70.244 1.00 34.95 380 LYS B CA 1
ATOM 5935 C C . LYS B 1 334 ? 6.272 -9.282 71.079 1.00 29.17 380 LYS B C 1
ATOM 5936 O O . LYS B 1 334 ? 5.066 -9.374 70.819 1.00 26.01 380 LYS B O 1
ATOM 5938 N N . MET B 1 335 ? 6.725 -8.484 72.049 1.00 30.32 381 MET B N 1
ATOM 5939 C CA . MET B 1 335 ? 5.796 -7.643 72.812 1.00 32.92 381 MET B CA 1
ATOM 5940 C C . MET B 1 335 ? 4.989 -6.708 71.914 1.00 30.10 381 MET B C 1
ATOM 5941 O O . MET B 1 335 ? 3.770 -6.575 72.083 1.00 37.81 381 MET B O 1
ATOM 5946 N N . LEU B 1 336 ? 5.644 -6.042 70.961 1.00 22.83 382 LEU B N 1
ATOM 5947 C CA . LEU B 1 336 ? 4.911 -5.149 70.064 1.00 22.36 382 LEU B CA 1
ATOM 5948 C C . LEU B 1 336 ? 3.898 -5.914 69.213 1.00 19.39 382 LEU B C 1
ATOM 5949 O O . LEU B 1 336 ? 2.740 -5.495 69.088 1.00 25.53 382 LEU B O 1
ATOM 5954 N N . TRP B 1 337 ? 4.313 -7.041 68.632 1.00 21.03 383 TRP B N 1
ATOM 5955 C CA . TRP B 1 337 ? 3.405 -7.896 67.861 1.00 17.48 383 TRP B CA 1
ATOM 5956 C C . TRP B 1 337 ? 2.205 -8.387 68.680 1.00 23.87 383 TRP B C 1
ATOM 5957 O O . TRP B 1 337 ? 1.097 -8.532 68.143 1.00 20.34 383 TRP B O 1
ATOM 5968 N N . ALA B 1 338 ? 2.400 -8.658 69.977 1.00 21.68 384 ALA B N 1
ATOM 5969 C CA . ALA B 1 338 ? 1.285 -9.110 70.813 1.00 25.40 384 ALA B CA 1
ATOM 5970 C C . ALA B 1 338 ? 0.129 -8.116 70.813 1.00 29.47 384 ALA B C 1
ATOM 5971 O O . ALA B 1 338 ? -1.039 -8.523 70.876 1.00 24.58 384 ALA B O 1
ATOM 5973 N N . LEU B 1 339 ? 0.428 -6.818 70.725 1.00 27.33 385 LEU B N 1
ATOM 5974 C CA . LEU B 1 339 ? -0.620 -5.801 70.764 1.00 27.02 385 LEU B CA 1
ATOM 5975 C C . LEU B 1 339 ? -1.597 -5.955 69.606 1.00 26.27 385 LEU B C 1
ATOM 5976 O O . LEU B 1 339 ? -2.787 -5.637 69.743 1.00 26.97 385 LEU B O 1
ATOM 5981 N N . ARG B 1 340 ? -1.110 -6.392 68.452 1.00 26.39 386 ARG B N 1
ATOM 5982 C CA . ARG B 1 340 ? -1.978 -6.670 67.316 1.00 29.09 386 ARG B CA 1
ATOM 5983 C C . ARG B 1 340 ? -2.527 -8.097 67.327 1.00 28.14 386 ARG B C 1
ATOM 5984 O O . ARG B 1 340 ? -3.719 -8.305 67.078 1.00 26.18 386 ARG B O 1
ATOM 5992 N N . GLU B 1 341 ? -1.664 -9.083 67.588 1.00 28.78 387 GLU B N 1
ATOM 5993 C CA . GLU B 1 341 ? -2.050 -10.488 67.497 1.00 29.01 387 GLU B CA 1
ATOM 5994 C C . GLU B 1 341 ? -3.140 -10.870 68.495 1.00 30.48 387 GLU B C 1
ATOM 5995 O O . GLU B 1 341 ? -4.003 -11.697 68.181 1.00 27.03 387 GLU B O 1
ATOM 6001 N N . ARG B 1 342 ? -3.139 -10.273 69.688 1.00 22.66 388 ARG B N 1
ATOM 6002 C CA . ARG B 1 342 ? -4.045 -10.694 70.749 1.00 27.59 388 ARG B CA 1
ATOM 6003 C C . ARG B 1 342 ? -5.351 -9.911 70.771 1.00 28.63 388 ARG B C 1
ATOM 6004 O O . ARG B 1 342 ? -6.123 -10.042 71.729 1.00 30.14 388 ARG B O 1
ATOM 6012 N N . ILE B 1 343 ? -5.603 -9.096 69.747 1.00 25.56 389 ILE B N 1
ATOM 6013 C CA . ILE B 1 343 ? -6.849 -8.338 69.664 1.00 20.27 389 ILE B CA 1
ATOM 6014 C C . ILE B 1 343 ? -8.034 -9.289 69.633 1.00 22.22 389 ILE B C 1
ATOM 6015 O O . ILE B 1 343 ? -9.057 -9.056 70.288 1.00 22.18 389 ILE B O 1
ATOM 6020 N N . THR B 1 344 ? -7.935 -10.349 68.830 1.00 24.29 390 THR B N 1
ATOM 6021 C CA . THR B 1 344 ? -9.060 -11.259 68.663 1.00 24.84 390 THR B CA 1
ATOM 6022 C C . THR B 1 344 ? -9.447 -11.919 69.983 1.00 28.58 390 THR B C 1
ATOM 6023 O O . THR B 1 344 ? -10.634 -12.064 70.287 1.00 33.61 390 THR B O 1
ATOM 6027 N N . GLU B 1 345 ? -8.454 -12.294 70.791 1.00 29.79 391 GLU B N 1
ATOM 6028 C CA . GLU B 1 345 ? -8.703 -12.826 72.127 1.00 34.51 391 GLU B CA 1
ATOM 6029 C C . GLU B 1 345 ? -9.362 -11.790 73.040 1.00 32.96 391 GLU B C 1
ATOM 6030 O O . GLU B 1 345 ? -10.328 -12.099 73.745 1.00 25.93 391 GLU B O 1
ATOM 6036 N N . ALA B 1 346 ? -8.844 -10.556 73.052 1.00 32.53 392 ALA B N 1
ATOM 6037 C CA . ALA B 1 346 ? -9.418 -9.523 73.909 1.00 26.35 392 ALA B CA 1
ATOM 6038 C C . ALA B 1 346 ? -10.879 -9.266 73.557 1.00 26.50 392 ALA B C 1
ATOM 6039 O O . ALA B 1 346 ? -11.705 -9.022 74.447 1.00 23.94 392 ALA B O 1
ATOM 6041 N N . LEU B 1 347 ? -11.219 -9.307 72.267 1.00 26.47 393 LEU B N 1
ATOM 6042 C CA . LEU B 1 347 ? -12.617 -9.144 71.869 1.00 29.15 393 LEU B CA 1
ATOM 6043 C C . LEU B 1 347 ? -13.511 -10.228 72.469 1.00 31.42 393 LEU B C 1
ATOM 6044 O O . LEU B 1 347 ? -14.576 -9.927 73.021 1.00 26.02 393 LEU B O 1
ATOM 6049 N N . SER B 1 348 ? -13.094 -11.499 72.382 1.00 27.29 394 SER B N 1
ATOM 6050 C CA . SER B 1 348 ? -13.951 -12.560 72.902 1.00 34.74 394 SER B CA 1
ATOM 6051 C C . SER B 1 348 ? -14.056 -12.564 74.423 1.00 32.72 394 SER B C 1
ATOM 6052 O O . SER B 1 348 ? -15.029 -13.099 74.958 1.00 33.16 394 SER B O 1
ATOM 6055 N N . ARG B 1 349 ? -13.089 -11.988 75.131 1.00 28.54 395 ARG B N 1
ATOM 6056 C CA . ARG B 1 349 ? -13.243 -11.750 76.565 1.00 29.93 395 ARG B CA 1
ATOM 6057 C C . ARG B 1 349 ? -14.178 -10.590 76.875 1.00 33.40 395 ARG B C 1
ATOM 6058 O O . ARG B 1 349 ? -14.674 -10.503 78.003 1.00 35.05 395 ARG B O 1
ATOM 6066 N N . ASP B 1 350 ? -14.412 -9.684 75.922 1.00 32.26 396 ASP B N 1
ATOM 6067 C CA . ASP B 1 350 ? -15.251 -8.516 76.165 1.00 29.72 396 ASP B CA 1
ATOM 6068 C C . ASP B 1 350 ? -16.741 -8.819 76.099 1.00 34.81 396 ASP B C 1
ATOM 6069 O O . ASP B 1 350 ? -17.536 -8.034 76.632 1.00 35.62 396 ASP B O 1
ATOM 6074 N N . GLY B 1 351 ? -17.147 -9.875 75.407 1.00 29.67 397 GLY B N 1
ATOM 6075 C CA . GLY B 1 351 ? -18.559 -10.214 75.362 1.00 33.42 397 GLY B CA 1
ATOM 6076 C C . GLY B 1 351 ? -18.881 -11.085 74.160 1.00 34.79 397 GLY B C 1
ATOM 6077 O O . GLY B 1 351 ? -18.013 -11.768 73.620 1.00 34.36 397 GLY B O 1
ATOM 6078 N N . TYR B 1 352 ? -20.142 -11.025 73.744 1.00 29.50 398 TYR B N 1
ATOM 6079 C CA . TYR B 1 352 ? -20.535 -11.667 72.500 1.00 24.32 398 TYR B CA 1
ATOM 6080 C C . TYR B 1 352 ? -19.982 -10.851 71.339 1.00 30.67 398 TYR B C 1
ATOM 6081 O O . TYR B 1 352 ? -20.091 -9.623 71.324 1.00 27.10 398 TYR B O 1
ATOM 6090 N N . VAL B 1 353 ? -19.431 -11.534 70.340 1.00 28.16 399 VAL B N 1
ATOM 6091 C CA . VAL B 1 353 ? -18.725 -10.879 69.247 1.00 26.39 399 VAL B CA 1
ATOM 6092 C C . VAL B 1 353 ? -19.491 -11.101 67.952 1.00 23.38 399 VAL B C 1
ATOM 6093 O O . VAL B 1 353 ? -19.765 -12.246 67.568 1.00 32.44 399 VAL B O 1
ATOM 6097 N N . TYR B 1 354 ? -19.844 -9.999 67.288 1.00 20.03 400 TYR B N 1
ATOM 6098 C CA . TYR B 1 354 ? -20.306 -10.008 65.905 1.00 21.98 400 TYR B CA 1
ATOM 6099 C C . TYR B 1 354 ? -19.097 -9.678 65.039 1.00 24.59 400 TYR B C 1
ATOM 6100 O O . TYR B 1 354 ? -18.521 -8.591 65.160 1.00 25.95 400 TYR B O 1
ATOM 6109 N N . LYS B 1 355 ? -18.747 -10.585 64.139 1.00 29.44 401 LYS B N 1
ATOM 6110 C CA . LYS B 1 355 ? -17.481 -10.536 63.426 1.00 27.86 401 LYS B CA 1
ATOM 6111 C C . LYS B 1 355 ? -17.718 -10.444 61.924 1.00 30.47 401 LYS B C 1
ATOM 6112 O O . LYS B 1 355 ? -18.535 -11.185 61.367 1.00 27.79 401 LYS B O 1
ATOM 6118 N N . TYR B 1 356 ? -17.032 -9.505 61.283 1.00 25.26 402 TYR B N 1
ATOM 6119 C CA . TYR B 1 356 ? -17.090 -9.314 59.842 1.00 28.23 402 TYR B CA 1
ATOM 6120 C C . TYR B 1 356 ? -15.665 -9.152 59.333 1.00 28.86 402 TYR B C 1
ATOM 6121 O O . TYR B 1 356 ? -14.853 -8.452 59.946 1.00 29.76 402 TYR B O 1
ATOM 6130 N N . ASP B 1 357 ? -15.368 -9.817 58.219 1.00 31.00 403 ASP B N 1
ATOM 6131 C CA . ASP B 1 357 ? -14.016 -9.907 57.663 1.00 28.93 403 ASP B CA 1
ATOM 6132 C C . ASP B 1 357 ? -14.090 -9.483 56.196 1.00 32.76 403 ASP B C 1
ATOM 6133 O O . ASP B 1 357 ? -14.460 -10.286 55.338 1.00 35.26 403 ASP B O 1
ATOM 6138 N N . LEU B 1 358 ? -13.744 -8.222 55.909 1.00 33.66 404 LEU B N 1
ATOM 6139 C CA . LEU B 1 358 ? -14.094 -7.564 54.652 1.00 28.55 404 LEU B CA 1
ATOM 6140 C C . LEU B 1 358 ? -12.871 -7.074 53.881 1.00 35.47 404 LEU B C 1
ATOM 6141 O O . LEU B 1 358 ? -11.899 -6.598 54.480 1.00 28.65 404 LEU B O 1
ATOM 6146 N N . SER B 1 359 ? -12.914 -7.228 52.552 1.00 34.63 405 SER B N 1
ATOM 6147 C CA . SER B 1 359 ? -11.999 -6.539 51.645 1.00 29.06 405 SER B CA 1
ATOM 6148 C C . SER B 1 359 ? -12.732 -5.317 51.117 1.00 32.46 405 SER B C 1
ATOM 6149 O O . SER B 1 359 ? -13.831 -5.445 50.569 1.00 28.13 405 SER B O 1
ATOM 6152 N N . LEU B 1 360 ? -12.127 -4.143 51.273 1.00 40.42 406 LEU B N 1
ATOM 6153 C CA . LEU B 1 360 ? -12.708 -2.887 50.823 1.00 27.37 406 LEU B CA 1
ATOM 6154 C C . LEU B 1 360 ? -11.643 -2.000 50.194 1.00 38.27 406 LEU B C 1
ATOM 6155 O O . LEU B 1 360 ? -10.445 -2.240 50.375 1.00 38.66 406 LEU B O 1
ATOM 6160 N N . PRO B 1 361 ? -12.050 -0.989 49.419 1.00 45.81 407 PRO B N 1
ATOM 6161 C CA . PRO B 1 361 ? -11.104 0.053 48.984 1.00 50.72 407 PRO B CA 1
ATOM 6162 C C . PRO B 1 361 ? -10.370 0.666 50.170 1.00 46.26 407 PRO B C 1
ATOM 6163 O O . PRO B 1 361 ? -10.992 1.155 51.117 1.00 39.84 407 PRO B O 1
ATOM 6167 N N . VAL B 1 362 ? -9.034 0.640 50.113 1.00 41.95 408 VAL B N 1
ATOM 6168 C CA . VAL B 1 362 ? -8.227 1.046 51.263 1.00 39.45 408 VAL B CA 1
ATOM 6169 C C . VAL B 1 362 ? -8.599 2.459 51.714 1.00 42.10 408 VAL B C 1
ATOM 6170 O O . VAL B 1 362 ? -8.652 2.751 52.916 1.00 36.30 408 VAL B O 1
ATOM 6174 N N . GLU B 1 363 ? -8.870 3.352 50.760 1.00 51.90 409 GLU B N 1
ATOM 6175 C CA . GLU B 1 363 ? -9.308 4.717 51.048 1.00 51.57 409 GLU B CA 1
ATOM 6176 C C . GLU B 1 363 ? -10.604 4.775 51.861 1.00 49.20 409 GLU B C 1
ATOM 6177 O O . GLU B 1 363 ? -10.856 5.780 52.539 1.00 46.25 409 GLU B O 1
ATOM 6183 N N . ARG B 1 364 ? -11.426 3.722 51.848 1.00 48.83 410 ARG B N 1
ATOM 6184 C CA . ARG B 1 364 ? -12.675 3.776 52.596 1.00 45.90 410 ARG B CA 1
ATOM 6185 C C . ARG B 1 364 ? -12.767 2.658 53.630 1.00 43.60 410 ARG B C 1
ATOM 6186 O O . ARG B 1 364 ? -13.862 2.344 54.108 1.00 35.99 410 ARG B O 1
ATOM 6194 N N . LEU B 1 365 ? -11.618 2.115 54.040 1.00 41.48 411 LEU B N 1
ATOM 6195 C CA . LEU B 1 365 ? -11.585 0.913 54.869 1.00 37.35 411 LEU B CA 1
ATOM 6196 C C . LEU B 1 365 ? -12.232 1.109 56.243 1.00 36.38 411 LEU B C 1
ATOM 6197 O O . LEU B 1 365 ? -12.866 0.189 56.771 1.00 31.44 411 LEU B O 1
ATOM 6202 N N . TYR B 1 366 ? -12.068 2.287 56.852 1.00 28.17 412 TYR B N 1
ATOM 6203 C CA . TYR B 1 366 ? -12.544 2.505 58.214 1.00 27.39 412 TYR B CA 1
ATOM 6204 C C . TYR B 1 366 ? -13.933 3.135 58.285 1.00 36.08 412 TYR B C 1
ATOM 6205 O O . TYR B 1 366 ? -14.501 3.226 59.381 1.00 34.32 412 TYR B O 1
ATOM 6214 N N . ASP B 1 367 ? -14.465 3.606 57.155 1.00 36.51 413 ASP B N 1
ATOM 6215 C CA . ASP B 1 367 ? -15.760 4.283 57.122 1.00 35.86 413 ASP B CA 1
ATOM 6216 C C . ASP B 1 367 ? -16.852 3.498 57.854 1.00 34.52 413 ASP B C 1
ATOM 6217 O O . ASP B 1 367 ? -17.603 4.061 58.660 1.00 36.49 413 ASP B O 1
ATOM 6222 N N . ILE B 1 368 ? -16.988 2.202 57.545 1.00 37.69 414 ILE B N 1
ATOM 6223 C CA . ILE B 1 368 ? -18.044 1.381 58.153 1.00 38.99 414 ILE B CA 1
ATOM 6224 C C . ILE B 1 368 ? -17.958 1.382 59.682 1.00 37.31 414 ILE B C 1
ATOM 6225 O O . ILE B 1 368 ? -18.987 1.316 60.368 1.00 29.83 414 ILE B O 1
ATOM 6230 N N . VAL B 1 369 ? -16.745 1.477 60.241 1.00 33.86 415 VAL B N 1
ATOM 6231 C CA . VAL B 1 369 ? -16.589 1.460 61.695 1.00 28.70 415 VAL B CA 1
ATOM 6232 C C . VAL B 1 369 ? -17.168 2.730 62.304 1.00 31.07 415 VAL B C 1
ATOM 6233 O O . VAL B 1 369 ? -17.910 2.684 63.291 1.00 28.35 415 VAL B O 1
ATOM 6237 N N . THR B 1 370 ? -16.802 3.885 61.750 1.00 35.78 416 THR B N 1
ATOM 6238 C CA . THR B 1 370 ? -17.387 5.147 62.191 1.00 39.70 416 THR B CA 1
ATOM 6239 C C . THR B 1 370 ? -18.909 5.098 62.082 1.00 31.98 416 THR B C 1
ATOM 6240 O O . THR B 1 370 ? -19.621 5.508 63.006 1.00 26.47 416 THR B O 1
ATOM 6244 N N . ASP B 1 371 ? -19.416 4.659 60.925 1.00 31.71 417 ASP B N 1
ATOM 6245 C CA . ASP B 1 371 ? -20.853 4.530 60.705 1.00 34.30 417 ASP B CA 1
ATOM 6246 C C . ASP B 1 371 ? -21.524 3.666 61.773 1.00 39.57 417 ASP B C 1
ATOM 6247 O O . ASP B 1 371 ? -22.501 4.091 62.402 1.00 39.41 417 ASP B O 1
ATOM 6252 N N . LEU B 1 372 ? -20.993 2.459 62.013 1.00 32.52 418 LEU B N 1
ATOM 6253 C CA . LEU B 1 372 ? -21.646 1.526 62.935 1.00 40.50 418 LEU B CA 1
ATOM 6254 C C . LEU B 1 372 ? -21.634 2.019 64.382 1.00 37.25 418 LEU B C 1
ATOM 6255 O O . LEU B 1 372 ? -22.587 1.761 65.125 1.00 39.16 418 LEU B O 1
ATOM 6260 N N . ARG B 1 373 ? -20.566 2.696 64.813 1.00 28.84 419 ARG B N 1
ATOM 6261 C CA . ARG B 1 373 ? -20.584 3.349 66.122 1.00 32.76 419 ARG B CA 1
ATOM 6262 C C . ARG B 1 373 ? -21.760 4.302 66.287 1.00 38.39 419 ARG B C 1
ATOM 6263 O O . ARG B 1 373 ? -22.311 4.434 67.386 1.00 45.45 419 ARG B O 1
ATOM 6271 N N . ALA B 1 374 ? -22.162 4.974 65.212 1.00 38.81 420 ALA B N 1
ATOM 6272 C CA . ALA B 1 374 ? -23.313 5.864 65.290 1.00 42.41 420 ALA B CA 1
ATOM 6273 C C . ALA B 1 374 ? -24.628 5.102 65.190 1.00 39.45 420 ALA B C 1
ATOM 6274 O O . ALA B 1 374 ? -25.571 5.371 65.942 1.00 50.06 420 ALA B O 1
ATOM 6276 N N . ARG B 1 375 ? -24.694 4.156 64.262 1.00 35.83 421 ARG B N 1
ATOM 6277 C CA . ARG B 1 375 ? -25.910 3.394 63.995 1.00 39.96 421 ARG B CA 1
ATOM 6278 C C . ARG B 1 375 ? -26.390 2.530 65.176 1.00 43.50 421 ARG B C 1
ATOM 6279 O O . ARG B 1 375 ? -27.576 2.558 65.522 1.00 51.00 421 ARG B O 1
ATOM 6287 N N . LEU B 1 376 ? -25.491 1.761 65.813 1.00 41.78 422 LEU B N 1
ATOM 6288 C CA . LEU B 1 376 ? -25.803 0.993 67.038 1.00 41.15 422 LEU B CA 1
ATOM 6289 C C . LEU B 1 376 ? -25.818 1.721 68.390 1.00 38.48 422 LEU B C 1
ATOM 6290 O O . LEU B 1 376 ? -26.443 1.227 69.334 1.00 35.07 422 LEU B O 1
ATOM 6295 N N . GLY B 1 377 ? -25.092 2.808 68.543 1.00 42.39 423 GLY B N 1
ATOM 6296 C CA . GLY B 1 377 ? -25.013 3.573 69.771 1.00 35.40 423 GLY B CA 1
ATOM 6297 C C . GLY B 1 377 ? -24.577 2.864 71.060 1.00 39.47 423 GLY B C 1
ATOM 6298 O O . GLY B 1 377 ? -23.589 2.122 71.058 1.00 44.14 423 GLY B O 1
ATOM 6299 N N . PRO B 1 378 ? -25.333 2.994 72.157 1.00 32.99 424 PRO B N 1
ATOM 6300 C CA . PRO B 1 378 ? -25.078 2.170 73.357 1.00 31.06 424 PRO B CA 1
ATOM 6301 C C . PRO B 1 378 ? -25.511 0.714 73.336 1.00 28.70 424 PRO B C 1
ATOM 6302 O O . PRO B 1 378 ? -25.240 0.013 74.316 1.00 34.59 424 PRO B O 1
ATOM 6306 N N . HIS B 1 379 ? -26.153 0.222 72.285 1.00 25.10 425 HIS B N 1
ATOM 6307 C CA . HIS B 1 379 ? -26.423 -1.208 72.182 1.00 32.97 425 HIS B CA 1
ATOM 6308 C C . HIS B 1 379 ? -25.154 -2.034 71.985 1.00 38.74 425 HIS B C 1
ATOM 6309 O O . HIS B 1 379 ? -25.071 -3.177 72.451 1.00 34.36 425 HIS B O 1
ATOM 6316 N N . ALA B 1 380 ? -24.192 -1.500 71.247 1.00 35.03 426 ALA B N 1
ATOM 6317 C CA . ALA B 1 380 ? -22.847 -2.055 71.183 1.00 30.18 426 ALA B CA 1
ATOM 6318 C C . ALA B 1 380 ? -22.001 -1.666 72.393 1.00 33.66 426 ALA B C 1
ATOM 6319 O O . ALA B 1 380 ? -21.838 -0.478 72.693 1.00 34.89 426 ALA B O 1
ATOM 6321 N N . LYS B 1 381 ? -21.467 -2.675 73.085 1.00 26.99 427 LYS B N 1
ATOM 6322 C CA . LYS B 1 381 ? -20.486 -2.424 74.137 1.00 23.09 427 LYS B CA 1
ATOM 6323 C C . LYS B 1 381 ? -19.224 -1.789 73.546 1.00 29.68 427 LYS B C 1
ATOM 6324 O O . LYS B 1 381 ? -18.722 -0.783 74.059 1.00 30.00 427 LYS B O 1
ATOM 6330 N N . HIS B 1 382 ? -18.683 -2.377 72.473 1.00 31.84 428 HIS B N 1
ATOM 6331 C CA . HIS B 1 382 ? -17.651 -1.719 71.678 1.00 31.99 428 HIS B CA 1
ATOM 6332 C C . HIS B 1 382 ? -17.805 -2.068 70.199 1.00 31.88 428 HIS B C 1
ATOM 6333 O O . HIS B 1 382 ? -18.328 -3.125 69.833 1.00 27.86 428 HIS B O 1
ATOM 6340 N N . VAL B 1 383 ? -17.295 -1.178 69.349 1.00 30.38 429 VAL B N 1
ATOM 6341 C CA . VAL B 1 383 ? -17.139 -1.433 67.922 1.00 25.39 429 VAL B CA 1
ATOM 6342 C C . VAL B 1 383 ? -15.680 -1.172 67.588 1.00 21.42 429 VAL B C 1
ATOM 6343 O O . VAL B 1 383 ? -15.137 -0.130 67.965 1.00 30.69 429 VAL B O 1
ATOM 6347 N N . VAL B 1 384 ? -15.050 -2.098 66.862 1.00 21.67 430 VAL B N 1
ATOM 6348 C CA . VAL B 1 384 ? -13.657 -1.937 66.469 1.00 24.07 430 VAL B CA 1
ATOM 6349 C C . VAL B 1 384 ? -13.447 -2.224 64.987 1.00 24.12 430 VAL B C 1
ATOM 6350 O O . VAL B 1 384 ? -14.223 -2.927 64.334 1.00 19.39 430 VAL B O 1
ATOM 6354 N N . GLY B 1 385 ? -12.370 -1.642 64.469 1.00 26.52 431 GLY B N 1
ATOM 6355 C CA . GLY B 1 385 ? -11.809 -1.911 63.162 1.00 20.12 431 GLY B CA 1
ATOM 6356 C C . GLY B 1 385 ? -10.307 -2.116 63.265 1.00 24.51 431 GLY B C 1
ATOM 6357 O O . GLY B 1 385 ? -9.634 -1.353 63.966 1.00 22.07 431 GLY B O 1
ATOM 6358 N N . TYR B 1 386 ? -9.771 -3.158 62.633 1.00 25.16 432 TYR B N 1
ATOM 6359 C CA . TYR B 1 386 ? -8.330 -3.375 62.587 1.00 18.91 432 TYR B CA 1
ATOM 6360 C C . TYR B 1 386 ? -8.010 -4.273 61.399 1.00 26.63 432 TYR B C 1
ATOM 6361 O O . TYR B 1 386 ? -8.904 -4.756 60.700 1.00 30.84 432 TYR B O 1
ATOM 6370 N N . GLY B 1 387 ? -6.712 -4.446 61.152 1.00 30.80 433 GLY B N 1
ATOM 6371 C CA . GLY B 1 387 ? -6.253 -5.544 60.326 1.00 33.55 433 GLY B CA 1
ATOM 6372 C C . GLY B 1 387 ? -5.280 -5.209 59.220 1.00 38.35 433 GLY B C 1
ATOM 6373 O O . GLY B 1 387 ? -4.483 -4.270 59.337 1.00 27.33 433 GLY B O 1
ATOM 6374 N N . HIS B 1 388 ? -5.367 -5.973 58.125 1.00 38.53 434 HIS B N 1
ATOM 6375 C CA . HIS B 1 388 ? -4.311 -6.057 57.114 1.00 33.06 434 HIS B CA 1
ATOM 6376 C C . HIS B 1 388 ? -4.547 -4.946 56.098 1.00 30.64 434 HIS B C 1
ATOM 6377 O O . HIS B 1 388 ? -5.085 -5.151 55.007 1.00 29.69 434 HIS B O 1
ATOM 6384 N N . LEU B 1 389 ? -4.194 -3.730 56.507 1.00 29.29 435 LEU B N 1
ATOM 6385 C CA . LEU B 1 389 ? -4.467 -2.567 55.677 1.00 30.83 435 LEU B CA 1
ATOM 6386 C C . LEU B 1 389 ? -3.700 -2.637 54.364 1.00 30.02 435 LEU B C 1
ATOM 6387 O O . LEU B 1 389 ? -4.224 -2.258 53.310 1.00 36.08 435 LEU B O 1
ATOM 6392 N N . GLY B 1 390 ? -2.457 -3.119 54.406 1.00 33.88 436 GLY B N 1
ATOM 6393 C CA . GLY B 1 390 ? -1.693 -3.290 53.182 1.00 36.31 436 GLY B CA 1
ATOM 6394 C C . GLY B 1 390 ? -2.372 -4.160 52.140 1.00 33.70 436 GLY B C 1
ATOM 6395 O O . GLY B 1 390 ? -2.112 -4.011 50.946 1.00 29.29 436 GLY B O 1
ATOM 6396 N N . ASP B 1 391 ? -3.216 -5.096 52.571 1.00 32.53 437 ASP B N 1
ATOM 6397 C CA . ASP B 1 391 ? -3.942 -5.989 51.673 1.00 37.42 437 ASP B CA 1
ATOM 6398 C C . ASP B 1 391 ? -5.399 -5.570 51.451 1.00 34.46 437 ASP B C 1
ATOM 6399 O O . ASP B 1 391 ? -6.156 -6.309 50.813 1.00 37.28 437 ASP B O 1
ATOM 6404 N N . GLY B 1 392 ? -5.802 -4.397 51.937 1.00 30.30 438 GLY B N 1
ATOM 6405 C CA . GLY B 1 392 ? -7.182 -3.952 51.809 1.00 30.10 438 GLY B CA 1
ATOM 6406 C C . GLY B 1 392 ? -8.197 -4.681 52.670 1.00 32.33 438 GLY B C 1
ATOM 6407 O O . GLY B 1 392 ? -9.389 -4.669 52.348 1.00 38.49 438 GLY B O 1
ATOM 6408 N N . ASN B 1 393 ? -7.773 -5.252 53.793 1.00 35.04 439 ASN B N 1
ATOM 6409 C CA . ASN B 1 393 ? -8.583 -6.185 54.574 1.00 35.19 439 ASN B CA 1
ATOM 6410 C C . ASN B 1 393 ? -8.903 -5.567 55.935 1.00 37.76 439 ASN B C 1
ATOM 6411 O O . ASN B 1 393 ? -7.995 -5.284 56.728 1.00 38.32 439 ASN B O 1
ATOM 6416 N N . LEU B 1 394 ? -10.195 -5.331 56.183 1.00 31.32 440 LEU B N 1
ATOM 6417 C CA . LEU B 1 394 ? -10.695 -4.847 57.468 1.00 26.39 440 LEU B CA 1
ATOM 6418 C C . LEU B 1 394 ? -11.294 -5.991 58.275 1.00 23.05 440 LEU B C 1
ATOM 6419 O O . LEU B 1 394 ? -12.133 -6.744 57.768 1.00 34.04 440 LEU B O 1
ATOM 6424 N N . HIS B 1 395 ? -10.912 -6.078 59.543 1.00 25.61 441 HIS B N 1
ATOM 6425 C CA . HIS B 1 395 ? -11.621 -6.896 60.520 1.00 27.34 441 HIS B CA 1
ATOM 6426 C C . HIS B 1 395 ? -12.535 -5.990 61.344 1.00 23.84 441 HIS B C 1
ATOM 6427 O O . HIS B 1 395 ? -12.066 -5.241 62.207 1.00 20.90 441 HIS B O 1
ATOM 6434 N N . LEU B 1 396 ? -13.837 -6.102 61.107 1.00 20.77 442 LEU B N 1
ATOM 6435 C CA . LEU B 1 396 ? -14.857 -5.336 61.805 1.00 26.22 442 LEU B CA 1
ATOM 6436 C C . LEU B 1 396 ? -15.445 -6.205 62.907 1.00 27.65 442 LEU B C 1
ATOM 6437 O O . LEU B 1 396 ? -15.923 -7.310 62.637 1.00 23.76 442 LEU B O 1
ATOM 6442 N N . ASN B 1 397 ? -15.454 -5.692 64.139 1.00 18.29 443 ASN B N 1
ATOM 6443 C CA . ASN B 1 397 ? -16.061 -6.454 65.218 1.00 20.00 443 ASN B CA 1
ATOM 6444 C C . ASN B 1 397 ? -16.932 -5.570 66.092 1.00 24.17 443 ASN B C 1
ATOM 6445 O O . ASN B 1 397 ? -16.580 -4.425 66.391 1.00 22.23 443 ASN B O 1
ATOM 6450 N N . VAL B 1 398 ? -18.043 -6.135 66.542 1.00 23.91 444 VAL B N 1
ATOM 6451 C CA . VAL B 1 398 ? -18.931 -5.487 67.496 1.00 24.12 444 VAL B CA 1
ATOM 6452 C C . VAL B 1 398 ? -19.083 -6.415 68.689 1.00 29.03 444 VAL B C 1
ATOM 6453 O O . VAL B 1 398 ? -19.372 -7.607 68.519 1.00 31.75 444 VAL B O 1
ATOM 6457 N N . THR B 1 399 ? -18.873 -5.886 69.886 1.00 22.35 445 THR B N 1
ATOM 6458 C CA . THR B 1 399 ? -19.042 -6.673 71.099 1.00 27.22 445 THR B CA 1
ATOM 6459 C C . THR B 1 399 ? -20.285 -6.185 71.833 1.00 23.69 445 THR B C 1
ATOM 6460 O O . THR B 1 399 ? -20.625 -5.001 71.786 1.00 27.89 445 THR B O 1
ATOM 6464 N N . ALA B 1 400 ? -20.910 -7.087 72.582 1.00 29.61 446 ALA B N 1
ATOM 6465 C CA . ALA B 1 400 ? -22.066 -6.750 73.397 1.00 29.25 446 ALA B CA 1
ATOM 6466 C C . ALA B 1 400 ? -22.116 -7.718 74.564 1.00 34.05 446 ALA B C 1
ATOM 6467 O O . ALA B 1 400 ? -21.469 -8.771 74.552 1.00 32.68 446 ALA B O 1
ATOM 6469 N N . GLU B 1 401 ? -22.874 -7.332 75.592 1.00 34.19 447 GLU B N 1
ATOM 6470 C CA . GLU B 1 401 ? -23.003 -8.188 76.764 1.00 31.73 447 GLU B CA 1
ATOM 6471 C C . GLU B 1 401 ? -23.591 -9.546 76.401 1.00 32.20 447 GLU B C 1
ATOM 6472 O O . GLU B 1 401 ? -23.183 -10.573 76.958 1.00 40.45 447 GLU B O 1
ATOM 6474 N N . ALA B 1 402 ? -24.518 -9.580 75.444 1.00 25.80 448 ALA B N 1
ATOM 6475 C CA . ALA B 1 402 ? -25.101 -10.832 74.975 1.00 29.08 448 ALA B CA 1
ATOM 6476 C C . ALA B 1 402 ? -25.565 -10.655 73.537 1.00 27.61 448 ALA B C 1
ATOM 6477 O O . ALA B 1 402 ? -25.820 -9.537 73.082 1.00 33.67 448 ALA B O 1
ATOM 6479 N N . PHE B 1 403 ? -25.683 -11.776 72.824 1.00 32.18 449 PHE B N 1
ATOM 6480 C CA . PHE B 1 403 ? -26.324 -11.753 71.513 1.00 34.86 449 PHE B CA 1
ATOM 6481 C C . PHE B 1 403 ? -27.719 -11.161 71.620 1.00 38.79 449 PHE B C 1
ATOM 6482 O O . PHE B 1 403 ? -28.448 -11.412 72.581 1.00 48.57 449 PHE B O 1
ATOM 6490 N N . SER B 1 404 ? -28.091 -10.365 70.622 1.00 42.33 450 SER B N 1
ATOM 6491 C CA . SER B 1 404 ? -29.462 -9.934 70.531 1.00 45.63 450 SER B CA 1
ATOM 6492 C C . SER B 1 404 ? -29.966 -9.876 69.094 1.00 40.94 450 SER B C 1
ATOM 6493 O O . SER B 1 404 ? -29.228 -9.464 68.185 1.00 30.68 450 SER B O 1
ATOM 6496 N N . PRO B 1 405 ? -31.217 -10.290 68.872 1.00 39.49 451 PRO B N 1
ATOM 6497 C CA . PRO B 1 405 ? -31.814 -10.177 67.532 1.00 35.63 451 PRO B CA 1
ATOM 6498 C C . PRO B 1 405 ? -31.887 -8.750 67.026 1.00 33.16 451 PRO B C 1
ATOM 6499 O O . PRO B 1 405 ? -31.744 -8.515 65.820 1.00 37.32 451 PRO B O 1
ATOM 6503 N N . SER B 1 406 ? -32.144 -7.790 67.921 1.00 37.19 452 SER B N 1
ATOM 6504 C CA . SER B 1 406 ? -32.209 -6.379 67.530 1.00 41.48 452 SER B CA 1
ATOM 6505 C C . SER B 1 406 ? -30.889 -5.889 66.939 1.00 37.76 452 SER B C 1
ATOM 6506 O O . SER B 1 406 ? -30.876 -5.200 65.912 1.00 32.43 452 SER B O 1
ATOM 6509 N N . LEU B 1 407 ? -29.764 -6.217 67.579 1.00 42.36 453 LEU B N 1
ATOM 6510 C CA . LEU B 1 407 ? -28.460 -5.810 67.037 1.00 48.87 453 LEU B CA 1
ATOM 6511 C C . LEU B 1 407 ? -28.137 -6.499 65.717 1.00 37.82 453 LEU B C 1
ATOM 6512 O O . LEU B 1 407 ? -27.643 -5.863 64.775 1.00 32.88 453 LEU B O 1
ATOM 6517 N N . LEU B 1 408 ? -28.375 -7.804 65.644 1.00 33.15 454 LEU B N 1
ATOM 6518 C CA . LEU B 1 408 ? -28.184 -8.497 64.383 1.00 29.23 454 LEU B CA 1
ATOM 6519 C C . LEU B 1 408 ? -28.967 -7.864 63.242 1.00 25.66 454 LEU B C 1
ATOM 6520 O O . LEU B 1 408 ? -28.412 -7.658 62.158 1.00 26.56 454 LEU B O 1
ATOM 6525 N N . ALA B 1 409 ? -30.207 -7.444 63.487 1.00 26.81 455 ALA B N 1
ATOM 6526 C CA . ALA B 1 409 ? -30.975 -6.817 62.415 1.00 28.48 455 ALA B CA 1
ATOM 6527 C C . ALA B 1 409 ? -30.380 -5.481 61.978 1.00 36.90 455 ALA B C 1
ATOM 6528 O O . ALA B 1 409 ? -30.481 -5.121 60.802 1.00 42.66 455 ALA B O 1
ATOM 6530 N N . ALA B 1 410 ? -29.764 -4.734 62.895 1.00 34.72 456 ALA B N 1
ATOM 6531 C CA . ALA B 1 410 ? -29.038 -3.524 62.507 1.00 33.50 456 ALA B CA 1
ATOM 6532 C C . ALA B 1 410 ? -27.774 -3.836 61.709 1.00 42.42 456 ALA B C 1
ATOM 6533 O O . ALA B 1 410 ? -27.396 -3.071 60.812 1.00 38.83 456 ALA B O 1
ATOM 6535 N N . LEU B 1 411 ? -27.092 -4.936 62.031 1.00 34.67 457 LEU B N 1
ATOM 6536 C CA . LEU B 1 411 ? -25.842 -5.273 61.352 1.00 30.46 457 LEU B CA 1
ATOM 6537 C C . LEU B 1 411 ? -26.061 -5.863 59.965 1.00 33.83 457 LEU B C 1
ATOM 6538 O O . LEU B 1 411 ? -25.272 -5.610 59.045 1.00 36.33 457 LEU B O 1
ATOM 6543 N N . GLU B 1 412 ? -27.094 -6.679 59.800 1.00 38.89 458 GLU B N 1
ATOM 6544 C CA . GLU B 1 412 ? -27.288 -7.430 58.569 1.00 36.33 458 GLU B CA 1
ATOM 6545 C C . GLU B 1 412 ? -28.673 -7.159 58.002 1.00 42.26 458 GLU B C 1
ATOM 6546 O O . GLU B 1 412 ? -29.656 -7.127 58.755 1.00 39.69 458 GLU B O 1
ATOM 6552 N N . PRO B 1 413 ? -28.787 -6.935 56.681 1.00 37.83 459 PRO B N 1
ATOM 6553 C CA . PRO B 1 413 ? -27.730 -7.024 55.657 1.00 39.32 459 PRO B CA 1
ATOM 6554 C C . PRO B 1 413 ? -26.872 -5.769 55.447 1.00 37.66 459 PRO B C 1
ATOM 6555 O O . PRO B 1 413 ? -26.066 -5.749 54.510 1.00 35.96 459 PRO B O 1
ATOM 6559 N N . HIS B 1 414 ? -27.028 -4.768 56.314 1.00 29.76 460 HIS B N 1
ATOM 6560 C CA . HIS B 1 414 ? -26.391 -3.468 56.107 1.00 39.18 460 HIS B CA 1
ATOM 6561 C C . HIS B 1 414 ? -24.885 -3.579 55.832 1.00 43.42 460 HIS B C 1
ATOM 6562 O O . HIS B 1 414 ? -24.377 -2.998 54.866 1.00 49.68 460 HIS B O 1
ATOM 6569 N N . VAL B 1 415 ? -24.162 -4.361 56.640 1.00 36.45 461 VAL B N 1
ATOM 6570 C CA . VAL B 1 415 ? -22.716 -4.497 56.447 1.00 34.01 461 VAL B CA 1
ATOM 6571 C C . VAL B 1 415 ? -22.397 -5.145 55.103 1.00 34.41 461 VAL B C 1
ATOM 6572 O O . VAL B 1 415 ? -21.476 -4.719 54.393 1.00 31.49 461 VAL B O 1
ATOM 6576 N N . TYR B 1 416 ? -23.178 -6.151 54.711 1.00 36.51 462 TYR B N 1
ATOM 6577 C CA . TYR B 1 416 ? -22.955 -6.826 53.435 1.00 33.44 462 TYR B CA 1
ATOM 6578 C C . TYR B 1 416 ? -23.318 -5.974 52.224 1.00 34.14 462 TYR B C 1
ATOM 6579 O O . TYR B 1 416 ? -22.677 -6.095 51.170 1.00 31.01 462 TYR B O 1
ATOM 6588 N N . GLU B 1 417 ? -24.310 -5.101 52.356 1.00 31.46 463 GLU B N 1
ATOM 6589 C CA . GLU B 1 417 ? -24.663 -4.213 51.259 1.00 38.30 463 GLU B CA 1
ATOM 6590 C C . GLU B 1 417 ? -23.603 -3.138 51.061 1.00 36.58 463 GLU B C 1
ATOM 6591 O O . GLU B 1 417 ? -23.229 -2.821 49.923 1.00 32.31 463 GLU B O 1
ATOM 6597 N N . TRP B 1 418 ? -23.109 -2.574 52.161 1.00 40.82 464 TRP B N 1
ATOM 6598 C CA . TRP B 1 418 ? -21.980 -1.652 52.106 1.00 33.73 464 TRP B CA 1
ATOM 6599 C C . TRP B 1 418 ? -20.839 -2.256 51.290 1.00 31.32 464 TRP B C 1
ATOM 6600 O O . TRP B 1 418 ? -20.317 -1.631 50.360 1.00 26.18 464 TRP B O 1
ATOM 6611 N N . THR B 1 419 ? -20.479 -3.506 51.598 1.00 31.18 465 THR B N 1
ATOM 6612 C CA . THR B 1 419 ? -19.355 -4.157 50.929 1.00 27.93 465 THR B CA 1
ATOM 6613 C C . THR B 1 419 ? -19.611 -4.382 49.439 1.00 27.75 465 THR B C 1
ATOM 6614 O O . THR B 1 419 ? -18.748 -4.073 48.607 1.00 28.77 465 THR B O 1
ATOM 6618 N N . ALA B 1 420 ? -20.809 -4.854 49.076 1.00 33.23 466 ALA B N 1
ATOM 6619 C CA . ALA B 1 420 ? -21.163 -5.001 47.663 1.00 35.54 466 ALA B CA 1
ATOM 6620 C C . ALA B 1 420 ? -21.164 -3.656 46.943 1.00 38.65 466 ALA B C 1
ATOM 6621 O O . ALA B 1 420 ? -20.679 -3.550 45.808 1.00 35.27 466 ALA B O 1
ATOM 6623 N N . GLY B 1 421 ? -21.690 -2.614 47.600 1.00 33.43 467 GLY B N 1
ATOM 6624 C CA . GLY B 1 421 ? -21.596 -1.259 47.078 1.00 25.38 467 GLY B CA 1
ATOM 6625 C C . GLY B 1 421 ? -20.176 -0.814 46.772 1.00 42.67 467 GLY B C 1
ATOM 6626 O O . GLY B 1 421 ? -19.959 0.029 45.894 1.00 47.79 467 GLY B O 1
ATOM 6627 N N . GLN B 1 422 ? -19.195 -1.343 47.501 1.00 40.18 468 GLN B N 1
ATOM 6628 C CA . GLN B 1 422 ? -17.791 -1.046 47.259 1.00 38.74 468 GLN B CA 1
ATOM 6629 C C . GLN B 1 422 ? -17.101 -2.084 46.382 1.00 31.86 468 GLN B C 1
ATOM 6630 O O . GLN B 1 422 ? -15.879 -2.031 46.238 1.00 33.07 468 GLN B O 1
ATOM 6636 N N . GLN B 1 423 ? -17.858 -2.999 45.774 1.00 41.62 469 GLN B N 1
ATOM 6637 C CA . GLN B 1 423 ? -17.323 -4.169 45.067 1.00 41.00 469 GLN B CA 1
ATOM 6638 C C . GLN B 1 423 ? -16.296 -4.938 45.901 1.00 42.37 469 GLN B C 1
ATOM 6639 O O . GLN B 1 423 ? -15.268 -5.399 45.397 1.00 40.84 469 GLN B O 1
ATOM 6645 N N . GLY B 1 424 ? -16.594 -5.101 47.192 1.00 43.14 470 GLY B N 1
ATOM 6646 C CA . GLY B 1 424 ? -15.698 -5.759 48.114 1.00 37.22 470 GLY B CA 1
ATOM 6647 C C . GLY B 1 424 ? -16.050 -7.234 48.298 1.00 33.43 470 GLY B C 1
ATOM 6648 O O . GLY B 1 424 ? -17.012 -7.754 47.736 1.00 30.12 470 GLY B O 1
ATOM 6649 N N . SER B 1 425 ? -15.246 -7.902 49.128 1.00 28.27 471 SER B N 1
ATOM 6650 C CA . SER B 1 425 ? -15.471 -9.290 49.518 1.00 28.98 471 SER B CA 1
ATOM 6651 C C . SER B 1 425 ? -16.110 -9.324 50.905 1.00 29.73 471 SER B C 1
ATOM 6652 O O . SER B 1 425 ? -15.574 -8.748 51.857 1.00 34.57 471 SER B O 1
ATOM 6655 N N . VAL B 1 426 ? -17.246 -10.005 51.019 1.00 28.39 472 VAL B N 1
ATOM 6656 C CA . VAL B 1 426 ? -17.861 -10.277 52.317 1.00 31.29 472 VAL B CA 1
ATOM 6657 C C . VAL B 1 426 ? -17.134 -11.355 53.121 1.00 30.04 472 VAL B C 1
ATOM 6658 O O . VAL B 1 426 ? -17.485 -11.603 54.280 1.00 30.82 472 VAL B O 1
ATOM 6662 N N . SER B 1 427 ? -16.110 -11.998 52.548 1.00 36.44 473 SER B N 1
ATOM 6663 C CA . SER B 1 427 ? -15.245 -12.805 53.416 1.00 23.78 473 SER B CA 1
ATOM 6664 C C . SER B 1 427 ? -13.820 -12.801 52.861 1.00 32.62 473 SER B C 1
ATOM 6665 O O . SER B 1 427 ? -13.445 -13.639 52.037 1.00 34.42 473 SER B O 1
ATOM 6668 N N . ALA B 1 428 ? -13.039 -11.837 53.344 1.00 40.06 474 ALA B N 1
ATOM 6669 C CA . ALA B 1 428 ? -11.694 -11.594 52.837 1.00 39.70 474 ALA B CA 1
ATOM 6670 C C . ALA B 1 428 ? -10.756 -12.775 53.095 1.00 41.19 474 ALA B C 1
ATOM 6671 O O . ALA B 1 428 ? -10.057 -13.232 52.183 1.00 39.55 474 ALA B O 1
ATOM 6673 N N . GLU B 1 429 ? -10.734 -13.295 54.336 1.00 34.91 475 GLU B N 1
ATOM 6674 C CA . GLU B 1 429 ? -9.774 -14.343 54.662 1.00 37.35 475 GLU B CA 1
ATOM 6675 C C . GLU B 1 429 ? -10.316 -15.557 55.400 1.00 32.07 475 GLU B C 1
ATOM 6676 O O . GLU B 1 429 ? -9.866 -16.684 55.154 1.00 31.63 475 GLU B O 1
ATOM 6682 N N . HIS B 1 430 ? -11.261 -15.351 56.307 1.00 26.00 476 HIS B N 1
ATOM 6683 C CA . HIS B 1 430 ? -11.797 -16.415 57.149 1.00 22.89 476 HIS B CA 1
ATOM 6684 C C . HIS B 1 430 ? -12.522 -17.492 56.358 1.00 22.25 476 HIS B C 1
ATOM 6685 O O . HIS B 1 430 ? -12.613 -18.633 56.818 1.00 33.87 476 HIS B O 1
ATOM 6692 N N . GLY B 1 431 ? -13.016 -17.164 55.179 1.00 26.35 477 GLY B N 1
ATOM 6693 C CA . GLY B 1 431 ? -13.660 -18.145 54.347 1.00 31.83 477 GLY B CA 1
ATOM 6694 C C . GLY B 1 431 ? -15.153 -18.127 54.598 1.00 32.83 477 GLY B C 1
ATOM 6695 O O . GLY B 1 431 ? -15.706 -17.205 55.203 1.00 39.94 477 GLY B O 1
ATOM 6696 N N . VAL B 1 432 ? -15.810 -19.187 54.148 1.00 25.38 478 VAL B N 1
ATOM 6697 C CA . VAL B 1 432 ? -17.263 -19.217 54.052 1.00 29.93 478 VAL B CA 1
ATOM 6698 C C . VAL B 1 432 ? -17.848 -20.060 55.179 1.00 33.40 478 VAL B C 1
ATOM 6699 O O . VAL B 1 432 ? -18.610 -19.554 56.012 1.00 29.66 478 VAL B O 1
ATOM 6703 N N . GLY B 1 433 ? -17.572 -21.361 55.144 1.00 25.25 479 GLY B N 1
ATOM 6704 C CA . GLY B 1 433 ? -18.079 -22.282 56.142 1.00 25.09 479 GLY B CA 1
ATOM 6705 C C . GLY B 1 433 ? -19.589 -22.286 56.226 1.00 32.06 479 GLY B C 1
ATOM 6706 O O . GLY B 1 433 ? -20.298 -22.160 55.224 1.00 33.16 479 GLY B O 1
ATOM 6707 N N . PHE B 1 434 ? -20.088 -22.432 57.453 1.00 36.42 480 PHE B N 1
ATOM 6708 C CA . PHE B 1 434 ? -21.524 -22.428 57.714 1.00 37.65 480 PHE B CA 1
ATOM 6709 C C . PHE B 1 434 ? -22.103 -21.017 57.712 1.00 33.55 480 PHE B C 1
ATOM 6710 O O . PHE B 1 434 ? -23.181 -20.786 57.155 1.00 36.61 480 PHE B O 1
ATOM 6718 N N . ARG B 1 435 ? -21.387 -20.077 58.337 1.00 33.71 481 ARG B N 1
ATOM 6719 C CA . ARG B 1 435 ? -21.909 -18.742 58.633 1.00 32.09 481 ARG B CA 1
ATOM 6720 C C . ARG B 1 435 ? -22.183 -17.900 57.391 1.00 31.33 481 ARG B C 1
ATOM 6721 O O . ARG B 1 435 ? -23.212 -17.218 57.322 1.00 30.59 481 ARG B O 1
ATOM 6729 N N . LYS B 1 436 ? -21.291 -17.931 56.401 1.00 23.94 482 LYS B N 1
ATOM 6730 C CA . LYS B 1 436 ? -21.390 -17.043 55.245 1.00 31.04 482 LYS B CA 1
ATOM 6731 C C . LYS B 1 436 ? -21.854 -17.736 53.966 1.00 32.02 482 LYS B C 1
ATOM 6732 O O . LYS B 1 436 ? -21.809 -17.129 52.892 1.00 32.48 482 LYS B O 1
ATOM 6738 N N . ARG B 1 437 ? -22.294 -18.989 54.056 1.00 28.22 483 ARG B N 1
ATOM 6739 C CA . ARG B 1 437 ? -22.642 -19.752 52.863 1.00 34.27 483 ARG B CA 1
ATOM 6740 C C . ARG B 1 437 ? -23.750 -19.095 52.033 1.00 40.62 483 ARG B C 1
ATOM 6741 O O . ARG B 1 437 ? -23.742 -19.212 50.802 1.00 43.48 483 ARG B O 1
ATOM 6749 N N . ASP B 1 438 ? -24.682 -18.371 52.664 1.00 32.14 484 ASP B N 1
ATOM 6750 C CA . ASP B 1 438 ? -25.788 -17.749 51.943 1.00 37.24 484 ASP B CA 1
ATOM 6751 C C . ASP B 1 438 ? -25.617 -16.258 51.660 1.00 35.09 484 ASP B C 1
ATOM 6752 O O . ASP B 1 438 ? -26.596 -15.608 51.278 1.00 38.48 484 ASP B O 1
ATOM 6757 N N . VAL B 1 439 ? -24.422 -15.696 51.833 1.00 30.89 485 VAL B N 1
ATOM 6758 C CA . VAL B 1 439 ? -24.161 -14.305 51.471 1.00 33.55 485 VAL B CA 1
ATOM 6759 C C . VAL B 1 439 ? -23.096 -14.181 50.382 1.00 33.40 485 VAL B C 1
ATOM 6760 O O . VAL B 1 439 ? -22.545 -13.105 50.179 1.00 36.91 485 VAL B O 1
ATOM 6764 N N . LEU B 1 440 ? -22.839 -15.258 49.636 1.00 34.09 486 LEU B N 1
ATOM 6765 C CA . LEU B 1 440 ? -21.825 -15.203 48.587 1.00 38.52 486 LEU B CA 1
ATOM 6766 C C . LEU B 1 440 ? -22.279 -14.370 47.392 1.00 39.08 486 LEU B C 1
ATOM 6767 O O . LEU B 1 440 ? -21.435 -13.824 46.674 1.00 33.47 486 LEU B O 1
ATOM 6772 N N . GLY B 1 441 ? -23.593 -14.264 47.169 1.00 36.88 487 GLY B N 1
ATOM 6773 C CA . GLY B 1 441 ? -24.115 -13.435 46.090 1.00 26.37 487 GLY B CA 1
ATOM 6774 C C . GLY B 1 441 ? -23.663 -11.981 46.122 1.00 32.09 487 GLY B C 1
ATOM 6775 O O . GLY B 1 441 ? -23.628 -11.325 45.081 1.00 33.11 487 GLY B O 1
ATOM 6776 N N . TYR B 1 442 ? -23.343 -11.449 47.310 1.00 38.12 488 TYR B N 1
ATOM 6777 C CA . TYR B 1 442 ? -22.769 -10.105 47.421 1.00 40.42 488 TYR B CA 1
ATOM 6778 C C . TYR B 1 442 ? -21.378 -9.972 46.813 1.00 43.44 488 TYR B C 1
ATOM 6779 O O . TYR B 1 442 ? -20.952 -8.846 46.530 1.00 30.43 488 TYR B O 1
ATOM 6788 N N . SER B 1 443 ? -20.665 -11.078 46.593 1.00 42.15 489 SER B N 1
ATOM 6789 C CA . SER B 1 443 ? -19.321 -11.017 46.032 1.00 32.84 489 SER B CA 1
ATOM 6790 C C . SER B 1 443 ? -19.101 -11.882 44.802 1.00 30.76 489 SER B C 1
ATOM 6791 O O . SER B 1 443 ? -18.078 -11.696 44.128 1.00 28.99 489 SER B O 1
ATOM 6794 N N . LYS B 1 444 ? -20.001 -12.818 44.489 1.00 27.32 490 LYS B N 1
ATOM 6795 C CA . LYS B 1 444 ? -19.783 -13.741 43.381 1.00 37.37 490 LYS B CA 1
ATOM 6796 C C . LYS B 1 444 ? -21.042 -13.862 42.534 1.00 36.45 490 LYS B C 1
ATOM 6797 O O . LYS B 1 444 ? -22.152 -13.954 43.076 1.00 37.30 490 LYS B O 1
ATOM 6803 N N . PRO B 1 445 ? -20.899 -13.859 41.209 1.00 32.49 491 PRO B N 1
ATOM 6804 C CA . PRO B 1 445 ? -22.070 -13.931 40.326 1.00 30.06 491 PRO B CA 1
ATOM 6805 C C . PRO B 1 445 ? -22.635 -15.339 40.268 1.00 35.35 491 PRO B C 1
ATOM 6806 O O . PRO B 1 445 ? -21.937 -16.312 40.594 1.00 37.25 491 PRO B O 1
ATOM 6810 N N . PRO B 1 446 ? -23.900 -15.481 39.848 1.00 39.83 492 PRO B N 1
ATOM 6811 C CA . PRO B 1 446 ? -24.540 -16.813 39.821 1.00 39.64 492 PRO B CA 1
ATOM 6812 C C . PRO B 1 446 ? -23.804 -17.871 39.008 1.00 33.36 492 PRO B C 1
ATOM 6813 O O . PRO B 1 446 ? -23.648 -19.003 39.477 1.00 33.95 492 PRO B O 1
ATOM 6817 N N . GLY B 1 447 ? -23.314 -17.525 37.816 1.00 36.17 493 GLY B N 1
ATOM 6818 C CA . GLY B 1 447 ? -22.642 -18.513 36.981 1.00 28.58 493 GLY B CA 1
ATOM 6819 C C . GLY B 1 447 ? -21.396 -19.101 37.618 1.00 32.94 493 GLY B C 1
ATOM 6820 O O . GLY B 1 447 ? -21.102 -20.286 37.445 1.00 35.90 493 GLY B O 1
ATOM 6821 N N . ALA B 1 44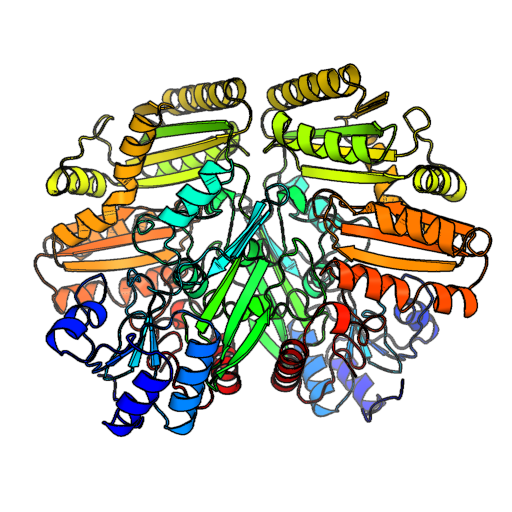8 ? -20.621 -18.278 38.325 1.00 34.53 494 ALA B N 1
ATOM 6822 C CA . ALA B 1 448 ? -19.482 -18.807 39.069 1.00 26.55 494 ALA B CA 1
ATOM 6823 C C . ALA B 1 448 ? -19.937 -19.770 40.159 1.00 30.48 494 ALA B C 1
ATOM 6824 O O . ALA B 1 448 ? -19.376 -20.860 40.316 1.00 33.62 494 ALA B O 1
ATOM 6826 N N . LEU B 1 449 ? -20.967 -19.380 40.922 1.00 30.36 495 LEU B N 1
ATOM 6827 C CA . LEU B 1 449 ? -21.498 -20.242 41.976 1.00 34.68 495 LEU B CA 1
ATOM 6828 C C . LEU B 1 449 ? -21.984 -21.581 41.436 1.00 32.37 495 LEU B C 1
ATOM 6829 O O . LEU B 1 449 ? -21.799 -22.612 42.089 1.00 36.29 495 LEU B O 1
ATOM 6834 N N . GLN B 1 450 ? -22.546 -21.600 40.225 1.00 29.90 496 GLN B N 1
ATOM 6835 C CA . GLN B 1 450 ? -22.994 -22.867 39.657 1.00 45.07 496 GLN B CA 1
ATOM 6836 C C . GLN B 1 450 ? -21.809 -23.774 39.329 1.00 41.05 496 GLN B C 1
ATOM 6837 O O . GLN B 1 450 ? -21.862 -24.981 39.595 1.00 34.44 496 GLN B O 1
ATOM 6843 N N . LEU B 1 451 ? -20.748 -23.229 38.722 1.00 30.07 497 LEU B N 1
ATOM 6844 C CA . LEU B 1 451 ? -19.583 -24.059 38.422 1.00 25.75 497 LEU B CA 1
ATOM 6845 C C . LEU B 1 451 ? -18.992 -24.666 39.693 1.00 26.39 497 LEU B C 1
ATOM 6846 O O . LEU B 1 451 ? -18.510 -25.804 39.679 1.00 29.22 497 LEU B O 1
ATOM 6851 N N . MET B 1 452 ? -19.016 -23.918 40.799 1.00 26.07 498 MET B N 1
ATOM 6852 C CA . MET B 1 452 ? -18.591 -24.470 42.083 1.00 25.94 498 MET B CA 1
ATOM 6853 C C . MET B 1 452 ? -19.464 -25.652 42.500 1.00 21.29 498 MET B C 1
ATOM 6854 O O . MET B 1 452 ? -18.957 -26.644 43.033 1.00 19.70 498 MET B O 1
ATOM 6859 N N . GLN B 1 453 ? -20.777 -25.551 42.275 1.00 22.35 499 GLN B N 1
ATOM 6860 C CA . GLN B 1 453 ? -21.694 -26.634 42.618 1.00 23.81 499 GLN B CA 1
ATOM 6861 C C . GLN B 1 453 ? -21.388 -27.884 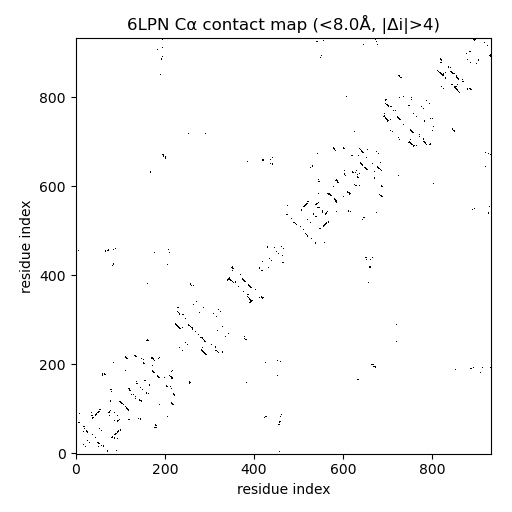41.796 1.00 24.64 499 GLN B C 1
ATOM 6862 O O . GLN B 1 453 ? -21.385 -29.002 42.324 1.00 26.23 499 GLN B O 1
ATOM 6868 N N . GLN B 1 454 ? -21.064 -27.696 40.516 1.00 21.43 500 GLN B N 1
ATOM 6869 C CA . GLN B 1 454 ? -20.677 -28.796 39.638 1.00 20.55 500 GLN B CA 1
ATOM 6870 C C . GLN B 1 454 ? -19.360 -29.423 40.066 1.00 17.38 500 GLN B C 1
ATOM 6871 O O . GLN B 1 454 ? -19.192 -30.645 39.976 1.00 24.04 500 GLN B O 1
ATOM 6877 N N . LEU B 1 455 ? -18.405 -28.606 40.513 1.00 22.05 501 LEU B N 1
ATOM 6878 C CA . LEU B 1 455 ? -17.163 -29.164 41.038 1.00 25.60 501 LEU B CA 1
ATOM 6879 C C . LEU B 1 455 ? -17.430 -30.057 42.240 1.00 19.39 501 LEU B C 1
ATOM 6880 O O . LEU B 1 455 ? -16.855 -31.146 42.355 1.00 21.07 501 LEU B O 1
ATOM 6885 N N . LYS B 1 456 ? -18.276 -29.590 43.159 1.00 23.89 502 LYS B N 1
ATOM 6886 C CA . LYS B 1 456 ? -18.661 -30.373 44.332 1.00 26.83 502 LYS B CA 1
ATOM 6887 C C . LYS B 1 456 ? -19.327 -31.692 43.942 1.00 25.56 502 LYS B C 1
ATOM 6888 O O . LYS B 1 456 ? -18.996 -32.751 44.488 1.00 25.63 502 LYS B O 1
ATOM 6894 N N . ALA B 1 457 ? -20.279 -31.642 42.999 1.00 30.91 503 ALA B N 1
ATOM 6895 C CA . ALA B 1 457 ? -20.970 -32.853 42.543 1.00 23.11 503 ALA B CA 1
ATOM 6896 C C . ALA B 1 457 ? -20.015 -33.847 41.896 1.00 22.50 503 ALA B C 1
ATOM 6897 O O . ALA B 1 457 ? -20.132 -35.061 42.108 1.00 28.71 503 ALA B O 1
ATOM 6899 N N . LEU B 1 458 ? -19.064 -33.353 41.101 1.00 24.57 504 LEU B N 1
ATOM 6900 C CA . LEU B 1 458 ? -18.047 -34.223 40.519 1.00 25.48 504 LEU B CA 1
ATOM 6901 C C . LEU B 1 458 ? -17.189 -34.874 41.592 1.00 27.63 504 LEU B C 1
ATOM 6902 O O . LEU B 1 458 ? -16.924 -36.080 41.544 1.00 23.10 504 LEU B O 1
ATOM 6907 N N . LEU B 1 459 ? -16.716 -34.090 42.553 1.00 25.38 505 LEU B N 1
ATOM 6908 C CA . LEU B 1 459 ? -15.730 -34.614 43.490 1.00 27.92 505 LEU B CA 1
ATOM 6909 C C . LEU B 1 459 ? -16.352 -35.311 44.697 1.00 24.07 505 LEU B C 1
ATOM 6910 O O . LEU B 1 459 ? -15.751 -36.246 45.233 1.00 24.38 505 LEU B O 1
ATOM 6915 N N . ASP B 1 460 ? -17.551 -34.909 45.116 1.00 22.77 506 ASP B N 1
ATOM 6916 C CA . ASP B 1 460 ? -18.240 -35.511 46.263 1.00 21.84 506 ASP B CA 1
ATOM 6917 C C . ASP B 1 460 ? -19.727 -35.625 45.937 1.00 21.21 506 ASP B C 1
ATOM 6918 O O . ASP B 1 460 ? -20.563 -34.904 46.496 1.00 19.50 506 ASP B O 1
ATOM 6923 N N . PRO B 1 461 ? -20.094 -36.528 45.020 1.00 26.76 507 PRO B N 1
ATOM 6924 C CA . PRO B 1 461 ? -21.517 -36.645 44.647 1.00 27.66 507 PRO B CA 1
ATOM 6925 C C . PRO B 1 461 ? -22.448 -37.047 45.778 1.00 31.71 507 PRO B C 1
ATOM 6926 O O . PRO B 1 461 ? -23.616 -36.644 45.759 1.00 31.52 507 PRO B O 1
ATOM 6930 N N . LYS B 1 462 ? -21.983 -37.810 46.771 1.00 26.06 508 LYS B N 1
ATOM 6931 C CA . LYS B 1 462 ? -22.831 -38.101 47.922 1.00 26.72 508 LYS B CA 1
ATOM 6932 C C . LYS B 1 462 ? -22.884 -36.965 48.938 1.00 28.11 508 LYS B C 1
ATOM 6933 O O . LYS B 1 462 ? -23.747 -36.999 49.819 1.00 23.48 508 LYS B O 1
ATOM 6939 N N . GLY B 1 463 ? -21.999 -35.972 48.838 1.00 25.14 509 GLY B N 1
ATOM 6940 C CA . GLY B 1 463 ? -22.013 -34.853 49.763 1.00 24.75 509 GLY B CA 1
ATOM 6941 C C . GLY B 1 463 ? -21.690 -35.202 51.204 1.00 24.48 509 GLY B C 1
ATOM 6942 O O . GLY B 1 463 ? -22.188 -34.541 52.124 1.00 26.12 509 GLY B O 1
ATOM 6943 N N . ILE B 1 464 ? -20.891 -36.244 51.434 1.00 17.02 510 ILE B N 1
ATOM 6944 C CA . ILE B 1 464 ? -20.534 -36.589 52.807 1.00 20.76 510 ILE B CA 1
ATOM 6945 C C . ILE B 1 464 ? -19.480 -35.655 53.406 1.00 18.45 510 ILE B C 1
ATOM 6946 O O . ILE B 1 464 ? -19.341 -35.608 54.634 1.00 24.13 510 ILE B O 1
ATOM 6951 N N . LEU B 1 465 ? -18.747 -34.887 52.593 1.00 20.01 511 LEU B N 1
ATOM 6952 C CA . LEU B 1 465 ? -17.700 -34.001 53.109 1.00 25.57 511 LEU B CA 1
ATOM 6953 C C . LEU B 1 465 ? -18.234 -32.601 53.427 1.00 26.16 511 LEU B C 1
ATOM 6954 O O . LEU B 1 465 ? -18.624 -31.852 52.525 1.00 23.07 511 LEU B O 1
ATOM 6959 N N . ASN B 1 466 ? -18.231 -32.253 54.715 1.00 18.76 512 ASN B N 1
ATOM 6960 C CA . ASN B 1 466 ? -18.645 -30.940 55.203 1.00 17.85 512 ASN B CA 1
ATOM 6961 C C . ASN B 1 466 ? -19.951 -30.449 54.572 1.00 19.67 512 ASN B C 1
ATOM 6962 O O . ASN B 1 466 ? -19.978 -29.385 53.942 1.00 22.31 512 ASN B O 1
ATOM 6967 N N . PRO B 1 467 ? -21.053 -31.172 54.757 1.00 18.56 513 PRO B N 1
ATOM 6968 C CA . PRO B 1 467 ? -22.354 -30.658 54.316 1.00 18.58 513 PRO B CA 1
ATOM 6969 C C . PRO B 1 467 ? -22.700 -29.369 55.037 1.00 21.17 513 PRO B C 1
ATOM 6970 O O . PRO B 1 467 ? -22.106 -29.027 56.064 1.00 18.99 513 PRO B O 1
ATOM 6974 N N . TYR B 1 468 ? -23.674 -28.644 54.474 1.00 18.63 514 TYR B N 1
ATOM 6975 C CA . TYR B 1 468 ? -24.186 -27.394 55.035 1.00 21.01 514 TYR B CA 1
ATOM 6976 C C . TYR B 1 468 ? -23.198 -26.238 54.986 1.00 22.66 514 TYR B C 1
ATOM 6977 O O . TYR B 1 468 ? -23.455 -25.204 55.616 1.00 36.10 514 TYR B O 1
ATOM 6986 N N . LYS B 1 469 ? -22.072 -26.346 54.279 1.00 29.57 515 LYS B N 1
ATOM 6987 C CA . LYS B 1 469 ? -21.172 -25.202 54.283 1.00 31.46 515 LYS B CA 1
ATOM 6988 C C . LYS B 1 469 ? -20.567 -24.914 52.913 1.00 29.22 515 LYS B C 1
ATOM 6989 O O . LYS B 1 469 ? -20.753 -25.652 51.941 1.00 31.02 515 LYS B O 1
ATOM 6995 N N . THR B 1 470 ? -19.787 -23.827 52.893 1.00 27.63 516 THR B N 1
ATOM 6996 C CA . THR B 1 470 ? -19.031 -23.267 51.777 1.00 29.26 516 THR B CA 1
ATOM 6997 C C . THR B 1 470 ? -19.854 -22.912 50.534 1.00 32.49 516 THR B C 1
ATOM 6998 O O . THR B 1 470 ? -19.689 -21.812 49.998 1.00 34.39 516 THR B O 1
ATOM 7002 N N . LEU B 1 471 ? -20.721 -23.796 50.045 1.00 36.58 517 LEU B N 1
ATOM 7003 C CA . LEU B 1 471 ? -21.545 -23.320 48.939 1.00 34.75 517 LEU B CA 1
ATOM 7004 C C . LEU B 1 471 ? -22.968 -23.007 49.396 1.00 36.14 517 LEU B C 1
ATOM 7005 O O . LEU B 1 471 ? -23.422 -23.514 50.425 1.00 43.61 517 LEU B O 1
ATOM 7010 N N . PRO B 1 472 ? -23.729 -22.229 48.613 1.00 36.50 518 PRO B N 1
ATOM 7011 C CA . PRO B 1 472 ? -25.112 -21.904 49.001 1.00 38.32 518 PRO B CA 1
ATOM 7012 C C . PRO B 1 472 ? -26.016 -23.127 49.089 1.00 42.30 518 PRO B C 1
ATOM 7013 O O . PRO B 1 472 ? -25.767 -24.171 48.482 1.00 31.16 518 PRO B O 1
ATOM 7017 N N . SER B 1 473 ? -27.079 -22.974 49.876 1.00 48.88 519 SER B N 1
ATOM 7018 C CA . SER B 1 473 ? -28.056 -24.031 50.126 1.00 54.09 519 SER B CA 1
ATOM 7019 C C . SER B 1 473 ? -28.805 -24.445 48.860 1.00 51.63 519 SER B C 1
ATOM 7020 O O . SER B 1 473 ? -29.014 -23.633 47.956 1.00 50.45 519 SER B O 1
#

InterPro domains:
  IPR004113 FAD-binding oxidoreductase/transferase, type 4, C-terminal [PF02913] (275-515)
  IPR006094 FAD linked oxidase, N-terminal [PF01565] (101-238)
  IPR016164 FAD-linked oxidase-like, C-terminal [SSF55103] (249-517)
  IPR016166 FAD-binding domain, PCMH-type [PS51387] (96-275)
  IPR016167 FAD-binding, type PCMH, subdomain 1 [G3DSA:3.30.43.10] (54-152)
  IPR016169 FAD-binding, type PCMH, subdomain 2 [G3DSA:3.30.465.10] (154-275)
  IPR016171 Vanillyl-alcohol oxidase, C-terminal subdomain 2 [G3DSA:1.10.45.10] (477-516)
  IPR036318 FAD-binding, type PCMH-like superfamily [SSF56176] (65-276)
  IPR051264 FAD-binding Oxidoreductase/Transferase Type 4 [PTHR43716] (46-519)

Nearest PDB structures (foldseek):
  6lpq-assembly1_A  TM=1.000E+00  e=9.085E-104  Homo sapiens
  7qh2-assembly1_F  TM=9.242E-01  e=6.335E-45  Acetobacterium woodii
  8jdv-assembly1_A  TM=8.922E-01  e=4.698E-41  Mus musculus
  5ae3-assembly2_A  TM=7.894E-01  e=2.687E-27  Cavia porcellus
  4bc9-assembly2_A  TM=8.102E-01  e=2.014E-26  Cavia porcellus

Secondary structure (DSSP, 8-state):
----S-----HHHHHHHHHHSTT-EE--TTTTHHHHB-TTSS-B-----EE---SHHHHHHHHHHHHHHT--EEEESSS--SSS-SS-SSS-EEEE-TT---EEEE-TTT-EEEEETT-BHHHHHHHHHTTTB--S---TTTTT-BHHHHHHHT---TTHHHH--HHHHEEEEEEE-TTS-EEEE----S---SS--THHHHTT-TTSS-EEEEEEEEPPBPPSEEEEEEEEESSHHHHHHHHHHHHHHTGGGEEEEEEEEHHHHHHHHHHH----SS---SEEEEEEEEES-HHHHHHHHHHHHHHHHHTTS-SEEEEE-SHHHHHHHHHHHHTHHHHHHTSSEEEEEEEE--GGGTTHHHHHHHHHHGGGSSEEEEEEEGGGTEEEEEEEESS--HHHHHHHTTHHHHHHHHTT-BSBSSS--TTTTTT-GGGTS-HHHHHHHHHHHHHH-TT--BSTTSSS--/-----S-----HHHHHHHHHHSTT-EE--TTTTHHHHB-TTS--B-----EE--SSHHHHHHHHHHHHHHT--EEEESSS--SSS-SS-SSS-EEEE-TT---EEEEETTTTEEEEETT-BHHHHHHHHHHTTB--S---TTTTT-BHHHHHHHT---TTHHHH--HHHHEEEEEEE-TTS-EEEE----S---SS--GGGGGTT-TTSS-EEEEEEEEPPBPPSEEEEEEEEESSHHHHHHHHHHHHHHHGGGEEEEEEEEHHHHHHHHHHH----SS---SEEEEEEEEES-HHHHHHHHHHHHHHHHHTTS-SEEEEE-SHHHHHHHHHHHHTHHHHHHHHSEEEEEEEE--GGGTTHHHHHHHHHHGGGSSEEEEEE-GGGTEEEEEEEESS--HHHHHHHTTHHHHHHHHTT-BS-SSS--TTTTGGGGGGTS-HHHHHHHHHHHHHH-TT--BSTTSSS--

Solvent-accessible surface area: 33425 Å² total; per-residue (Å²): 164,73,92,88,118,21,37,92,37,47,184,72,2,55,46,10,0,79,176,35,1,90,76,0,26,38,60,79,108,70,49,4,120,78,17,8,52,2,84,27,140,69,43,71,10,86,5,154,7,18,0,83,0,85,48,23,115,38,0,8,65,0,0,103,34,0,43,122,85,46,3,6,0,0,20,15,21,21,31,27,29,22,9,2,14,18,3,4,31,57,47,3,2,0,0,8,10,38,71,0,80,84,45,102,60,30,111,77,91,50,0,23,0,15,0,12,0,1,5,35,0,60,105,3,16,139,64,0,61,136,95,98,23,13,0,1,5,14,34,50,33,51,46,57,6,15,0,7,25,5,0,16,41,22,9,5,6,15,41,14,58,62,47,17,14,3,11,18,15,3,8,0,0,29,0,0,20,1,65,2,66,66,4,70,18,55,37,46,37,66,10,34,12,0,7,4,35,6,27,2,2,1,1,8,2,20,8,2,0,2,5,12,0,5,0,0,0,40,2,18,97,93,26,158,7,47,16,0,1,0,0,0,0,58,14,29,71,50,0,40,99,0,12,55,23,0,70,30,63,0,21,25,0,12,1,0,3,4,0,0,3,26,28,0,12,97,0,0,27,133,42,18,152,46,94,45,56,14,121,101,9,61,18,7,0,0,1,22,0,5,4,18,54,57,42,8,0,57,111,6,3,33,53,0,37,137,90,0,86,68,62,41,24,4,72,32,32,24,59,8,94,83,66,61,74,16,141,137,4,22,23,7,10,33,82,0,35,53,0,0,33,154,2,30,71,24,9,38,5,0,0,2,5,50,22,65,98,0,13,52,0,0,86,48,0,88,91,125,4,39,123,137,15,80,45,10,1,0,3,0,4,0,21,10,11,0,0,13,0,0,0,0,8,141,69,86,32,99,86,5,63,70,27,0,57,68,39,0,14,90,54,0,34,59,42,152,3,0,1,0,1,16,44,0,0,0,56,90,12,40,99,27,1,60,69,23,19,43,110,34,0,21,110,7,1,74,68,0,32,59,48,12,2,99,89,18,0,0,6,9,14,9,0,13,33,107,157,70,78,86,86,118,21,39,82,38,48,84,147,1,56,65,11,0,82,164,16,3,92,66,1,31,42,62,82,111,127,49,4,81,74,20,7,23,2,85,28,198,57,48,164,5,74,6,138,0,17,0,88,0,100,46,22,115,33,0,4,66,0,0,128,30,0,47,141,73,48,3,7,0,0,22,16,21,22,28,27,24,28,9,2,15,19,2,4,32,52,38,3,1,0,0,7,12,41,69,0,89,155,47,99,59,34,95,79,72,48,0,16,0,9,0,14,0,1,4,27,0,60,100,2,16,149,71,0,56,83,101,97,24,14,0,2,5,16,35,48,32,45,45,58,6,12,0,7,26,5,0,17,42,22,10,5,4,12,41,12,54,62,46,20,15,3,11,17,13,2,8,0,0,30,1,0,22,1,67,0,61,63,4,68,12,52,27,44,30,58,10,35,12,0,9,3,24,4,31,2,9,1,1,7,1,19,7,2,0,3,6,10,0,6,0,0,0,36,3,19,91,97,28,161,10,53,11,0,1,0,0,0,0,59,16,28,68,51,0,22,99,0,19,54,20,0,83,27,46,0,22,29,0,8,1,1,3,4,1,4,2,26,25,0,11,102,6,0,25,68,50,20,155,51,94,35,60,11,124,139,10,65,17,4,0,3,0,22,0,5,3,12,56,61,45,15,0,57,115,7,1,25,114,0,20,119,86,0,80,68,69,39,20,4,79,42,27,43,90,14,94,92,81,58,33,17,62,129,13,27,21,6,14,32,89,2,28,52,0,0,46,150,6,26,63,17,10,33,6,0,0,3,7,55,49,120,112,0,15,54,0,0,85,49,0,85,85,123,6,32,133,133,11,104,56,6,0,0,7,0,6,1,22,12,13,0,0,11,0,1,0,0,5,98,65,88,38,98,85,13,63,71,25,0,59,67,36,0,16,94,65,0,38,59,39,158,3,0,1,0,1,14,46,0,0,0,47,85,13,25,97,25,1,60,72,28,28,46,113,42,2,23,116,6,1,74,64,0,32,58,52,13,3,99,89,18,0,0,8,10,12,10,1,11,34,107

CATH classification: 3.30.43.10 (+3 more: 3.30.465.10, 3.30.70.2190, 3.30.70.2740)

B-factor: mean 31.34, std 10.59, range [10.83, 85.64]

Foldseek 3Di:
DDDDPADDQDPVNQVQLCVLAPPFKDQPQVVVFVQQAAPLRPGGEDARIEGEHQALLSVLSNLLVCVVRRAFAAEAELRHFDFAFRHDNYHGYYYYPCNQADWDDADLPQRKTKGWQRHQQLVVQVVVVVSQWGALADALCRVRGTNQQCQQQQFQHFQCLQRNTCLQFWQFWWWQFNNSDIDGRGDQDNDDDPDDPVSSCRRNNSFLQTRTTMTIGGTGGHFPFKKKKKFAFADVVLLVVLVVLCCVQQNNQWRGKKKWAQVLLVLCCVQVVQHDPKDRHGMMIMTMGGHHDNVVNVVSVVVSVCVCCVVRSTVIMDMDGDPVVVVSSVCSVSCSVVSQSVQADKDKWKKAFDLVCLCVVLVVVCVQCVPVFPDWIWITGSSRRIIITMTHHNYDDVVVVVSCPPVVLVVRLVRLMARHPGSAKRQRNQASRVSNDPPVVLVVVVVSSCVRPVSSSTSPNIRHHD/DDDDDPADAQDPVNQVQLCVLAPPFKDQDPVVVFVQQAAPLRPGGEAARIEGEHQALLSVLSNLLVCVVRRAFAQEAELRHFDFASHHDRYHGYYYYDCNQAAWDDADLPQRKTKGWQRHQQVNVQVVVVVSQWGALADALCSRRGTNQQCQQLQFQHFQCLQRNTCLQFWQFWFWQFNNSDTDGRAHLDNDDDPDDPVSSCRRNNSFLQTGTTMTIGHTGGHFPFKKKKKFAFADLVLLVVLVVLCCVQQNNFWRGKKKWAQVLLVLCCVPVVQDDPKPRHGMMIMTMGGHHDHVVNVVSVVVSVCVSCVVRSTVIMDMDGPPVVVVSSVCSVSCSVVSQSVQANKDKWKKQFDLVCLCVVQVVVCVQCPVQFPDWIWITRSVRRIIITMTHHNYDDPVVVVSVPPVVLVVRLVRLMARHDRSHKRQRNQASCVSNDPPVVLVVVVVSSCVRPVSSSTSPNIRHHD

Radius of gyration: 28.09 Å; Cα contacts (8 Å, |Δi|>4): 2179; chains: 2; bounding box: 72×68×79 Å

Sequence (933 aa):
VRRLPFSTVSKQDLAAFERIVPGGVVTDPEALQAPNVDWLRTLRGCSKVLLRPRTSEEVSHILRHCHERNLAVNPQGGNTGMVGGSVPVFDEIILSTARMNRVLSFHSVSGILVCQAGCVLEELSRYVEERDFIMPLDLGAKGSCHIGGNVATNAGGLRFLRYGSLHGTVLGLEVVLADGTVLDCLTSLRKDNTGYDLKQLFIGSEGTLGIITTVSILCPPKPRAVNVAFLGCPGFAEVLQTFSTCKGMLGEILSAFEFMDAVCMQLVGRHLHLASPVQESPFYVLIETSGSNAGHDAEKLGHFLEHALGSGLVTDGTMATDQRKVKMLWALRERITEALSRDGYVYKYDLSLPVERLYDIVTDLRARLGPHAKHVVGYGHLGDGNLHLNVTAEAFSPSLLAALEPHVYEWTAGQQGSVSAEHGVGFRKRDVLGYSKPPGALQLMQQLKALLDPKGILNPYKTLPSPVRRLPFSTVSKQDLAAFERIVPGGVVTDPEALQAPNVDWLRTLRGCSKVLLRPRTSEEVSHILRHCHERNLAVNPQGGNTGMVGGSVPVFDEIILSTARMNRVLSFHSVSGILVCQAGCVLEELSRYVEERDFIMPLDLGAKGSCHIGGNVATNAGGLRFLRYGSLHGTVLGLEVVLADGTVLDCLTSLRKDNTGYDLKQLFIGSEGTLGIITTVSILCPPKPRAVNVAFLGCPGFAEVLQTFSTCKGMLGEILSAFEFMDAVCMQLVGRHLHLASPVQESPFYVLIETSGSNAGHDAEKLGHFLEHALGSGLVTDGTMATDQRKVKMLWALRERITEALSRDGYVYKYDLSLPVERLYDIVTDLRARLGPHAKHVVGYGHLGDGNLHLNVTAEAFSPSLLAALEPHVYEWTAGQQGSVSAEHGVGFRKRDVLGYSKPPGALQLMQQLKALLDPKGILNPYKTLPS

Organism: Homo sapiens (NCBI:txid9606)

GO terms:
  GO:0051990 (R)-2-hydroxyglutarate dehydrogenase activity (F, IDA)
  GO:0008270 zinc ion binding (F, IDA)
  GO:0006108 malate metabolic process (P, IDA)
  GO:0051990 (R)-2-hydroxyglutarate dehydrogenase activity (F, EXP)
  GO:0051990 (R)-2-hydroxyglutarate dehydrogenase activity (F, IMP)
  GO:0005739 mitochondrion (C, HTP)
  GO:0005759 mitochondrial matrix (C, TAS)
  GO:0006103 2-oxoglutarate metabolic process (P, TAS)
  GO:0005739 mitochondrion (C, IDA)
  GO:0031648 protein destabilization (P, IMP)